Protein 8ZK6 (pdb70)

Foldseek 3Di:
DFAALLNQLVLLCVLQQAQEEEEADDPLCVVSVVNQVPDPRYHYQYFPALCLRLLLQQLLCLQGLEGEYEAEAQVRLVSNLLSQQLQQQLLAEYEYEYRYAAPVQLVVLDQDPNDPRRSHRCPVVVVSVVSAPEEDEADLVCRNVSSLVRSLSCLLRSHYYYYYHHSVNRGHHDDHDPDHRDNPDDAFDPVLLVVLLVLLLVLLQPWPAEEEEEADVCSSNVNLVVVAVLCVLQPHAYEYFLHRPQSYFQVDFNHDAHAAAPLDDPVNCCRAVVTQAYEYEQDDNDCRRHLHPNHRAALCRYWYAHQAWIHHRHDIRGRHGSVSVSVSVSVSSSVRRHDGHDGFDWFDALVLVLVLVLVQDDALEEEEFAPALTSQSCRGRNHHHHYHYHYRPRSRQQLSQVSNQLSNCVSPVQGEYETHHEPVSCVVNVLRVLSCQVVFGQYEYEHAYQAFQQLVLLQDDVPDCVRGDDDDPQQCSQVVSDVDGQEHEEEDGGSVVVSVVSVVCSNRPHHYYYYYHYHNNHHDSSSVSSSVSVNVPPD/DAAALLNLLVLQQVLQFAQEEEFADDPLCVVSVVSQVPDPRYHYFYFPAQCLRLLLQQLLCLQGLAGEYEAEAQVRLVSNLLSQQLQQQLLAEYEYEYRYAAPVQLVVLDQDPNDPRRSHRCPSVVVSVVRAPEEDEADLVCRNVSSLVRSLSCLLRSHYYYYYHGSVNRGHHDDDDPDHRDHPDDAFDVVLLVVLLVLLLVLVVPWPAEEEEEADVCSSNVNLVVVAVLCVLFPAAYAYFLHRPQSYFLVDFNHDAHQAAPLDDPVNCCRAVVTQAYEYEQDDNDCRRHLHVNHRAALCRYWYAHQAWIHHRHDIRGRHGSVSSSVSNSVSSSVPRDDHGFDWFDALVLVLVLVLVQDDAQEEEEFAPALGSVSCSGRNHHHRYHYHYRVRSRQQLSQVSSQNSNCVSPVQGEYETHHEPVSCVVNVLSVLSCQVVQGQYEYEYEYQAFRLLVLLQDDVPDCVRGDDDDPQQCSQVVSDVCRQEAEEEDGTSVVVSVVSVVCSNRNGHYYYYYHYHSNGHHSSSNSSNPCVCVVPD

Structure (mmCIF, N/CA/C/O backbone):
data_8ZK6
#
_entry.id   8ZK6
#
_cell.length_a   138.230
_cell.length_b   170.290
_cell.length_c   115.700
_cell.angle_alpha   90.00
_cell.angle_beta   90.00
_cell.angle_gamma   90.00
#
_symmetry.space_group_name_H-M   'C 2 2 21'
#
loop_
_entity.id
_entity.type
_entity.pdbx_description
1 polymer 'Indolepyruvate decarboxylase'
2 non-polymer 'THIAMINE DIPHOSPHATE'
3 non-polymer 'MAGNESIUM ION'
4 water water
#
loop_
_atom_site.group_PDB
_atom_site.id
_atom_site.type_symbol
_atom_site.label_atom_id
_atom_site.label_alt_id
_atom_site.label_comp_id
_atom_site.label_asym_id
_atom_site.label_entity_id
_atom_site.label_seq_id
_atom_site.pdbx_PDB_ins_code
_atom_site.Cartn_x
_atom_site.Cartn_y
_atom_site.Cartn_z
_atom_site.occupancy
_atom_site.B_iso_or_equiv
_atom_site.auth_seq_id
_atom_site.auth_comp_id
_atom_site.auth_asym_id
_atom_site.auth_atom_id
_atom_site.pdbx_PDB_model_num
ATOM 1 N N . THR A 1 17 ? 0.990 82.296 1.328 1.00 77.03 3 THR A N 1
ATOM 2 C CA . THR A 1 17 ? 0.901 80.861 1.074 1.00 66.23 3 THR A CA 1
ATOM 3 C C . THR A 1 17 ? -0.535 80.324 1.075 1.00 57.43 3 THR A C 1
ATOM 4 O O . THR A 1 17 ? -0.871 79.452 1.881 1.00 56.03 3 THR A O 1
ATOM 8 N N . PRO A 1 18 ? -1.382 80.831 0.178 1.00 52.94 4 PRO A N 1
ATOM 9 C CA . PRO A 1 18 ? -2.741 80.283 0.078 1.00 48.44 4 PRO A CA 1
ATOM 10 C C . PRO A 1 18 ? -2.707 78.822 -0.352 1.00 39.83 4 PRO A C 1
ATOM 11 O O . PRO A 1 18 ? -1.838 78.394 -1.112 1.00 40.00 4 PRO A O 1
ATOM 15 N N . TYR A 1 19 ? -3.662 78.055 0.165 1.00 38.03 5 TYR A N 1
ATOM 16 C CA . TYR A 1 19 ? -3.752 76.633 -0.138 1.00 31.69 5 TYR A CA 1
ATOM 17 C C . TYR A 1 19 ? -3.994 76.423 -1.630 1.00 30.65 5 TYR A C 1
ATOM 18 O O . TYR A 1 19 ? -4.886 77.042 -2.218 1.00 29.14 5 TYR A O 1
ATOM 27 N N . CYS A 1 20 ? -3.211 75.531 -2.241 1.00 28.55 6 CYS A N 1
ATOM 28 C CA . CYS A 1 20 ? -3.229 75.374 -3.691 1.00 28.51 6 CYS A CA 1
ATOM 29 C C . CYS A 1 20 ? -3.131 73.901 -4.053 1.00 24.65 6 CYS A C 1
ATOM 30 O O . CYS A 1 20 ? -2.998 73.031 -3.190 1.00 25.32 6 CYS A O 1
ATOM 33 N N . VAL A 1 21 ? -3.151 73.644 -5.363 1.00 24.94 7 VAL A N 1
ATOM 34 C CA . VAL A 1 21 ? -3.157 72.280 -5.884 1.00 24.21 7 VAL A CA 1
ATOM 35 C C . VAL A 1 21 ? -2.004 71.474 -5.307 1.00 21.89 7 VAL A C 1
ATOM 36 O O . VAL A 1 21 ? -2.169 70.306 -4.938 1.00 22.15 7 VAL A O 1
ATOM 40 N N . ALA A 1 22 ? -0.822 72.086 -5.210 1.00 23.04 8 ALA A N 1
ATOM 41 C CA . ALA A 1 22 ? 0.318 71.408 -4.596 1.00 24.59 8 ALA A CA 1
ATOM 42 C C . ALA A 1 22 ? -0.033 70.898 -3.197 1.00 24.63 8 ALA A C 1
ATOM 43 O O . ALA A 1 22 ? 0.248 69.744 -2.852 1.00 23.75 8 ALA A O 1
ATOM 45 N N . ASP A 1 23 ? -0.693 71.737 -2.396 1.00 24.70 9 ASP A N 1
ATOM 46 C CA . ASP A 1 23 ? -1.063 71.345 -1.034 1.00 26.20 9 ASP A CA 1
ATOM 47 C C . ASP A 1 23 ? -2.129 70.256 -1.022 1.00 25.85 9 ASP A C 1
ATOM 48 O O . ASP A 1 23 ? -2.078 69.340 -0.191 1.00 25.59 9 ASP A O 1
ATOM 53 N N . TYR A 1 24 ? -3.117 70.358 -1.914 1.00 24.90 10 TYR A N 1
ATOM 54 C CA . TYR A 1 24 ? -4.153 69.331 -2.008 1.00 24.48 10 TYR A CA 1
ATOM 55 C C . TYR A 1 24 ? -3.552 67.973 -2.341 1.00 25.17 10 TYR A C 1
ATOM 56 O O . TYR A 1 24 ? -3.932 66.954 -1.746 1.00 25.21 10 TYR A O 1
ATOM 65 N N . LEU A 1 25 ? -2.603 67.937 -3.284 1.00 22.83 11 LEU A N 1
ATOM 66 C CA . LEU A 1 25 ? -1.959 66.675 -3.627 1.00 22.43 11 LEU A CA 1
ATOM 67 C C . LEU A 1 25 ? -1.238 66.091 -2.424 1.00 23.79 11 LEU A C 1
ATOM 68 O O . LEU A 1 25 ? -1.359 64.893 -2.139 1.00 22.59 11 LEU A O 1
ATOM 73 N N . LEU A 1 26 ? -0.518 66.933 -1.675 1.00 24.34 12 LEU A N 1
ATOM 74 C CA . LEU A 1 26 ? 0.197 66.447 -0.498 1.00 25.13 12 LEU A CA 1
ATOM 75 C C . LEU A 1 26 ? -0.765 65.944 0.576 1.00 27.24 12 LEU A C 1
ATOM 76 O O . LEU A 1 26 ? -0.483 64.944 1.252 1.00 26.73 12 LEU A O 1
ATOM 81 N N . ASP A 1 27 ? -1.889 66.636 0.770 1.00 25.74 13 ASP A N 1
ATOM 82 C CA . ASP A 1 27 ? -2.894 66.155 1.712 1.00 27.61 13 ASP A CA 1
ATOM 83 C C . ASP A 1 27 ? -3.426 64.786 1.295 1.00 28.30 13 ASP A C 1
ATOM 84 O O . ASP A 1 27 ? -3.627 63.900 2.138 1.00 27.02 13 ASP A O 1
ATOM 89 N N . ARG A 1 28 ? -3.662 64.591 -0.004 1.00 25.93 14 ARG A N 1
ATOM 90 C CA . ARG A 1 28 ? -4.165 63.304 -0.470 1.00 26.46 14 ARG A CA 1
ATOM 91 C C . ARG A 1 28 ? -3.106 62.217 -0.327 1.00 26.77 14 ARG A C 1
ATOM 92 O O . ARG A 1 28 ? -3.440 61.054 -0.070 1.00 28.58 14 ARG A O 1
ATOM 100 N N . LEU A 1 29 ? -1.832 62.584 -0.479 1.00 26.22 15 LEU A N 1
ATOM 101 C CA . LEU A 1 29 ? -0.735 61.652 -0.230 1.00 27.23 15 LEU A CA 1
ATOM 102 C C . LEU A 1 29 ? -0.777 61.111 1.194 1.00 28.87 15 LEU A C 1
ATOM 103 O O . LEU A 1 29 ? -0.625 59.903 1.412 1.00 27.80 15 LEU A O 1
ATOM 108 N N . THR A 1 30 ? -0.956 61.998 2.186 1.00 28.84 16 THR A N 1
ATOM 109 C CA . THR A 1 30 ? -1.029 61.537 3.571 1.00 29.06 16 THR A CA 1
ATOM 110 C C . THR A 1 30 ? -2.227 60.626 3.789 1.00 30.51 16 THR A C 1
ATOM 111 O O . THR A 1 30 ? -2.120 59.602 4.478 1.00 31.38 16 THR A O 1
ATOM 115 N N . ASP A 1 31 ? -3.375 60.980 3.196 1.00 30.62 17 ASP A N 1
ATOM 116 C CA . ASP A 1 31 ? -4.575 60.159 3.317 1.00 30.10 17 ASP A CA 1
ATOM 117 C C . ASP A 1 31 ? -4.326 58.736 2.852 1.00 28.15 17 ASP A C 1
ATOM 118 O O . ASP A 1 31 ? -4.878 57.789 3.422 1.00 27.88 17 ASP A O 1
ATOM 123 N N . CYS A 1 32 ? -3.475 58.567 1.843 1.00 29.15 18 CYS A N 1
ATOM 124 C CA . CYS A 1 32 ? -3.240 57.269 1.230 1.00 28.29 18 CYS A CA 1
ATOM 125 C C . CYS A 1 32 ? -2.207 56.432 1.976 1.00 29.28 18 CYS A C 1
ATOM 126 O O . CYS A 1 32 ? -2.008 55.267 1.615 1.00 28.79 18 CYS A O 1
ATOM 129 N N . GLY A 1 33 ? -1.554 56.987 3.000 1.00 27.12 19 GLY A N 1
ATOM 130 C CA . GLY A 1 33 ? -0.645 56.233 3.840 1.00 29.09 19 GLY A CA 1
ATOM 131 C C . GLY A 1 33 ? 0.808 56.635 3.728 1.00 30.02 19 GLY A C 1
ATOM 132 O O . GLY A 1 33 ? 1.652 56.053 4.424 1.00 29.12 19 GLY A O 1
ATOM 133 N N . ALA A 1 34 ? 1.125 57.598 2.870 1.00 28.01 20 ALA A N 1
ATOM 134 C CA . ALA A 1 34 ? 2.491 58.057 2.658 1.00 28.27 20 ALA A CA 1
ATOM 135 C C . ALA A 1 34 ? 2.822 59.208 3.596 1.00 28.74 20 ALA A C 1
ATOM 136 O O . ALA A 1 34 ? 2.100 60.211 3.643 1.00 31.73 20 ALA A O 1
ATOM 138 N N . ASP A 1 35 ? 3.904 59.056 4.351 1.00 26.46 21 ASP A N 1
ATOM 139 C CA . ASP A 1 35 ? 4.418 60.134 5.183 1.00 27.96 21 ASP A CA 1
ATOM 140 C C . ASP A 1 35 ? 5.716 60.703 4.644 1.00 26.72 21 ASP A C 1
ATOM 141 O O . ASP A 1 35 ? 6.301 61.589 5.279 1.00 24.81 21 ASP A O 1
ATOM 146 N N . HIS A 1 36 ? 6.176 60.213 3.494 1.00 23.58 22 HIS A N 1
ATOM 147 C CA . HIS A 1 36 ? 7.419 60.655 2.887 1.00 22.33 22 HIS A CA 1
ATOM 148 C C . HIS A 1 36 ? 7.232 60.763 1.384 1.00 22.14 22 HIS A C 1
ATOM 149 O O . HIS A 1 36 ? 6.348 60.133 0.797 1.00 20.91 22 HIS A O 1
ATOM 156 N N . LEU A 1 37 ? 8.076 61.586 0.769 1.00 19.44 23 LEU A N 1
ATOM 157 C CA . LEU A 1 37 ? 8.134 61.735 -0.681 1.00 20.16 23 LEU A CA 1
ATOM 158 C C . LEU A 1 37 ? 9.584 61.540 -1.093 1.00 19.57 23 LEU A C 1
ATOM 159 O O . LEU A 1 37 ? 10.468 62.199 -0.539 1.00 19.86 23 LEU A O 1
ATOM 164 N N . PHE A 1 38 ? 9.843 60.586 -1.994 1.00 19.72 24 PHE A N 1
ATOM 165 C CA . PHE A 1 38 ? 11.187 60.332 -2.503 1.00 19.00 24 PHE A CA 1
ATOM 166 C C . PHE A 1 38 ? 11.387 61.014 -3.858 1.00 19.31 24 PHE A C 1
ATOM 167 O O . PHE A 1 38 ? 10.441 61.175 -4.627 1.00 18.83 24 PHE A O 1
ATOM 175 N N . GLY A 1 39 ? 12.624 61.399 -4.164 1.00 20.25 25 GLY A N 1
ATOM 176 C CA . GLY A 1 39 ? 12.895 61.828 -5.532 1.00 18.49 25 GLY A CA 1
ATOM 177 C C . GLY A 1 39 ? 14.158 62.674 -5.651 1.00 20.73 25 GLY A C 1
ATOM 178 O O . GLY A 1 39 ? 15.033 62.643 -4.785 1.00 19.12 25 GLY A O 1
ATOM 179 N N . VAL A 1 40 ? 14.231 63.396 -6.773 1.00 20.67 26 VAL A N 1
ATOM 180 C CA . VAL A 1 40 ? 15.372 64.238 -7.131 1.00 20.30 26 VAL A CA 1
ATOM 181 C C . VAL A 1 40 ? 14.810 65.569 -7.617 1.00 21.02 26 VAL A C 1
ATOM 182 O O . VAL A 1 40 ? 13.856 65.591 -8.412 1.00 19.86 26 VAL A O 1
ATOM 186 N N . PRO A 1 41 ? 15.339 66.693 -7.151 1.00 21.32 27 PRO A N 1
ATOM 187 C CA . PRO A 1 41 ? 14.782 67.988 -7.550 1.00 23.40 27 PRO A CA 1
ATOM 188 C C . PRO A 1 41 ? 15.150 68.360 -8.980 1.00 22.91 27 PRO A C 1
ATOM 189 O O . PRO A 1 41 ? 16.113 67.861 -9.561 1.00 22.85 27 PRO A O 1
ATOM 193 N N . GLY A 1 42 ? 14.356 69.268 -9.539 1.00 23.75 28 GLY A N 1
ATOM 194 C CA . GLY A 1 42 ? 14.639 69.865 -10.831 1.00 23.99 28 GLY A CA 1
ATOM 195 C C . GLY A 1 42 ? 13.865 71.156 -10.948 1.00 24.91 28 GLY A C 1
ATOM 196 O O . GLY A 1 42 ? 12.862 71.358 -10.262 1.00 23.32 28 GLY A O 1
ATOM 197 N N . ASP A 1 43 ? 14.326 72.033 -11.841 1.00 24.79 29 ASP A N 1
ATOM 198 C CA . ASP A 1 43 ? 13.718 73.360 -11.919 1.00 28.43 29 ASP A CA 1
ATOM 199 C C . ASP A 1 43 ? 12.203 73.297 -12.157 1.00 29.31 29 ASP A C 1
ATOM 200 O O . ASP A 1 43 ? 11.454 74.135 -11.630 1.00 30.92 29 ASP A O 1
ATOM 205 N N . TYR A 1 44 ? 11.720 72.267 -12.852 1.00 24.90 30 TYR A N 1
ATOM 206 C CA . TYR A 1 44 ? 10.293 72.131 -13.102 1.00 25.52 30 TYR A CA 1
ATOM 207 C C . TYR A 1 44 ? 9.483 71.675 -11.888 1.00 25.09 30 TYR A C 1
ATOM 208 O O . TYR A 1 44 ? 8.254 71.765 -11.940 1.00 26.23 30 TYR A O 1
ATOM 217 N N . ASN A 1 45 ? 10.104 71.175 -10.811 1.00 24.60 31 ASN A N 1
ATOM 218 C CA . ASN A 1 45 ? 9.338 70.785 -9.626 1.00 24.92 31 ASN A CA 1
ATOM 219 C C . ASN A 1 45 ? 9.741 71.541 -8.361 1.00 27.40 31 ASN A C 1
ATOM 220 O O . ASN A 1 45 ? 9.299 71.165 -7.268 1.00 25.04 31 ASN A O 1
ATOM 225 N N . LEU A 1 46 ? 10.578 72.579 -8.468 1.00 27.43 32 LEU A N 1
ATOM 226 C CA . LEU A 1 46 ? 11.129 73.204 -7.268 1.00 29.10 32 LEU A CA 1
ATOM 227 C C . LEU A 1 46 ? 10.056 73.894 -6.440 1.00 30.52 32 LEU A C 1
ATOM 228 O O . LEU A 1 46 ? 10.063 73.798 -5.206 1.00 31.78 32 LEU A O 1
ATOM 233 N N . GLN A 1 47 ? 9.150 74.624 -7.090 1.00 31.08 33 GLN A N 1
ATOM 234 C CA . GLN A 1 47 ? 8.137 75.341 -6.330 1.00 33.71 33 GLN A CA 1
ATOM 235 C C . GLN A 1 47 ? 7.204 74.372 -5.625 1.00 30.15 33 GLN A C 1
ATOM 236 O O . GLN A 1 47 ? 6.845 74.591 -4.465 1.00 28.58 33 GLN A O 1
ATOM 242 N N . PHE A 1 48 ? 6.850 73.268 -6.286 1.00 27.63 34 PHE A N 1
ATOM 243 C CA . PHE A 1 48 ? 6.121 72.203 -5.603 1.00 27.10 34 PHE A CA 1
ATOM 244 C C . PHE A 1 48 ? 6.912 71.680 -4.406 1.00 27.03 34 PHE A C 1
ATOM 245 O O . PHE A 1 48 ? 6.343 71.436 -3.336 1.00 25.16 34 PHE A O 1
ATOM 253 N N . LEU A 1 49 ? 8.230 71.516 -4.568 1.00 26.12 35 LEU A N 1
ATOM 254 C CA . LEU A 1 49 ? 9.073 71.032 -3.478 1.00 27.89 35 LEU A CA 1
ATOM 255 C C . LEU A 1 49 ? 9.007 71.944 -2.265 1.00 28.44 35 LEU A C 1
ATOM 256 O O . LEU A 1 49 ? 9.148 71.473 -1.132 1.00 30.17 35 LEU A O 1
ATOM 261 N N . ASP A 1 50 ? 8.842 73.253 -2.482 1.00 29.87 36 ASP A N 1
ATOM 262 C CA . ASP A 1 50 ? 8.657 74.173 -1.364 1.00 31.39 36 ASP A CA 1
ATOM 263 C C . ASP A 1 50 ? 7.436 73.808 -0.531 1.00 32.49 36 ASP A C 1
ATOM 264 O O . ASP A 1 50 ? 7.416 74.045 0.680 1.00 32.06 36 ASP A O 1
ATOM 269 N N . HIS A 1 51 ? 6.383 73.294 -1.165 1.00 31.20 37 HIS A N 1
ATOM 270 C CA . HIS A 1 51 ? 5.215 72.885 -0.394 1.00 30.92 37 HIS A CA 1
ATOM 271 C C . HIS A 1 51 ? 5.464 71.585 0.350 1.00 30.81 37 HIS A C 1
ATOM 272 O O . HIS A 1 51 ? 4.930 71.388 1.446 1.00 31.49 37 HIS A O 1
ATOM 279 N N . VAL A 1 52 ? 6.263 70.692 -0.232 1.00 29.01 38 VAL A N 1
ATOM 280 C CA . VAL A 1 52 ? 6.623 69.460 0.456 1.00 29.18 38 VAL A CA 1
ATOM 281 C C . VAL A 1 52 ? 7.444 69.776 1.698 1.00 30.87 38 VAL A C 1
ATOM 282 O O . VAL A 1 52 ? 7.236 69.192 2.765 1.00 28.18 38 VAL A O 1
ATOM 286 N N . ILE A 1 53 ? 8.399 70.695 1.572 1.00 31.90 39 ILE A N 1
ATOM 287 C CA . ILE A 1 53 ? 9.244 71.054 2.709 1.00 34.09 39 ILE A CA 1
ATOM 288 C C . ILE A 1 53 ? 8.400 71.673 3.814 1.00 35.31 39 ILE A C 1
ATOM 289 O O . ILE A 1 53 ? 8.548 71.341 4.996 1.00 34.86 39 ILE A O 1
ATOM 294 N N . ASP A 1 54 ? 7.511 72.595 3.445 1.00 36.06 40 ASP A N 1
ATOM 295 C CA . ASP A 1 54 ? 6.707 73.298 4.433 1.00 35.04 40 ASP A CA 1
ATOM 296 C C . ASP A 1 54 ? 5.662 72.400 5.077 1.00 36.50 40 ASP A C 1
ATOM 297 O O . ASP A 1 54 ? 5.198 72.704 6.178 1.00 38.44 40 ASP A O 1
ATOM 302 N N . SER A 1 55 ? 5.284 71.311 4.428 1.00 35.14 41 SER A N 1
ATOM 303 C CA . SER A 1 55 ? 4.229 70.456 4.958 1.00 34.47 41 SER A CA 1
ATOM 304 C C . SER A 1 55 ? 4.676 69.822 6.272 1.00 35.29 41 SER A C 1
ATOM 305 O O . SER A 1 55 ? 5.780 69.278 6.345 1.00 36.48 41 SER A O 1
ATOM 308 N N . PRO A 1 56 ? 3.858 69.868 7.329 1.00 38.07 42 PRO A N 1
ATOM 309 C CA . PRO A 1 56 ? 4.198 69.124 8.551 1.00 37.29 42 PRO A CA 1
ATOM 310 C C . PRO A 1 56 ? 3.951 67.632 8.427 1.00 36.46 42 PRO A C 1
ATOM 311 O O . PRO A 1 56 ? 4.381 66.875 9.308 1.00 38.68 42 PRO A O 1
ATOM 315 N N . ASP A 1 57 ? 3.266 67.197 7.369 1.00 36.03 43 ASP A N 1
ATOM 316 C CA . ASP A 1 57 ? 2.802 65.826 7.225 1.00 34.54 43 ASP A CA 1
ATOM 317 C C . ASP A 1 57 ? 3.639 64.982 6.278 1.00 33.58 43 ASP A C 1
ATOM 318 O O . ASP A 1 57 ? 3.586 63.751 6.362 1.00 33.43 43 ASP A O 1
ATOM 323 N N . ILE A 1 58 ? 4.421 65.600 5.399 1.00 32.14 44 ILE A N 1
ATOM 324 C CA . ILE A 1 58 ? 5.182 64.881 4.386 1.00 29.33 44 ILE A CA 1
ATOM 325 C C . ILE A 1 58 ? 6.629 65.305 4.516 1.00 29.02 44 ILE A C 1
ATOM 326 O O . ILE A 1 58 ? 6.935 66.502 4.524 1.00 30.46 44 ILE A O 1
ATOM 331 N N . CYS A 1 59 ? 7.512 64.325 4.591 1.00 26.68 45 CYS A N 1
ATOM 332 C CA . CYS A 1 59 ? 8.935 64.560 4.743 1.00 27.57 45 CYS A CA 1
ATOM 333 C C . CYS A 1 59 ? 9.615 64.274 3.409 1.00 26.04 45 CYS A C 1
ATOM 334 O O . CYS A 1 59 ? 9.519 63.159 2.881 1.00 22.76 45 CYS A O 1
ATOM 337 N N . TRP A 1 60 ? 10.289 65.282 2.866 1.00 23.05 46 TRP A N 1
ATOM 338 C CA . TRP A 1 60 ? 11.042 65.097 1.637 1.00 23.73 46 TRP A CA 1
ATOM 339 C C . TRP A 1 60 ? 12.246 64.201 1.880 1.00 24.48 46 TRP A C 1
ATOM 340 O O . TRP A 1 60 ? 12.968 64.364 2.865 1.00 23.40 46 TRP A O 1
ATOM 351 N N . VAL A 1 61 ? 12.457 63.243 0.992 1.00 21.84 47 VAL A N 1
ATOM 352 C CA . VAL A 1 61 ? 13.634 62.385 1.039 1.00 22.31 47 VAL A CA 1
ATOM 353 C C . VAL A 1 61 ? 14.346 62.528 -0.300 1.00 21.74 47 VAL A C 1
ATOM 354 O O . VAL A 1 61 ? 13.966 61.889 -1.286 1.00 19.70 47 VAL A O 1
ATOM 358 N N . GLY A 1 62 ? 15.378 63.366 -0.346 1.00 22.36 48 GLY A N 1
ATOM 359 C CA . GLY A 1 62 ? 16.166 63.490 -1.567 1.00 22.74 48 GLY A CA 1
ATOM 360 C C . GLY A 1 62 ? 17.008 62.247 -1.794 1.00 20.61 48 GLY A C 1
ATOM 361 O O . GLY A 1 62 ? 17.674 61.754 -0.876 1.00 22.79 48 GLY A O 1
ATOM 362 N N . CYS A 1 63 ? 16.982 61.725 -3.015 1.00 21.40 49 CYS A N 1
ATOM 363 C CA . CYS A 1 63 ? 17.720 60.516 -3.334 1.00 18.54 49 CYS A CA 1
ATOM 364 C C . CYS A 1 63 ? 18.873 60.817 -4.286 1.00 19.76 49 CYS A C 1
ATOM 365 O O . CYS A 1 63 ? 18.907 61.851 -4.963 1.00 18.97 49 CYS A O 1
ATOM 368 N N . ALA A 1 64 ? 19.815 59.881 -4.350 1.00 19.38 50 ALA A N 1
ATOM 369 C CA . ALA A 1 64 ? 21.023 60.098 -5.136 1.00 18.36 50 ALA A CA 1
ATOM 370 C C . ALA A 1 64 ? 20.803 59.946 -6.639 1.00 18.23 50 ALA A C 1
ATOM 371 O O . ALA A 1 64 ? 21.595 60.493 -7.410 1.00 20.87 50 ALA A O 1
ATOM 373 N N . ASN A 1 65 ? 19.795 59.189 -7.082 1.00 19.52 51 ASN A N 1
ATOM 374 C CA . ASN A 1 65 ? 19.301 59.326 -8.451 1.00 18.62 51 ASN A CA 1
ATOM 375 C C . ASN A 1 65 ? 17.860 58.835 -8.506 1.00 17.88 51 ASN A C 1
ATOM 376 O O . ASN A 1 65 ? 17.337 58.257 -7.550 1.00 17.42 51 ASN A O 1
ATOM 381 N N . GLU A 1 66 ? 17.229 59.067 -9.660 1.00 16.26 52 GLU A N 1
ATOM 382 C CA . GLU A 1 66 ? 15.800 58.818 -9.802 1.00 16.54 52 GLU A CA 1
ATOM 383 C C . GLU A 1 66 ? 15.485 57.334 -9.869 1.00 16.58 52 GLU A C 1
ATOM 384 O O . GLU A 1 66 ? 14.430 56.903 -9.392 1.00 16.34 52 GLU A O 1
ATOM 390 N N . LEU A 1 67 ? 16.355 56.535 -10.483 1.00 17.18 53 LEU A N 1
ATOM 391 C CA . LEU A 1 67 ? 16.098 55.104 -10.462 1.00 16.96 53 LEU A CA 1
ATOM 392 C C . LEU A 1 67 ? 16.044 54.604 -9.027 1.00 15.91 53 LEU A C 1
ATOM 393 O O . LEU A 1 67 ? 15.092 53.927 -8.628 1.00 15.76 53 LEU A O 1
ATOM 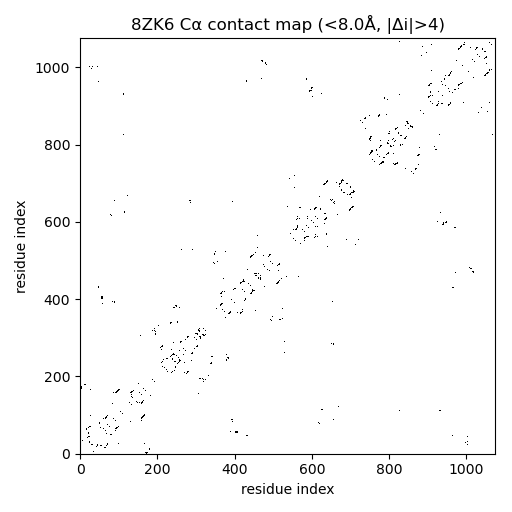398 N N . ASN A 1 68 ? 17.061 54.951 -8.230 1.00 16.36 54 ASN A N 1
ATOM 399 C CA . ASN A 1 68 ? 17.093 54.531 -6.836 1.00 15.92 54 ASN A CA 1
ATOM 400 C C . ASN A 1 68 ? 15.910 55.083 -6.062 1.00 14.78 54 ASN A C 1
ATOM 401 O O . ASN A 1 68 ? 15.402 54.429 -5.144 1.00 16.50 54 ASN A O 1
ATOM 406 N N . ALA A 1 69 ? 15.521 56.324 -6.351 1.00 14.24 55 ALA A N 1
ATOM 407 C CA . ALA A 1 69 ? 14.370 56.895 -5.676 1.00 15.24 55 ALA A CA 1
ATOM 408 C C . ALA A 1 69 ? 13.129 56.051 -5.933 1.00 15.29 55 ALA A C 1
ATOM 409 O O . ALA A 1 69 ? 12.343 55.801 -5.016 1.00 17.72 55 ALA A O 1
ATOM 411 N N . SER A 1 70 ? 12.960 55.567 -7.163 1.00 15.00 56 SER A N 1
ATOM 412 C CA . SER A 1 70 ? 11.769 54.786 -7.481 1.00 16.61 56 SER A CA 1
ATOM 413 C C . SER A 1 70 ? 11.829 53.410 -6.826 1.00 17.26 56 SER A C 1
ATOM 414 O O . SER A 1 70 ? 10.800 52.886 -6.381 1.00 17.52 56 SER A O 1
ATOM 417 N N . TYR A 1 71 ? 13.028 52.818 -6.743 1.00 17.19 57 TYR A N 1
ATOM 418 C CA . TYR A 1 71 ? 13.207 51.595 -5.958 1.00 16.24 57 TYR A CA 1
ATOM 419 C C . TYR A 1 71 ? 12.904 51.840 -4.477 1.00 17.23 57 TYR A C 1
ATOM 420 O O . TYR A 1 71 ? 12.249 51.019 -3.824 1.00 16.41 57 TYR A O 1
ATOM 429 N N . ALA A 1 72 ? 13.392 52.959 -3.928 1.00 17.90 58 ALA A N 1
ATOM 430 C CA . ALA A 1 72 ? 13.150 53.267 -2.522 1.00 18.27 58 ALA A CA 1
ATOM 431 C C . ALA A 1 72 ? 11.661 53.454 -2.244 1.00 18.18 58 ALA A C 1
ATOM 432 O O . ALA A 1 72 ? 11.145 52.942 -1.244 1.00 17.32 58 ALA A O 1
ATOM 434 N N . ALA A 1 73 ? 10.944 54.162 -3.126 1.00 18.38 59 ALA A N 1
ATOM 435 C CA . ALA A 1 73 ? 9.501 54.301 -2.945 1.00 17.60 59 ALA A CA 1
ATOM 436 C C . ALA A 1 73 ? 8.815 52.942 -2.979 1.00 17.26 59 ALA A C 1
ATOM 437 O O . ALA A 1 73 ? 7.893 52.683 -2.203 1.00 16.80 59 ALA A O 1
ATOM 439 N N . ASP A 1 74 ? 9.270 52.053 -3.857 1.00 15.75 60 ASP A N 1
ATOM 440 C CA . ASP A 1 74 ? 8.698 50.712 -3.917 1.00 16.49 60 ASP A CA 1
ATOM 441 C C . ASP A 1 74 ? 8.847 49.992 -2.578 1.00 17.76 60 ASP A C 1
ATOM 442 O O . ASP A 1 74 ? 7.864 49.481 -2.023 1.00 16.80 60 ASP A O 1
ATOM 447 N N . GLY A 1 75 ? 10.066 49.970 -2.027 1.00 17.45 61 GLY A N 1
ATOM 448 C CA . GLY A 1 75 ? 10.270 49.351 -0.723 1.00 16.98 61 GLY A CA 1
ATOM 449 C C . GLY A 1 75 ? 9.449 49.993 0.379 1.00 18.93 61 GLY A C 1
ATOM 450 O O . GLY A 1 75 ? 8.921 49.306 1.258 1.00 17.16 61 GLY A O 1
ATOM 451 N N . TYR A 1 76 ? 9.360 51.325 0.367 1.00 17.62 62 TYR A N 1
ATOM 452 C CA . TYR A 1 76 ? 8.504 52.029 1.318 1.00 18.99 62 TYR A CA 1
ATOM 453 C C . TYR A 1 76 ? 7.052 51.573 1.183 1.00 19.40 62 TYR A C 1
ATOM 454 O O . TYR A 1 76 ? 6.393 51.233 2.180 1.00 17.70 62 TYR A O 1
ATOM 463 N N . ALA A 1 77 ? 6.549 51.511 -0.058 1.00 17.56 63 ALA A N 1
ATOM 464 C CA . ALA A 1 77 ? 5.162 51.096 -0.270 1.00 18.59 63 ALA A CA 1
ATOM 465 C C . ALA A 1 77 ? 4.918 49.668 0.196 1.00 18.03 63 ALA A C 1
ATOM 466 O O . ALA A 1 77 ? 3.811 49.344 0.633 1.00 19.33 63 ALA A O 1
ATOM 468 N N . ARG A 1 78 ? 5.924 48.794 0.107 1.00 19.18 64 ARG A N 1
ATOM 469 C CA . ARG A 1 78 ? 5.767 47.446 0.645 1.00 17.94 64 ARG A CA 1
ATOM 470 C C . ARG A 1 78 ? 5.794 47.417 2.167 1.00 19.64 64 ARG A C 1
ATOM 471 O O . ARG A 1 78 ? 5.512 46.369 2.762 1.00 20.09 64 ARG A O 1
ATOM 479 N N . CYS A 1 79 ? 6.143 48.522 2.810 1.00 18.44 65 CYS A N 1
ATOM 480 C CA . CYS A 1 79 ? 6.047 48.609 4.255 1.00 22.89 65 CYS A CA 1
ATOM 481 C C . CYS A 1 79 ? 4.820 49.379 4.696 1.00 22.56 65 CYS A C 1
ATOM 482 O O . CYS A 1 79 ? 4.204 49.024 5.700 1.00 23.89 65 CYS A O 1
ATOM 485 N N . LYS A 1 80 ? 4.443 50.417 3.953 1.00 23.68 66 LYS A N 1
ATOM 486 C CA . LYS A 1 80 ? 3.363 51.295 4.367 1.00 25.73 66 LYS A CA 1
ATOM 487 C C . LYS A 1 80 ? 2.098 51.167 3.531 1.00 27.16 66 LYS A C 1
ATOM 488 O O . LYS A 1 80 ? 1.084 51.778 3.887 1.00 28.51 66 LYS A O 1
ATOM 494 N N . GLY A 1 81 ? 2.113 50.373 2.461 1.00 25.17 67 GLY A N 1
ATOM 495 C CA . GLY A 1 81 ? 0.943 50.193 1.623 1.00 24.93 67 GLY A CA 1
ATOM 496 C C . GLY A 1 81 ? 0.761 51.233 0.548 1.00 25.11 67 GLY A C 1
ATOM 497 O O . GLY A 1 81 ? -0.191 51.131 -0.232 1.00 24.42 67 GLY A O 1
ATOM 498 N N . PHE A 1 82 ? 1.635 52.232 0.483 1.00 23.74 68 PHE A N 1
ATOM 499 C CA . PHE A 1 82 ? 1.548 53.317 -0.484 1.00 23.63 68 PHE A CA 1
ATOM 500 C C . PHE A 1 82 ? 2.866 54.077 -0.460 1.00 22.44 68 PHE A C 1
ATOM 501 O O . PHE A 1 82 ? 3.566 54.075 0.557 1.00 21.35 68 PHE A O 1
ATOM 509 N N . ALA A 1 83 ? 3.206 54.705 -1.586 1.00 19.19 69 ALA A N 1
ATOM 510 C CA . ALA A 1 83 ? 4.405 55.529 -1.662 1.00 20.22 69 ALA A CA 1
ATOM 511 C C . ALA A 1 83 ? 4.254 56.518 -2.807 1.00 20.03 69 ALA A C 1
ATOM 512 O O . ALA A 1 83 ? 3.411 56.353 -3.690 1.00 17.17 69 ALA A O 1
ATOM 514 N N . ALA A 1 84 ? 5.132 57.523 -2.805 1.00 19.59 70 ALA A N 1
ATOM 515 C CA . ALA A 1 84 ? 5.112 58.589 -3.790 1.00 17.70 70 ALA A CA 1
ATOM 516 C C . ALA A 1 84 ? 6.529 58.937 -4.227 1.00 18.32 70 ALA A C 1
ATOM 517 O O . ALA A 1 84 ? 7.466 58.984 -3.418 1.00 16.09 70 ALA A O 1
ATOM 519 N N . LEU A 1 85 ? 6.662 59.207 -5.509 1.00 17.67 71 LEU A N 1
ATOM 520 C CA . LEU A 1 85 ? 7.925 59.568 -6.134 1.00 17.90 71 LEU A CA 1
ATOM 521 C C . LEU A 1 85 ? 7.749 60.902 -6.844 1.00 16.89 71 LEU A C 1
ATOM 522 O O . LEU A 1 85 ? 6.716 61.134 -7.480 1.00 17.94 71 LEU A O 1
ATOM 527 N N . LEU A 1 86 ? 8.737 61.789 -6.711 1.00 17.42 72 LEU A N 1
ATOM 528 C CA . LEU A 1 86 ? 8.764 63.063 -7.429 1.00 17.92 72 LEU A CA 1
ATOM 529 C C . LEU A 1 86 ? 9.992 63.112 -8.332 1.00 18.34 72 LEU A C 1
ATOM 530 O O . LEU A 1 86 ? 11.116 62.951 -7.851 1.00 17.47 72 LEU A O 1
ATOM 535 N N . THR A 1 87 ? 9.786 63.350 -9.631 1.00 15.98 73 THR A N 1
ATOM 536 C CA . THR A 1 87 ? 10.890 63.519 -10.571 1.00 16.75 73 THR A CA 1
ATOM 537 C C . THR A 1 87 ? 10.676 64.805 -11.358 1.00 18.02 73 THR A C 1
ATOM 538 O O . THR A 1 87 ? 9.613 65.438 -11.284 1.00 16.76 73 THR A O 1
ATOM 542 N N . THR A 1 88 ? 11.695 65.205 -12.113 1.00 18.17 74 THR A N 1
ATOM 543 C CA . THR A 1 88 ? 11.538 66.329 -13.023 1.00 18.26 74 THR A CA 1
ATOM 544 C C . THR A 1 88 ? 11.253 65.821 -14.435 1.00 19.50 74 THR A C 1
ATOM 545 O O . THR A 1 88 ? 11.563 64.677 -14.791 1.00 17.54 74 THR A O 1
ATOM 549 N N . PHE A 1 89 ? 10.589 66.675 -15.209 1.00 20.25 75 PHE A N 1
ATOM 550 C CA . PHE A 1 89 ? 10.165 66.357 -16.567 1.00 18.17 75 PHE A CA 1
ATOM 551 C C . PHE A 1 89 ? 11.311 65.791 -17.400 1.00 18.59 75 PHE A C 1
ATOM 552 O O . PHE A 1 89 ? 12.436 66.315 -17.398 1.00 17.13 75 PHE A O 1
ATOM 560 N N . GLY A 1 90 ? 11.030 64.678 -18.061 1.00 15.51 76 GLY A N 1
ATOM 561 C CA . GLY A 1 90 ? 11.938 64.107 -19.036 1.00 18.54 76 GLY A CA 1
ATOM 562 C C . GLY A 1 90 ? 13.098 63.341 -18.438 1.00 16.57 76 GLY A C 1
ATOM 563 O O . GLY A 1 90 ? 13.053 62.111 -18.332 1.00 16.49 76 GLY A O 1
ATOM 564 N N . VAL A 1 91 ? 14.130 64.062 -18.003 1.00 16.22 77 VAL A N 1
ATOM 565 C CA . VAL A 1 91 ? 15.337 63.397 -17.530 1.00 17.19 77 VAL A CA 1
ATOM 566 C C . VAL A 1 91 ? 15.053 62.646 -16.235 1.00 16.44 77 VAL A C 1
ATOM 567 O O . VAL A 1 91 ? 15.619 61.578 -15.985 1.00 16.86 77 VAL A O 1
ATOM 571 N N . GLY A 1 92 ? 14.197 63.196 -15.385 1.00 17.29 78 GLY A N 1
ATOM 572 C CA . GLY A 1 92 ? 13.894 62.535 -14.127 1.00 16.12 78 GLY A CA 1
ATOM 573 C C . GLY A 1 92 ? 12.952 61.360 -14.298 1.00 16.35 78 GLY A C 1
ATOM 574 O O . GLY A 1 92 ? 13.262 60.242 -13.883 1.00 15.42 78 GLY A O 1
ATOM 575 N N . GLU A 1 93 ? 11.793 61.593 -14.918 1.00 15.81 79 GLU A N 1
ATOM 576 C CA . GLU A 1 93 ? 10.798 60.529 -15.028 1.00 15.80 79 GLU A CA 1
ATOM 577 C C . GLU A 1 93 ? 11.325 59.340 -15.837 1.00 15.97 79 GLU A C 1
ATOM 578 O O . GLU A 1 93 ? 11.028 58.189 -15.513 1.00 16.37 79 GLU A O 1
ATOM 584 N N . LEU A 1 94 ? 12.108 59.591 -16.891 1.00 14.86 80 LEU A N 1
ATOM 585 C CA . LEU A 1 94 ? 12.620 58.471 -17.687 1.00 15.21 80 LEU A CA 1
ATOM 586 C C . LEU A 1 94 ? 13.712 57.695 -16.951 1.00 15.84 80 LEU A C 1
ATOM 587 O O . LEU A 1 94 ? 13.886 56.496 -17.201 1.00 14.81 80 LEU A O 1
ATOM 592 N N . SER A 1 95 ? 14.460 58.347 -16.051 1.00 15.03 81 SER A N 1
ATOM 593 C CA . SER A 1 95 ? 15.402 57.609 -15.218 1.00 15.16 81 SER A CA 1
ATOM 594 C C . SER A 1 95 ? 14.681 56.652 -14.274 1.00 15.63 81 SER A C 1
ATOM 595 O O . SER A 1 95 ? 15.247 55.623 -13.894 1.00 14.27 81 SER A O 1
ATOM 598 N N . ALA A 1 96 ? 13.436 56.958 -13.896 1.00 15.45 82 ALA A N 1
ATOM 599 C CA . ALA A 1 96 ? 12.690 56.149 -12.932 1.00 15.88 82 ALA A CA 1
ATOM 600 C C . ALA A 1 96 ? 11.788 55.102 -13.582 1.00 15.12 82 ALA A C 1
ATOM 601 O O . ALA A 1 96 ? 11.070 54.386 -12.875 1.00 14.20 82 ALA A O 1
ATOM 603 N N . MET A 1 97 ? 11.797 54.990 -14.903 1.00 15.45 83 MET A N 1
ATOM 604 C CA . MET A 1 97 ? 10.794 54.161 -15.558 1.00 16.34 83 MET A CA 1
ATOM 605 C C . MET A 1 97 ? 10.902 52.700 -15.151 1.00 15.26 83 MET A C 1
ATOM 606 O O . MET A 1 97 ? 9.878 52.025 -14.985 1.00 15.20 83 MET A O 1
ATOM 611 N N . ASN A 1 98 ? 12.133 52.182 -15.021 1.00 14.71 84 ASN A N 1
ATOM 612 C CA . ASN A 1 98 ? 12.325 50.786 -14.624 1.00 15.20 84 ASN A CA 1
ATOM 613 C C . ASN A 1 98 ? 11.790 50.516 -13.217 1.00 14.76 84 ASN A C 1
ATOM 614 O O . ASN A 1 98 ? 11.304 49.415 -12.931 1.00 15.77 84 ASN A O 1
ATOM 619 N N . GLY A 1 99 ? 11.904 51.489 -12.313 1.00 14.24 85 GLY A N 1
ATOM 620 C CA . GLY A 1 99 ? 11.290 51.331 -11.003 1.00 15.38 85 GLY A CA 1
ATOM 621 C C . GLY A 1 99 ? 9.775 51.251 -11.087 1.00 14.79 85 GLY A C 1
ATOM 622 O O . GLY A 1 99 ? 9.155 50.329 -10.555 1.00 16.25 85 GLY A O 1
ATOM 623 N N . ILE A 1 100 ? 9.163 52.187 -11.804 1.00 15.57 86 ILE A N 1
ATOM 624 C CA . ILE A 1 100 ? 7.704 52.181 -11.907 1.00 16.69 86 ILE A CA 1
ATOM 625 C C . ILE A 1 100 ? 7.228 50.904 -12.588 1.00 15.97 86 ILE A C 1
ATOM 626 O O . ILE A 1 100 ? 6.213 50.319 -12.195 1.00 15.91 86 ILE A O 1
ATOM 631 N N . ALA A 1 101 ? 7.971 50.441 -13.601 1.00 15.16 87 ALA A N 1
ATOM 632 C CA . ALA A 1 101 ? 7.657 49.182 -14.275 1.00 16.86 87 ALA A CA 1
ATOM 633 C C . ALA A 1 101 ? 7.659 48.000 -13.313 1.00 16.54 87 ALA A C 1
ATOM 634 O O . ALA A 1 101 ? 6.797 47.112 -13.403 1.00 16.32 87 ALA A O 1
ATOM 636 N N . GLY A 1 102 ? 8.661 47.932 -12.436 1.00 14.55 88 GLY A N 1
ATOM 637 C CA . GLY A 1 102 ? 8.702 46.873 -11.442 1.00 14.92 88 GLY A CA 1
ATOM 638 C C . GLY A 1 102 ? 7.608 46.996 -10.404 1.00 16.11 88 GLY A C 1
ATOM 639 O O . GLY A 1 102 ? 7.053 45.990 -9.948 1.00 16.16 88 GLY A O 1
ATOM 640 N N . SER A 1 103 ? 7.262 48.226 -10.029 1.00 16.01 89 SER A N 1
ATOM 641 C CA . SER A 1 103 ? 6.118 48.399 -9.145 1.00 16.67 89 SER A CA 1
ATOM 642 C C . SER A 1 103 ? 4.835 47.928 -9.827 1.00 15.76 89 SER A C 1
ATOM 643 O O . SER A 1 103 ? 3.983 47.305 -9.189 1.00 17.54 89 SER A O 1
ATOM 646 N N . TYR A 1 104 ? 4.679 48.203 -11.130 1.00 17.73 90 TYR A N 1
ATOM 647 C CA . TYR A 1 104 ? 3.498 47.701 -11.833 1.00 16.39 90 TYR A CA 1
ATOM 648 C C . TYR A 1 104 ? 3.504 46.177 -11.896 1.00 16.58 90 TYR A C 1
ATOM 649 O O . TYR A 1 104 ? 2.495 45.527 -11.597 1.00 17.22 90 TYR A O 1
ATOM 658 N N . ALA A 1 105 ? 4.646 45.587 -12.260 1.00 16.98 91 ALA A N 1
ATOM 659 C CA . ALA A 1 105 ? 4.723 44.135 -12.401 1.00 17.29 91 ALA A CA 1
ATOM 660 C C . ALA A 1 105 ? 4.378 43.430 -11.096 1.00 18.42 91 ALA A C 1
ATOM 661 O O . ALA A 1 105 ? 3.729 42.384 -11.105 1.00 16.35 91 ALA A O 1
ATOM 663 N N . GLU A 1 106 ? 4.810 43.977 -9.965 1.00 17.57 92 GLU A N 1
ATOM 664 C CA . GLU A 1 106 ? 4.640 43.298 -8.691 1.00 17.53 92 GLU A CA 1
ATOM 665 C C . GLU A 1 106 ? 3.530 43.915 -7.841 1.00 18.48 92 GLU A C 1
ATOM 666 O O . GLU A 1 106 ? 3.432 43.612 -6.649 1.00 17.31 92 GLU A O 1
ATOM 672 N N . HIS A 1 107 ? 2.696 44.768 -8.437 1.00 18.17 93 HIS A N 1
ATOM 673 C CA . HIS A 1 107 ? 1.505 45.320 -7.797 1.00 19.81 93 HIS A CA 1
ATOM 674 C C . HIS A 1 107 ? 1.869 46.121 -6.547 1.00 19.31 93 HIS A C 1
ATOM 675 O O . HIS A 1 107 ? 1.398 45.850 -5.443 1.00 20.48 93 HIS A O 1
ATOM 682 N N . VAL A 1 108 ? 2.713 47.123 -6.743 1.00 19.58 94 VAL A N 1
ATOM 683 C CA . VAL A 1 108 ? 3.150 48.019 -5.676 1.00 16.46 94 VAL A CA 1
ATOM 684 C C . VAL A 1 108 ? 2.614 49.408 -6.001 1.00 18.28 94 VAL A C 1
ATOM 685 O O . VAL A 1 108 ? 2.933 49.954 -7.071 1.00 17.51 94 VAL A O 1
ATOM 689 N N . PRO A 1 109 ? 1.783 49.998 -5.148 1.00 20.93 95 PRO A N 1
ATOM 690 C CA . PRO A 1 109 ? 1.195 51.306 -5.472 1.00 20.46 95 PRO A CA 1
ATOM 691 C C . PRO A 1 109 ? 2.117 52.472 -5.163 1.00 19.19 95 PRO A C 1
ATOM 692 O O . PRO A 1 109 ? 2.096 53.022 -4.054 1.00 19.47 95 PRO A O 1
ATOM 696 N N . VAL A 1 110 ? 2.958 52.818 -6.139 1.00 21.04 96 VAL A N 1
ATOM 697 C CA . VAL A 1 110 ? 3.830 53.985 -6.083 1.00 16.12 96 VAL A CA 1
ATOM 698 C C . VAL A 1 110 ? 3.244 55.057 -6.989 1.00 18.36 96 VAL A C 1
ATOM 699 O O . VAL A 1 110 ? 2.938 54.791 -8.158 1.00 18.69 96 VAL A O 1
ATOM 703 N N . LEU A 1 111 ? 3.102 56.269 -6.466 1.00 16.84 97 LEU A N 1
ATOM 704 C CA . LEU A 1 111 ? 2.608 57.397 -7.245 1.00 18.68 97 LEU A CA 1
ATOM 705 C C . LEU A 1 111 ? 3.782 58.178 -7.818 1.00 18.04 97 LEU A C 1
ATOM 706 O O . LEU A 1 111 ? 4.607 58.704 -7.064 1.00 16.71 97 LEU A O 1
ATOM 711 N N . HIS A 1 112 ? 3.829 58.288 -9.144 1.00 17.22 98 HIS A N 1
ATOM 712 C CA . HIS A 1 112 ? 4.865 59.052 -9.831 1.00 17.91 98 HIS A CA 1
ATOM 713 C C . HIS A 1 112 ? 4.338 60.454 -10.128 1.00 18.60 98 HIS A C 1
ATOM 714 O O . HIS A 1 112 ? 3.481 60.635 -11.003 1.00 18.53 98 HIS A O 1
ATOM 721 N N . ILE A 1 113 ? 4.863 61.445 -9.413 1.00 17.35 99 ILE A N 1
ATOM 722 C CA . ILE A 1 113 ? 4.573 62.851 -9.675 1.00 18.18 99 ILE A CA 1
ATOM 723 C C . ILE A 1 113 ? 5.706 63.417 -10.521 1.00 18.82 99 ILE A C 1
ATOM 724 O O . ILE A 1 113 ? 6.876 63.346 -10.129 1.00 16.57 99 ILE A O 1
ATOM 729 N N . VAL A 1 114 ? 5.371 64.000 -11.663 1.00 18.85 100 VAL A N 1
ATOM 730 C CA . VAL A 1 114 ? 6.369 64.551 -12.571 1.00 16.72 100 VAL A CA 1
ATOM 731 C C . VAL A 1 114 ? 6.148 66.053 -12.645 1.00 18.84 100 VAL A C 1
ATOM 732 O O . VAL A 1 114 ? 5.131 66.506 -13.178 1.00 17.46 100 VAL A O 1
ATOM 736 N N . GLY A 1 115 ? 7.090 66.826 -12.106 1.00 18.37 101 GLY A N 1
ATOM 737 C CA . GLY A 1 115 ? 7.053 68.270 -12.289 1.00 18.95 101 GLY A CA 1
ATOM 738 C C . GLY A 1 115 ? 7.407 68.628 -13.725 1.00 21.23 101 GLY A C 1
ATOM 739 O O . GLY A 1 115 ? 8.374 68.099 -14.286 1.00 21.67 101 GLY A O 1
ATOM 740 N N . ALA A 1 116 ? 6.619 69.516 -14.330 1.00 21.32 102 ALA A N 1
ATOM 741 C CA . ALA A 1 116 ? 6.662 69.782 -15.760 1.00 21.78 102 ALA A CA 1
ATOM 742 C C . ALA A 1 116 ? 6.687 71.278 -16.030 1.00 23.58 102 ALA A C 1
ATOM 743 O O . ALA A 1 116 ? 6.323 72.079 -15.163 1.00 22.71 102 ALA A O 1
ATOM 745 N N . PRO A 1 117 ? 7.120 71.687 -17.225 1.00 24.14 103 PRO A N 1
ATOM 746 C CA . PRO A 1 117 ? 7.026 73.104 -17.606 1.00 25.34 103 PRO A CA 1
ATOM 747 C C . PRO A 1 117 ? 5.595 73.617 -17.545 1.00 24.63 103 PRO A C 1
ATOM 748 O O . PRO A 1 117 ? 4.633 72.869 -17.734 1.00 23.85 103 PRO A O 1
ATOM 752 N N . GLY A 1 118 ? 5.464 74.923 -17.329 1.00 25.72 104 GLY A N 1
ATOM 753 C CA . GLY A 1 118 ? 4.146 75.514 -17.223 1.00 28.13 104 GLY A CA 1
ATOM 754 C C . GLY A 1 118 ? 3.364 75.360 -18.513 1.00 27.73 104 GLY A C 1
ATOM 755 O O . GLY A 1 118 ? 3.927 75.171 -19.589 1.00 26.93 104 GLY A O 1
ATOM 756 N N . THR A 1 119 ? 2.036 75.414 -18.389 1.00 26.37 105 THR A N 1
ATOM 757 C CA . THR A 1 119 ? 1.180 75.044 -19.514 1.00 28.09 105 THR A CA 1
ATOM 758 C C . THR A 1 119 ? 1.402 75.957 -20.716 1.00 30.37 105 THR A C 1
ATOM 759 O O . THR A 1 119 ? 1.440 75.484 -21.857 1.00 31.35 105 THR A O 1
ATOM 763 N N . ALA A 1 120 ? 1.554 77.265 -20.485 1.00 30.28 106 ALA A N 1
ATOM 764 C CA . ALA A 1 120 ? 1.763 78.182 -21.603 1.00 28.99 106 ALA A CA 1
ATOM 765 C C . ALA A 1 120 ? 3.019 77.816 -22.379 1.00 31.02 106 ALA A C 1
ATOM 766 O O . ALA A 1 120 ? 3.005 77.801 -23.616 1.00 31.34 106 ALA A O 1
ATOM 768 N N . SER A 1 121 ? 4.112 77.508 -21.665 1.00 30.15 107 SER A N 1
ATOM 769 C CA . SER A 1 121 ? 5.342 77.060 -22.316 1.00 29.68 107 SER A CA 1
ATOM 770 C C . SER A 1 121 ? 5.094 75.833 -23.172 1.00 29.83 107 SER A C 1
ATOM 771 O O . SER A 1 121 ? 5.624 75.723 -24.284 1.00 29.33 107 SER A O 1
ATOM 774 N N . GLN A 1 122 ? 4.319 74.882 -22.646 1.00 30.10 108 GLN A N 1
ATOM 775 C CA . GLN A 1 122 ? 4.009 73.675 -23.399 1.00 27.24 108 GLN A CA 1
ATOM 776 C C . GLN A 1 122 ? 3.187 74.002 -24.636 1.00 28.74 108 GLN A C 1
ATOM 777 O O . GLN A 1 122 ? 3.475 73.502 -25.734 1.00 27.78 108 GLN A O 1
ATOM 783 N N . GLN A 1 123 ? 2.173 74.860 -24.481 1.00 30.08 109 GLN A N 1
ATOM 784 C CA . GLN A 1 123 ? 1.302 75.208 -25.599 1.00 31.24 109 GLN A CA 1
ATOM 785 C C . GLN A 1 123 ? 2.066 75.913 -26.709 1.00 28.63 109 GLN A C 1
ATOM 786 O O . GLN A 1 123 ? 1.756 75.722 -27.889 1.00 28.85 109 GLN A O 1
ATOM 792 N N . ARG A 1 124 ? 3.069 76.718 -26.356 1.00 28.86 110 ARG A N 1
ATOM 793 C CA . ARG A 1 124 ? 3.901 77.385 -27.351 1.00 28.86 110 ARG A CA 1
ATOM 794 C C . ARG A 1 124 ? 4.905 76.454 -28.031 1.00 29.67 110 ARG A C 1
ATOM 795 O O . ARG A 1 124 ? 5.564 76.886 -28.984 1.00 28.67 110 ARG A O 1
ATOM 803 N N . GLY A 1 125 ? 5.060 75.219 -27.563 1.00 27.81 111 GLY A N 1
ATOM 804 C CA . GLY A 1 125 ? 6.019 74.305 -28.167 1.00 26.54 111 GLY A CA 1
ATOM 805 C C . GLY A 1 125 ? 7.450 74.796 -28.098 1.00 26.07 111 GLY A C 1
ATOM 806 O O . GLY A 1 125 ? 8.214 74.610 -29.053 1.00 23.53 111 GLY A O 1
ATOM 807 N N . GLU A 1 126 ? 7.841 75.401 -26.978 1.00 27.63 112 GLU A N 1
ATOM 808 C CA . GLU A 1 126 ? 9.173 75.984 -26.885 1.00 27.45 112 GLU A CA 1
ATOM 809 C C . GLU A 1 126 ? 10.235 74.894 -26.870 1.00 26.13 112 GLU A C 1
ATOM 810 O O . GLU A 1 126 ? 9.979 73.759 -26.452 1.00 22.46 112 GLU A O 1
ATOM 816 N N . LEU A 1 127 ? 11.442 75.257 -27.326 1.00 25.49 113 LEU A N 1
ATOM 817 C CA . LEU A 1 127 ? 12.598 74.354 -27.336 1.00 25.73 113 LEU A CA 1
ATOM 818 C C . LEU A 1 127 ? 13.255 74.383 -25.961 1.00 25.17 113 LEU A C 1
ATOM 819 O O . LEU A 1 127 ? 14.329 74.963 -25.751 1.00 24.73 113 LEU A O 1
ATOM 824 N N . LEU A 1 128 ? 12.614 73.690 -25.027 1.00 23.23 114 LEU A N 1
ATOM 825 C CA . LEU A 1 128 ? 12.991 73.705 -23.621 1.00 23.16 114 LEU A CA 1
ATOM 826 C C . LEU A 1 128 ? 13.923 72.542 -23.277 1.00 22.53 114 LEU A C 1
ATOM 827 O O . LEU A 1 128 ? 13.912 71.494 -23.927 1.00 21.44 114 LEU A O 1
ATOM 832 N N . HIS A 1 129 ? 14.738 72.739 -22.238 1.00 22.13 115 HIS A N 1
ATOM 833 C CA . HIS A 1 129 ? 15.558 71.657 -21.712 1.00 21.55 115 HIS A CA 1
ATOM 834 C C . HIS A 1 129 ? 14.681 70.519 -21.198 1.00 21.07 115 HIS A C 1
ATOM 835 O O . HIS A 1 129 ? 13.560 70.735 -20.731 1.00 19.05 115 HIS A O 1
ATOM 842 N N . HIS A 1 130 ? 15.219 69.297 -21.272 1.00 19.29 116 HIS A N 1
ATOM 843 C CA . HIS A 1 130 ? 14.519 68.047 -20.959 1.00 19.91 116 HIS A CA 1
ATOM 844 C C . HIS A 1 130 ? 13.396 67.736 -21.944 1.00 20.07 116 HIS A C 1
ATOM 845 O O . HIS A 1 130 ? 12.449 67.001 -21.609 1.00 16.97 116 HIS A O 1
ATOM 852 N N . THR A 1 131 ? 13.455 68.274 -23.155 1.00 18.74 117 THR A N 1
ATOM 853 C CA . THR A 1 131 ? 12.564 67.818 -24.205 1.00 19.38 117 THR A CA 1
ATOM 854 C C . THR A 1 131 ? 13.393 67.179 -25.302 1.00 18.53 117 THR A C 1
ATOM 855 O O . THR A 1 131 ? 14.622 67.276 -25.321 1.00 20.05 117 THR A O 1
ATOM 859 N N . LEU A 1 132 ? 12.703 66.539 -26.238 1.00 19.51 118 LEU A N 1
ATOM 860 C CA . LEU A 1 132 ? 13.373 65.988 -27.410 1.00 19.60 118 LEU A CA 1
ATOM 861 C C . LEU A 1 132 ? 13.694 67.052 -28.452 1.00 20.69 118 LEU A C 1
ATOM 862 O O . LEU A 1 132 ? 14.210 66.718 -29.530 1.00 19.67 118 LEU A O 1
ATOM 867 N N . GLY A 1 133 ? 13.431 68.324 -28.155 1.00 20.42 119 GLY A N 1
ATOM 868 C CA . GLY A 1 133 ? 13.716 69.389 -29.102 1.00 21.21 119 GLY A CA 1
ATOM 869 C C . GLY A 1 133 ? 12.715 69.512 -30.225 1.00 22.49 119 GLY A C 1
ATOM 870 O O . GLY A 1 133 ? 13.010 70.142 -31.248 1.00 22.55 119 GLY A O 1
ATOM 871 N N . ASP A 1 134 ? 11.525 68.944 -30.054 1.00 22.35 120 ASP A N 1
ATOM 872 C CA . ASP A 1 134 ? 10.484 68.963 -31.073 1.00 22.88 120 ASP A CA 1
ATOM 873 C C . ASP A 1 134 ? 9.257 69.757 -30.641 1.00 23.14 120 ASP A C 1
ATOM 874 O O . ASP A 1 134 ? 8.256 69.775 -31.364 1.00 22.00 120 ASP A O 1
ATOM 879 N N . GLY A 1 135 ? 9.308 70.428 -29.493 1.00 22.24 121 GLY A N 1
ATOM 880 C CA . GLY A 1 135 ? 8.131 71.137 -29.025 1.00 22.46 121 GLY A CA 1
ATOM 881 C C . GLY A 1 135 ? 7.021 70.253 -28.503 1.00 23.12 121 GLY A C 1
ATOM 882 O O . GLY A 1 135 ? 5.909 70.744 -28.288 1.00 23.08 121 GLY A O 1
ATOM 883 N N . GLU A 1 136 ? 7.285 68.967 -28.272 1.00 23.16 122 GLU A N 1
ATOM 884 C CA . GLU A 1 136 ? 6.256 68.018 -27.863 1.00 23.16 122 GLU A CA 1
ATOM 885 C C . GLU A 1 136 ? 6.418 67.733 -26.375 1.00 22.40 122 GLU A C 1
ATOM 886 O O . GLU A 1 136 ? 7.521 67.418 -25.921 1.00 20.38 122 GLU A O 1
ATOM 892 N N . PHE A 1 137 ? 5.325 67.824 -25.614 1.00 21.53 123 PHE A N 1
ATOM 893 C CA . PHE A 1 137 ? 5.418 67.680 -24.163 1.00 20.77 123 PHE A CA 1
ATOM 894 C C . PHE A 1 137 ? 4.631 66.500 -23.607 1.00 23.61 123 PHE A C 1
ATOM 895 O O . PHE A 1 137 ? 4.559 66.344 -22.381 1.00 22.86 123 PHE A O 1
ATOM 903 N N . ARG A 1 138 ? 4.071 65.643 -24.457 1.00 20.19 124 ARG A N 1
ATOM 904 C CA . ARG A 1 138 ? 3.294 64.510 -23.979 1.00 22.93 124 ARG A CA 1
ATOM 905 C C . ARG A 1 138 ? 3.914 63.161 -24.318 1.00 23.81 124 ARG A C 1
ATOM 906 O O . ARG A 1 138 ? 3.304 62.128 -24.010 1.00 23.12 124 ARG A O 1
ATOM 914 N N . HIS A 1 139 ? 5.098 63.137 -24.947 1.00 21.89 125 HIS A N 1
ATOM 915 C CA . HIS A 1 139 ? 5.758 61.872 -25.263 1.00 22.95 125 HIS A CA 1
ATOM 916 C C . HIS A 1 139 ? 5.895 61.001 -24.024 1.00 20.99 125 HIS A C 1
ATOM 917 O O . HIS A 1 139 ? 5.522 59.821 -24.024 1.00 21.34 125 HIS A O 1
ATOM 924 N N . PHE A 1 140 ? 6.457 61.570 -22.957 1.00 20.39 126 PHE A N 1
ATOM 925 C CA . PHE A 1 140 ? 6.844 60.762 -21.810 1.00 19.03 126 PHE A CA 1
ATOM 926 C C . PHE A 1 140 ? 5.633 60.338 -21.008 1.00 20.52 126 PHE A C 1
ATOM 927 O O . PHE A 1 140 ? 5.601 59.219 -20.471 1.00 19.18 126 PHE A O 1
ATOM 935 N N . TYR A 1 141 ? 4.623 61.204 -20.948 1.00 19.68 127 TYR A N 1
ATOM 936 C CA . TYR A 1 141 ? 3.330 60.814 -20.400 1.00 22.71 127 TYR A CA 1
ATOM 937 C C . TYR A 1 141 ? 2.813 59.558 -21.096 1.00 20.81 127 TYR A C 1
ATOM 938 O O . TYR A 1 141 ? 2.396 58.598 -20.441 1.00 19.03 127 TYR A O 1
ATOM 947 N N . HIS A 1 142 ? 2.888 59.529 -22.428 1.00 22.96 128 HIS A N 1
ATOM 948 C CA . HIS A 1 142 ? 2.400 58.370 -23.169 1.00 22.63 128 HIS A CA 1
ATOM 949 C C . HIS A 1 142 ? 3.258 57.141 -22.908 1.00 21.03 128 HIS A C 1
ATOM 950 O O . HIS A 1 142 ? 2.736 56.022 -22.791 1.00 19.11 128 HIS A O 1
ATOM 957 N N . MET A 1 143 ? 4.572 57.324 -22.786 1.00 19.43 129 MET A N 1
ATOM 958 C CA . MET A 1 143 ? 5.430 56.174 -22.530 1.00 19.94 129 MET A CA 1
ATOM 959 C C . MET A 1 143 ? 5.181 55.568 -21.164 1.00 20.53 129 MET A C 1
ATOM 960 O O . MET A 1 143 ? 5.435 54.375 -20.975 1.00 17.92 129 MET A O 1
ATOM 965 N N . SER A 1 144 ? 4.618 56.330 -20.239 1.00 19.06 130 SER A N 1
ATOM 966 C CA . SER A 1 144 ? 4.329 55.766 -18.933 1.00 22.26 130 SER A CA 1
ATOM 967 C C . SER A 1 144 ? 2.995 55.025 -18.886 1.00 21.61 130 SER A C 1
ATOM 968 O O . SER A 1 144 ? 2.731 54.335 -17.893 1.00 21.51 130 SER A O 1
ATOM 971 N N . GLU A 1 145 ? 2.180 55.113 -19.940 1.00 21.96 131 GLU A N 1
ATOM 972 C CA . GLU A 1 145 ? 0.839 54.522 -19.913 1.00 23.58 131 GLU A CA 1
ATOM 973 C C . GLU A 1 145 ? 0.854 53.011 -19.680 1.00 23.70 131 GLU A C 1
ATOM 974 O O . GLU A 1 145 ? 0.026 52.534 -18.884 1.00 23.37 131 GLU A O 1
ATOM 980 N N . PRO A 1 146 ? 1.726 52.213 -20.309 1.00 22.59 132 PRO A N 1
ATOM 981 C CA . PRO A 1 146 ? 1.706 50.766 -20.045 1.00 22.60 132 PRO A CA 1
ATOM 982 C C . PRO A 1 146 ? 2.074 50.370 -18.617 1.00 21.78 132 PRO A C 1
ATOM 983 O O . PRO A 1 146 ? 1.720 49.263 -18.205 1.00 20.65 132 PRO A O 1
ATOM 987 N N . ILE A 1 147 ? 2.750 51.216 -17.841 1.00 19.21 133 ILE A N 1
ATOM 988 C CA . ILE A 1 147 ? 3.247 50.790 -16.533 1.00 19.56 133 ILE A CA 1
ATOM 989 C C . ILE A 1 147 ? 2.495 51.478 -15.390 1.00 19.99 133 ILE A C 1
ATOM 990 O O . ILE A 1 147 ? 2.991 51.529 -14.259 1.00 16.61 133 ILE A O 1
ATOM 995 N N . THR A 1 148 ? 1.296 52.001 -15.660 1.00 18.31 134 THR A N 1
ATOM 996 C CA . THR A 1 148 ? 0.466 52.584 -14.616 1.00 19.66 134 THR A CA 1
ATOM 997 C C . THR A 1 148 ? -0.977 52.140 -14.824 1.00 21.61 134 THR A C 1
ATOM 998 O O . THR A 1 148 ? -1.375 51.756 -15.924 1.00 18.38 134 THR A O 1
ATOM 1002 N N . VAL A 1 149 ? -1.754 52.146 -13.740 1.00 22.29 135 VAL A N 1
ATOM 1003 C CA . VAL A 1 149 ? -3.171 51.827 -13.875 1.00 22.62 135 VAL A CA 1
ATOM 1004 C C . VAL A 1 149 ? -3.992 53.078 -14.120 1.00 23.82 135 VAL A C 1
ATOM 1005 O O . VAL A 1 149 ? -5.142 52.976 -14.563 1.00 24.57 135 VAL A O 1
ATOM 1009 N N . ALA A 1 150 ? -3.460 54.247 -13.787 1.00 21.04 136 ALA A N 1
ATOM 1010 C CA . ALA A 1 150 ? -4.148 55.497 -14.023 1.00 24.51 136 ALA A CA 1
ATOM 1011 C C . ALA A 1 150 ? -3.089 56.568 -14.190 1.00 23.33 136 ALA A C 1
ATOM 1012 O O . ALA A 1 150 ? -2.034 56.521 -13.552 1.00 22.03 136 ALA A O 1
ATOM 1014 N N . GLN A 1 151 ? -3.379 57.529 -15.059 1.00 21.43 137 GLN A N 1
ATOM 1015 C CA . GLN A 1 151 ? -2.536 58.701 -15.166 1.00 20.89 137 GLN A CA 1
ATOM 1016 C C . GLN A 1 151 ? -3.407 59.874 -15.578 1.00 22.74 137 GLN A C 1
ATOM 1017 O O . GLN A 1 151 ? -4.513 59.703 -16.099 1.00 22.45 137 GLN A O 1
ATOM 1023 N N . ALA A 1 152 ? -2.897 61.073 -15.316 1.00 21.66 138 ALA A N 1
ATOM 1024 C CA . ALA A 1 152 ? -3.604 62.301 -15.631 1.00 22.71 138 ALA A CA 1
ATOM 1025 C C . ALA A 1 152 ? -2.575 63.379 -15.920 1.00 22.12 138 ALA A C 1
ATOM 1026 O O . ALA A 1 152 ? -1.488 63.390 -15.331 1.00 19.41 138 ALA A O 1
ATOM 1028 N N . ILE A 1 153 ? -2.931 64.290 -16.818 1.00 21.98 139 ILE A N 1
ATOM 1029 C CA . ILE A 1 153 ? -2.219 65.554 -16.971 1.00 22.89 139 ILE A CA 1
ATOM 1030 C C . ILE A 1 153 ? -3.057 66.596 -16.247 1.00 22.40 139 ILE A C 1
ATOM 1031 O O . ILE A 1 153 ? -4.195 66.873 -16.639 1.00 23.66 139 ILE A O 1
ATOM 1036 N N . LEU A 1 154 ? -2.505 67.153 -15.181 1.00 21.66 140 LEU A N 1
ATOM 1037 C CA . LEU A 1 154 ? -3.261 68.048 -14.321 1.00 22.16 140 LEU A CA 1
ATOM 1038 C C . LEU A 1 154 ? -3.373 69.413 -14.980 1.00 22.49 140 LEU A C 1
ATOM 1039 O O . LEU A 1 154 ? -2.381 69.974 -15.459 1.00 21.04 140 LEU A O 1
ATOM 1044 N N . THR A 1 155 ? -4.588 69.941 -15.009 1.00 21.85 141 THR A N 1
ATOM 1045 C CA . THR A 1 155 ? -4.851 71.282 -15.485 1.00 22.39 141 THR A CA 1
ATOM 1046 C C . THR A 1 155 ? -5.556 72.048 -14.379 1.00 21.97 141 THR A C 1
ATOM 1047 O O . THR A 1 155 ? -6.035 71.473 -13.398 1.00 20.94 141 THR A O 1
ATOM 1051 N N . GLU A 1 156 ? -5.636 73.361 -14.574 1.00 22.90 142 GLU A N 1
ATOM 1052 C CA . GLU A 1 156 ? -6.408 74.210 -13.674 1.00 23.31 142 GLU A CA 1
ATOM 1053 C C . GLU A 1 156 ? -7.867 73.763 -13.575 1.00 24.03 142 GLU A C 1
ATOM 1054 O O . GLU A 1 156 ? -8.502 73.937 -12.527 1.00 19.11 142 GLU A O 1
ATOM 1060 N N . GLN A 1 157 ? -8.406 73.176 -14.650 1.00 22.01 143 GLN A N 1
ATOM 1061 C CA . GLN A 1 157 ? -9.811 72.798 -14.753 1.00 23.31 143 GLN A CA 1
ATOM 1062 C C . GLN A 1 157 ? -10.124 71.382 -14.275 1.00 22.59 143 GLN A C 1
ATOM 1063 O O . GLN A 1 157 ? -11.307 71.066 -14.082 1.00 22.11 143 GLN A O 1
ATOM 1069 N N . ASN A 1 158 ? -9.117 70.528 -14.050 1.00 20.16 144 ASN A N 1
ATOM 1070 C CA . ASN A 1 158 ? -9.369 69.157 -13.628 1.00 22.73 144 ASN A CA 1
ATOM 1071 C C . ASN A 1 158 ? -8.605 68.717 -12.379 1.00 23.82 144 ASN A C 1
ATOM 1072 O O . ASN A 1 158 ? -8.830 67.597 -11.909 1.00 22.31 144 ASN A O 1
ATOM 1077 N N . ALA A 1 159 ? -7.735 69.570 -11.827 1.00 22.63 145 ALA A N 1
ATOM 1078 C CA . ALA A 1 159 ? -6.683 69.147 -10.898 1.00 23.12 145 ALA A CA 1
ATOM 1079 C C . ALA A 1 159 ? -7.187 68.232 -9.785 1.00 22.92 145 ALA A C 1
ATOM 1080 O O . ALA A 1 159 ? -6.759 67.079 -9.665 1.00 23.22 145 ALA A O 1
ATOM 1082 N N . CYS A 1 160 ? -8.089 68.731 -8.946 1.00 23.70 146 CYS A N 1
ATOM 1083 C CA . CYS A 1 160 ? -8.396 67.996 -7.723 1.00 24.87 146 CYS A CA 1
ATOM 1084 C C . CYS A 1 160 ? -9.154 66.709 -8.006 1.00 23.83 146 CYS A C 1
ATOM 1085 O O . CYS A 1 160 ? -8.961 65.719 -7.293 1.00 21.30 146 CYS A O 1
ATOM 1088 N N . TYR A 1 161 ? -10.016 66.681 -9.022 1.00 22.57 147 TYR A N 1
ATOM 1089 C CA . TYR A 1 161 ? -10.692 65.414 -9.249 1.00 24.73 147 TYR A CA 1
ATOM 1090 C C . TYR A 1 161 ? -9.856 64.432 -10.058 1.00 24.45 147 TYR A C 1
ATOM 1091 O O . TYR A 1 161 ? -10.090 63.228 -9.938 1.00 24.97 147 TYR A O 1
ATOM 1100 N N . GLU A 1 162 ? -8.886 64.900 -10.858 1.00 21.99 148 GLU A N 1
ATOM 1101 C CA . GLU A 1 162 ? -7.956 63.967 -11.483 1.00 22.03 148 GLU A CA 1
ATOM 1102 C C . GLU A 1 162 ? -7.000 63.377 -10.453 1.00 22.09 148 GLU A C 1
ATOM 1103 O O . GLU A 1 162 ? -6.606 62.208 -10.561 1.00 22.94 148 GLU A O 1
ATOM 1109 N N . ILE A 1 163 ? -6.580 64.183 -9.477 1.00 19.85 149 ILE A N 1
ATOM 1110 C CA . ILE A 1 163 ? -5.762 63.668 -8.384 1.00 21.61 149 ILE A CA 1
ATOM 1111 C C . ILE A 1 163 ? -6.520 62.585 -7.634 1.00 20.67 149 ILE A C 1
ATOM 1112 O O . ILE A 1 163 ? -6.004 61.488 -7.397 1.00 19.38 149 ILE A O 1
ATOM 1117 N N . ASP A 1 164 ? -7.770 62.868 -7.270 1.00 20.36 150 ASP A N 1
ATOM 1118 C CA . ASP A 1 164 ? -8.529 61.873 -6.527 1.00 21.54 150 ASP A CA 1
ATOM 1119 C C . ASP A 1 164 ? -8.785 60.632 -7.370 1.00 22.06 150 ASP A C 1
ATOM 1120 O O . ASP A 1 164 ? -8.773 59.515 -6.845 1.00 23.07 150 ASP A O 1
ATOM 1125 N N . ARG A 1 165 ? -9.051 60.800 -8.670 1.00 21.54 151 ARG A N 1
ATOM 1126 C CA . ARG A 1 165 ? -9.301 59.626 -9.508 1.00 22.65 151 ARG A CA 1
ATOM 1127 C C . ARG A 1 165 ? -8.074 58.720 -9.585 1.00 21.86 151 ARG A C 1
ATOM 1128 O O . ARG A 1 165 ? -8.190 57.492 -9.468 1.00 22.22 151 ARG A O 1
ATOM 1136 N N . VAL A 1 166 ? -6.889 59.298 -9.785 1.00 19.43 152 VAL A N 1
ATOM 1137 C CA . VAL A 1 166 ? -5.699 58.473 -10.009 1.00 19.98 152 VAL A CA 1
ATOM 1138 C C . VAL A 1 166 ? -5.317 57.724 -8.736 1.00 21.79 152 VAL A C 1
ATOM 1139 O O . VAL A 1 166 ? -5.097 56.505 -8.758 1.00 19.42 152 VAL A O 1
ATOM 1143 N N . LEU A 1 167 ? -5.305 58.432 -7.599 1.00 20.29 153 LEU A N 1
ATOM 1144 C CA . LEU A 1 167 ? -5.020 57.817 -6.306 1.00 20.72 153 LEU A CA 1
ATOM 1145 C C . LEU A 1 167 ? -6.047 56.748 -5.954 1.00 23.78 153 LEU A C 1
ATOM 1146 O O . LEU A 1 167 ? -5.683 55.662 -5.479 1.00 23.14 153 LEU A O 1
ATOM 1151 N N . THR A 1 168 ? -7.337 57.028 -6.191 1.00 22.78 154 THR A N 1
ATOM 1152 C CA . THR A 1 168 ? -8.361 56.024 -5.906 1.00 24.92 154 THR A CA 1
ATOM 1153 C C . THR A 1 168 ? -8.140 54.777 -6.743 1.00 24.41 154 THR A C 1
ATOM 1154 O O . THR A 1 168 ? -8.275 53.650 -6.247 1.00 26.33 154 THR A O 1
ATOM 1158 N N . THR A 1 169 ? -7.821 54.953 -8.025 1.00 23.00 155 THR A N 1
ATOM 1159 C CA . THR A 1 169 ? -7.576 53.792 -8.868 1.00 25.83 155 THR A CA 1
ATOM 1160 C C . THR A 1 169 ? -6.325 53.042 -8.414 1.00 24.20 155 THR A C 1
ATOM 1161 O O . THR A 1 169 ? -6.276 51.806 -8.477 1.00 23.36 155 THR A O 1
ATOM 1165 N N . MET A 1 170 ? -5.327 53.712 -7.918 1.00 22.78 156 MET A N 1
ATOM 1166 C CA . MET A 1 170 ? -4.122 53.072 -7.429 1.00 22.67 156 MET A CA 1
ATOM 1167 C C . MET A 1 170 ? -4.463 52.234 -6.209 1.00 24.33 156 MET A C 1
ATOM 1168 O O . MET A 1 170 ? -3.970 51.172 -6.063 1.00 24.49 156 MET A O 1
ATOM 1173 N N . LEU A 1 171 ? -5.327 52.728 -5.344 1.00 24.97 157 LEU A N 1
ATOM 1174 C CA . LEU A 1 171 ? -5.695 51.980 -4.143 1.00 28.54 157 LEU A CA 1
ATOM 1175 C C . LEU A 1 171 ? -6.500 50.741 -4.489 1.00 29.58 157 LEU A C 1
ATOM 1176 O O . LEU A 1 171 ? -6.348 49.693 -3.851 1.00 30.86 157 LEU A O 1
ATOM 1181 N N . ARG A 1 172 ? -7.372 50.847 -5.484 1.00 27.08 158 ARG A N 1
ATOM 1182 C CA . ARG A 1 172 ? -8.184 49.701 -5.855 1.00 30.33 158 ARG A CA 1
ATOM 1183 C C . ARG A 1 172 ? -7.322 48.618 -6.486 1.00 27.79 158 ARG A C 1
ATOM 1184 O O . ARG A 1 172 ? -7.474 47.433 -6.173 1.00 29.70 158 ARG A O 1
ATOM 1192 N N . GLU A 1 173 ? -6.383 49.006 -7.343 1.00 25.65 159 GLU A N 1
ATOM 1193 C CA . GLU A 1 173 ? -5.576 48.043 -8.079 1.00 25.26 159 GLU A CA 1
ATOM 1194 C C . GLU A 1 173 ? -4.237 47.729 -7.424 1.00 23.87 159 GLU A C 1
ATOM 1195 O O . GLU A 1 173 ? -3.596 46.744 -7.816 1.00 23.29 159 GLU A O 1
ATOM 1201 N N . ARG A 1 174 ? -3.802 48.528 -6.449 1.00 21.91 160 ARG A N 1
ATOM 1202 C CA . ARG A 1 174 ? -2.486 48.367 -5.812 1.00 23.19 160 ARG A CA 1
ATOM 1203 C C . ARG A 1 174 ? -1.372 48.388 -6.849 1.00 21.06 160 ARG A C 1
ATOM 1204 O O . ARG A 1 174 ? -0.535 47.490 -6.907 1.00 21.67 160 ARG A O 1
ATOM 1212 N N . ARG A 1 175 ? -1.358 49.430 -7.665 1.00 19.43 161 ARG A N 1
ATOM 1213 C CA . ARG A 1 175 ? -0.409 49.536 -8.762 1.00 20.76 161 ARG A CA 1
ATOM 1214 C C . ARG A 1 175 ? -0.074 51.005 -8.936 1.00 18.76 161 ARG A C 1
ATOM 1215 O O . ARG A 1 175 ? -0.757 51.873 -8.381 1.00 17.61 161 ARG A O 1
ATOM 1223 N N . PRO A 1 176 ? 0.991 51.320 -9.675 1.00 17.82 162 PRO A N 1
ATOM 1224 C CA . PRO A 1 176 ? 1.412 52.724 -9.828 1.00 17.72 162 PRO A CA 1
ATOM 1225 C C . PRO A 1 176 ? 0.430 53.622 -10.572 1.00 17.59 162 PRO A C 1
ATOM 1226 O O . PRO A 1 176 ? -0.330 53.192 -11.447 1.00 18.48 162 PRO A O 1
ATOM 1230 N N . GLY A 1 177 ? 0.489 54.908 -10.229 1.00 17.98 163 GLY A N 1
ATOM 1231 C CA . GLY A 1 177 ? -0.214 55.931 -10.968 1.00 17.93 163 GLY A CA 1
ATOM 1232 C C . GLY A 1 177 ? 0.760 57.031 -11.348 1.00 18.43 163 GLY A C 1
ATOM 1233 O O . GLY A 1 177 ? 1.882 57.078 -10.854 1.00 16.26 163 GLY A O 1
ATOM 1234 N N . TYR A 1 178 ? 0.301 57.928 -12.222 1.00 18.62 164 TYR A N 1
ATOM 1235 C CA . TYR A 1 178 ? 1.154 58.965 -12.783 1.00 18.41 164 TYR A CA 1
ATOM 1236 C C . TYR A 1 178 ? 0.381 60.268 -12.855 1.00 19.48 164 TYR A C 1
ATOM 1237 O O . TYR A 1 178 ? -0.775 60.287 -13.285 1.00 18.35 164 TYR A O 1
ATOM 1246 N N . LEU A 1 179 ? 1.029 61.359 -12.462 1.00 17.74 165 LEU A N 1
ATOM 1247 C CA . LEU A 1 179 ? 0.433 62.686 -12.539 1.00 18.77 165 LEU A CA 1
ATOM 1248 C C . LEU A 1 179 ? 1.472 63.633 -13.110 1.00 19.44 165 LEU A C 1
ATOM 1249 O O . LEU A 1 179 ? 2.559 63.770 -12.544 1.00 19.31 165 LEU A O 1
ATOM 1254 N N . MET A 1 180 ? 1.160 64.281 -14.227 1.00 19.38 166 MET A N 1
ATOM 1255 C CA . MET A 1 180 ? 2.043 65.334 -14.691 1.00 20.50 166 MET A CA 1
ATOM 1256 C C . MET A 1 180 ? 1.554 66.625 -14.051 1.00 20.89 166 MET A C 1
ATOM 1257 O O . MET A 1 180 ? 0.379 66.978 -14.176 1.00 19.10 166 MET A O 1
ATOM 1262 N N . LEU A 1 181 ? 2.457 67.331 -13.375 1.00 19.29 167 LEU A N 1
ATOM 1263 C CA . LEU A 1 181 ? 2.111 68.554 -12.661 1.00 20.98 167 LEU A CA 1
ATOM 1264 C C . LEU A 1 181 ? 2.848 69.737 -13.274 1.00 21.29 167 LEU A C 1
ATOM 1265 O O . LEU A 1 181 ? 3.975 70.064 -12.856 1.00 18.31 167 LEU A O 1
ATOM 1270 N N . PRO A 1 182 ? 2.233 70.437 -14.233 1.00 22.12 168 PRO A N 1
ATOM 1271 C CA . PRO A 1 182 ? 2.828 71.686 -14.724 1.00 23.36 168 PRO A CA 1
ATOM 1272 C C . PRO A 1 182 ? 2.982 72.675 -13.576 1.00 24.55 168 PRO A C 1
ATOM 1273 O O . PRO A 1 182 ? 2.155 72.728 -12.661 1.00 22.74 168 PRO A O 1
ATOM 1277 N N . ALA A 1 183 ? 4.063 73.453 -13.625 1.00 24.13 169 ALA A N 1
ATOM 1278 C CA . ALA A 1 183 ? 4.428 74.294 -12.487 1.00 26.25 169 ALA A CA 1
ATOM 1279 C C . ALA A 1 183 ? 3.347 75.325 -12.176 1.00 27.16 169 ALA A C 1
ATOM 1280 O O . ALA A 1 183 ? 3.103 75.647 -11.004 1.00 26.81 169 ALA A O 1
ATOM 1282 N N . ASP A 1 184 ? 2.687 75.855 -13.208 1.00 27.45 170 ASP A N 1
ATOM 1283 C CA . ASP A 1 184 ? 1.647 76.851 -12.964 1.00 27.94 170 ASP A CA 1
ATOM 1284 C C . ASP A 1 184 ? 0.401 76.219 -12.341 1.00 26.77 170 ASP A C 1
ATOM 1285 O O . ASP A 1 184 ? -0.237 76.821 -11.465 1.00 27.31 170 ASP A O 1
ATOM 1290 N N . VAL A 1 185 ? 0.043 75.003 -12.769 1.00 25.10 171 VAL A N 1
ATOM 1291 C CA . VAL A 1 185 ? -1.127 74.317 -12.214 1.00 23.21 171 VAL A CA 1
ATOM 1292 C C . VAL A 1 185 ? -0.963 74.084 -10.711 1.00 24.86 171 VAL A C 1
ATOM 1293 O O . VAL A 1 185 ? -1.934 74.158 -9.944 1.00 24.15 171 VAL A O 1
ATOM 1297 N N . ALA A 1 186 ? 0.263 73.777 -10.272 1.00 22.97 172 ALA A N 1
ATOM 1298 C CA . ALA A 1 186 ? 0.527 73.504 -8.861 1.00 23.54 172 ALA A CA 1
ATOM 1299 C C . ALA A 1 186 ? 0.209 74.697 -7.967 1.00 23.80 172 ALA A C 1
ATOM 1300 O O . ALA A 1 186 ? -0.108 74.517 -6.785 1.00 24.69 172 ALA A O 1
ATOM 1302 N N . LYS A 1 187 ? 0.294 75.914 -8.495 1.00 25.06 173 LYS A N 1
ATOM 1303 C CA . LYS A 1 187 ? -0.006 77.101 -7.705 1.00 29.89 173 LYS A CA 1
ATOM 1304 C C . LYS A 1 187 ? -1.457 77.535 -7.786 1.00 28.09 173 LYS A C 1
ATOM 1305 O O . LYS A 1 187 ? -1.826 78.523 -7.139 1.00 26.87 173 LYS A O 1
ATOM 1311 N N . LYS A 1 188 ? -2.283 76.839 -8.560 1.00 26.18 174 LYS A N 1
ATOM 1312 C CA . LYS A 1 188 ? -3.664 77.263 -8.694 1.00 26.86 174 LYS A CA 1
ATOM 1313 C C . LYS A 1 188 ? -4.406 77.028 -7.386 1.00 27.20 174 LYS A C 1
ATOM 1314 O O . LYS A 1 188 ? -4.130 76.073 -6.656 1.00 26.91 174 LYS A O 1
ATOM 1320 N N . ALA A 1 189 ? -5.344 77.925 -7.089 1.00 26.98 175 ALA A N 1
ATOM 1321 C CA . ALA A 1 189 ? -6.040 77.890 -5.805 1.00 29.64 175 ALA A CA 1
ATOM 1322 C C . ALA A 1 189 ? -6.815 76.588 -5.650 1.00 28.27 175 ALA A C 1
ATOM 1323 O O . ALA A 1 189 ? -7.375 76.061 -6.614 1.00 28.49 175 ALA A O 1
ATOM 1325 N N . ALA A 1 190 ? -6.833 76.058 -4.430 1.00 27.62 176 ALA A N 1
ATOM 1326 C CA . ALA A 1 190 ? -7.597 74.856 -4.132 1.00 28.09 176 ALA A CA 1
ATOM 1327 C C . ALA A 1 190 ? -8.183 74.977 -2.730 1.00 29.34 176 ALA A C 1
ATOM 1328 O O . ALA A 1 190 ? -7.955 75.961 -2.017 1.00 30.01 176 ALA A O 1
ATOM 1330 N N . THR A 1 191 ? -8.973 73.979 -2.342 1.00 29.02 177 THR A N 1
ATOM 1331 C CA . THR A 1 191 ? -9.589 73.967 -1.030 1.00 28.96 177 THR A CA 1
ATOM 1332 C C . THR A 1 191 ? -9.231 72.685 -0.288 1.00 28.54 177 THR A C 1
ATOM 1333 O O . THR A 1 191 ? -9.329 71.590 -0.864 1.00 24.00 177 THR A O 1
ATOM 1337 N N . PRO A 1 192 ? -8.814 72.774 0.973 1.00 29.81 178 PRO A N 1
ATOM 1338 C CA . PRO A 1 192 ? -8.544 71.563 1.763 1.00 28.52 178 PRO A CA 1
ATOM 1339 C C . PRO A 1 192 ? -9.801 70.724 1.898 1.00 29.88 178 PRO A C 1
ATOM 1340 O O . PRO A 1 192 ? -10.858 71.240 2.297 1.00 30.41 178 PRO A O 1
ATOM 1344 N N . PRO A 1 193 ? -9.725 69.427 1.611 1.00 28.62 179 PRO A N 1
ATOM 1345 C CA . PRO A 1 193 ? -10.911 68.571 1.759 1.00 28.80 179 PRO A CA 1
ATOM 1346 C C . PRO A 1 193 ? -11.188 68.288 3.227 1.00 32.79 179 PRO A C 1
ATOM 1347 O O . PRO A 1 193 ? -10.264 68.178 4.036 1.00 33.19 179 PRO A O 1
ATOM 1351 N N . VAL A 1 194 ? -12.482 68.192 3.570 1.00 33.00 180 VAL A N 1
ATOM 1352 C CA . VAL A 1 194 ? -12.870 67.870 4.945 1.00 35.07 180 VAL A CA 1
ATOM 1353 C C . VAL A 1 194 ? -12.595 66.408 5.260 1.00 34.90 180 VAL A C 1
ATOM 1354 O O . VAL A 1 194 ? -12.139 66.069 6.359 1.00 32.78 180 VAL A O 1
ATOM 1358 N N . ASN A 1 195 ? -12.889 65.523 4.314 1.00 34.57 181 ASN A N 1
ATOM 1359 C CA . ASN A 1 195 ? -12.825 64.082 4.510 1.00 35.56 181 ASN A CA 1
ATOM 1360 C C . ASN A 1 195 ? -11.596 63.517 3.822 1.00 34.60 181 ASN A C 1
ATOM 1361 O O . ASN A 1 195 ? -11.247 63.938 2.714 1.00 36.04 181 ASN A O 1
ATOM 1366 N N . ALA A 1 196 ? -10.970 62.531 4.456 1.00 34.92 182 ALA A N 1
ATOM 1367 C CA . ALA A 1 196 ? -9.865 61.834 3.817 1.00 34.60 182 ALA A CA 1
ATOM 1368 C C . ALA A 1 196 ? -10.336 61.104 2.563 1.00 37.97 182 ALA A C 1
ATOM 1369 O O . ALA A 1 196 ? -11.514 60.780 2.402 1.00 37.85 182 ALA A O 1
ATOM 1371 N N . LEU A 1 197 ? -9.410 60.902 1.638 1.00 37.24 183 LEU A N 1
ATOM 1372 C CA . LEU A 1 197 ? -9.688 60.044 0.500 1.00 38.14 183 LEU A CA 1
ATOM 1373 C C . LEU A 1 197 ? -9.726 58.602 0.975 1.00 42.75 183 LEU A C 1
ATOM 1374 O O . LEU A 1 197 ? -8.778 58.125 1.606 1.00 43.37 183 LEU A O 1
ATOM 1379 N N . THR A 1 198 ? -10.810 57.901 0.665 1.00 46.16 184 THR A N 1
ATOM 1380 C CA . THR A 1 198 ? -10.969 56.516 1.076 1.00 51.28 184 THR A CA 1
ATOM 1381 C C . THR A 1 198 ? -11.335 55.653 -0.122 1.00 53.42 184 THR A C 1
ATOM 1382 O O . THR A 1 198 ? -12.018 56.098 -1.049 1.00 51.60 184 THR A O 1
ATOM 1386 N N . LEU A 1 199 ? -10.859 54.410 -0.094 1.00 55.16 185 LEU A N 1
ATOM 1387 C CA . LEU A 1 199 ? -11.265 53.407 -1.073 1.00 55.60 185 LEU A CA 1
ATOM 1388 C C . LEU A 1 199 ? -12.443 52.662 -0.464 1.00 58.62 185 LEU A C 1
ATOM 1389 O O . LEU A 1 199 ? -12.263 51.781 0.383 1.00 57.81 185 LEU A O 1
ATOM 1394 N N . ARG A 1 200 ? -13.653 53.019 -0.889 1.00 54.95 186 ARG A N 1
ATOM 1395 C CA . ARG A 1 200 ? -14.834 52.303 -0.434 1.00 56.77 186 ARG A CA 1
ATOM 1396 C C . ARG A 1 200 ? -14.747 50.844 -0.861 1.00 55.60 186 ARG A C 1
ATOM 1397 O O . ARG A 1 200 ? -14.437 50.543 -2.019 1.00 54.58 186 ARG A O 1
ATOM 1399 N N . HIS A 1 201 ? -15.013 49.939 0.078 1.00 56.95 187 HIS A N 1
ATOM 1400 C CA . HIS A 1 201 ? -14.928 48.512 -0.208 1.00 53.28 187 HIS A CA 1
ATOM 1401 C C . HIS A 1 201 ? -15.989 48.126 -1.234 1.00 51.76 187 HIS A C 1
ATOM 1402 O O . HIS A 1 201 ? -17.180 48.389 -1.035 1.00 51.33 187 HIS A O 1
ATOM 1404 N N . ALA A 1 202 ? -15.558 47.522 -2.339 1.00 49.03 188 ALA A N 1
ATOM 1405 C CA . ALA A 1 202 ? -16.511 47.049 -3.327 1.00 46.60 188 ALA A CA 1
ATOM 1406 C C . ALA A 1 202 ? -17.234 45.817 -2.796 1.00 44.84 188 ALA A C 1
ATOM 1407 O O . ALA A 1 202 ? -16.740 45.094 -1.928 1.00 43.60 188 ALA A O 1
ATOM 1409 N N . HIS A 1 203 ? -18.421 45.576 -3.328 1.00 43.78 189 HIS A N 1
ATOM 1410 C CA . HIS A 1 203 ? -19.205 44.424 -2.923 1.00 42.36 189 HIS A CA 1
ATOM 1411 C C . HIS A 1 203 ? -19.709 43.731 -4.170 1.00 38.83 189 HIS A C 1
ATOM 1412 O O . HIS A 1 203 ? -20.246 44.384 -5.070 1.00 39.31 189 HIS A O 1
ATOM 1419 N N . ALA A 1 204 ? -19.524 42.417 -4.229 1.00 36.90 190 ALA A N 1
ATOM 1420 C CA . ALA A 1 204 ? -20.085 41.644 -5.324 1.00 33.86 190 ALA A CA 1
ATOM 1421 C C . ALA A 1 204 ? -21.602 41.644 -5.223 1.00 33.99 190 ALA A C 1
ATOM 1422 O O . ALA A 1 204 ? -22.167 41.740 -4.129 1.00 34.65 190 ALA A O 1
ATOM 1424 N N . ASP A 1 205 ? -22.268 41.558 -6.377 1.00 31.93 191 ASP A N 1
ATOM 1425 C CA . ASP A 1 205 ? -23.685 41.245 -6.350 1.00 33.39 191 ASP A CA 1
ATOM 1426 C C . ASP A 1 205 ? -23.859 39.949 -5.576 1.00 32.42 191 ASP A C 1
ATOM 1427 O O . ASP A 1 205 ? -23.049 39.024 -5.700 1.00 31.65 191 ASP A O 1
ATOM 1432 N N . SER A 1 206 ? -24.872 39.915 -4.714 1.00 31.56 192 SER A N 1
ATOM 1433 C CA . SER A 1 206 ? -25.002 38.792 -3.796 1.00 32.55 192 SER A CA 1
ATOM 1434 C C . SER A 1 206 ? -25.290 37.486 -4.530 1.00 31.27 192 SER A C 1
ATOM 1435 O O . SER A 1 206 ? -24.893 36.410 -4.059 1.00 29.81 192 SER A O 1
ATOM 1438 N N . ALA A 1 207 ? -25.980 37.546 -5.672 1.00 30.27 193 ALA A N 1
ATOM 1439 C CA . ALA A 1 207 ? -26.190 36.324 -6.438 1.00 28.63 193 ALA A CA 1
ATOM 1440 C C . ALA A 1 207 ? -24.887 35.850 -7.062 1.00 27.80 193 ALA A C 1
ATOM 1441 O O . ALA A 1 207 ? -24.628 34.643 -7.128 1.00 27.68 193 ALA A O 1
ATOM 1443 N N . CYS A 1 208 ? -24.057 36.783 -7.533 1.00 28.52 194 CYS A N 1
ATOM 1444 C CA . CYS A 1 208 ? -22.728 36.422 -8.024 1.00 26.80 194 CYS A CA 1
ATOM 1445 C C . CYS A 1 208 ? -21.855 35.812 -6.925 1.00 25.00 194 CYS A C 1
ATOM 1446 O O . CYS A 1 208 ? -21.196 34.790 -7.140 1.00 22.17 194 CYS A O 1
ATOM 1449 N N . LEU A 1 209 ? -21.832 36.413 -5.734 1.00 25.58 195 LEU A N 1
ATOM 1450 C CA . LEU A 1 209 ? -21.060 35.798 -4.657 1.00 25.31 195 LEU A CA 1
ATOM 1451 C C . LEU A 1 209 ? -21.597 34.403 -4.345 1.00 24.93 195 LEU A C 1
ATOM 1452 O O . LEU A 1 209 ? -20.823 33.457 -4.130 1.00 23.15 195 LEU A O 1
ATOM 1457 N N . LYS A 1 210 ? -22.929 34.252 -4.359 1.00 26.24 196 LYS A N 1
ATOM 1458 C CA . LYS A 1 210 ? -23.560 32.969 -4.062 1.00 26.18 196 LYS A CA 1
ATOM 1459 C C . LYS A 1 210 ? -23.112 31.884 -5.040 1.00 25.62 196 LYS A C 1
ATOM 1460 O O . LYS A 1 210 ? -22.846 30.745 -4.634 1.00 26.13 196 LYS A O 1
ATOM 1466 N N . ALA A 1 211 ? -23.025 32.210 -6.336 1.00 24.67 197 ALA A N 1
ATOM 1467 C CA . ALA A 1 211 ? -22.625 31.205 -7.319 1.00 24.89 197 ALA A CA 1
ATOM 1468 C C . ALA A 1 211 ? -21.235 30.658 -7.009 1.00 23.23 197 ALA A C 1
ATOM 1469 O O . ALA A 1 211 ? -21.005 29.444 -7.049 1.00 23.56 197 ALA A O 1
ATOM 1471 N N . PHE A 1 212 ? -20.293 31.546 -6.701 1.00 20.84 198 PHE A N 1
ATOM 1472 C CA . PHE A 1 212 ? -18.946 31.106 -6.340 1.00 23.68 198 PHE A CA 1
ATOM 1473 C C . PHE A 1 212 ? -18.969 30.298 -5.046 1.00 23.04 198 PHE A C 1
ATOM 1474 O O . PHE A 1 212 ? -18.315 29.250 -4.938 1.00 22.41 198 PHE A O 1
ATOM 1482 N N . ARG A 1 213 ? -19.714 30.777 -4.052 1.00 24.50 199 ARG A N 1
ATOM 1483 C CA . ARG A 1 213 ? -19.801 30.064 -2.782 1.00 25.03 199 ARG A CA 1
ATOM 1484 C C . ARG A 1 213 ? -20.314 28.643 -2.972 1.00 25.08 199 ARG A C 1
ATOM 1485 O O . ARG A 1 213 ? -19.774 27.693 -2.390 1.00 27.07 199 ARG A O 1
ATOM 1493 N N . ASP A 1 214 ? -21.371 28.472 -3.772 1.00 26.06 200 ASP A N 1
ATOM 1494 C CA . ASP A 1 214 ? -21.924 27.132 -3.948 1.00 26.49 200 ASP A CA 1
ATOM 1495 C C . ASP A 1 214 ? -20.932 26.210 -4.639 1.00 26.37 200 ASP A C 1
ATOM 1496 O O . ASP A 1 214 ? -20.730 25.069 -4.200 1.00 27.34 200 ASP A O 1
ATOM 1501 N N . ALA A 1 215 ? -20.285 26.692 -5.700 1.00 25.08 201 ALA A N 1
ATOM 1502 C CA . ALA A 1 215 ? -19.328 25.853 -6.414 1.00 26.36 201 ALA A CA 1
ATOM 1503 C C . ALA A 1 215 ? -18.125 25.526 -5.539 1.00 26.15 201 ALA A C 1
ATOM 1504 O O . ALA A 1 215 ? -17.674 24.375 -5.501 1.00 26.32 201 ALA A O 1
ATOM 1506 N N . ALA A 1 216 ? -17.600 26.524 -4.820 1.00 25.36 202 ALA A N 1
ATOM 1507 C CA . ALA A 1 216 ? -16.483 26.264 -3.915 1.00 24.79 202 ALA A CA 1
ATOM 1508 C C . ALA A 1 216 ? -16.885 25.264 -2.840 1.00 26.16 202 ALA A C 1
ATOM 1509 O O . ALA A 1 216 ? -16.120 24.351 -2.514 1.00 24.75 202 ALA A O 1
ATOM 1511 N N . GLU A 1 217 ? -18.092 25.409 -2.293 1.00 25.81 203 GLU A N 1
ATOM 1512 C CA . GLU A 1 217 ? -18.551 24.479 -1.270 1.00 27.48 203 GLU A CA 1
ATOM 1513 C C . GLU A 1 217 ? -18.630 23.056 -1.801 1.00 29.94 203 GLU A C 1
ATOM 1514 O O . GLU A 1 217 ? -18.200 22.106 -1.133 1.00 30.50 203 GLU A O 1
ATOM 1520 N N . ASN A 1 218 ? -19.205 22.886 -2.995 1.00 29.14 204 ASN A N 1
ATOM 1521 C CA . ASN A 1 218 ? -19.342 21.551 -3.558 1.00 30.42 204 ASN A CA 1
ATOM 1522 C C . ASN A 1 218 ? -17.980 20.905 -3.759 1.00 32.70 204 ASN A C 1
ATOM 1523 O O . ASN A 1 218 ? -17.815 19.703 -3.536 1.00 34.62 204 ASN A O 1
ATOM 1528 N N . ARG A 1 219 ? -16.978 21.695 -4.145 1.00 31.40 205 ARG A N 1
ATOM 1529 C CA . ARG A 1 219 ? -15.630 21.158 -4.256 1.00 31.11 205 ARG A CA 1
ATOM 1530 C C . ARG A 1 219 ? -15.056 20.834 -2.881 1.00 29.87 205 ARG A C 1
ATOM 1531 O O . ARG A 1 219 ? -14.559 19.726 -2.647 1.00 31.76 205 ARG A O 1
ATOM 1539 N N . LEU A 1 220 ? -15.160 21.771 -1.938 1.00 29.11 206 LEU A N 1
ATOM 1540 C CA . LEU A 1 220 ? -14.562 21.550 -0.624 1.00 29.28 206 LEU A CA 1
ATOM 1541 C C . LEU A 1 220 ? -15.252 20.432 0.146 1.00 29.28 206 LEU A C 1
ATOM 1542 O O . LEU A 1 220 ? -14.589 19.694 0.889 1.00 29.88 206 LEU A O 1
ATOM 1547 N N . ALA A 1 221 ? -16.565 20.280 -0.020 1.00 29.55 207 ALA A N 1
ATOM 1548 C CA . ALA A 1 221 ? -17.277 19.215 0.684 1.00 30.68 207 ALA A CA 1
ATOM 1549 C C . ALA A 1 221 ? -16.807 17.823 0.278 1.00 31.79 207 ALA A C 1
ATOM 1550 O O . ALA A 1 221 ? -16.995 16.878 1.045 1.00 29.70 207 ALA A O 1
ATOM 1552 N N . MET A 1 222 ? -16.227 17.655 -0.912 1.00 33.94 208 MET A N 1
ATOM 1553 C CA . MET A 1 222 ? -15.744 16.344 -1.333 1.00 34.10 208 MET A CA 1
ATOM 1554 C C . MET A 1 222 ? -14.224 16.219 -1.279 1.00 34.96 208 MET A C 1
ATOM 1555 O O . MET A 1 222 ? -13.687 15.189 -1.693 1.00 37.03 208 MET A O 1
ATOM 1560 N N . SER A 1 223 ? -13.525 17.204 -0.725 1.00 32.71 209 SER A N 1
ATOM 1561 C CA . SER A 1 223 ? -12.068 17.191 -0.684 1.00 33.85 209 SER A CA 1
ATOM 1562 C C . SER A 1 223 ? -11.595 16.428 0.553 1.00 35.77 209 SER A C 1
ATOM 1563 O O . SER A 1 223 ? -11.932 16.791 1.684 1.00 34.55 209 SER A O 1
ATOM 1566 N N . LYS A 1 224 ? -10.792 15.388 0.340 1.00 36.49 210 LYS A N 1
ATOM 1567 C CA . LYS A 1 224 ? -10.222 14.644 1.461 1.00 38.34 210 LYS A CA 1
ATOM 1568 C C . LYS A 1 224 ? -9.171 15.466 2.206 1.00 37.92 210 LYS A C 1
ATOM 1569 O O . LYS A 1 224 ? -9.215 15.578 3.435 1.00 39.29 210 LYS A O 1
ATOM 1575 N N . ARG A 1 225 ? -8.217 16.058 1.487 1.00 36.65 211 ARG A N 1
ATOM 1576 C CA . ARG A 1 225 ? -7.263 16.947 2.136 1.00 37.15 211 ARG A CA 1
ATOM 1577 C C . ARG A 1 225 ? -7.103 18.209 1.304 1.00 35.78 211 ARG A C 1
ATOM 1578 O O . ARG A 1 225 ? -6.879 18.154 0.092 1.00 32.29 211 ARG A O 1
ATOM 1586 N N . THR A 1 226 ? -7.240 19.344 1.973 1.00 34.66 212 THR A N 1
ATOM 1587 C CA . THR A 1 226 ? -7.219 20.650 1.344 1.00 29.70 212 THR A CA 1
ATOM 1588 C C . THR A 1 226 ? -5.991 21.404 1.826 1.00 27.45 212 THR A C 1
ATOM 1589 O O . THR A 1 226 ? -5.658 21.367 3.012 1.00 27.99 212 THR A O 1
ATOM 1593 N N . ALA A 1 227 ? -5.319 22.087 0.908 1.00 27.63 213 ALA A N 1
ATOM 1594 C CA . ALA A 1 227 ? -4.146 22.872 1.244 1.00 27.38 213 ALA A CA 1
ATOM 1595 C C . ALA A 1 227 ? -4.369 24.314 0.822 1.00 27.39 213 ALA A C 1
ATOM 1596 O O . ALA A 1 227 ? -5.192 24.615 -0.049 1.00 24.75 213 ALA A O 1
ATOM 1598 N N . LEU A 1 228 ? -3.617 25.211 1.450 1.00 25.59 214 LEU A N 1
ATOM 1599 C CA . LEU A 1 228 ? -3.747 26.638 1.201 1.00 26.16 214 LEU A CA 1
ATOM 1600 C C . LEU A 1 228 ? -2.417 27.172 0.686 1.00 26.56 214 LEU A C 1
ATOM 1601 O O . LEU A 1 228 ? -1.385 26.998 1.341 1.00 24.71 214 LEU A O 1
ATOM 1606 N N . LEU A 1 229 ? -2.437 27.789 -0.494 1.00 23.35 215 LEU A N 1
ATOM 1607 C CA . LEU A 1 229 ? -1.262 28.424 -1.083 1.00 24.25 215 LEU A CA 1
ATOM 1608 C C . LEU A 1 229 ? -1.574 29.897 -1.297 1.00 23.94 215 LEU A C 1
ATOM 1609 O O . LEU A 1 229 ? -2.372 30.243 -2.175 1.00 23.78 215 LEU A O 1
ATOM 1614 N N . ALA A 1 230 ? -0.940 30.765 -0.517 1.00 22.43 216 ALA A N 1
ATOM 1615 C CA . ALA A 1 230 ? -1.181 32.197 -0.622 1.00 23.41 216 ALA A CA 1
ATOM 1616 C C . ALA A 1 230 ? 0.088 32.888 -1.092 1.00 22.62 216 ALA A C 1
ATOM 1617 O O . ALA A 1 230 ? 1.192 32.459 -0.760 1.00 23.40 216 ALA A O 1
ATOM 1619 N N . ASP A 1 231 ? -0.064 33.960 -1.861 1.00 21.26 217 ASP A N 1
ATOM 1620 C CA . ASP A 1 231 ? 1.106 34.688 -2.340 1.00 19.72 217 ASP A CA 1
ATOM 1621 C C . ASP A 1 231 ? 0.829 36.184 -2.406 1.00 19.55 217 ASP A C 1
ATOM 1622 O O . ASP A 1 231 ? -0.080 36.710 -1.757 1.00 20.16 217 ASP A O 1
ATOM 1627 N N . PHE A 1 232 ? 1.694 36.879 -3.158 1.00 18.88 218 PHE A N 1
ATOM 1628 C CA . PHE A 1 232 ? 1.953 38.297 -2.934 1.00 19.54 218 PHE A CA 1
ATOM 1629 C C . PHE A 1 232 ? 0.727 39.194 -3.034 1.00 20.21 218 PHE A C 1
ATOM 1630 O O . PHE A 1 232 ? 0.702 40.249 -2.393 1.00 20.05 218 PHE A O 1
ATOM 1638 N N . LEU A 1 233 ? -0.278 38.842 -3.836 1.00 20.08 219 LEU A N 1
ATOM 1639 C CA . LEU A 1 233 ? -1.434 39.733 -3.904 1.00 20.28 219 LEU A CA 1
ATOM 1640 C C . LEU A 1 233 ? -2.111 39.864 -2.554 1.00 20.81 219 LEU A C 1
ATOM 1641 O O . LEU A 1 233 ? -2.759 40.882 -2.293 1.00 20.59 219 LEU A O 1
ATOM 1646 N N . VAL A 1 234 ? -1.989 38.840 -1.700 1.00 18.80 220 VAL A N 1
ATOM 1647 C CA . VAL A 1 234 ? -2.465 38.941 -0.324 1.00 20.89 220 VAL A CA 1
ATOM 1648 C C . VAL A 1 234 ? -1.790 40.105 0.388 1.00 22.24 220 VAL A C 1
ATOM 1649 O O . VAL A 1 234 ? -2.448 40.905 1.063 1.00 22.66 220 VAL A O 1
ATOM 1653 N N . LEU A 1 235 ? -0.469 40.235 0.228 1.00 20.38 221 LEU A N 1
ATOM 1654 C CA . LEU A 1 235 ? 0.247 41.325 0.891 1.00 20.17 221 LEU A CA 1
ATOM 1655 C C . LEU A 1 235 ? -0.195 42.685 0.368 1.00 20.67 221 LEU A C 1
ATOM 1656 O O . LEU A 1 235 ? -0.420 43.614 1.150 1.00 19.85 221 LEU A O 1
ATOM 1661 N N . ARG A 1 236 ? -0.322 42.821 -0.957 1.00 20.35 222 ARG A N 1
ATOM 1662 C CA . ARG A 1 236 ? -0.565 44.134 -1.556 1.00 22.38 222 ARG A CA 1
ATOM 1663 C C . ARG A 1 236 ? -1.934 44.692 -1.186 1.00 23.01 222 ARG A C 1
ATOM 1664 O O . ARG A 1 236 ? -2.093 45.911 -1.026 1.00 22.08 222 ARG A O 1
ATOM 1672 N N . HIS A 1 237 ? -2.932 43.825 -1.071 1.00 21.92 223 HIS A N 1
ATOM 1673 C CA . HIS A 1 237 ? -4.296 44.246 -0.793 1.00 24.86 223 HIS A CA 1
ATOM 1674 C C . HIS A 1 237 ? -4.619 44.214 0.692 1.00 25.16 223 HIS A C 1
ATOM 1675 O O . HIS A 1 237 ? -5.793 44.252 1.061 1.00 26.69 223 HIS A O 1
ATOM 1682 N N . GLY A 1 238 ? -3.601 44.151 1.547 1.00 24.85 224 GLY A N 1
ATOM 1683 C CA . GLY A 1 238 ? -3.795 44.307 2.976 1.00 24.33 224 GLY A CA 1
ATOM 1684 C C . GLY A 1 238 ? -4.441 43.134 3.669 1.00 24.65 224 GLY A C 1
ATOM 1685 O O . GLY A 1 238 ? -5.078 43.323 4.708 1.00 26.59 224 GLY A O 1
ATOM 1686 N N . LEU A 1 239 ? -4.277 41.918 3.143 1.00 24.67 225 LEU A N 1
ATOM 1687 C CA . LEU A 1 239 ? -4.994 40.752 3.653 1.00 24.62 225 LEU A CA 1
ATOM 1688 C C . LEU A 1 239 ? -4.091 39.770 4.391 1.00 24.76 225 LEU A C 1
ATOM 1689 O O . LEU A 1 239 ? -4.509 38.638 4.651 1.00 22.76 225 LEU A O 1
ATOM 1694 N N . LYS A 1 240 ? -2.863 40.177 4.733 1.00 25.67 226 LYS A N 1
ATOM 1695 C CA . LYS A 1 240 ? -1.972 39.327 5.520 1.00 27.05 226 LYS A CA 1
ATOM 1696 C C . LYS A 1 240 ? -2.640 38.827 6.805 1.00 28.57 226 LYS A C 1
ATOM 1697 O O . LYS A 1 240 ? -2.636 37.623 7.091 1.00 26.91 226 LYS A O 1
ATOM 1703 N N . HIS A 1 241 ? -3.232 39.732 7.592 1.00 31.28 227 HIS A N 1
ATOM 1704 C CA . HIS A 1 241 ? -3.809 39.309 8.868 1.00 32.49 227 HIS A CA 1
ATOM 1705 C C . HIS A 1 241 ? -4.964 38.330 8.647 1.00 30.06 227 HIS A C 1
ATOM 1706 O O . HIS A 1 241 ? -5.156 37.395 9.433 1.00 27.52 227 HIS A O 1
ATOM 1713 N N . ALA A 1 242 ? -5.738 38.528 7.574 1.00 28.97 228 ALA A N 1
ATOM 1714 C CA . ALA A 1 242 ? -6.821 37.603 7.259 1.00 26.73 228 ALA A CA 1
ATOM 1715 C C . ALA A 1 242 ? -6.297 36.196 6.986 1.00 25.88 228 ALA A C 1
ATOM 1716 O O . ALA A 1 242 ? -6.863 35.209 7.474 1.00 26.57 228 ALA A O 1
ATOM 1718 N N . LEU A 1 243 ? -5.197 36.082 6.234 1.00 24.89 229 LEU A N 1
ATOM 1719 C CA . LEU A 1 243 ? -4.643 34.766 5.918 1.00 24.48 229 LEU A CA 1
ATOM 1720 C C . LEU A 1 243 ? -4.033 34.095 7.144 1.00 25.57 229 LEU A C 1
ATOM 1721 O O . LEU A 1 243 ? -4.101 32.867 7.280 1.00 25.17 229 LEU A O 1
ATOM 1726 N N . GLN A 1 244 ? -3.376 34.869 8.015 1.00 25.62 230 GLN A N 1
ATOM 1727 C CA . GLN A 1 244 ? -2.856 34.296 9.252 1.00 27.55 230 GLN A CA 1
ATOM 1728 C C . GLN A 1 244 ? -3.986 33.820 10.145 1.00 27.01 230 GLN A C 1
ATOM 1729 O O . GLN A 1 244 ? -3.896 32.746 10.748 1.00 27.18 230 GLN A O 1
ATOM 1735 N N . LYS A 1 245 ? -5.045 34.624 10.264 1.00 28.44 231 LYS A N 1
ATOM 1736 C CA . LYS A 1 245 ? -6.185 34.230 11.081 1.00 28.77 231 LYS A CA 1
ATOM 1737 C C . LYS A 1 245 ? -6.892 33.015 10.490 1.00 29.94 231 LYS A C 1
ATOM 1738 O O . LYS A 1 245 ? -7.360 32.139 11.226 1.00 28.77 231 LYS A O 1
ATOM 1744 N N . TRP A 1 246 ? -6.945 32.933 9.161 1.00 27.73 232 TRP A N 1
ATOM 1745 C CA . TRP A 1 246 ? -7.532 31.774 8.494 1.00 26.65 232 TRP A CA 1
ATOM 1746 C C . TRP A 1 246 ? -6.858 30.494 8.963 1.00 27.23 232 TRP A C 1
ATOM 1747 O O . TRP A 1 246 ? -7.515 29.551 9.416 1.00 29.99 232 TRP A O 1
ATOM 1758 N N . VAL A 1 247 ? -5.530 30.462 8.902 1.00 28.38 233 VAL A N 1
ATOM 1759 C CA . VAL A 1 247 ? -4.817 29.236 9.207 1.00 29.16 233 VAL A CA 1
ATOM 1760 C C . VAL A 1 247 ? -4.704 28.999 10.715 1.00 31.67 233 VAL A C 1
ATOM 1761 O O . VAL A 1 247 ? -4.499 27.855 11.148 1.00 30.85 233 VAL A O 1
ATOM 1765 N N . LYS A 1 248 ? -4.862 30.043 11.532 1.00 30.43 234 LYS A N 1
ATOM 1766 C CA . LYS A 1 248 ? -4.953 29.851 12.976 1.00 31.05 234 LYS A CA 1
ATOM 1767 C C . LYS A 1 248 ? -6.306 29.264 13.363 1.00 31.07 234 LYS A C 1
ATOM 1768 O O . LYS A 1 248 ? -6.382 28.308 14.142 1.00 31.49 234 LYS A O 1
ATOM 1774 N N . ASP A 1 249 ? -7.391 29.812 12.807 1.00 31.32 235 ASP A N 1
ATOM 1775 C CA . ASP A 1 249 ? -8.724 29.299 13.121 1.00 31.75 235 ASP A CA 1
ATOM 1776 C C . ASP A 1 249 ? -9.001 27.960 12.453 1.00 30.87 235 ASP A C 1
ATOM 1777 O O . ASP A 1 249 ? -9.782 27.160 12.980 1.00 29.98 235 ASP A O 1
ATOM 1782 N N . VAL A 1 250 ? -8.391 27.700 11.303 1.00 28.30 236 VAL A N 1
ATOM 1783 C CA . VAL A 1 250 ? -8.620 26.461 10.560 1.00 29.89 236 VAL A CA 1
ATOM 1784 C C . VAL A 1 250 ? -7.280 25.803 10.243 1.00 30.39 236 VAL A C 1
ATOM 1785 O O . VAL A 1 250 ? -6.749 25.995 9.139 1.00 29.16 236 VAL A O 1
ATOM 1789 N N . PRO A 1 251 ? -6.700 25.029 11.160 1.00 31.94 237 PRO A N 1
ATOM 1790 C CA . PRO A 1 251 ? -5.404 24.399 10.877 1.00 32.37 237 PRO A CA 1
ATOM 1791 C C . PRO A 1 251 ? -5.478 23.521 9.634 1.00 32.01 237 PRO A C 1
ATOM 1792 O O . PRO A 1 251 ? -6.408 22.730 9.467 1.00 32.96 237 PRO A O 1
ATOM 1796 N N . MET A 1 252 ? -4.489 23.673 8.756 1.00 32.32 238 MET A N 1
ATOM 1797 C CA . MET A 1 252 ? -4.372 22.868 7.544 1.00 31.14 238 MET A CA 1
ATOM 1798 C C . MET A 1 252 ? -3.029 23.185 6.903 1.00 30.92 238 MET A C 1
ATOM 1799 O O . MET A 1 252 ? -2.367 24.165 7.257 1.00 30.27 238 MET A O 1
ATOM 1804 N N . ALA A 1 253 ? -2.630 22.333 5.961 1.00 31.20 239 ALA A N 1
ATOM 1805 C CA . ALA A 1 253 ? -1.394 22.566 5.230 1.00 30.14 239 ALA A CA 1
ATOM 1806 C C . ALA A 1 253 ? -1.464 23.887 4.486 1.00 29.57 239 ALA A C 1
ATOM 1807 O O . ALA A 1 253 ? -2.455 24.185 3.804 1.00 28.28 239 ALA A O 1
ATOM 1809 N N . HIS A 1 254 ? -0.404 24.679 4.617 1.00 27.54 240 HIS A N 1
ATOM 1810 C CA . HIS A 1 254 ? -0.348 25.954 3.926 1.00 28.68 240 HIS A CA 1
ATOM 1811 C C . HIS A 1 254 ? 1.098 26.286 3.579 1.00 28.67 240 HIS A C 1
ATOM 1812 O O . HIS A 1 254 ? 2.045 25.772 4.182 1.00 29.21 240 HIS A O 1
ATOM 1819 N N . ALA A 1 255 ? 1.245 27.158 2.586 1.00 25.81 241 ALA A N 1
ATOM 1820 C CA . ALA A 1 255 ? 2.543 27.596 2.101 1.00 25.52 241 ALA A CA 1
ATOM 1821 C C . ALA A 1 255 ? 2.353 28.916 1.377 1.00 22.96 241 ALA A C 1
ATOM 1822 O O . ALA A 1 255 ? 1.230 29.342 1.108 1.00 24.64 241 ALA A O 1
ATOM 1824 N N . THR A 1 256 ? 3.466 29.565 1.073 1.00 22.74 242 THR A N 1
ATOM 1825 C CA . THR A 1 256 ? 3.501 30.604 0.054 1.00 20.71 242 THR A CA 1
ATOM 1826 C C . THR A 1 256 ? 4.519 30.204 -1.004 1.00 22.30 242 THR A C 1
ATOM 1827 O O . THR A 1 256 ? 5.172 29.162 -0.903 1.00 21.94 242 THR A O 1
ATOM 1831 N N . MET A 1 257 ? 4.644 31.047 -2.025 1.00 22.43 243 MET A N 1
ATOM 1832 C CA . MET A 1 257 ? 5.745 30.987 -2.973 1.00 19.64 243 MET A CA 1
ATOM 1833 C C . MET A 1 257 ? 6.745 32.083 -2.602 1.00 21.59 243 MET A C 1
ATOM 1834 O O . MET A 1 257 ? 6.558 32.800 -1.617 1.00 20.65 243 MET A O 1
ATOM 1839 N N . LEU A 1 258 ? 7.818 32.216 -3.392 1.00 21.80 244 LEU A N 1
ATOM 1840 C CA . LEU A 1 258 ? 8.879 33.156 -3.034 1.00 22.52 244 LEU A CA 1
ATOM 1841 C C . LEU A 1 258 ? 8.344 34.570 -2.843 1.00 22.11 244 LEU A C 1
ATOM 1842 O O . LEU A 1 258 ? 8.741 35.258 -1.893 1.00 20.94 244 LEU A O 1
ATOM 1847 N N . MET A 1 259 ? 7.449 35.024 -3.736 1.00 20.99 245 MET A N 1
ATOM 1848 C CA . MET A 1 259 ? 7.013 36.424 -3.726 1.00 20.49 245 MET A CA 1
ATOM 1849 C C . MET A 1 259 ? 6.233 36.771 -2.470 1.00 21.81 245 MET A C 1
ATOM 1850 O O . MET A 1 259 ? 6.271 37.919 -2.008 1.00 21.40 245 MET A O 1
ATOM 1855 N N . GLY A 1 260 ? 5.440 35.833 -1.968 1.00 20.61 246 GLY A N 1
ATOM 1856 C CA . GLY A 1 260 ? 4.573 36.081 -0.837 1.00 21.99 246 GLY A CA 1
ATOM 1857 C C . GLY A 1 260 ? 5.163 35.690 0.493 1.00 21.81 246 GLY A C 1
ATOM 1858 O O . GLY A 1 260 ? 4.469 35.770 1.514 1.00 22.66 246 GLY A O 1
ATOM 1859 N N . LYS A 1 261 ? 6.420 35.267 0.517 1.00 22.07 247 LYS A N 1
ATOM 1860 C CA . LYS A 1 261 ? 7.070 34.926 1.767 1.00 21.85 247 LYS A CA 1
ATOM 1861 C C . LYS A 1 261 ? 6.902 36.066 2.762 1.00 21.94 247 LYS A C 1
ATOM 1862 O O . LYS A 1 261 ? 7.017 37.243 2.407 1.00 20.64 247 LYS A O 1
ATOM 1868 N N . GLY A 1 262 ? 6.590 35.708 4.010 1.00 22.55 248 GLY A N 1
ATOM 1869 C CA . GLY A 1 262 ? 6.243 36.667 5.036 1.00 23.13 248 GLY A CA 1
ATOM 1870 C C . GLY A 1 262 ? 4.761 36.754 5.353 1.00 24.82 248 GLY A C 1
ATOM 1871 O O . GLY A 1 262 ? 4.403 37.298 6.405 1.00 22.77 248 GLY A O 1
ATOM 1872 N N . ILE A 1 263 ? 3.891 36.196 4.508 1.00 22.25 249 ILE A N 1
ATOM 1873 C CA . ILE A 1 263 ? 2.471 36.146 4.854 1.00 23.35 249 ILE A CA 1
ATOM 1874 C C . ILE A 1 263 ? 2.266 35.346 6.137 1.00 25.74 249 ILE A C 1
ATOM 1875 O O . ILE A 1 263 ? 1.494 35.746 7.022 1.00 24.75 249 ILE A O 1
ATOM 1880 N N . PHE A 1 264 ? 2.971 34.227 6.275 1.00 22.90 250 PHE A N 1
ATOM 1881 C CA . PHE A 1 264 ? 2.762 33.311 7.387 1.00 25.68 250 PHE A CA 1
ATOM 1882 C C . PHE A 1 264 ? 3.952 33.288 8.329 1.00 25.86 250 PHE A C 1
ATOM 1883 O O . PHE A 1 264 ? 5.104 33.447 7.914 1.00 25.17 250 PHE A O 1
ATOM 1891 N N . ASP A 1 265 ? 3.652 33.045 9.605 1.00 27.56 251 ASP A N 1
ATOM 1892 C CA . ASP A 1 265 ? 4.660 32.609 10.558 1.00 28.51 251 ASP A CA 1
ATOM 1893 C C . ASP A 1 265 ? 5.031 31.185 10.174 1.00 30.21 251 ASP A C 1
ATOM 1894 O O . ASP A 1 265 ? 4.207 30.272 10.286 1.00 29.43 251 ASP A O 1
ATOM 1899 N N . GLU A 1 266 ? 6.269 30.982 9.740 1.00 28.88 252 GLU A N 1
ATOM 1900 C CA . GLU A 1 266 ? 6.647 29.698 9.163 1.00 29.84 252 GLU A CA 1
ATOM 1901 C C . GLU A 1 266 ? 7.054 28.654 10.201 1.00 34.68 252 GLU A C 1
ATOM 1902 O O . GLU A 1 266 ? 7.472 27.558 9.816 1.00 36.39 252 GLU A O 1
ATOM 1908 N N . ARG A 1 267 ? 6.941 28.959 11.497 1.00 36.13 253 ARG A N 1
ATOM 1909 C CA . ARG A 1 267 ? 7.070 27.950 12.546 1.00 37.46 253 ARG A CA 1
ATOM 1910 C C . ARG A 1 267 ? 5.736 27.307 12.916 1.00 38.38 253 ARG A C 1
ATOM 1911 O O . ARG A 1 267 ? 5.727 26.250 13.555 1.00 38.14 253 ARG A O 1
ATOM 1919 N N . HIS A 1 268 ? 4.621 27.909 12.509 1.00 37.61 254 HIS A N 1
ATOM 1920 C CA . HIS A 1 268 ? 3.288 27.483 12.922 1.00 40.65 254 HIS A CA 1
ATOM 1921 C C . HIS A 1 268 ? 2.943 26.112 12.327 1.00 39.65 254 HIS A C 1
ATOM 1922 O O . HIS A 1 268 ? 3.458 25.718 11.276 1.00 39.11 254 HIS A O 1
ATOM 1929 N N . VAL A 1 269 ? 2.066 25.375 13.019 1.00 40.88 255 VAL A N 1
ATOM 1930 C CA . VAL A 1 269 ? 1.683 24.044 12.554 1.00 38.88 255 VAL A CA 1
ATOM 1931 C C . VAL A 1 269 ? 1.045 24.144 11.176 1.00 35.78 255 VAL A C 1
ATOM 1932 O O . VAL A 1 269 ? 0.282 25.076 10.886 1.00 33.43 255 VAL A O 1
ATOM 1936 N N . GLY A 1 270 ? 1.358 23.170 10.317 1.00 34.54 256 GLY A N 1
ATOM 1937 C CA . GLY A 1 270 ? 0.859 23.131 8.962 1.00 34.73 256 GLY A CA 1
ATOM 1938 C C . GLY A 1 270 ? 1.748 23.769 7.916 1.00 33.29 256 GLY A C 1
ATOM 1939 O O . GLY A 1 270 ? 1.448 23.656 6.716 1.00 30.18 256 GLY A O 1
ATOM 1940 N N . PHE A 1 271 ? 2.811 24.460 8.315 1.00 32.46 257 PHE A N 1
ATOM 1941 C CA . PHE A 1 271 ? 3.743 25.037 7.358 1.00 30.70 257 PHE A CA 1
ATOM 1942 C C . PHE A 1 271 ? 4.975 24.153 7.261 1.00 31.09 257 PHE A C 1
ATOM 1943 O O . PHE A 1 271 ? 5.578 23.806 8.283 1.00 34.36 257 PHE A O 1
ATOM 1951 N N . TYR A 1 272 ? 5.339 23.786 6.032 1.00 30.28 258 TYR A N 1
ATOM 1952 C CA . TYR A 1 272 ? 6.433 22.859 5.785 1.00 32.98 258 TYR A CA 1
ATOM 1953 C C . TYR A 1 272 ? 7.578 23.448 4.967 1.00 31.88 258 TYR A C 1
ATOM 1954 O O . TYR A 1 272 ? 8.592 22.769 4.781 1.00 31.73 258 TYR A O 1
ATOM 1963 N N . GLY A 1 273 ? 7.457 24.683 4.491 1.00 30.24 259 GLY A N 1
ATOM 1964 C CA . GLY A 1 273 ? 8.466 25.294 3.643 1.00 29.70 259 GLY A CA 1
ATOM 1965 C C . GLY A 1 273 ? 7.844 26.052 2.484 1.00 28.36 259 GLY A C 1
ATOM 1966 O O . GLY A 1 273 ? 6.638 25.932 2.232 1.00 26.78 259 GLY A O 1
ATOM 1967 N N . THR A 1 274 ? 8.651 26.833 1.767 1.00 26.85 260 THR A N 1
ATOM 1968 C CA . THR A 1 274 ? 8.142 27.622 0.656 1.00 26.42 260 THR A CA 1
ATOM 1969 C C . THR A 1 274 ? 7.979 26.746 -0.582 1.00 25.69 260 THR A C 1
ATOM 1970 O O . THR A 1 274 ? 8.830 25.906 -0.881 1.00 26.18 260 THR A O 1
ATOM 1974 N N . TYR A 1 275 ? 6.849 26.912 -1.270 1.00 25.27 261 TYR A N 1
ATOM 1975 C CA . TYR A 1 275 ? 6.560 26.148 -2.481 1.00 25.85 261 TYR A CA 1
ATOM 1976 C C . TYR A 1 275 ? 7.247 26.781 -3.686 1.00 26.22 261 TYR A C 1
ATOM 1977 O O . TYR A 1 275 ? 7.123 27.990 -3.919 1.00 25.88 261 TYR A O 1
ATOM 1986 N N . SER A 1 276 ? 8.001 25.979 -4.430 1.00 26.87 262 SER A N 1
ATOM 1987 C CA . SER A 1 276 ? 8.639 26.446 -5.661 1.00 27.65 262 SER A CA 1
ATOM 1988 C C . SER A 1 276 ? 8.628 25.357 -6.730 1.00 28.16 262 SER A C 1
ATOM 1989 O O . SER A 1 276 ? 9.650 25.059 -7.349 1.00 28.90 262 SER A O 1
ATOM 1992 N N . GLY A 1 277 ? 7.476 24.724 -6.938 1.00 27.69 263 GLY A N 1
ATOM 1993 C CA . GLY A 1 277 ? 7.376 23.735 -8.001 1.00 27.03 263 GLY A CA 1
ATOM 1994 C C . GLY A 1 277 ? 8.212 22.507 -7.701 1.00 29.52 263 GLY A C 1
ATOM 1995 O O . GLY A 1 277 ? 8.308 22.053 -6.550 1.00 29.36 263 GLY A O 1
ATOM 1996 N N . SER A 1 278 ? 8.854 21.967 -8.748 1.00 29.70 264 SER A N 1
ATOM 1997 C CA . SER A 1 278 ? 9.627 20.736 -8.581 1.00 31.58 264 SER A CA 1
ATOM 1998 C C . SER A 1 278 ? 10.837 20.920 -7.677 1.00 31.51 264 SER A C 1
ATOM 1999 O O . SER A 1 278 ? 11.396 19.925 -7.196 1.00 30.83 264 SER A O 1
ATOM 2002 N N . ALA A 1 279 ? 11.247 22.158 -7.425 1.00 30.47 265 ALA A N 1
ATOM 2003 C CA . ALA A 1 279 ? 12.373 22.418 -6.542 1.00 31.70 265 ALA A CA 1
ATOM 2004 C C . ALA A 1 279 ? 11.984 22.434 -5.071 1.00 33.71 265 ALA A C 1
ATOM 2005 O O . ALA A 1 279 ? 12.872 22.531 -4.211 1.00 36.23 265 ALA A O 1
ATOM 2007 N N . SER A 1 280 ? 10.691 22.327 -4.763 1.00 31.62 266 SER A N 1
ATOM 2008 C CA . SER A 1 280 ? 10.240 22.343 -3.380 1.00 31.36 266 SER A CA 1
ATOM 2009 C C . SER A 1 280 ? 10.829 21.155 -2.627 1.00 32.93 266 SER A C 1
ATOM 2010 O O . SER A 1 280 ? 11.104 20.102 -3.207 1.00 31.01 266 SER A O 1
ATOM 2013 N N . ALA A 1 281 ? 11.017 21.332 -1.321 1.00 33.05 267 ALA A N 1
ATOM 2014 C CA . ALA A 1 281 ? 11.258 20.198 -0.438 1.00 32.96 267 ALA A CA 1
ATOM 2015 C C . ALA A 1 281 ? 10.128 19.176 -0.549 1.00 32.75 267 ALA A C 1
ATOM 2016 O O . ALA A 1 281 ? 8.971 19.519 -0.808 1.00 32.78 267 ALA A O 1
ATOM 2018 N N . GLY A 1 282 ? 10.480 17.901 -0.355 1.00 33.17 268 GLY A N 1
ATOM 2019 C CA . GLY A 1 282 ? 9.517 16.826 -0.543 1.00 32.94 268 GLY A CA 1
ATOM 2020 C C . GLY A 1 282 ? 8.295 16.938 0.349 1.00 32.96 268 GLY A C 1
ATOM 2021 O O . GLY A 1 282 ? 7.188 16.568 -0.058 1.00 34.02 268 GLY A O 1
ATOM 2022 N N . ALA A 1 283 ? 8.475 17.429 1.577 1.00 34.33 269 ALA A N 1
ATOM 2023 C CA . ALA A 1 283 ? 7.334 17.626 2.465 1.00 33.41 269 ALA A CA 1
ATOM 2024 C C . ALA A 1 283 ? 6.387 18.682 1.916 1.00 32.82 269 ALA A C 1
ATOM 2025 O O . ALA A 1 283 ? 5.165 18.573 2.071 1.00 32.83 269 ALA A O 1
ATOM 2027 N N . VAL A 1 284 ? 6.935 19.716 1.279 1.00 33.40 270 VAL A N 1
ATOM 2028 C CA . VAL A 1 284 ? 6.094 20.753 0.691 1.00 32.32 270 VAL A CA 1
ATOM 2029 C C . VAL A 1 284 ? 5.363 20.215 -0.527 1.00 30.63 270 VAL A C 1
ATOM 2030 O O . VAL A 1 284 ? 4.161 20.442 -0.696 1.00 30.34 270 VAL A O 1
ATOM 2034 N N . LYS A 1 285 ? 6.076 19.492 -1.395 1.00 31.93 271 LYS A N 1
ATOM 2035 C CA . LYS A 1 285 ? 5.427 18.920 -2.569 1.00 32.40 271 LYS A CA 1
ATOM 2036 C C . LYS A 1 285 ? 4.251 18.044 -2.160 1.00 32.72 271 LYS A C 1
ATOM 2037 O O . LYS A 1 285 ? 3.167 18.134 -2.747 1.00 30.55 271 LYS A O 1
ATOM 2043 N N . GLU A 1 286 ? 4.442 17.203 -1.142 1.00 33.37 272 GLU A N 1
ATOM 2044 C CA . GLU A 1 286 ? 3.360 16.346 -0.687 1.00 34.36 272 GLU A CA 1
ATOM 2045 C C . GLU A 1 286 ? 2.240 17.167 -0.057 1.00 34.46 272 GLU A C 1
ATOM 2046 O O . GLU A 1 286 ? 1.057 16.911 -0.311 1.00 31.63 272 GLU A O 1
ATOM 2052 N N . ALA A 1 287 ? 2.591 18.177 0.746 1.00 32.47 273 ALA A N 1
ATOM 2053 C CA . ALA A 1 287 ? 1.561 18.946 1.435 1.00 34.17 273 ALA A CA 1
ATOM 2054 C C . ALA A 1 287 ? 0.719 19.746 0.452 1.00 33.38 273 ALA A C 1
ATOM 2055 O O . ALA A 1 287 ? -0.505 19.833 0.606 1.00 35.71 273 ALA A O 1
ATOM 2057 N N . ILE A 1 288 ? 1.344 20.300 -0.587 1.00 29.65 274 ILE A N 1
ATOM 2058 C CA . ILE A 1 288 ? 0.628 21.156 -1.523 1.00 30.11 274 ILE A CA 1
ATOM 2059 C C . ILE A 1 288 ? 0.195 20.355 -2.746 1.00 30.11 274 ILE A C 1
ATOM 2060 O O . ILE A 1 288 ? -1.002 20.208 -3.009 1.00 28.51 274 ILE A O 1
ATOM 2065 N N . GLU A 1 289 ? 1.155 19.822 -3.500 1.00 30.73 275 GLU A N 1
ATOM 2066 C CA . GLU A 1 289 ? 0.796 19.110 -4.722 1.00 29.15 275 GLU A CA 1
ATOM 2067 C C . GLU A 1 289 ? 0.040 17.815 -4.433 1.00 30.04 275 GLU A C 1
ATOM 2068 O O . GLU A 1 289 ? -0.720 17.351 -5.291 1.00 28.60 275 GLU A O 1
ATOM 2074 N N . GLY A 1 290 ? 0.216 17.229 -3.244 1.00 30.30 276 GLY A N 1
ATOM 2075 C CA . GLY A 1 290 ? -0.470 15.995 -2.885 1.00 30.01 276 GLY A CA 1
ATOM 2076 C C . GLY A 1 290 ? -1.896 16.169 -2.406 1.00 31.36 276 GLY A C 1
ATOM 2077 O O . GLY A 1 290 ? -2.638 15.184 -2.318 1.00 31.87 276 GLY A O 1
ATOM 2078 N N . ALA A 1 291 ? -2.302 17.396 -2.098 1.00 31.48 277 ALA A N 1
ATOM 2079 C CA . ALA A 1 291 ? -3.675 17.648 -1.692 1.00 31.78 277 ALA A CA 1
ATOM 2080 C C . ALA A 1 291 ? -4.625 17.501 -2.879 1.00 31.51 277 ALA A C 1
ATOM 2081 O O . ALA A 1 291 ? -4.273 17.774 -4.032 1.00 29.38 277 ALA A O 1
ATOM 2083 N N . ASP A 1 292 ? -5.845 17.052 -2.597 1.00 30.84 278 ASP A N 1
ATOM 2084 C CA . ASP A 1 292 ? -6.783 16.956 -3.706 1.00 30.84 278 ASP A CA 1
ATOM 2085 C C . ASP A 1 292 ? -7.449 18.289 -4.022 1.00 30.00 278 ASP A C 1
ATOM 2086 O O . ASP A 1 292 ? -8.014 18.437 -5.110 1.00 30.39 278 ASP A O 1
ATOM 2091 N N . THR A 1 293 ? -7.339 19.280 -3.137 1.00 29.00 279 THR A N 1
ATOM 2092 C CA . THR A 1 293 ? -7.780 20.637 -3.433 1.00 27.57 279 THR A CA 1
ATOM 2093 C C . THR A 1 293 ? -6.786 21.626 -2.856 1.00 26.27 279 THR A C 1
ATOM 2094 O O . THR A 1 293 ? -6.432 21.539 -1.677 1.00 26.13 279 THR A O 1
ATOM 2098 N N . VAL A 1 294 ? -6.346 22.565 -3.685 1.00 26.27 280 VAL A N 1
ATOM 2099 C CA . VAL A 1 294 ? -5.390 23.587 -3.290 1.00 24.43 280 VAL A CA 1
ATOM 2100 C C . VAL A 1 294 ? -6.058 24.926 -3.540 1.00 24.68 280 VAL A C 1
ATOM 2101 O O . VAL A 1 294 ? -6.435 25.231 -4.679 1.00 23.00 280 VAL A O 1
ATOM 2105 N N . LEU A 1 295 ? -6.244 25.700 -2.471 1.00 22.27 281 LEU A N 1
ATOM 2106 C CA . LEU A 1 295 ? -6.786 27.050 -2.558 1.00 21.47 281 LEU A CA 1
ATOM 2107 C C . LEU A 1 295 ? -5.627 27.981 -2.879 1.00 24.22 281 LEU A C 1
ATOM 2108 O O . LEU A 1 295 ? -4.706 28.132 -2.069 1.00 24.37 281 LEU A O 1
ATOM 2113 N N . CYS A 1 296 ? -5.640 28.563 -4.079 1.00 22.99 282 CYS A N 1
ATOM 2114 C CA . CYS A 1 296 ? -4.574 29.437 -4.552 1.00 22.49 282 CYS A CA 1
ATOM 2115 C C . CYS A 1 296 ? -5.040 30.883 -4.402 1.00 22.00 282 CYS A C 1
ATOM 2116 O O . CYS A 1 296 ? -5.904 31.341 -5.152 1.00 20.60 282 CYS A O 1
ATOM 2119 N N . ILE A 1 297 ? -4.480 31.596 -3.426 1.00 22.07 283 ILE A N 1
ATOM 2120 C CA . ILE A 1 297 ? -4.960 32.919 -3.038 1.00 21.55 283 ILE A CA 1
ATOM 2121 C C . ILE A 1 297 ? -3.927 33.945 -3.482 1.00 20.64 283 ILE A C 1
ATOM 2122 O O . ILE A 1 297 ? -2.804 33.964 -2.964 1.00 21.36 283 ILE A O 1
ATOM 2127 N N . GLY A 1 298 ? -4.307 34.814 -4.415 1.00 21.19 284 GLY A N 1
ATOM 2128 C CA . GLY A 1 298 ? -3.420 35.891 -4.841 1.00 20.90 284 GLY A CA 1
ATOM 2129 C C . GLY A 1 298 ? -2.114 35.417 -5.443 1.00 21.47 284 GLY A C 1
ATOM 2130 O O . GLY A 1 298 ? -1.065 36.042 -5.238 1.00 19.97 284 GLY A O 1
ATOM 2131 N N . THR A 1 299 ? -2.170 34.362 -6.243 1.00 22.85 285 THR A N 1
ATOM 2132 C CA . THR A 1 299 ? -0.999 33.648 -6.724 1.00 23.12 285 THR A CA 1
ATOM 2133 C C . THR A 1 299 ? -0.735 34.001 -8.184 1.00 25.32 285 THR A C 1
ATOM 2134 O O . THR A 1 299 ? -1.664 34.292 -8.948 1.00 22.08 285 THR A O 1
ATOM 2138 N N . ARG A 1 300 ? 0.552 34.052 -8.539 1.00 22.18 286 ARG A N 1
ATOM 2139 C CA . ARG A 1 300 ? 0.989 34.217 -9.923 1.00 23.09 286 ARG A CA 1
ATOM 2140 C C . ARG A 1 300 ? 2.119 33.223 -10.131 1.00 23.32 286 ARG A C 1
ATOM 2141 O O . ARG A 1 300 ? 3.194 33.356 -9.531 1.00 19.81 286 ARG A O 1
ATOM 2149 N N . PHE A 1 301 ? 1.865 32.204 -10.947 1.00 21.98 287 PHE A N 1
ATOM 2150 C CA . PHE A 1 301 ? 2.809 31.105 -11.099 1.00 22.82 287 PHE A CA 1
ATOM 2151 C C . PHE A 1 301 ? 3.843 31.509 -12.150 1.00 23.44 287 PHE A C 1
ATOM 2152 O O . PHE A 1 301 ? 3.799 31.091 -13.310 1.00 21.60 287 PHE A O 1
ATOM 2160 N N . THR A 1 302 ? 4.801 32.335 -11.722 1.00 21.96 288 THR A N 1
ATOM 2161 C CA . THR A 1 302 ? 5.825 32.802 -12.646 1.00 22.20 288 THR A CA 1
ATOM 2162 C C . THR A 1 302 ? 6.905 31.738 -12.808 1.00 23.85 288 THR A C 1
ATOM 2163 O O . THR A 1 302 ? 6.974 30.758 -12.051 1.00 20.32 288 THR A O 1
ATOM 2167 N N . ASP A 1 303 ? 7.780 31.955 -13.801 1.00 22.74 289 ASP A N 1
ATOM 2168 C CA . ASP A 1 303 ? 8.806 30.957 -14.091 1.00 23.30 289 ASP A CA 1
ATOM 2169 C C . ASP A 1 303 ? 9.729 30.773 -12.900 1.00 24.39 289 ASP A C 1
ATOM 2170 O O . ASP A 1 303 ? 10.008 29.643 -12.488 1.00 26.20 289 ASP A O 1
ATOM 2175 N N . THR A 1 304 ? 10.158 31.877 -12.298 1.00 23.06 290 THR A N 1
ATOM 2176 C CA . THR A 1 304 ? 11.020 31.802 -11.128 1.00 27.61 290 THR A CA 1
ATOM 2177 C C . THR A 1 304 ? 10.309 31.135 -9.954 1.00 27.13 290 THR A C 1
ATOM 2178 O O . THR A 1 304 ? 10.912 30.346 -9.219 1.00 31.13 290 THR A O 1
ATOM 2182 N N . LEU A 1 305 ? 9.019 31.418 -9.782 1.00 25.10 291 LEU A N 1
ATOM 2183 C CA . LEU A 1 305 ? 8.287 30.907 -8.627 1.00 25.89 291 LEU A CA 1
ATOM 2184 C C . LEU A 1 305 ? 7.971 29.422 -8.737 1.00 25.59 291 LEU A C 1
ATOM 2185 O O . LEU A 1 305 ? 7.628 28.803 -7.724 1.00 25.46 291 LEU A O 1
ATOM 2190 N N . THR A 1 306 ? 8.083 28.829 -9.927 1.00 25.46 292 THR A N 1
ATOM 2191 C CA . THR A 1 306 ? 7.696 27.437 -10.130 1.00 25.17 292 THR A CA 1
ATOM 2192 C C . THR A 1 306 ? 8.849 26.591 -10.674 1.00 28.21 292 THR A C 1
ATOM 2193 O O . THR A 1 306 ? 8.621 25.499 -11.207 1.00 26.97 292 THR A O 1
ATOM 2197 N N . ALA A 1 307 ? 10.084 27.067 -10.537 1.00 28.26 293 ALA A N 1
ATOM 2198 C CA . ALA A 1 307 ? 11.260 26.376 -11.070 1.00 32.13 293 ALA A CA 1
ATOM 2199 C C . ALA A 1 307 ? 11.049 26.012 -12.538 1.00 30.61 293 ALA A C 1
ATOM 2200 O O . ALA A 1 307 ? 11.134 24.849 -12.936 1.00 31.97 293 ALA A O 1
ATOM 2202 N N . GLY A 1 308 ? 10.732 27.021 -13.343 1.00 30.22 294 GLY A N 1
ATOM 2203 C CA . GLY A 1 308 ? 10.485 26.794 -14.757 1.00 29.00 294 GLY A CA 1
ATOM 2204 C C . GLY A 1 308 ? 9.182 26.098 -15.088 1.00 27.96 294 GLY A C 1
ATOM 2205 O O . GLY A 1 308 ? 9.167 25.207 -15.943 1.00 27.46 294 GLY A O 1
ATOM 2206 N N . PHE A 1 309 ? 8.088 26.471 -14.414 1.00 28.01 295 PHE A N 1
ATOM 2207 C CA . PHE A 1 309 ? 6.753 25.930 -14.691 1.00 27.33 295 PHE A CA 1
ATOM 2208 C C . PHE A 1 309 ? 6.705 24.414 -14.505 1.00 28.30 295 PHE A C 1
ATOM 2209 O O . PHE A 1 309 ? 6.046 23.699 -15.262 1.00 27.41 295 PHE A O 1
ATOM 2217 N N . THR A 1 310 ? 7.409 23.910 -13.490 1.00 28.47 296 THR A N 1
ATOM 2218 C CA . THR A 1 310 ? 7.357 22.491 -13.162 1.00 28.26 296 THR A CA 1
ATOM 2219 C C . THR A 1 310 ? 6.448 22.213 -11.973 1.00 28.56 296 THR A C 1
ATOM 2220 O O . THR A 1 310 ? 6.523 21.130 -11.385 1.00 29.21 296 THR A O 1
ATOM 2224 N N . HIS A 1 311 ? 5.607 23.176 -11.607 1.00 27.67 297 HIS A N 1
ATOM 2225 C CA . HIS A 1 311 ? 4.555 22.935 -10.629 1.00 28.25 297 HIS A CA 1
ATOM 2226 C C . HIS A 1 311 ? 3.526 21.962 -11.185 1.00 28.14 297 HIS A C 1
ATOM 2227 O O . HIS A 1 311 ? 3.247 21.938 -12.387 1.00 28.80 297 HIS A O 1
ATOM 2234 N N . GLN A 1 312 ? 2.984 21.129 -10.305 1.00 30.06 298 GLN A N 1
ATOM 2235 C CA . GLN A 1 312 ? 2.002 20.113 -10.676 1.00 30.51 298 GLN A CA 1
ATOM 2236 C C . GLN A 1 312 ? 0.698 20.438 -9.950 1.00 30.77 298 GLN A C 1
ATOM 2237 O O . GLN A 1 312 ? 0.426 19.918 -8.863 1.00 31.09 298 GLN A O 1
ATOM 2243 N N . LEU A 1 313 ? -0.110 21.297 -10.571 1.00 29.60 299 LEU A N 1
ATOM 2244 C CA . LEU A 1 313 ? -1.398 21.728 -10.037 1.00 29.06 299 LEU A CA 1
ATOM 2245 C C . LEU A 1 313 ? -2.357 21.851 -11.206 1.00 31.03 299 LEU A C 1
ATOM 2246 O O . LEU A 1 313 ? -2.119 22.646 -12.117 1.00 33.29 299 LEU A O 1
ATOM 2251 N N . THR A 1 314 ? -3.425 21.068 -11.188 1.00 30.55 300 THR A N 1
ATOM 2252 C CA . THR A 1 314 ? -4.367 21.038 -12.292 1.00 29.92 300 THR A CA 1
ATOM 2253 C C . THR A 1 314 ? -5.550 21.943 -12.001 1.00 31.31 300 THR A C 1
ATOM 2254 O O . THR A 1 314 ? -5.760 22.361 -10.858 1.00 29.42 300 THR A O 1
ATOM 2258 N N . PRO A 1 315 ? -6.325 22.310 -13.030 1.00 32.33 301 PRO A N 1
ATOM 2259 C CA . PRO A 1 315 ? -7.507 23.147 -12.772 1.00 30.24 301 PRO A CA 1
ATOM 2260 C C . PRO A 1 315 ? -8.530 22.511 -11.847 1.00 29.83 301 PRO A C 1
ATOM 2261 O O . PRO A 1 315 ? -9.031 23.187 -10.935 1.00 30.10 301 PRO A O 1
ATOM 2265 N N . SER A 1 316 ? -8.838 21.222 -12.022 1.00 28.40 302 SER A N 1
ATOM 2266 C CA . SER A 1 316 ? -9.864 20.615 -11.178 1.00 31.06 302 SER A CA 1
ATOM 2267 C C . SER A 1 316 ? -9.376 20.428 -9.751 1.00 31.95 302 SER A C 1
ATOM 2268 O O . SER A 1 316 ? -10.200 20.310 -8.834 1.00 31.97 302 SER A O 1
ATOM 2271 N N . GLN A 1 317 ? -8.058 20.404 -9.554 1.00 30.71 303 GLN A N 1
ATOM 2272 C CA . GLN A 1 317 ? -7.438 20.347 -8.240 1.00 28.95 303 GLN A CA 1
ATOM 2273 C C . GLN A 1 317 ? -7.463 21.689 -7.512 1.00 28.52 303 GLN A C 1
ATOM 2274 O O . GLN A 1 317 ? -7.198 21.720 -6.310 1.00 27.94 303 GLN A O 1
ATOM 2280 N N . THR A 1 318 ? -7.776 22.797 -8.184 1.00 26.25 304 THR A N 1
ATOM 2281 C CA . THR A 1 318 ? -7.535 24.106 -7.598 1.00 25.74 304 THR A CA 1
ATOM 2282 C C . THR A 1 318 ? -8.794 24.968 -7.539 1.00 25.30 304 THR A C 1
ATOM 2283 O O . THR A 1 318 ? -9.758 24.786 -8.292 1.00 25.04 304 THR A O 1
ATOM 2287 N N . ILE A 1 319 ? -8.753 25.897 -6.590 1.00 22.90 305 ILE A N 1
ATOM 2288 C CA . ILE A 1 319 ? -9.616 27.069 -6.515 1.00 22.62 305 ILE A CA 1
ATOM 2289 C C . ILE A 1 319 ? -8.681 28.268 -6.423 1.00 22.18 305 ILE A C 1
ATOM 2290 O O . ILE A 1 319 ? -7.726 28.243 -5.637 1.00 22.37 305 ILE A O 1
ATOM 2295 N N . GLU A 1 320 ? -8.901 29.295 -7.245 1.00 22.17 306 GLU A N 1
ATOM 2296 C CA . GLU A 1 320 ? -8.011 30.449 -7.165 1.00 22.83 306 GLU A CA 1
ATOM 2297 C C . GLU A 1 320 ? -8.814 31.730 -7.004 1.00 22.40 306 GLU A C 1
ATOM 2298 O O . GLU A 1 320 ? -9.968 31.822 -7.433 1.00 22.04 306 GLU A O 1
ATOM 2304 N N . VAL A 1 321 ? -8.177 32.687 -6.364 1.00 20.38 307 VAL A N 1
ATOM 2305 C CA . VAL A 1 321 ? -8.762 33.949 -6.037 1.00 19.94 307 VAL A CA 1
ATOM 2306 C C . VAL A 1 321 ? -7.869 35.101 -6.505 1.00 22.87 307 VAL A C 1
ATOM 2307 O O . VAL A 1 321 ? -6.773 35.226 -6.065 1.00 22.02 307 VAL A O 1
ATOM 2311 N N . GLN A 1 322 ? -8.359 35.893 -7.445 1.00 22.98 308 GLN A N 1
ATOM 2312 C CA . GLN A 1 322 ? -7.633 37.039 -7.939 1.00 22.53 308 GLN A CA 1
ATOM 2313 C C . GLN A 1 322 ? -8.351 38.287 -7.451 1.00 21.93 308 GLN A C 1
ATOM 2314 O O . GLN A 1 322 ? -9.422 38.196 -6.843 1.00 21.93 308 GLN A O 1
ATOM 2320 N N . PRO A 1 323 ? -7.766 39.474 -7.640 1.00 22.94 309 PRO A N 1
ATOM 2321 C CA . PRO A 1 323 ? -8.382 40.682 -7.061 1.00 24.11 309 PRO A CA 1
ATOM 2322 C C . PRO A 1 323 ? -9.850 40.913 -7.416 1.00 22.91 309 PRO A C 1
ATOM 2323 O O . PRO A 1 323 ? -10.599 41.419 -6.576 1.00 23.42 309 PRO A O 1
ATOM 2327 N N . HIS A 1 324 ? -10.297 40.544 -8.611 1.00 24.28 310 HIS A N 1
ATOM 2328 C CA . HIS A 1 324 ? -11.667 40.827 -9.007 1.00 22.83 310 HIS A CA 1
ATOM 2329 C C . HIS A 1 324 ? -12.423 39.593 -9.467 1.00 22.82 310 HIS A C 1
ATOM 2330 O O . HIS A 1 324 ? -13.572 39.721 -9.912 1.00 22.58 310 HIS A O 1
ATOM 2337 N N . ALA A 1 325 ? -11.814 38.415 -9.412 1.00 20.41 311 ALA A N 1
ATOM 2338 C CA . ALA A 1 325 ? -12.490 37.241 -9.940 1.00 22.41 311 ALA A CA 1
ATOM 2339 C C . ALA A 1 325 ? -11.904 36.004 -9.290 1.00 21.14 311 ALA A C 1
ATOM 2340 O O . ALA A 1 325 ? -10.736 35.988 -8.899 1.00 20.79 311 ALA A O 1
ATOM 2342 N N . SER A 1 326 ? -12.724 34.960 -9.192 1.00 21.25 312 SER A N 1
ATOM 2343 C CA . SER A 1 326 ? -12.277 33.707 -8.615 1.00 21.45 312 SER A CA 1
ATOM 2344 C C . SER A 1 326 ? -12.711 32.567 -9.523 1.00 21.08 312 SER A C 1
ATOM 2345 O O . SER A 1 326 ? -13.642 32.700 -10.323 1.00 22.32 312 SER A O 1
ATOM 2348 N N . ARG A 1 327 ? -12.036 31.432 -9.369 1.00 20.49 313 ARG A N 1
ATOM 2349 C CA . ARG A 1 327 ? -12.224 30.276 -10.229 1.00 23.38 313 ARG A CA 1
ATOM 2350 C C . ARG A 1 327 ? -12.371 29.022 -9.380 1.00 23.78 313 ARG A C 1
ATOM 2351 O O . ARG A 1 327 ? -11.611 28.824 -8.426 1.00 21.94 313 ARG A O 1
ATOM 2359 N N . VAL A 1 328 ? -13.336 28.171 -9.735 1.00 22.35 314 VAL A N 1
ATOM 2360 C CA . VAL A 1 328 ? -13.465 26.839 -9.146 1.00 24.58 314 VAL A CA 1
ATOM 2361 C C . VAL A 1 328 ? -13.368 25.844 -10.296 1.00 25.25 314 VAL A C 1
ATOM 2362 O O . VAL A 1 328 ? -14.272 25.770 -11.137 1.00 23.94 314 VAL A O 1
ATOM 2366 N N . GLY A 1 329 ? -12.280 25.083 -10.341 1.00 26.00 315 GLY A N 1
ATOM 2367 C CA . GLY A 1 329 ? -12.091 24.152 -11.441 1.00 27.00 315 GLY A CA 1
ATOM 2368 C C . GLY A 1 329 ? -11.944 24.911 -12.748 1.00 27.86 315 GLY A C 1
ATOM 2369 O O . GLY A 1 329 ? -11.040 25.738 -12.916 1.00 28.21 315 GLY A O 1
ATOM 2370 N N . ASP A 1 330 ? -12.840 24.649 -13.692 1.00 28.17 316 ASP A N 1
ATOM 2371 C CA . ASP A 1 330 ? -12.789 25.307 -14.990 1.00 29.32 316 ASP A CA 1
ATOM 2372 C C . ASP A 1 330 ? -13.654 26.563 -15.069 1.00 27.07 316 ASP A C 1
ATOM 2373 O O . ASP A 1 330 ? -13.632 27.243 -16.099 1.00 25.02 316 ASP A O 1
ATOM 2378 N N . VAL A 1 331 ? -14.411 26.901 -14.027 1.00 25.25 317 VAL A N 1
ATOM 2379 C CA . VAL A 1 331 ? -15.416 27.957 -14.109 1.00 23.68 317 VAL A CA 1
ATOM 2380 C C . VAL A 1 331 ? -14.899 29.192 -13.376 1.00 23.93 317 VAL A C 1
ATOM 2381 O O . VAL A 1 331 ? -14.464 29.102 -12.221 1.00 22.42 317 VAL A O 1
ATOM 2385 N N . TRP A 1 332 ? -14.958 30.341 -14.050 1.00 20.74 318 TRP A N 1
ATOM 2386 C CA . TRP A 1 332 ? -14.572 31.631 -13.496 1.00 21.35 318 TRP A CA 1
ATOM 2387 C C . TRP A 1 332 ? -15.797 32.407 -13.032 1.00 23.38 318 TRP A C 1
ATOM 2388 O O . TRP A 1 332 ? -16.843 32.387 -13.689 1.00 22.38 318 TRP A O 1
ATOM 2399 N N . PHE A 1 333 ? -15.656 33.095 -11.897 1.00 23.44 319 PHE A N 1
ATOM 2400 C CA . PHE A 1 333 ? -16.704 33.931 -11.306 1.00 23.16 319 PHE A CA 1
ATOM 2401 C C . PHE A 1 333 ? -16.142 35.344 -11.199 1.00 22.62 319 PHE A C 1
ATOM 2402 O O . PHE A 1 333 ? -15.338 35.631 -10.306 1.00 22.15 319 PHE A O 1
ATOM 2410 N N . THR A 1 334 ? -16.573 36.234 -12.087 1.00 22.56 320 THR A N 1
ATOM 2411 C CA . THR A 1 334 ? -15.955 37.546 -12.203 1.00 22.05 320 THR A CA 1
ATOM 2412 C C . THR A 1 334 ? -16.803 38.627 -11.541 1.00 22.90 320 THR A C 1
ATOM 2413 O O . THR A 1 334 ? -18.019 38.488 -11.373 1.00 23.60 320 THR A O 1
ATOM 2417 N N . GLY A 1 335 ? -16.140 39.718 -11.167 1.00 23.01 321 GLY A N 1
ATOM 2418 C CA . GLY A 1 335 ? -16.794 40.729 -10.347 1.00 22.54 321 GLY A CA 1
ATOM 2419 C C . GLY A 1 335 ? -16.943 40.320 -8.897 1.00 25.24 321 GLY A C 1
ATOM 2420 O O . GLY A 1 335 ? -17.940 40.664 -8.255 1.00 25.51 321 GLY A O 1
ATOM 2421 N N . ILE A 1 336 ? -15.983 39.574 -8.364 1.00 22.80 322 ILE A N 1
ATOM 2422 C CA . ILE A 1 336 ? -15.965 39.216 -6.953 1.00 23.45 322 ILE A CA 1
ATOM 2423 C C . ILE A 1 336 ? -14.691 39.765 -6.324 1.00 24.19 322 ILE A C 1
ATOM 2424 O O . ILE A 1 336 ? -13.589 39.346 -6.698 1.00 23.35 322 ILE A O 1
ATOM 2429 N N . PRO A 1 337 ? -14.790 40.701 -5.376 1.00 24.35 323 PRO A N 1
ATOM 2430 C CA . PRO A 1 337 ? -13.592 41.184 -4.678 1.00 24.19 323 PRO A CA 1
ATOM 2431 C C . PRO A 1 337 ? -12.870 40.067 -3.944 1.00 24.23 323 PRO A C 1
ATOM 2432 O O . PRO A 1 337 ? 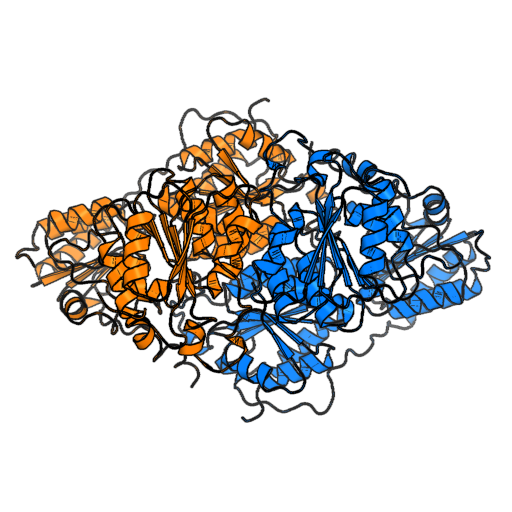-13.488 39.255 -3.257 1.00 23.79 323 PRO A O 1
ATOM 2436 N N . MET A 1 338 ? -11.537 40.091 -4.033 1.00 22.21 324 MET A N 1
ATOM 2437 C CA . MET A 1 338 ? -10.708 39.086 -3.378 1.00 22.39 324 MET A CA 1
ATOM 2438 C C . MET A 1 338 ? -11.013 38.966 -1.887 1.00 21.78 324 MET A C 1
ATOM 2439 O O . MET A 1 338 ? -11.007 37.862 -1.330 1.00 19.67 324 MET A O 1
ATOM 2444 N N . LEU A 1 339 ? -11.313 40.087 -1.231 1.00 25.43 325 LEU A N 1
ATOM 2445 C CA . LEU A 1 339 ? -11.655 40.042 0.189 1.00 25.16 325 LEU A CA 1
ATOM 2446 C C . LEU A 1 339 ? -12.866 39.150 0.443 1.00 23.53 325 LEU A C 1
ATOM 2447 O O . LEU A 1 339 ? -12.833 38.283 1.326 1.00 24.81 325 LEU A O 1
ATOM 2452 N N . GLN A 1 340 ? -13.956 39.362 -0.304 1.00 23.45 326 GLN A N 1
ATOM 2453 C CA . GLN A 1 340 ? -15.155 38.553 -0.081 1.00 25.16 326 GLN A CA 1
ATOM 2454 C C . GLN A 1 340 ? -14.946 37.113 -0.519 1.00 23.08 326 GLN A C 1
ATOM 2455 O O . GLN A 1 340 ? -15.503 36.193 0.086 1.00 23.87 326 GLN A O 1
ATOM 2461 N N . ALA A 1 341 ? -14.180 36.890 -1.589 1.00 23.70 327 ALA A N 1
ATOM 2462 C CA . ALA A 1 341 ? -13.847 35.515 -1.946 1.00 21.52 327 ALA A CA 1
ATOM 2463 C C . ALA A 1 341 ? -13.134 34.817 -0.795 1.00 22.12 327 ALA A C 1
ATOM 2464 O O . ALA A 1 341 ? -13.423 33.653 -0.496 1.00 21.24 327 ALA A O 1
ATOM 2466 N N . ILE A 1 342 ? -12.187 35.509 -0.150 1.00 23.17 328 ILE A N 1
ATOM 2467 C CA . ILE A 1 342 ? -11.463 34.937 0.988 1.00 22.71 328 ILE A CA 1
ATOM 2468 C C . ILE A 1 342 ? -12.402 34.689 2.172 1.00 24.29 328 ILE A C 1
ATOM 2469 O O . ILE A 1 342 ? -12.344 33.636 2.823 1.00 21.07 328 ILE A O 1
ATOM 2474 N N . GLU A 1 343 ? -13.256 35.665 2.494 1.00 24.44 329 GLU A N 1
ATOM 2475 C CA . GLU A 1 343 ? -14.200 35.475 3.594 1.00 23.67 329 GLU A CA 1
ATOM 2476 C C . GLU A 1 343 ? -15.056 34.239 3.362 1.00 24.68 329 GLU A C 1
ATOM 2477 O O . GLU A 1 343 ? -15.301 33.460 4.290 1.00 24.48 329 GLU A O 1
ATOM 2483 N N . THR A 1 344 ? -15.535 34.060 2.130 1.00 23.18 330 THR A N 1
ATOM 2484 C CA . THR A 1 344 ? -16.327 32.886 1.779 1.00 22.16 330 THR A CA 1
ATOM 2485 C C . THR A 1 344 ? -15.548 31.595 2.016 1.00 23.08 330 THR A C 1
ATOM 2486 O O . THR A 1 344 ? -16.076 30.633 2.585 1.00 24.35 330 THR A O 1
ATOM 2490 N N . LEU A 1 345 ? -14.303 31.537 1.531 1.00 23.48 331 LEU A N 1
ATOM 2491 C CA . LEU A 1 345 ? -13.516 30.315 1.663 1.00 23.74 331 LEU A CA 1
ATOM 2492 C C . LEU A 1 345 ? -13.128 30.042 3.111 1.00 22.91 331 LEU A C 1
ATOM 2493 O O . LEU A 1 345 ? -13.030 28.877 3.509 1.00 22.18 331 LEU A O 1
ATOM 2498 N N . VAL A 1 346 ? -12.908 31.087 3.914 1.00 23.69 332 VAL A N 1
ATOM 2499 C CA . VAL A 1 346 ? -12.625 30.872 5.336 1.00 25.72 332 VAL A CA 1
ATOM 2500 C C . VAL A 1 346 ? -13.801 30.168 5.995 1.00 26.14 332 VAL A C 1
ATOM 2501 O O . VAL A 1 346 ? -13.634 29.184 6.728 1.00 26.11 332 VAL A O 1
ATOM 2505 N N . GLU A 1 347 ? -15.016 30.644 5.714 1.00 28.20 333 GLU A N 1
ATOM 2506 C CA . GLU A 1 347 ? -16.209 30.006 6.267 1.00 30.51 333 GLU A CA 1
ATOM 2507 C C . GLU A 1 347 ? -16.315 28.547 5.834 1.00 28.13 333 GLU A C 1
ATOM 2508 O O . GLU A 1 347 ? -16.503 27.650 6.667 1.00 27.11 333 GLU A O 1
ATOM 2514 N N . LEU A 1 348 ? -16.166 28.289 4.532 1.00 23.82 334 LEU A N 1
ATOM 2515 C CA . LEU A 1 348 ? -16.291 26.924 4.028 1.00 24.97 334 LEU A CA 1
ATOM 2516 C C . LEU A 1 348 ? -15.196 26.018 4.587 1.00 24.95 334 LEU A C 1
ATOM 2517 O O . LEU A 1 348 ? -15.421 24.823 4.804 1.00 24.79 334 LEU A O 1
ATOM 2522 N N . CYS A 1 349 ? -13.980 26.545 4.754 1.00 23.58 335 CYS A N 1
ATOM 2523 C CA . CYS A 1 349 ? -12.921 25.732 5.338 1.00 24.66 335 CYS A CA 1
ATOM 2524 C C . CYS A 1 349 ? -13.231 25.394 6.790 1.00 26.04 335 CYS A C 1
ATOM 2525 O O . CYS A 1 349 ? -13.024 24.253 7.228 1.00 25.03 335 CYS A O 1
ATOM 2528 N N . LYS A 1 350 ? -13.759 26.366 7.545 1.00 24.93 336 LYS A N 1
ATOM 2529 C CA . LYS A 1 350 ? -14.145 26.096 8.929 1.00 27.65 336 LYS A CA 1
ATOM 2530 C C . LYS A 1 350 ? -15.184 24.983 8.996 1.00 26.66 336 LYS A C 1
ATOM 2531 O O . LYS A 1 350 ? -15.213 24.212 9.966 1.00 26.98 336 LYS A O 1
ATOM 2537 N N . GLN A 1 351 ? -15.972 24.816 7.929 1.00 26.11 337 GLN A N 1
ATOM 2538 C CA . GLN A 1 351 ? -16.984 23.768 7.903 1.00 26.95 337 GLN A CA 1
ATOM 2539 C C . GLN A 1 351 ? -16.454 22.408 7.482 1.00 27.53 337 GLN A C 1
ATOM 2540 O O . GLN A 1 351 ? -16.812 21.392 8.091 1.00 26.54 337 GLN A O 1
ATOM 2546 N N . HIS A 1 352 ? -15.544 22.362 6.512 1.00 27.28 338 HIS A N 1
ATOM 2547 C CA . HIS A 1 352 ? -15.212 21.089 5.898 1.00 29.06 338 HIS A CA 1
ATOM 2548 C C . HIS A 1 352 ? -13.785 20.646 6.154 1.00 31.05 338 HIS A C 1
ATOM 2549 O O . HIS A 1 352 ? -13.497 19.454 6.003 1.00 32.35 338 HIS A O 1
ATOM 2556 N N . VAL A 1 353 ? -12.907 21.553 6.570 1.00 29.06 339 VAL A N 1
ATOM 2557 C CA . VAL A 1 353 ? -11.483 21.259 6.747 1.00 30.79 339 VAL A CA 1
ATOM 2558 C C . VAL A 1 353 ? -11.252 21.011 8.235 1.00 31.93 339 VAL A C 1
ATOM 2559 O O . VAL A 1 353 ? -11.019 21.935 9.016 1.00 31.72 339 VAL A O 1
ATOM 2563 N N . HIS A 1 354 ? -11.443 19.777 8.659 1.00 30.88 340 HIS A N 1
ATOM 2564 C CA . HIS A 1 354 ? -11.231 19.418 10.055 1.00 34.44 340 HIS A CA 1
ATOM 2565 C C . HIS A 1 354 ? -9.949 18.581 10.083 1.00 36.40 340 HIS A C 1
ATOM 2566 O O . HIS A 1 354 ? -9.999 17.350 10.087 1.00 36.85 340 HIS A O 1
ATOM 2573 N N . ASP A 1 355 ? -8.799 19.251 10.166 1.00 36.88 341 ASP A N 1
ATOM 2574 C CA . ASP A 1 355 ? -7.523 18.550 10.209 1.00 37.66 341 ASP A CA 1
ATOM 2575 C C . ASP A 1 355 ? -6.696 18.968 11.408 1.00 40.66 341 ASP A C 1
ATOM 2576 O O . ASP A 1 355 ? -6.919 20.010 12.033 1.00 40.06 341 ASP A O 1
ATOM 2581 N N . THR A 1 356 ? -5.661 18.165 11.628 1.00 40.15 342 THR A N 1
ATOM 2582 C CA . THR A 1 356 ? -4.570 18.478 12.544 1.00 45.97 342 THR A CA 1
ATOM 2583 C C . THR A 1 356 ? -3.345 18.138 11.714 1.00 46.32 342 THR A C 1
ATOM 2584 O O . THR A 1 356 ? -3.011 16.952 11.537 1.00 47.98 342 THR A O 1
ATOM 2588 N N . PRO A 1 357 ? -2.659 19.145 11.189 1.00 45.69 343 PRO A N 1
ATOM 2589 C CA . PRO A 1 357 ? -1.547 18.885 10.274 1.00 47.66 343 PRO A CA 1
ATOM 2590 C C . PRO A 1 357 ? -0.425 18.131 10.965 1.00 48.44 343 PRO A C 1
ATOM 2591 O O . PRO A 1 357 ? 0.039 18.514 12.044 1.00 46.97 343 PRO A O 1
ATOM 2595 N N . VAL A 1 358 ? -0.015 17.033 10.339 1.00 50.09 344 VAL A N 1
ATOM 2596 C CA . VAL A 1 358 ? 1.118 16.261 10.851 1.00 55.58 344 VAL A CA 1
ATOM 2597 C C . VAL A 1 358 ? 2.336 17.170 10.908 1.00 53.08 344 VAL A C 1
ATOM 2598 O O . VAL A 1 358 ? 2.683 17.803 9.893 1.00 50.89 344 VAL A O 1
ATOM 2602 N N . PRO A 1 359 ? 3.009 17.299 12.058 1.00 55.03 345 PRO A N 1
ATOM 2603 C CA . PRO A 1 359 ? 4.084 18.283 12.170 1.00 55.08 345 PRO A CA 1
ATOM 2604 C C . PRO A 1 359 ? 5.415 17.755 11.655 1.00 53.36 345 PRO A C 1
ATOM 2605 O O . PRO A 1 359 ? 6.113 18.531 11.008 1.00 52.11 345 PRO A O 1
ATOM 2609 N N . PRO A 1 370 ? 27.929 24.964 12.867 1.00 83.29 356 PRO A N 1
ATOM 2610 C CA . PRO A 1 370 ? 28.973 25.910 12.459 1.00 83.41 356 PRO A CA 1
ATOM 2611 C C . PRO A 1 370 ? 30.316 25.264 12.097 1.00 84.98 356 PRO A C 1
ATOM 2612 O O . PRO A 1 370 ? 30.990 24.634 12.916 1.00 84.93 356 PRO A O 1
ATOM 2616 N N . ASP A 1 371 ? 30.671 25.444 10.826 1.00 83.52 357 ASP A N 1
ATOM 2617 C CA . ASP A 1 371 ? 31.814 24.836 10.150 1.00 78.45 357 ASP A CA 1
ATOM 2618 C C . ASP A 1 371 ? 33.047 25.710 10.297 1.00 70.07 357 ASP A C 1
ATOM 2619 O O . ASP A 1 371 ? 33.259 26.333 11.342 1.00 68.27 357 ASP A O 1
ATOM 2624 N N . GLY A 1 372 ? 33.942 25.613 9.316 1.00 64.28 358 GLY A N 1
ATOM 2625 C CA . GLY A 1 372 ? 34.989 26.565 9.068 1.00 51.64 358 GLY A CA 1
ATOM 2626 C C . GLY A 1 372 ? 34.612 27.457 7.862 1.00 47.89 358 GLY A C 1
ATOM 2627 O O . GLY A 1 372 ? 33.905 28.456 8.033 1.00 46.09 358 GLY A O 1
ATOM 2628 N N . SER A 1 373 ? 35.098 27.097 6.686 1.00 44.60 359 SER A N 1
ATOM 2629 C CA . SER A 1 373 ? 35.005 27.978 5.519 1.00 43.33 359 SER A CA 1
ATOM 2630 C C . SER A 1 373 ? 33.562 28.234 5.073 1.00 42.41 359 SER A C 1
ATOM 2631 O O . SER A 1 373 ? 32.702 27.348 5.131 1.00 41.92 359 SER A O 1
ATOM 2634 N N . LEU A 1 374 ? 33.300 29.465 4.619 1.00 38.63 360 LEU A N 1
ATOM 2635 C CA . LEU A 1 374 ? 31.941 29.867 4.270 1.00 37.88 360 LEU A CA 1
ATOM 2636 C C . LEU A 1 374 ? 31.486 29.206 2.977 1.00 38.66 360 LEU A C 1
ATOM 2637 O O . LEU A 1 374 ? 32.158 29.293 1.943 1.00 39.14 360 LEU A O 1
ATOM 2642 N N . THR A 1 375 ? 30.327 28.563 3.035 1.00 35.78 361 THR A N 1
ATOM 2643 C CA . THR A 1 375 ? 29.643 28.026 1.874 1.00 37.72 361 THR A CA 1
ATOM 2644 C C . THR A 1 375 ? 28.250 28.626 1.819 1.00 37.54 361 THR A C 1
ATOM 2645 O O . THR A 1 375 ? 27.780 29.247 2.774 1.00 35.11 361 THR A O 1
ATOM 2649 N N . GLN A 1 376 ? 27.575 28.404 0.693 1.00 41.20 362 GLN A N 1
ATOM 2650 C CA . GLN A 1 376 ? 26.168 28.768 0.609 1.00 41.26 362 GLN A CA 1
ATOM 2651 C C . GLN A 1 376 ? 25.367 28.121 1.731 1.00 38.23 362 GLN A C 1
ATOM 2652 O O . GLN A 1 376 ? 24.558 28.775 2.400 1.00 35.22 362 GLN A O 1
ATOM 2658 N N . ASP A 1 377 ? 25.599 26.834 1.966 1.00 36.81 363 ASP A N 1
ATOM 2659 C CA . ASP A 1 377 ? 24.813 26.117 2.961 1.00 37.31 363 ASP A CA 1
ATOM 2660 C C . ASP A 1 377 ? 25.010 26.702 4.356 1.00 35.44 363 ASP A C 1
ATOM 2661 O O . ASP A 1 377 ? 24.036 27.040 5.040 1.00 35.77 363 ASP A O 1
ATOM 2666 N N . ASN A 1 378 ? 26.261 26.838 4.802 1.00 34.90 364 ASN A N 1
ATOM 2667 C CA . ASN A 1 378 ? 26.441 27.313 6.172 1.00 35.36 364 ASN A CA 1
ATOM 2668 C C . ASN A 1 378 ? 26.192 28.811 6.299 1.00 32.85 364 ASN A C 1
ATOM 2669 O O . ASN A 1 378 ? 25.965 29.287 7.414 1.00 30.60 364 ASN A O 1
ATOM 2674 N N . PHE A 1 379 ? 26.189 29.560 5.187 1.00 32.71 365 PHE A N 1
ATOM 2675 C CA . PHE A 1 379 ? 25.784 30.960 5.271 1.00 31.33 365 PHE A CA 1
ATOM 2676 C C . PHE A 1 379 ? 24.317 31.085 5.665 1.00 30.18 365 PHE A C 1
ATOM 2677 O O . PHE A 1 379 ? 23.975 31.815 6.604 1.00 29.21 365 PHE A O 1
ATOM 2685 N N . TRP A 1 380 ? 23.428 30.392 4.944 1.00 28.77 366 TRP A N 1
ATOM 2686 C CA . TRP A 1 380 ? 22.004 30.496 5.250 1.00 30.01 366 TRP A CA 1
ATOM 2687 C C . TRP A 1 380 ? 21.669 29.887 6.600 1.00 30.04 366 TRP A C 1
ATOM 2688 O O . TRP A 1 380 ? 20.787 30.396 7.300 1.00 29.02 366 TRP A O 1
ATOM 2699 N N . LYS A 1 381 ? 22.372 28.822 6.992 1.00 30.58 367 LYS A N 1
ATOM 2700 C CA . LYS A 1 381 ? 22.170 28.263 8.322 1.00 32.83 367 LYS A CA 1
ATOM 2701 C C . LYS A 1 381 ? 22.564 29.270 9.391 1.00 31.64 367 LYS A C 1
ATOM 2702 O O . LYS A 1 381 ? 21.904 29.370 10.430 1.00 32.25 367 LYS A O 1
ATOM 2708 N N . THR A 1 382 ? 23.640 30.024 9.157 1.00 29.47 368 THR A N 1
ATOM 2709 C CA . THR A 1 382 ? 24.034 31.043 10.124 1.00 32.78 368 THR A CA 1
ATOM 2710 C C . THR A 1 382 ? 22.988 32.143 10.202 1.00 30.10 368 THR A C 1
ATOM 2711 O O . THR A 1 382 ? 22.609 32.571 11.298 1.00 31.15 368 THR A O 1
ATOM 2715 N N . LEU A 1 383 ? 22.485 32.591 9.051 1.00 27.63 369 LEU A N 1
ATOM 2716 C CA . LEU A 1 383 ? 21.488 33.655 9.050 1.00 27.69 369 LEU A CA 1
ATOM 2717 C C . LEU A 1 383 ? 20.165 33.180 9.654 1.00 28.85 369 LEU A C 1
ATOM 2718 O O . LEU A 1 383 ? 19.479 33.942 10.345 1.00 28.10 369 LEU A O 1
ATOM 2723 N N . GLN A 1 384 ? 19.804 31.917 9.423 1.00 26.97 370 GLN A N 1
ATOM 2724 C CA . GLN A 1 384 ? 18.582 31.372 10.004 1.00 27.45 370 GLN A CA 1
ATOM 2725 C C . GLN A 1 384 ? 18.548 31.554 11.520 1.00 29.07 370 GLN A C 1
ATOM 2726 O O . GLN A 1 384 ? 17.506 31.902 12.087 1.00 28.70 370 GLN A O 1
ATOM 2732 N N . THR A 1 385 ? 19.675 31.315 12.198 1.00 27.93 371 THR A N 1
ATOM 2733 C CA . THR A 1 385 ? 19.680 31.455 13.654 1.00 30.90 371 THR A CA 1
ATOM 2734 C C . THR A 1 385 ? 19.614 32.909 14.113 1.00 30.65 371 THR A C 1
ATOM 2735 O O . THR A 1 385 ? 19.244 33.162 15.265 1.00 31.01 371 THR A O 1
ATOM 2739 N N . PHE A 1 386 ? 19.915 33.861 13.228 1.00 30.20 372 PHE A N 1
ATOM 2740 C CA . PHE A 1 386 ? 20.057 35.283 13.533 1.00 29.87 372 PHE A CA 1
ATOM 2741 C C . PHE A 1 386 ? 18.752 36.068 13.382 1.00 29.11 372 PHE A C 1
ATOM 2742 O O . PHE A 1 386 ? 18.505 37.011 14.146 1.00 28.20 372 PHE A O 1
ATOM 2750 N N . ILE A 1 387 ? 17.925 35.728 12.389 1.00 26.23 373 ILE A N 1
ATOM 2751 C CA . ILE A 1 387 ? 16.710 36.516 12.147 1.00 27.19 373 ILE A CA 1
ATOM 2752 C C . ILE A 1 387 ? 15.755 36.409 13.336 1.00 26.48 373 ILE A C 1
ATOM 2753 O O . ILE A 1 387 ? 15.803 35.463 14.137 1.00 26.88 373 ILE A O 1
ATOM 2758 N N . ARG A 1 388 ? 14.914 37.427 13.475 1.00 26.28 374 ARG A N 1
ATOM 2759 C CA . ARG A 1 388 ? 14.053 37.585 14.637 1.00 26.26 374 ARG A CA 1
ATOM 2760 C C . ARG A 1 388 ? 12.734 38.198 14.196 1.00 26.68 374 ARG A C 1
ATOM 2761 O O . ARG A 1 388 ? 12.660 38.829 13.137 1.00 25.83 374 ARG A O 1
ATOM 2769 N N . PRO A 1 389 ? 11.685 38.061 15.006 1.00 28.63 375 PRO A N 1
ATOM 2770 C CA . PRO A 1 389 ? 10.449 38.799 14.742 1.00 27.71 375 PRO A CA 1
ATOM 2771 C C . PRO A 1 389 ? 10.728 40.297 14.656 1.00 27.98 375 PRO A C 1
ATOM 2772 O O . PRO A 1 389 ? 11.613 40.829 15.330 1.00 26.92 375 PRO A O 1
ATOM 2776 N N . GLY A 1 390 ? 9.984 40.974 13.778 1.00 27.07 376 GLY A N 1
ATOM 2777 C CA . GLY A 1 390 ? 10.201 42.380 13.512 1.00 25.59 376 GLY A CA 1
ATOM 2778 C C . GLY A 1 390 ? 11.169 42.672 12.381 1.00 24.55 376 GLY A C 1
ATOM 2779 O O . GLY A 1 390 ? 11.241 43.822 11.930 1.00 24.08 376 GLY A O 1
ATOM 2780 N N . ASP A 1 391 ? 11.920 41.678 11.913 1.00 23.71 377 ASP A N 1
ATOM 2781 C CA . ASP A 1 391 ? 12.910 41.911 10.871 1.00 23.70 377 ASP A CA 1
ATOM 2782 C C . ASP A 1 391 ? 12.238 42.315 9.563 1.00 23.08 377 ASP A C 1
ATOM 2783 O O . ASP A 1 391 ? 11.170 41.804 9.213 1.00 21.23 377 ASP A O 1
ATOM 2788 N N . ILE A 1 392 ? 12.882 43.227 8.839 1.00 21.65 378 ILE A N 1
ATOM 2789 C CA . ILE A 1 392 ? 12.608 43.470 7.426 1.00 21.45 378 ILE A CA 1
ATOM 2790 C C . ILE A 1 392 ? 13.774 42.890 6.639 1.00 21.03 378 ILE A C 1
ATOM 2791 O O . ILE A 1 392 ? 14.919 43.347 6.781 1.00 23.11 378 ILE A O 1
ATOM 2796 N N . ILE A 1 393 ? 13.492 41.892 5.809 1.00 21.47 379 ILE A N 1
ATOM 2797 C CA . ILE A 1 393 ? 14.528 41.153 5.097 1.00 20.74 379 ILE A CA 1
ATOM 2798 C C . ILE A 1 393 ? 14.329 41.378 3.609 1.00 21.21 379 ILE A C 1
ATOM 2799 O O . ILE A 1 393 ? 13.271 41.041 3.066 1.00 20.37 379 ILE A O 1
ATOM 2804 N N . LEU A 1 394 ? 15.349 41.940 2.947 1.00 19.48 380 LEU A N 1
ATOM 2805 C CA . LEU A 1 394 ? 15.306 42.171 1.508 1.00 18.97 380 LEU A CA 1
ATOM 2806 C C . LEU A 1 394 ? 16.409 41.373 0.835 1.00 19.90 380 LEU A C 1
ATOM 2807 O O . LEU A 1 394 ? 17.555 41.357 1.308 1.00 21.09 380 LEU A O 1
ATOM 2812 N N . ALA A 1 395 ? 16.070 40.730 -0.279 1.00 16.99 381 ALA A N 1
ATOM 2813 C CA . ALA A 1 395 ? 17.025 39.915 -1.018 1.00 21.94 381 ALA A CA 1
ATOM 2814 C C . ALA A 1 395 ? 16.921 40.218 -2.504 1.00 21.67 381 ALA A C 1
ATOM 2815 O O . ALA A 1 395 ? 15.815 40.366 -3.037 1.00 19.39 381 ALA A O 1
ATOM 2817 N N . ASP A 1 396 ? 18.073 40.322 -3.165 1.00 22.46 382 ASP A N 1
ATOM 2818 C CA . ASP A 1 396 ? 18.105 40.597 -4.595 1.00 21.84 382 ASP A CA 1
ATOM 2819 C C . ASP A 1 396 ? 18.154 39.304 -5.407 1.00 24.17 382 ASP A C 1
ATOM 2820 O O . ASP A 1 396 ? 18.324 38.205 -4.872 1.00 25.42 382 ASP A O 1
ATOM 2825 N N . GLN A 1 397 ? 17.966 39.451 -6.720 1.00 21.29 383 GLN A N 1
ATOM 2826 C CA . GLN A 1 397 ? 18.049 38.325 -7.638 1.00 24.38 383 GLN A CA 1
ATOM 2827 C C . GLN A 1 397 ? 19.502 37.887 -7.775 1.00 25.60 383 GLN A C 1
ATOM 2828 O O . GLN A 1 397 ? 20.418 38.696 -7.648 1.00 25.65 383 GLN A O 1
ATOM 2834 N N . GLY A 1 398 ? 19.695 36.597 -8.031 1.00 29.66 384 GLY A N 1
ATOM 2835 C CA . GLY A 1 398 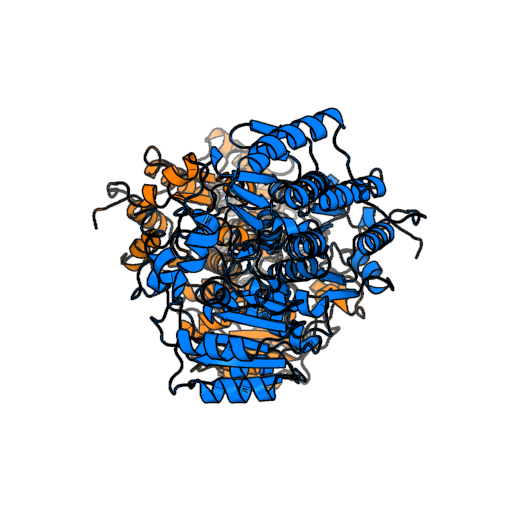? 20.963 35.908 -7.896 1.00 35.11 384 GLY A CA 1
ATOM 2836 C C . GLY A 1 398 ? 20.892 34.863 -6.797 1.00 41.24 384 GLY A C 1
ATOM 2837 O O . GLY A 1 398 ? 19.817 34.431 -6.376 1.00 42.52 384 GLY A O 1
ATOM 2838 N N . THR A 1 399 ? 22.071 34.462 -6.312 1.00 44.86 385 THR A N 1
ATOM 2839 C CA . THR A 1 399 ? 22.220 33.524 -5.176 1.00 47.91 385 THR A CA 1
ATOM 2840 C C . THR A 1 399 ? 21.733 34.111 -3.804 1.00 43.88 385 THR A C 1
ATOM 2841 O O . THR A 1 399 ? 21.990 33.481 -2.767 1.00 45.55 385 THR A O 1
ATOM 2845 N N . SER A 1 400 ? 21.199 35.331 -3.752 1.00 40.98 386 SER A N 1
ATOM 2846 C CA . SER A 1 400 ? 20.604 35.886 -2.539 1.00 37.50 386 SER A CA 1
ATOM 2847 C C . SER A 1 400 ? 19.151 35.449 -2.339 1.00 39.14 386 SER A C 1
ATOM 2848 O O . SER A 1 400 ? 18.825 34.786 -1.353 1.00 36.65 386 SER A O 1
ATOM 2851 N N . ALA A 1 401 ? 18.265 35.823 -3.269 1.00 47.56 387 ALA A N 1
ATOM 2852 C CA . ALA A 1 401 ? 16.843 35.525 -3.105 1.00 40.22 387 ALA A CA 1
ATOM 2853 C C . ALA A 1 401 ? 16.602 34.022 -3.071 1.00 52.85 387 ALA A C 1
ATOM 2854 O O . ALA A 1 401 ? 15.785 33.530 -2.282 1.00 43.17 387 ALA A O 1
ATOM 2856 N N . PHE A 1 402 ? 17.305 33.277 -3.923 1.00 60.69 388 PHE A N 1
ATOM 2857 C CA . PHE A 1 402 ? 17.117 31.838 -3.996 1.00 59.41 388 PHE A CA 1
ATOM 2858 C C . PHE A 1 402 ? 17.816 31.086 -2.878 1.00 51.30 388 PHE A C 1
ATOM 2859 O O . PHE A 1 402 ? 17.580 29.884 -2.723 1.00 65.84 388 PHE A O 1
ATOM 2867 N N . GLY A 1 403 ? 18.671 31.748 -2.114 1.00 41.77 389 GLY A N 1
ATOM 2868 C CA . GLY A 1 403 ? 19.077 31.179 -0.853 1.00 37.08 389 GLY A CA 1
ATOM 2869 C C . GLY A 1 403 ? 18.090 31.572 0.228 1.00 33.59 389 GLY A C 1
ATOM 2870 O O . GLY A 1 403 ? 17.673 30.741 1.038 1.00 31.15 389 GLY A O 1
ATOM 2871 N N . ALA A 1 404 ? 17.669 32.840 0.218 1.00 33.47 390 ALA A N 1
ATOM 2872 C CA . ALA A 1 404 ? 16.760 33.341 1.243 1.00 30.60 390 ALA A CA 1
ATOM 2873 C C . ALA A 1 404 ? 15.417 32.622 1.235 1.00 30.59 390 ALA A C 1
ATOM 2874 O O . ALA A 1 404 ? 14.735 32.586 2.271 1.00 26.67 390 ALA A O 1
ATOM 2876 N N . ILE A 1 405 ? 15.045 32.011 0.105 1.00 32.02 391 ILE A N 1
ATOM 2877 C CA . ILE A 1 405 ? 13.780 31.286 0.010 1.00 29.45 391 ILE A CA 1
ATOM 2878 C C . ILE A 1 405 ? 13.689 30.183 1.054 1.00 28.54 391 ILE A C 1
ATOM 2879 O O . ILE A 1 405 ? 12.587 29.800 1.468 1.00 25.09 391 ILE A O 1
ATOM 2884 N N . ASP A 1 406 ? 14.829 29.631 1.475 1.00 26.83 392 ASP A N 1
ATOM 2885 C CA . ASP A 1 406 ? 14.848 28.548 2.444 1.00 28.38 392 ASP A CA 1
ATOM 2886 C C . ASP A 1 406 ? 14.880 29.040 3.885 1.00 28.89 392 ASP A C 1
ATOM 2887 O O . ASP A 1 406 ? 14.966 28.214 4.798 1.00 28.28 392 ASP A O 1
ATOM 2892 N N . LEU A 1 407 ? 14.893 30.350 4.113 1.00 26.86 393 LEU A N 1
ATOM 2893 C CA . LEU A 1 407 ? 14.811 30.856 5.474 1.00 26.81 393 LEU A CA 1
ATOM 2894 C C . LEU A 1 407 ? 13.436 30.552 6.050 1.00 26.97 393 LEU A C 1
ATOM 2895 O O . LEU A 1 407 ? 12.413 30.760 5.391 1.00 24.99 393 LEU A O 1
ATOM 2900 N N . ARG A 1 408 ? 13.416 30.075 7.295 1.00 26.32 394 ARG A N 1
ATOM 2901 C CA . ARG A 1 408 ? 12.174 29.794 8.012 1.00 26.98 394 ARG A CA 1
ATOM 2902 C C . ARG A 1 408 ? 11.828 31.022 8.841 1.00 27.79 394 ARG A C 1
ATOM 2903 O O . ARG A 1 408 ? 12.410 31.255 9.906 1.00 25.34 394 ARG A O 1
ATOM 2911 N N . LEU A 1 409 ? 10.868 31.794 8.363 1.00 25.75 395 LEU A N 1
ATOM 2912 C CA . LEU A 1 409 ? 10.643 33.136 8.894 1.00 27.20 395 LEU A CA 1
ATOM 2913 C C . LEU A 1 409 ? 9.827 33.082 10.180 1.00 30.14 395 LEU A C 1
ATOM 2914 O O . LEU A 1 409 ? 8.744 32.483 10.196 1.00 29.61 395 LEU A O 1
ATOM 2919 N N . PRO A 1 410 ? 10.261 33.780 11.243 1.00 28.57 396 PRO A N 1
ATOM 2920 C CA . PRO A 1 410 ? 9.438 33.884 12.454 1.00 30.82 396 PRO A CA 1
ATOM 2921 C C . PRO A 1 410 ? 8.239 34.779 12.208 1.00 31.21 396 PRO A C 1
ATOM 2922 O O . PRO A 1 410 ? 7.995 35.206 11.075 1.00 28.61 396 PRO A O 1
ATOM 2926 N N . ALA A 1 411 ? 7.486 35.067 13.261 1.00 30.60 397 ALA A N 1
ATOM 2927 C CA . ALA A 1 411 ? 6.340 35.950 13.135 1.00 32.44 397 ALA A CA 1
ATOM 2928 C C . ALA A 1 411 ? 6.784 37.382 12.840 1.00 31.83 397 ALA A C 1
ATOM 2929 O O . ALA A 1 411 ? 7.872 37.812 13.235 1.00 30.04 397 ALA A O 1
ATOM 2931 N N . ASP A 1 412 ? 5.907 38.125 12.152 1.00 31.79 398 ASP A N 1
ATOM 2932 C CA . ASP A 1 412 ? 6.052 39.567 11.923 1.00 30.02 398 ASP A CA 1
ATOM 2933 C C . ASP A 1 412 ? 7.360 39.912 11.215 1.00 28.57 398 ASP A C 1
ATOM 2934 O O . ASP A 1 412 ? 8.128 40.768 11.657 1.00 28.83 398 ASP A O 1
ATOM 2939 N N . VAL A 1 413 ? 7.613 39.246 10.094 1.00 27.26 399 VAL A N 1
ATOM 2940 C CA . VAL A 1 413 ? 8.764 39.545 9.247 1.00 26.03 399 VAL A CA 1
ATOM 2941 C C . VAL A 1 413 ? 8.233 40.104 7.938 1.00 23.23 399 VAL A C 1
ATOM 2942 O O . VAL A 1 413 ? 7.234 39.605 7.404 1.00 23.27 399 VAL A O 1
ATOM 2946 N N . ASN A 1 414 ? 8.831 41.190 7.472 1.00 22.80 400 ASN A N 1
ATOM 2947 C CA . ASN A 1 414 ? 8.531 41.718 6.151 1.00 22.17 400 ASN A CA 1
ATOM 2948 C C . ASN A 1 414 ? 9.653 41.244 5.232 1.00 20.23 400 ASN A C 1
ATOM 2949 O O . ASN A 1 414 ? 10.813 41.658 5.383 1.00 20.88 400 ASN A O 1
ATOM 2954 N N . PHE A 1 415 ? 9.309 40.347 4.309 1.00 20.61 401 PHE A N 1
ATOM 2955 C CA . PHE A 1 415 ? 10.266 39.691 3.424 1.00 20.69 401 PHE A CA 1
ATOM 2956 C C . PHE A 1 415 ? 10.076 40.268 2.027 1.00 19.42 401 PHE A C 1
ATOM 2957 O O . PHE A 1 415 ? 9.069 39.999 1.363 1.00 19.13 401 PHE A O 1
ATOM 2965 N N . ILE A 1 416 ? 11.053 41.040 1.573 1.00 19.51 402 ILE A N 1
ATOM 2966 C CA . ILE A 1 416 ? 10.911 41.812 0.349 1.00 19.54 402 ILE A CA 1
ATOM 2967 C C . ILE A 1 416 ? 11.834 41.224 -0.705 1.00 18.49 402 ILE A C 1
ATOM 2968 O O . ILE A 1 416 ? 13.063 41.314 -0.596 1.00 17.87 402 ILE A O 1
ATOM 2973 N N . VAL A 1 417 ? 11.230 40.644 -1.738 1.00 16.96 403 VAL A N 1
ATOM 2974 C CA . VAL A 1 417 ? 11.935 40.081 -2.883 1.00 18.21 403 VAL A CA 1
ATOM 2975 C C . VAL A 1 417 ? 11.154 40.440 -4.139 1.00 18.61 403 VAL A C 1
ATOM 2976 O O . VAL A 1 417 ? 9.930 40.611 -4.102 1.00 15.48 403 VAL A O 1
ATOM 2980 N N . GLN A 1 418 ? 11.866 40.564 -5.261 1.00 19.11 404 GLN A N 1
ATOM 2981 C CA . GLN A 1 418 ? 11.287 41.051 -6.515 1.00 18.94 404 GLN A CA 1
ATOM 2982 C C . GLN A 1 418 ? 11.577 40.054 -7.632 1.00 19.56 404 GLN A C 1
ATOM 2983 O O . GLN A 1 418 ? 12.328 40.352 -8.567 1.00 19.64 404 GLN A O 1
ATOM 2989 N N . PRO A 1 419 ? 10.988 38.854 -7.566 1.00 20.19 405 PRO A N 1
ATOM 2990 C CA . PRO A 1 419 ? 11.357 37.792 -8.518 1.00 21.55 405 PRO A CA 1
ATOM 2991 C C . PRO A 1 419 ? 10.645 37.842 -9.866 1.00 21.33 405 PRO A C 1
ATOM 2992 O O . PRO A 1 419 ? 11.150 37.234 -10.823 1.00 19.61 405 PRO A O 1
ATOM 2996 N N . LEU A 1 420 ? 9.502 38.527 -9.982 1.00 18.19 406 LEU A N 1
ATOM 2997 C CA . LEU A 1 420 ? 8.835 38.632 -11.280 1.00 18.38 406 LEU A CA 1
ATOM 2998 C C . LEU A 1 420 ? 9.483 39.701 -12.154 1.00 17.90 406 LEU A C 1
ATOM 2999 O O . LEU A 1 420 ? 9.879 39.426 -13.292 1.00 19.27 406 LEU A O 1
ATOM 3004 N N . TRP A 1 421 ? 9.603 40.929 -11.652 1.00 18.08 407 TRP A N 1
ATOM 3005 C CA . TRP A 1 421 ? 10.326 41.940 -12.411 1.00 17.10 407 TRP A CA 1
ATOM 3006 C C . TRP A 1 421 ? 11.811 41.596 -12.496 1.00 17.78 407 TRP A C 1
ATOM 3007 O O . TRP A 1 421 ? 12.379 41.502 -13.597 1.00 16.55 407 TRP A O 1
ATOM 3018 N N . GLY A 1 422 ? 12.443 41.360 -11.349 1.00 18.13 408 GLY A N 1
ATOM 3019 C CA . GLY A 1 422 ? 13.780 40.799 -11.330 1.00 18.49 408 GLY A CA 1
ATOM 3020 C C . GLY A 1 422 ? 14.913 41.750 -11.662 1.00 17.66 408 GLY A C 1
ATOM 3021 O O . GLY A 1 422 ? 15.856 41.361 -12.363 1.00 15.69 408 GLY A O 1
ATOM 3022 N N . SER A 1 423 ? 14.854 42.988 -11.178 1.00 16.70 409 SER A N 1
ATOM 3023 C CA . SER A 1 423 ? 15.859 44.001 -11.501 1.00 18.90 409 SER A CA 1
ATOM 3024 C C . SER A 1 423 ? 16.927 44.011 -10.401 1.00 17.16 409 SER A C 1
ATOM 3025 O O . SER A 1 423 ? 16.636 44.375 -9.257 1.00 17.27 409 SER A O 1
ATOM 3028 N N . ILE A 1 424 ? 18.153 43.578 -10.728 1.00 16.69 410 ILE A N 1
ATOM 3029 C CA . ILE A 1 424 ? 19.215 43.608 -9.725 1.00 17.41 410 ILE A CA 1
ATOM 3030 C C . ILE A 1 424 ? 19.604 45.059 -9.453 1.00 17.84 410 ILE A C 1
ATOM 3031 O O . ILE A 1 424 ? 19.542 45.931 -10.338 1.00 16.19 410 ILE A O 1
ATOM 3036 N N . GLY A 1 425 ? 19.995 45.326 -8.207 1.00 17.67 411 GLY A N 1
ATOM 3037 C CA . GLY A 1 425 ? 20.144 46.675 -7.700 1.00 18.12 411 GLY A CA 1
ATOM 3038 C C . GLY A 1 425 ? 18.919 47.183 -6.957 1.00 17.33 411 GLY A C 1
ATOM 3039 O O . GLY A 1 425 ? 19.042 48.063 -6.087 1.00 17.63 411 GLY A O 1
ATOM 3040 N N . TYR A 1 426 ? 17.741 46.632 -7.269 1.00 17.24 412 TYR A N 1
ATOM 3041 C CA . TYR A 1 426 ? 16.518 47.022 -6.575 1.00 16.55 412 TYR A CA 1
ATOM 3042 C C . TYR A 1 426 ? 16.696 46.943 -5.054 1.00 17.59 412 TYR A C 1
ATOM 3043 O O . TYR A 1 426 ? 16.272 47.839 -4.313 1.00 18.60 412 TYR A O 1
ATOM 3052 N N . THR A 1 427 ? 17.341 45.886 -4.576 1.00 16.82 413 THR A N 1
ATOM 3053 C CA . THR A 1 427 ? 17.302 45.569 -3.150 1.00 17.75 413 THR A CA 1
ATOM 3054 C C . THR A 1 427 ? 17.995 46.620 -2.289 1.00 15.25 413 THR A C 1
ATOM 3055 O O . THR A 1 427 ? 17.438 47.056 -1.277 1.00 17.94 413 THR A O 1
ATOM 3059 N N . LEU A 1 428 ? 19.208 47.043 -2.656 1.00 16.28 414 LEU A N 1
ATOM 3060 C CA . LEU A 1 428 ? 19.895 48.030 -1.816 1.00 18.33 414 LEU A CA 1
ATOM 3061 C C . LEU A 1 428 ? 19.094 49.326 -1.730 1.00 18.65 414 LEU A C 1
ATOM 3062 O O . LEU A 1 428 ? 19.026 49.957 -0.668 1.00 18.25 414 LEU A O 1
ATOM 3067 N N . ALA A 1 429 ? 18.511 49.762 -2.851 1.00 16.72 415 ALA A N 1
ATOM 3068 C CA . ALA A 1 429 ? 17.749 51.009 -2.840 1.00 18.63 415 ALA A CA 1
ATOM 3069 C C . ALA A 1 429 ? 16.389 50.834 -2.167 1.00 18.48 415 ALA A C 1
ATOM 3070 O O . ALA A 1 429 ? 15.924 51.730 -1.449 1.00 16.96 415 ALA A O 1
ATOM 3072 N N . ALA A 1 430 ? 15.744 49.686 -2.382 1.00 17.03 416 ALA A N 1
ATOM 3073 C CA . ALA A 1 430 ? 14.492 49.408 -1.679 1.00 18.32 416 ALA A CA 1
ATOM 3074 C C . ALA A 1 430 ? 14.706 49.392 -0.171 1.00 18.79 416 ALA A C 1
ATOM 3075 O O . ALA A 1 430 ? 13.830 49.810 0.599 1.00 17.18 416 ALA A O 1
ATOM 3077 N N . ALA A 1 431 ? 15.862 48.895 0.268 1.00 17.85 417 ALA A N 1
ATOM 3078 C CA . ALA A 1 431 ? 16.161 48.864 1.694 1.00 18.76 417 ALA A CA 1
ATOM 3079 C C . ALA A 1 431 ? 16.198 50.269 2.279 1.00 18.93 417 ALA A C 1
ATOM 3080 O O . ALA A 1 431 ? 15.758 50.493 3.413 1.00 19.81 417 ALA A O 1
ATOM 3082 N N . PHE A 1 432 ? 16.724 51.229 1.519 1.00 18.17 418 PHE A N 1
ATOM 3083 C CA . PHE A 1 432 ? 16.733 52.606 1.992 1.00 18.58 418 PHE A CA 1
ATOM 3084 C C . PHE A 1 432 ? 15.311 53.124 2.149 1.00 19.69 418 PHE A C 1
ATOM 3085 O O . PHE A 1 432 ? 15.011 53.865 3.095 1.00 19.86 418 PHE A O 1
ATOM 3093 N N . GLY A 1 433 ? 14.426 52.762 1.215 1.00 17.60 419 GLY A N 1
ATOM 3094 C CA . GLY A 1 433 ? 13.021 53.101 1.373 1.00 20.44 419 GLY A CA 1
ATOM 3095 C C . GLY A 1 433 ? 12.362 52.385 2.538 1.00 19.39 419 GLY A C 1
ATOM 3096 O O . GLY A 1 433 ? 11.562 52.975 3.268 1.00 21.31 419 GLY A O 1
ATOM 3097 N N . ALA A 1 434 ? 12.678 51.101 2.723 1.00 20.13 420 ALA A N 1
ATOM 3098 C CA . ALA A 1 434 ? 12.053 50.336 3.794 1.00 20.69 420 ALA A CA 1
ATOM 3099 C C . ALA A 1 434 ? 12.468 50.862 5.165 1.00 22.09 420 ALA A C 1
ATOM 3100 O O . ALA A 1 434 ? 11.629 50.986 6.064 1.00 22.45 420 ALA A O 1
ATOM 3102 N N . GLN A 1 435 ? 13.756 51.190 5.339 1.00 19.33 421 GLN A N 1
ATOM 3103 C CA . GLN A 1 435 ? 14.210 51.760 6.602 1.00 22.74 421 GLN A CA 1
ATOM 3104 C C . GLN A 1 435 ? 13.571 53.121 6.860 1.00 23.40 421 GLN A C 1
ATOM 3105 O O . GLN A 1 435 ? 13.202 53.433 8.000 1.00 21.91 421 GLN A O 1
ATOM 3111 N N . THR A 1 436 ? 13.412 53.939 5.814 1.00 21.38 422 THR A N 1
ATOM 3112 C CA . THR A 1 436 ? 12.719 55.215 5.990 1.00 23.46 422 THR A CA 1
ATOM 3113 C C . THR A 1 436 ? 11.311 55.005 6.534 1.00 23.35 422 THR A C 1
ATOM 3114 O O . THR A 1 436 ? 10.886 55.701 7.465 1.00 24.79 422 THR A O 1
ATOM 3118 N N . ALA A 1 437 ? 10.584 54.029 5.982 1.00 21.45 423 ALA A N 1
ATOM 3119 C CA . ALA A 1 437 ? 9.236 53.739 6.458 1.00 23.63 423 ALA A CA 1
ATOM 3120 C C . ALA A 1 437 ? 9.237 53.271 7.910 1.00 24.33 423 ALA A C 1
ATOM 3121 O O . ALA A 1 437 ? 8.347 53.642 8.684 1.00 24.16 423 ALA A O 1
ATOM 3123 N N . CYS A 1 438 ? 10.205 52.441 8.292 1.00 23.40 424 CYS A N 1
ATOM 3124 C CA . CYS A 1 438 ? 10.215 51.784 9.605 1.00 25.87 424 CYS A CA 1
ATOM 3125 C C . CYS A 1 438 ? 11.561 52.003 10.285 1.00 25.22 424 CYS A C 1
ATOM 3126 O O . CYS A 1 438 ? 12.387 51.082 10.378 1.00 24.64 424 CYS A O 1
ATOM 3129 N N . PRO A 1 439 ? 11.811 53.219 10.784 1.00 25.06 425 PRO A N 1
ATOM 3130 C CA . PRO A 1 439 ? 13.101 53.500 11.443 1.00 26.50 425 PRO A CA 1
ATOM 3131 C C . PRO A 1 439 ? 13.396 52.603 12.631 1.00 28.59 425 PRO A C 1
ATOM 3132 O O . PRO A 1 439 ? 14.574 52.403 12.960 1.00 27.76 425 PRO A O 1
ATOM 3136 N N . ASN A 1 440 ? 12.373 52.078 13.309 1.00 29.91 426 ASN A N 1
ATOM 3137 C CA . ASN A 1 440 ? 12.606 51.287 14.513 1.00 30.04 426 ASN A CA 1
ATOM 3138 C C . ASN A 1 440 ? 12.681 49.789 14.251 1.00 30.10 426 ASN A C 1
ATOM 3139 O O . ASN A 1 440 ? 12.858 49.023 15.204 1.00 32.58 426 ASN A O 1
ATOM 3144 N N . ARG A 1 441 ? 12.569 49.348 13.003 1.00 29.20 427 ARG A N 1
ATOM 3145 C CA . ARG A 1 441 ? 12.681 47.933 12.679 1.00 28.62 427 ARG A CA 1
ATOM 3146 C C . ARG A 1 441 ? 14.066 47.619 12.126 1.00 27.13 427 ARG A C 1
ATOM 3147 O O . ARG A 1 441 ? 14.716 48.464 11.502 1.00 26.54 427 ARG A O 1
ATOM 3155 N N . ARG A 1 442 ? 14.525 46.399 12.394 1.00 26.37 428 ARG A N 1
ATOM 3156 C CA . ARG A 1 442 ? 15.835 45.956 11.926 1.00 26.40 428 ARG A CA 1
ATOM 3157 C C . ARG A 1 442 ? 15.740 45.554 10.459 1.00 23.39 428 ARG A C 1
ATOM 3158 O O . ARG A 1 442 ? 14.914 44.712 10.092 1.00 23.39 428 ARG A O 1
ATOM 3166 N N . VAL A 1 443 ? 16.590 46.148 9.624 1.00 24.32 429 VAL A N 1
ATOM 3167 C CA . VAL A 1 443 ? 16.596 45.914 8.180 1.00 20.67 429 VAL A CA 1
ATOM 3168 C C . VAL A 1 443 ? 17.835 45.103 7.824 1.00 21.87 429 VAL A C 1
ATOM 3169 O O . VAL A 1 443 ? 18.971 45.524 8.100 1.00 24.28 429 VAL A O 1
ATOM 3173 N N . ILE A 1 444 ? 17.617 43.935 7.228 1.00 20.47 430 ILE A N 1
ATOM 3174 C CA . ILE A 1 444 ? 18.690 43.074 6.753 1.00 20.55 430 ILE A CA 1
ATOM 3175 C C . ILE A 1 444 ? 18.656 43.067 5.228 1.00 21.41 430 ILE A C 1
ATOM 3176 O O . ILE A 1 444 ? 17.638 42.706 4.623 1.00 20.99 430 ILE A O 1
ATOM 3181 N N . VAL A 1 445 ? 19.780 43.429 4.609 1.00 21.62 431 VAL A N 1
ATOM 3182 C CA . VAL A 1 445 ? 19.892 43.542 3.155 1.00 22.06 431 VAL A CA 1
ATOM 3183 C C . VAL A 1 445 ? 20.800 42.426 2.660 1.00 21.35 431 VAL A C 1
ATOM 3184 O O . VAL A 1 445 ? 21.988 42.376 3.017 1.00 21.73 431 VAL A O 1
ATOM 3188 N N . LEU A 1 446 ? 20.251 41.543 1.835 1.00 19.46 432 LEU A N 1
ATOM 3189 C CA . LEU A 1 446 ? 21.005 40.465 1.197 1.00 22.83 432 LEU A CA 1
ATOM 3190 C C . LEU A 1 446 ? 21.195 40.814 -0.277 1.00 20.73 432 LEU A C 1
ATOM 3191 O O . LEU A 1 446 ? 20.268 40.675 -1.079 1.00 20.34 432 LEU A O 1
ATOM 3196 N N . THR A 1 447 ? 22.394 41.266 -0.640 1.00 21.74 433 THR A N 1
ATOM 3197 C CA . THR A 1 447 ? 22.662 41.628 -2.023 1.00 20.58 433 THR A CA 1
ATOM 3198 C C . THR A 1 447 ? 23.958 40.997 -2.501 1.00 23.97 433 THR A C 1
ATOM 3199 O O . THR A 1 447 ? 24.930 40.882 -1.739 1.00 22.09 433 THR A O 1
ATOM 3203 N N . GLY A 1 448 ? 23.956 40.572 -3.769 1.00 23.49 434 GLY A N 1
ATOM 3204 C CA . GLY A 1 448 ? 25.184 40.158 -4.411 1.00 22.34 434 GLY A CA 1
ATOM 3205 C C . GLY A 1 448 ? 26.099 41.336 -4.668 1.00 23.17 434 GLY A C 1
ATOM 3206 O O . GLY A 1 448 ? 25.685 42.498 -4.638 1.00 21.66 434 GLY A O 1
ATOM 3207 N N . ASP A 1 449 ? 27.379 41.031 -4.920 1.00 23.23 435 ASP A N 1
ATOM 3208 C CA . ASP A 1 449 ? 28.308 42.103 -5.257 1.00 23.49 435 ASP A CA 1
ATOM 3209 C C . ASP A 1 449 ? 27.924 42.755 -6.580 1.00 22.96 435 ASP A C 1
ATOM 3210 O O . ASP A 1 449 ? 28.031 43.979 -6.730 1.00 22.12 435 ASP A O 1
ATOM 3215 N N . GLY A 1 450 ? 27.466 41.962 -7.550 1.00 22.65 436 GLY A N 1
ATOM 3216 C CA . GLY A 1 450 ? 27.033 42.550 -8.809 1.00 22.12 436 GLY A CA 1
ATOM 3217 C C . GLY A 1 450 ? 25.833 43.465 -8.639 1.00 21.21 436 GLY A C 1
ATOM 3218 O O . GLY A 1 450 ? 25.842 44.605 -9.104 1.00 18.49 436 GLY A O 1
ATOM 3219 N N . ALA A 1 451 ? 24.807 42.992 -7.919 1.00 20.07 437 ALA A N 1
ATOM 3220 C CA . ALA A 1 451 ? 23.577 43.766 -7.748 1.00 20.50 437 ALA A CA 1
ATOM 3221 C C . ALA A 1 451 ? 23.837 45.110 -7.077 1.00 19.88 437 ALA A C 1
ATOM 3222 O O . ALA A 1 451 ? 23.321 46.145 -7.517 1.00 17.41 437 ALA A O 1
ATOM 3224 N N . ALA A 1 452 ? 24.624 45.111 -5.997 1.00 18.37 438 ALA A N 1
ATOM 3225 C CA . ALA A 1 452 ? 24.880 46.340 -5.248 1.00 18.96 438 ALA A CA 1
ATOM 3226 C C . ALA A 1 452 ? 25.572 47.414 -6.081 1.00 18.57 438 ALA A C 1
ATOM 3227 O O . ALA A 1 452 ? 25.390 48.605 -5.801 1.00 19.62 438 ALA A O 1
ATOM 3229 N N . GLN A 1 453 ? 26.297 47.036 -7.137 1.00 18.53 439 GLN A N 1
ATOM 3230 C CA . GLN A 1 453 ? 26.979 48.044 -7.954 1.00 20.03 439 GLN A CA 1
ATOM 3231 C C . GLN A 1 453 ? 26.009 48.962 -8.680 1.00 19.25 439 GLN A C 1
ATOM 3232 O O . GLN A 1 453 ? 26.329 50.139 -8.899 1.00 18.93 439 GLN A O 1
ATOM 3238 N N . LEU A 1 454 ? 24.826 48.452 -9.060 1.00 16.58 440 LEU A N 1
ATOM 3239 C CA . LEU A 1 454 ? 23.920 49.227 -9.904 1.00 19.00 440 LEU A CA 1
ATOM 3240 C C . LEU A 1 454 ? 23.280 50.389 -9.163 1.00 17.84 440 LEU A C 1
ATOM 3241 O O . LEU A 1 454 ? 22.834 51.345 -9.806 1.00 16.67 440 LEU A O 1
ATOM 3246 N N . THR A 1 455 ? 23.216 50.323 -7.829 1.00 18.29 441 THR A N 1
ATOM 3247 C CA . THR A 1 455 ? 22.512 51.317 -7.027 1.00 16.70 441 THR A CA 1
ATOM 3248 C C . THR A 1 455 ? 23.334 51.762 -5.814 1.00 18.10 441 THR A C 1
ATOM 3249 O O . THR A 1 455 ? 22.766 52.251 -4.831 1.00 17.86 441 THR A O 1
ATOM 3253 N N . ILE A 1 456 ? 24.663 51.633 -5.883 1.00 19.40 442 ILE A N 1
ATOM 3254 C CA . ILE A 1 456 ? 25.520 51.817 -4.715 1.00 17.99 442 ILE A CA 1
ATOM 3255 C C . ILE A 1 456 ? 25.373 53.207 -4.111 1.00 19.02 442 ILE A C 1
ATOM 3256 O O . ILE A 1 456 ? 25.505 53.372 -2.896 1.00 20.12 442 ILE A O 1
ATOM 3261 N N . GLN A 1 457 ? 25.085 54.228 -4.925 1.00 19.58 443 GLN A N 1
ATOM 3262 C CA . GLN A 1 457 ? 25.096 55.584 -4.384 1.00 18.24 443 GLN A CA 1
ATOM 3263 C C . GLN A 1 457 ? 24.011 55.806 -3.334 1.00 20.05 443 GLN A C 1
ATOM 3264 O O . GLN A 1 457 ? 24.126 56.749 -2.538 1.00 18.99 443 GLN A O 1
ATOM 3270 N N . GLU A 1 458 ? 22.987 54.947 -3.278 1.00 18.08 444 GLU A N 1
ATOM 3271 C CA . GLU A 1 458 ? 21.984 55.103 -2.228 1.00 18.73 444 GLU A CA 1
ATOM 3272 C C . GLU A 1 458 ? 22.472 54.657 -0.861 1.00 20.42 444 GLU A C 1
ATOM 3273 O O . GLU A 1 458 ? 21.809 54.967 0.139 1.00 19.85 444 GLU A O 1
ATOM 3279 N N . LEU A 1 459 ? 23.592 53.928 -0.782 1.00 20.60 445 LEU A N 1
ATOM 3280 C CA . LEU A 1 459 ? 24.232 53.731 0.517 1.00 21.19 445 LEU A CA 1
ATOM 3281 C C . LEU A 1 459 ? 24.581 55.074 1.142 1.00 21.88 445 LEU A C 1
ATOM 3282 O O . LEU A 1 459 ? 24.490 55.247 2.367 1.00 21.07 445 LEU A O 1
ATOM 3287 N N . GLY A 1 460 ? 24.963 56.042 0.305 1.00 21.81 446 GLY A N 1
ATOM 3288 C CA . GLY A 1 460 ? 25.247 57.375 0.795 1.00 21.40 446 GLY A CA 1
ATOM 3289 C C . GLY A 1 460 ? 24.035 58.048 1.409 1.00 21.89 446 GLY A C 1
ATOM 3290 O O . GLY A 1 460 ? 24.158 58.796 2.379 1.00 20.40 446 GLY A O 1
ATOM 3291 N N . SER A 1 461 ? 22.851 57.816 0.833 1.00 19.44 447 SER A N 1
ATOM 3292 C CA . SER A 1 461 ? 21.623 58.335 1.429 1.00 22.08 447 SER A CA 1
ATOM 3293 C C . SER A 1 461 ? 21.346 57.681 2.775 1.00 19.90 447 SER A C 1
ATOM 3294 O O . SER A 1 461 ? 20.917 58.355 3.719 1.00 19.97 447 SER A O 1
ATOM 3297 N N . MET A 1 462 ? 21.578 56.366 2.879 1.00 20.36 448 MET A N 1
ATOM 3298 C CA . MET A 1 462 ? 21.422 55.694 4.163 1.00 21.39 448 MET A CA 1
ATOM 3299 C C . MET A 1 462 ? 22.302 56.339 5.222 1.00 22.77 448 MET A C 1
ATOM 3300 O O . MET A 1 462 ? 21.841 56.641 6.332 1.00 23.43 448 MET A O 1
ATOM 3305 N N . LEU A 1 463 ? 23.571 56.588 4.878 1.00 20.94 449 LEU A N 1
ATOM 3306 C CA . LEU A 1 463 ? 24.506 57.164 5.836 1.00 22.30 449 LEU A CA 1
ATOM 3307 C C . LEU A 1 463 ? 24.141 58.604 6.161 1.00 22.97 449 LEU A C 1
ATOM 3308 O O . LEU A 1 463 ? 24.212 59.015 7.325 1.00 21.69 449 LEU A O 1
ATOM 3313 N N . ARG A 1 464 ? 23.771 59.392 5.144 1.00 22.66 450 ARG A N 1
ATOM 3314 C CA . ARG A 1 464 ? 23.322 60.761 5.397 1.00 25.14 450 ARG A CA 1
ATOM 3315 C C . ARG A 1 464 ? 22.189 60.797 6.421 1.00 25.58 450 ARG A C 1
ATOM 3316 O O . ARG A 1 464 ? 22.208 61.606 7.363 1.00 24.49 450 ARG A O 1
ATOM 3324 N N . ASP A 1 465 ? 21.213 59.904 6.279 1.00 25.20 451 ASP A N 1
ATOM 3325 C CA . ASP A 1 465 ? 20.050 59.892 7.151 1.00 24.18 451 ASP A CA 1
ATOM 3326 C C . ASP A 1 465 ? 20.266 59.083 8.427 1.00 26.58 451 ASP A C 1
ATOM 3327 O O . ASP A 1 465 ? 19.332 58.941 9.219 1.00 25.25 451 ASP A O 1
ATOM 3332 N N . LYS A 1 466 ? 21.486 58.579 8.651 1.00 25.75 452 LYS A N 1
ATOM 3333 C CA . LYS A 1 466 ? 21.881 57.900 9.887 1.00 28.33 452 LYS A CA 1
ATOM 3334 C C . LYS A 1 466 ? 21.045 56.651 10.148 1.00 28.06 452 LYS A C 1
ATOM 3335 O O . LYS A 1 466 ? 20.689 56.345 11.295 1.00 26.26 452 LYS A O 1
ATOM 3341 N N . GLN A 1 467 ? 20.751 55.917 9.077 1.00 23.93 453 GLN A N 1
ATOM 3342 C CA . GLN A 1 467 ? 20.094 54.625 9.175 1.00 23.65 453 GLN A CA 1
ATOM 3343 C C . GLN A 1 467 ? 21.091 53.542 9.566 1.00 24.71 453 GLN A C 1
ATOM 3344 O O . GLN A 1 467 ? 22.300 53.658 9.352 1.00 23.42 453 GLN A O 1
ATOM 3350 N N . HIS A 1 468 ? 20.559 52.455 10.114 1.00 22.77 454 HIS A N 1
ATOM 3351 C CA . HIS A 1 468 ? 21.390 51.381 10.650 1.00 24.50 454 HIS A CA 1
ATOM 3352 C C . HIS A 1 468 ? 20.987 50.012 10.106 1.00 24.71 454 HIS A C 1
ATOM 3353 O O . HIS A 1 468 ? 20.793 49.069 10.874 1.00 25.08 454 HIS A O 1
ATOM 3360 N N . PRO A 1 469 ? 20.894 49.849 8.778 1.00 24.35 455 PRO A N 1
ATOM 3361 C CA . PRO A 1 469 ? 20.632 48.514 8.230 1.00 23.85 455 PRO A CA 1
ATOM 3362 C C . PRO A 1 469 ? 21.837 47.615 8.454 1.00 23.21 455 PRO A C 1
ATOM 3363 O O . PRO A 1 469 ? 22.922 48.062 8.839 1.00 24.39 455 PRO A O 1
ATOM 3367 N N . ILE A 1 470 ? 21.611 46.318 8.270 1.00 22.67 456 ILE A N 1
ATOM 3368 C CA . ILE A 1 470 ? 22.670 45.314 8.228 1.00 24.29 456 ILE A CA 1
ATOM 3369 C C . ILE A 1 470 ? 22.787 44.859 6.774 1.00 23.17 456 ILE A C 1
ATOM 3370 O O . ILE A 1 470 ? 21.937 44.114 6.271 1.00 23.34 456 ILE A O 1
ATOM 3375 N N . ILE A 1 471 ? 23.832 45.310 6.088 1.00 22.49 457 ILE A N 1
ATOM 3376 C CA . ILE A 1 471 ? 24.028 45.031 4.670 1.00 21.21 457 ILE A CA 1
ATOM 3377 C C . ILE A 1 471 ? 25.032 43.901 4.535 1.00 21.42 457 ILE A C 1
ATOM 3378 O O . ILE A 1 471 ? 26.199 44.053 4.917 1.00 24.04 457 ILE A O 1
ATOM 3383 N N . LEU A 1 472 ? 24.578 42.771 3.996 1.00 18.78 458 LEU A N 1
ATOM 3384 C CA . LEU A 1 472 ? 25.439 41.631 3.700 1.00 21.71 458 LEU A CA 1
ATOM 3385 C C . LEU A 1 472 ? 25.671 41.587 2.196 1.00 21.86 458 LEU A C 1
ATOM 3386 O O . LEU A 1 472 ? 24.766 41.244 1.437 1.00 20.14 458 LEU A O 1
ATOM 3391 N N . VAL A 1 473 ? 26.882 41.921 1.766 1.00 20.95 459 VAL A N 1
ATOM 3392 C CA . VAL A 1 473 ? 27.232 41.845 0.355 1.00 22.09 459 VAL A CA 1
ATOM 3393 C C . VAL A 1 473 ? 27.812 40.456 0.145 1.00 22.92 459 VAL A C 1
ATOM 3394 O O . VAL A 1 473 ? 28.855 40.121 0.712 1.00 24.05 459 VAL A O 1
ATOM 3398 N N . LEU A 1 474 ? 27.099 39.622 -0.607 1.00 21.47 460 LEU A N 1
ATOM 3399 C CA . LEU A 1 474 ? 27.555 38.266 -0.886 1.00 24.51 460 LEU A CA 1
ATOM 3400 C C . LEU A 1 474 ? 28.547 38.348 -2.035 1.00 25.86 460 LEU A C 1
ATOM 3401 O O . LEU A 1 474 ? 28.160 38.418 -3.203 1.00 25.99 460 LEU A O 1
ATOM 3406 N N . ASN A 1 475 ? 29.832 38.340 -1.698 1.00 27.51 461 ASN A N 1
ATOM 3407 C CA . ASN A 1 475 ? 30.908 38.595 -2.651 1.00 29.01 461 ASN A CA 1
ATOM 3408 C C . ASN A 1 475 ? 31.529 37.278 -3.094 1.00 31.17 461 ASN A C 1
ATOM 3409 O O . ASN A 1 475 ? 32.352 36.692 -2.389 1.00 31.44 461 ASN A O 1
ATOM 3414 N N . ASN A 1 476 ? 31.150 36.830 -4.280 1.00 32.05 462 ASN A N 1
ATOM 3415 C CA . ASN A 1 476 ? 31.843 35.741 -4.947 1.00 36.93 462 ASN A CA 1
ATOM 3416 C C . ASN A 1 476 ? 32.512 36.192 -6.247 1.00 40.84 462 ASN A C 1
ATOM 3417 O O . ASN A 1 476 ? 32.778 35.369 -7.129 1.00 43.72 462 ASN A O 1
ATOM 3422 N N . GLU A 1 477 ? 32.752 37.506 -6.379 1.00 40.16 463 GLU A N 1
ATOM 3423 C CA . GLU A 1 477 ? 33.673 38.079 -7.365 1.00 43.26 463 GLU A CA 1
ATOM 3424 C C . GLU A 1 477 ? 33.165 37.916 -8.800 1.00 45.29 463 GLU A C 1
ATOM 3425 O O . GLU A 1 477 ? 33.900 37.493 -9.692 1.00 49.03 463 GLU A O 1
ATOM 3431 N N . GLY A 1 478 ? 31.909 38.265 -9.020 1.00 42.28 464 GLY A N 1
ATOM 3432 C CA . GLY A 1 478 ? 31.348 38.256 -10.357 1.00 46.98 464 GLY A CA 1
ATOM 3433 C C . GLY A 1 478 ? 29.869 37.923 -10.336 1.00 44.30 464 GLY A C 1
ATOM 3434 O O . GLY A 1 478 ? 29.232 37.925 -9.287 1.00 39.47 464 GLY A O 1
ATOM 3435 N N . TYR A 1 479 ? 29.339 37.676 -11.545 1.00 48.46 465 TYR A N 1
ATOM 3436 C CA . TYR A 1 479 ? 27.927 37.345 -11.790 1.00 48.90 465 TYR A CA 1
ATOM 3437 C C . TYR A 1 479 ? 27.716 35.826 -11.744 1.00 57.65 465 TYR A C 1
ATOM 3438 O O . TYR A 1 479 ? 27.695 35.142 -12.767 1.00 64.68 465 TYR A O 1
ATOM 3447 N N . THR A 1 480 ? 27.563 35.280 -10.534 1.00 54.45 466 THR A N 1
ATOM 3448 C CA . THR A 1 480 ? 27.474 33.822 -10.389 1.00 60.57 466 THR A CA 1
ATOM 3449 C C . THR A 1 480 ? 26.177 33.234 -10.939 1.00 69.45 466 THR A C 1
ATOM 3450 O O . THR A 1 480 ? 26.196 32.154 -11.545 1.00 73.18 466 THR A O 1
ATOM 3454 N N . VAL A 1 481 ? 25.039 33.900 -10.717 1.00 77.53 467 VAL A N 1
ATOM 3455 C CA . VAL A 1 481 ? 23.755 33.337 -11.142 1.00 75.89 467 VAL A CA 1
ATOM 3456 C C . VAL A 1 481 ? 23.791 33.049 -12.635 1.00 82.02 467 VAL A C 1
ATOM 3457 O O . VAL A 1 481 ? 23.408 31.967 -13.098 1.00 84.04 467 VAL A O 1
ATOM 3461 N N . GLU A 1 482 ? 24.267 33.979 -13.463 1.00 78.91 468 GLU A N 1
ATOM 3462 C CA . GLU A 1 482 ? 24.343 33.696 -14.912 1.00 76.61 468 GLU A CA 1
ATOM 3463 C C . GLU A 1 482 ? 25.534 32.814 -15.170 1.00 80.42 468 GLU A C 1
ATOM 3464 O O . GLU A 1 482 ? 25.595 32.162 -16.158 1.00 82.17 468 GLU A O 1
ATOM 3470 N N . ARG A 1 483 ? 26.560 32.910 -14.356 1.00 79.83 469 ARG A N 1
ATOM 3471 C CA . ARG A 1 483 ? 27.631 31.939 -14.542 1.00 82.04 469 ARG A CA 1
ATOM 3472 C C . ARG A 1 483 ? 27.053 30.533 -14.577 1.00 85.87 469 ARG A C 1
ATOM 3473 O O . ARG A 1 483 ? 27.397 29.724 -15.448 1.00 87.62 469 ARG A O 1
ATOM 3481 N N . ALA A 1 484 ? 26.146 30.237 -13.643 1.00 85.08 470 ALA A N 1
ATOM 3482 C CA . ALA A 1 484 ? 25.508 28.926 -13.600 1.00 88.19 470 ALA A CA 1
ATOM 3483 C C . ALA A 1 484 ? 24.707 28.639 -14.869 1.00 91.77 470 ALA A C 1
ATOM 3484 O O . ALA A 1 484 ? 24.803 27.546 -15.439 1.00 92.62 470 ALA A O 1
ATOM 3486 N N . ILE A 1 485 ? 23.909 29.607 -15.333 1.00 91.36 471 ILE A N 1
ATOM 3487 C CA . ILE A 1 485 ? 23.027 29.346 -16.472 1.00 92.28 471 ILE A CA 1
ATOM 3488 C C . ILE A 1 485 ? 23.814 29.314 -17.788 1.00 91.05 471 ILE A C 1
ATOM 3489 O O . ILE A 1 485 ? 23.645 28.388 -18.593 1.00 90.39 471 ILE A O 1
ATOM 3494 N N . HIS A 1 486 ? 24.690 30.297 -18.034 1.00 88.02 472 HIS A N 1
ATOM 3495 C CA . HIS A 1 486 ? 25.411 30.277 -19.306 1.00 85.84 472 HIS A CA 1
ATOM 3496 C C . HIS A 1 486 ? 26.731 31.034 -19.253 1.00 84.17 472 HIS A C 1
ATOM 3497 O O . HIS A 1 486 ? 26.791 32.171 -18.773 1.00 80.25 472 HIS A O 1
ATOM 3504 N N . GLY A 1 487 ? 27.767 30.404 -19.819 1.00 84.55 473 GLY A N 1
ATOM 3505 C CA . GLY A 1 487 ? 29.082 30.980 -19.974 1.00 83.62 473 GLY A CA 1
ATOM 3506 C C . GLY A 1 487 ? 29.755 31.269 -18.648 1.00 87.89 473 GLY A C 1
ATOM 3507 O O . GLY A 1 487 ? 30.063 32.422 -18.330 1.00 84.12 473 GLY A O 1
ATOM 3508 N N . PRO A 1 488 ? 30.010 30.224 -17.850 1.00 94.56 474 PRO A N 1
ATOM 3509 C CA . PRO A 1 488 ? 30.635 30.455 -16.534 1.00 95.66 474 PRO A CA 1
ATOM 3510 C C . PRO A 1 488 ? 32.046 31.012 -16.625 1.00 87.52 474 PRO A C 1
ATOM 3511 O O . PRO A 1 488 ? 32.471 31.755 -15.732 1.00 83.54 474 PRO A O 1
ATOM 3515 N N . GLU A 1 489 ? 32.781 30.680 -17.684 1.00 88.40 475 GLU A N 1
ATOM 3516 C CA . GLU A 1 489 ? 34.132 31.178 -17.899 1.00 88.90 475 GLU A CA 1
ATOM 3517 C C . GLU A 1 489 ? 34.167 32.420 -18.783 1.00 91.47 475 GLU A C 1
ATOM 3518 O O . GLU A 1 489 ? 35.259 32.901 -19.109 1.00 83.82 475 GLU A O 1
ATOM 3524 N N . GLN A 1 490 ? 33.008 32.940 -19.186 1.00 89.64 476 GLN A N 1
ATOM 3525 C CA . GLN A 1 490 ? 32.958 34.084 -20.086 1.00 76.52 476 GLN A CA 1
ATOM 3526 C C . GLN A 1 490 ? 33.187 35.388 -19.333 1.00 70.41 476 GLN A C 1
ATOM 3527 O O . GLN A 1 490 ? 32.712 35.573 -18.208 1.00 68.32 476 GLN A O 1
ATOM 3533 N N . ARG A 1 491 ? 33.935 36.293 -19.969 1.00 67.60 477 ARG A N 1
ATOM 3534 C CA . ARG A 1 491 ? 34.342 37.530 -19.317 1.00 65.32 477 ARG A CA 1
ATOM 3535 C C . ARG A 1 491 ? 33.170 38.458 -19.013 1.00 63.28 477 ARG A C 1
ATOM 3536 O O . ARG A 1 491 ? 33.261 39.258 -18.071 1.00 62.05 477 ARG A O 1
ATOM 3544 N N . TYR A 1 492 ? 32.046 38.322 -19.725 1.00 59.94 478 TYR A N 1
ATOM 3545 C CA . TYR A 1 492 ? 30.911 39.200 -19.457 1.00 57.67 478 TYR A CA 1
ATOM 3546 C C . TYR A 1 492 ? 30.269 38.943 -18.102 1.00 58.30 478 TYR A C 1
ATOM 3547 O O . TYR A 1 492 ? 29.519 39.796 -17.618 1.00 53.85 478 TYR A O 1
ATOM 3556 N N . ASN A 1 493 ? 30.554 37.809 -17.473 1.00 61.29 479 ASN A N 1
ATOM 3557 C CA . ASN A 1 493 ? 30.087 37.554 -16.119 1.00 60.74 479 ASN A CA 1
ATOM 3558 C C . ASN A 1 493 ? 31.056 38.072 -15.061 1.00 61.13 479 ASN A C 1
ATOM 3559 O O . ASN A 1 493 ? 30.758 37.970 -13.866 1.00 58.16 479 ASN A O 1
ATOM 3564 N N . ASP A 1 494 ? 32.193 38.638 -15.467 1.00 61.11 480 ASP A N 1
ATOM 3565 C CA . ASP A 1 494 ? 33.077 39.320 -14.532 1.00 58.21 480 ASP A CA 1
ATOM 3566 C C . ASP A 1 494 ? 32.616 40.759 -14.316 1.00 54.71 480 ASP A C 1
ATOM 3567 O O . ASP A 1 494 ? 31.918 41.351 -15.145 1.00 63.16 480 ASP A O 1
ATOM 3572 N N . ILE A 1 495 ? 33.029 41.325 -13.184 1.00 46.85 481 ILE A N 1
ATOM 3573 C CA . ILE A 1 495 ? 32.727 42.705 -12.831 1.00 41.80 481 ILE A CA 1
ATOM 3574 C C . ILE A 1 495 ? 34.005 43.375 -12.346 1.00 37.21 481 ILE A C 1
ATOM 3575 O O . ILE A 1 495 ? 35.010 42.724 -12.073 1.00 35.66 481 ILE A O 1
ATOM 3580 N N . ALA A 1 496 ? 33.950 44.699 -12.242 1.00 33.04 482 ALA A N 1
ATOM 3581 C CA . ALA A 1 496 ? 34.946 45.419 -11.464 1.00 27.51 482 ALA A CA 1
ATOM 3582 C C . ALA A 1 496 ? 34.895 44.953 -10.013 1.00 29.10 482 ALA A C 1
ATOM 3583 O O . ALA A 1 496 ? 33.813 44.779 -9.436 1.00 26.61 482 ALA A O 1
ATOM 3585 N N . LEU A 1 497 ? 36.070 44.742 -9.424 1.00 25.67 483 LEU A N 1
ATOM 3586 C CA . LEU A 1 497 ? 36.184 44.268 -8.043 1.00 28.00 483 LEU A CA 1
ATOM 3587 C C . LEU A 1 497 ? 36.357 45.463 -7.107 1.00 25.31 483 LEU A C 1
ATOM 3588 O O . LEU A 1 497 ? 37.373 46.169 -7.159 1.00 24.78 483 LEU A O 1
ATOM 3593 N N . TRP A 1 498 ? 35.366 45.679 -6.252 1.00 22.27 484 TRP A N 1
ATOM 3594 C CA . TRP A 1 498 ? 35.288 46.825 -5.361 1.00 22.82 484 TRP A CA 1
ATOM 3595 C C . TRP A 1 498 ? 35.850 46.510 -3.976 1.00 25.13 484 TRP A C 1
ATOM 3596 O O . TRP A 1 498 ? 35.950 45.354 -3.561 1.00 24.59 484 TRP A O 1
ATOM 3607 N N . ASN A 1 499 ? 36.193 47.576 -3.251 1.00 24.21 485 ASN A N 1
ATOM 3608 C CA . ASN A 1 499 ? 36.676 47.480 -1.879 1.00 26.45 485 ASN A CA 1
ATOM 3609 C C . ASN A 1 499 ? 35.500 47.777 -0.950 1.00 25.23 485 ASN A C 1
ATOM 3610 O O . ASN A 1 499 ? 35.370 48.862 -0.397 1.00 23.92 485 ASN A O 1
ATOM 3615 N N . TRP A 1 500 ? 34.632 46.774 -0.782 1.00 23.30 486 TRP A N 1
ATOM 3616 C CA . TRP A 1 500 ? 33.338 47.002 -0.151 1.00 23.83 486 TRP A CA 1
ATOM 3617 C C . TRP A 1 500 ? 33.475 47.655 1.219 1.00 23.46 486 TRP A C 1
ATOM 3618 O O . TRP A 1 500 ? 32.758 48.614 1.526 1.00 23.62 486 TRP A O 1
ATOM 3629 N N . THR A 1 501 ? 34.433 47.204 2.036 1.00 25.99 487 THR A N 1
ATOM 3630 C CA . THR A 1 501 ? 34.515 47.737 3.394 1.00 26.39 487 THR A CA 1
ATOM 3631 C C . THR A 1 501 ? 34.996 49.182 3.435 1.00 27.58 487 THR A C 1
ATOM 3632 O O . THR A 1 501 ? 35.058 49.757 4.525 1.00 27.28 487 THR A O 1
ATOM 3636 N N . GLN A 1 502 ? 35.390 49.766 2.299 1.00 25.21 488 GLN A N 1
ATOM 3637 C CA . GLN A 1 502 ? 35.774 51.170 2.252 1.00 27.15 488 GLN A CA 1
ATOM 3638 C C . GLN A 1 502 ? 34.699 52.077 1.669 1.00 26.37 488 GLN A C 1
ATOM 3639 O O . GLN A 1 502 ? 34.864 53.298 1.684 1.00 25.62 488 GLN A O 1
ATOM 3645 N N . ILE A 1 503 ? 33.599 51.523 1.177 1.00 25.24 489 ILE A N 1
ATOM 3646 C CA . ILE A 1 503 ? 32.583 52.338 0.526 1.00 24.69 489 ILE A CA 1
ATOM 3647 C C . ILE A 1 503 ? 31.909 53.294 1.510 1.00 25.03 489 ILE A C 1
ATOM 3648 O O . ILE A 1 503 ? 31.762 54.476 1.174 1.00 26.87 489 ILE A O 1
ATOM 3653 N N . PRO A 1 504 ? 31.501 52.877 2.720 1.00 26.24 490 PRO A N 1
ATOM 3654 C CA . PRO A 1 504 ? 30.879 53.863 3.628 1.00 26.46 490 PRO A CA 1
ATOM 3655 C C . PRO A 1 504 ? 31.742 55.091 3.886 1.00 27.25 490 PRO A C 1
ATOM 3656 O O . PRO A 1 504 ? 31.222 56.218 3.905 1.00 27.14 490 PRO A O 1
ATOM 3660 N N . GLN A 1 505 ? 33.054 54.911 4.034 1.00 25.52 491 GLN A N 1
ATOM 3661 C CA . GLN A 1 505 ? 33.988 56.015 4.229 1.00 28.47 491 GLN A CA 1
ATOM 3662 C C . GLN A 1 505 ? 34.264 56.811 2.956 1.00 27.39 491 GLN A C 1
ATOM 3663 O O . GLN A 1 505 ? 34.821 57.911 3.043 1.00 24.82 491 GLN A O 1
ATOM 3669 N N . ALA A 1 506 ? 33.890 56.304 1.784 1.00 24.99 492 ALA A N 1
ATOM 3670 C CA . ALA A 1 506 ? 33.959 57.137 0.589 1.00 25.03 492 ALA A CA 1
ATOM 3671 C C . ALA A 1 506 ? 32.695 57.959 0.390 1.00 25.19 492 ALA A C 1
ATOM 3672 O O . ALA A 1 506 ? 32.766 59.095 -0.092 1.00 22.61 492 ALA A O 1
ATOM 3674 N N . LEU A 1 507 ? 31.535 57.404 0.751 1.00 26.40 493 LEU A N 1
ATOM 3675 C CA . LEU A 1 507 ? 30.250 58.058 0.530 1.00 24.97 493 LEU A CA 1
ATOM 3676 C C . LEU A 1 507 ? 29.780 58.850 1.732 1.00 25.51 493 LEU A C 1
ATOM 3677 O O . LEU A 1 507 ? 28.597 59.215 1.802 1.00 27.22 493 LEU A O 1
ATOM 3682 N N . SER A 1 508 ? 30.680 59.140 2.667 1.00 26.02 494 SER A N 1
ATOM 3683 C CA . SER A 1 508 ? 30.324 59.927 3.836 1.00 27.81 494 SER A CA 1
ATOM 3684 C C . SER A 1 508 ? 31.577 60.552 4.419 1.00 28.64 494 SER A C 1
ATOM 3685 O O . SER A 1 508 ? 32.637 59.922 4.444 1.00 27.76 494 SER A O 1
ATOM 3688 N N . LEU A 1 509 ? 31.425 61.770 4.941 1.00 29.78 495 LEU A N 1
ATOM 3689 C CA . LEU A 1 509 ? 32.523 62.413 5.641 1.00 31.54 495 LEU A CA 1
ATOM 3690 C C . LEU A 1 509 ? 32.692 61.886 7.061 1.00 32.57 495 LEU A C 1
ATOM 3691 O O . LEU A 1 509 ? 33.779 62.014 7.629 1.00 35.63 495 LEU A O 1
ATOM 3696 N N . ASP A 1 510 ? 31.647 61.302 7.646 1.00 32.93 496 ASP A N 1
ATOM 3697 C CA . ASP A 1 510 ? 31.700 60.791 9.016 1.00 33.66 496 ASP A CA 1
ATOM 3698 C C . ASP A 1 510 ? 30.702 59.654 9.164 1.00 33.39 496 ASP A C 1
ATOM 3699 O O . ASP A 1 510 ? 29.670 59.794 9.826 1.00 35.08 496 ASP A O 1
ATOM 3704 N N . PRO A 1 511 ? 30.983 58.500 8.557 1.00 34.92 497 PRO A N 1
ATOM 3705 C CA . PRO A 1 511 ? 29.990 57.414 8.531 1.00 32.51 497 PRO A CA 1
ATOM 3706 C C . PRO A 1 511 ? 29.698 56.869 9.921 1.00 33.15 497 PRO A C 1
ATOM 3707 O O . PRO A 1 511 ? 30.613 56.591 10.699 1.00 30.84 497 PRO A O 1
ATOM 3711 N N . GLN A 1 512 ? 28.412 56.708 10.233 1.00 32.43 498 GLN A N 1
ATOM 3712 C CA . GLN A 1 512 ? 28.017 56.025 11.472 1.00 35.52 498 GLN A CA 1
ATOM 3713 C C . GLN A 1 512 ? 27.887 54.548 11.081 1.00 34.05 498 GLN A C 1
ATOM 3714 O O . GLN A 1 512 ? 26.796 54.001 10.876 1.00 32.81 498 GLN A O 1
ATOM 3720 N N . ALA A 1 513 ? 29.050 53.972 10.757 1.00 32.77 499 ALA A N 1
ATOM 3721 C CA . ALA A 1 513 ? 29.117 52.641 10.168 1.00 31.57 499 ALA A CA 1
ATOM 3722 C C . ALA A 1 513 ? 30.274 51.832 10.735 1.00 32.31 499 ALA A C 1
ATOM 3723 O O . ALA A 1 513 ? 31.263 52.382 11.225 1.00 30.06 499 ALA A O 1
ATOM 3725 N N . GLN A 1 514 ? 30.105 50.513 10.723 1.00 31.17 500 GLN A N 1
ATOM 3726 C CA . GLN A 1 514 ? 31.188 49.567 10.948 1.00 30.64 500 GLN A CA 1
ATOM 3727 C C . GLN A 1 514 ? 31.169 48.509 9.851 1.00 30.41 500 GLN A C 1
ATOM 3728 O O . GLN A 1 514 ? 30.097 48.028 9.474 1.00 30.55 500 GLN A O 1
ATOM 3734 N N . CYS A 1 515 ? 32.333 48.186 9.298 1.00 30.87 501 CYS A N 1
ATOM 3735 C CA . CYS A 1 515 ? 32.432 47.217 8.218 1.00 30.10 501 CYS A CA 1
ATOM 3736 C C . CYS A 1 515 ? 33.320 46.044 8.618 1.00 29.83 501 CYS A C 1
ATOM 3737 O O . CYS A 1 515 ? 34.315 46.214 9.320 1.00 32.98 501 CYS A O 1
ATOM 3740 N N . TRP A 1 516 ? 32.957 44.851 8.141 1.00 29.82 502 TRP A N 1
ATOM 3741 C CA . TRP A 1 516 ? 33.740 43.637 8.340 1.00 27.99 502 TRP A CA 1
ATOM 3742 C C . TRP A 1 516 ? 33.807 42.848 7.043 1.00 28.92 502 TRP A C 1
ATOM 3743 O O . TRP A 1 516 ? 32.878 42.872 6.223 1.00 26.67 502 TRP A O 1
ATOM 3754 N N . ARG A 1 517 ? 34.902 42.117 6.885 1.00 26.78 503 ARG A N 1
ATOM 3755 C CA . ARG A 1 517 ? 35.045 41.103 5.852 1.00 29.40 503 ARG A CA 1
ATOM 3756 C C . ARG A 1 517 ? 35.163 39.749 6.535 1.00 29.59 503 ARG A C 1
ATOM 3757 O O . ARG A 1 517 ? 36.029 39.564 7.392 1.00 30.94 503 ARG A O 1
ATOM 3765 N N . VAL A 1 518 ? 34.296 38.810 6.171 1.00 27.17 504 VAL A N 1
ATOM 3766 C CA . VAL A 1 518 ? 34.271 37.494 6.796 1.00 30.11 504 VAL A CA 1
ATOM 3767 C C . VAL A 1 518 ? 34.409 36.429 5.719 1.00 31.29 504 VAL A C 1
ATOM 3768 O O . VAL A 1 518 ? 33.875 36.570 4.610 1.00 28.52 504 VAL A O 1
ATOM 3772 N N . SER A 1 519 ? 35.152 35.371 6.052 1.00 30.92 505 SER A N 1
ATOM 3773 C CA . SER A 1 519 ? 35.318 34.209 5.191 1.00 32.54 505 SER A CA 1
ATOM 3774 C C . SER A 1 519 ? 34.991 32.897 5.890 1.00 33.07 505 SER A C 1
ATOM 3775 O O . SER A 1 519 ? 35.030 31.846 5.242 1.00 34.71 505 SER A O 1
ATOM 3778 N N . GLU A 1 520 ? 34.697 32.919 7.184 1.00 35.02 506 GLU A N 1
ATOM 3779 C CA . GLU A 1 520 ? 34.445 31.717 7.963 1.00 38.07 506 GLU A CA 1
ATOM 3780 C C . GLU A 1 520 ? 33.061 31.814 8.593 1.00 34.61 506 GLU A C 1
ATOM 3781 O O . GLU A 1 520 ? 32.610 32.898 8.964 1.00 34.37 506 GLU A O 1
ATOM 3787 N N . ALA A 1 521 ? 32.390 30.668 8.729 1.00 37.10 507 ALA A N 1
ATOM 3788 C CA . ALA A 1 521 ? 31.052 30.665 9.320 1.00 36.69 507 ALA A CA 1
ATOM 3789 C C . ALA A 1 521 ? 31.046 31.262 10.725 1.00 36.90 507 ALA A C 1
ATOM 3790 O O . ALA A 1 521 ? 30.123 32.006 11.087 1.00 33.41 507 ALA A O 1
ATOM 3792 N N . GLU A 1 522 ? 32.060 30.942 11.538 1.00 37.33 508 GLU A N 1
ATOM 3793 C CA . GLU A 1 522 ? 32.087 31.416 12.922 1.00 36.19 508 GLU A CA 1
ATOM 3794 C C . GLU A 1 522 ? 32.315 32.919 12.988 1.00 35.87 508 GLU A C 1
ATOM 3795 O O . GLU A 1 522 ? 31.802 33.591 13.889 1.00 35.20 508 GLU A O 1
ATOM 3801 N N . GLN A 1 523 ? 33.143 33.453 12.086 1.00 36.76 509 GLN A N 1
ATOM 3802 C CA . GLN A 1 523 ? 33.314 34.899 12.027 1.00 36.01 509 GLN A CA 1
ATOM 3803 C C . GLN A 1 523 ? 31.993 35.580 11.722 1.00 34.72 509 GLN A C 1
ATOM 3804 O O . GLN A 1 523 ? 31.637 36.577 12.362 1.00 35.57 509 GLN A O 1
ATOM 3810 N N . LEU A 1 524 ? 31.245 35.042 10.755 1.00 33.33 510 LEU A N 1
ATOM 3811 C CA . LEU A 1 524 ? 29.949 35.610 10.416 1.00 32.37 510 LEU A CA 1
ATOM 3812 C C . LEU A 1 524 ? 29.017 35.543 11.613 1.00 30.97 510 LEU A C 1
ATOM 3813 O O . LEU A 1 524 ? 28.369 36.534 11.962 1.00 30.46 510 LEU A O 1
ATOM 3818 N N . ALA A 1 525 ? 28.983 34.394 12.293 1.00 32.72 511 ALA A N 1
ATOM 3819 C CA . ALA A 1 525 ? 28.154 34.281 13.488 1.00 33.16 511 ALA A CA 1
ATOM 3820 C C . ALA A 1 525 ? 28.543 35.330 14.522 1.00 34.41 511 ALA A C 1
ATOM 3821 O O . ALA A 1 525 ? 27.675 35.997 15.102 1.00 34.29 511 ALA A O 1
ATOM 3823 N N . ASP A 1 526 ? 29.848 35.517 14.738 1.00 37.04 512 ASP A N 1
ATOM 3824 C CA . ASP A 1 526 ? 30.304 36.484 15.732 1.00 38.16 512 ASP A CA 1
ATOM 3825 C C . ASP A 1 526 ? 29.918 37.903 15.340 1.00 34.14 512 ASP A C 1
ATOM 3826 O O . ASP A 1 526 ? 29.408 38.663 16.168 1.00 36.54 512 ASP A O 1
ATOM 3831 N N . VAL A 1 527 ? 30.144 38.275 14.075 1.00 33.28 513 VAL A N 1
ATOM 3832 C CA . VAL A 1 527 ? 29.784 39.618 13.618 1.00 32.78 513 VAL A CA 1
ATOM 3833 C C . VAL A 1 527 ? 28.286 39.850 13.768 1.00 30.11 513 VAL A C 1
ATOM 3834 O O . VAL A 1 527 ? 27.850 40.891 14.280 1.00 31.58 513 VAL A O 1
ATOM 3838 N N . LEU A 1 528 ? 27.474 38.873 13.354 1.00 28.74 514 LEU A N 1
ATOM 3839 C CA . LEU A 1 528 ? 26.024 39.053 13.420 1.00 30.45 514 LEU A CA 1
ATOM 3840 C C . LEU A 1 528 ? 25.562 39.280 14.854 1.00 32.67 514 LEU A C 1
ATOM 3841 O O . LEU A 1 528 ? 24.716 40.145 15.114 1.00 32.11 514 LEU A O 1
ATOM 3846 N N . GLU A 1 529 ? 26.126 38.525 15.798 1.00 34.22 515 GLU A N 1
ATOM 3847 C CA . GLU A 1 529 ? 25.849 38.747 17.214 1.00 33.38 515 GLU A CA 1
ATOM 3848 C C . GLU A 1 529 ? 26.191 40.172 17.641 1.00 32.68 515 GLU A C 1
ATOM 3849 O O . GLU A 1 529 ? 25.432 40.797 18.389 1.00 33.70 515 GLU A O 1
ATOM 3855 N N . LYS A 1 530 ? 27.326 40.706 17.176 1.00 34.38 516 LYS A N 1
ATOM 3856 C CA . LYS A 1 530 ? 27.724 42.062 17.556 1.00 34.70 516 LYS A CA 1
ATOM 3857 C C . LYS A 1 530 ? 26.735 43.112 17.062 1.00 33.23 516 LYS A C 1
ATOM 3858 O O . LYS A 1 530 ? 26.484 44.105 17.750 1.00 33.04 516 LYS A O 1
ATOM 3864 N N . VAL A 1 531 ? 26.208 42.947 15.847 1.00 31.67 517 VAL A N 1
ATOM 3865 C CA . VAL A 1 531 ? 25.383 43.986 15.235 1.00 30.08 517 VAL A CA 1
ATOM 3866 C C . VAL A 1 531 ? 23.895 43.741 15.455 1.00 29.39 517 VAL A C 1
ATOM 3867 O O . VAL A 1 531 ? 23.064 44.391 14.815 1.00 30.32 517 VAL A O 1
ATOM 3871 N N . ALA A 1 532 ? 23.545 42.827 16.367 1.00 30.58 518 ALA A N 1
ATOM 3872 C CA . ALA A 1 532 ? 22.158 42.412 16.559 1.00 29.70 518 ALA A CA 1
ATOM 3873 C C . ALA A 1 532 ? 21.231 43.587 16.839 1.00 30.22 518 ALA A C 1
ATOM 3874 O O . ALA A 1 532 ? 20.081 43.592 16.385 1.00 27.74 518 ALA A O 1
ATOM 3876 N N . HIS A 1 533 ? 21.694 44.586 17.587 1.00 31.45 519 HIS A N 1
ATOM 3877 C CA . HIS A 1 533 ? 20.834 45.713 17.934 1.00 30.01 519 HIS A CA 1
ATOM 3878 C C . HIS A 1 533 ? 21.077 46.933 17.063 1.00 29.75 519 HIS A C 1
ATOM 3879 O O . HIS A 1 533 ? 20.530 48.004 17.347 1.00 29.56 519 HIS A O 1
ATOM 3886 N N . HIS A 1 534 ? 21.843 46.769 15.989 1.00 29.41 520 HIS A N 1
ATOM 3887 C CA . HIS A 1 534 ? 21.959 47.717 14.877 1.00 28.65 520 HIS A CA 1
ATOM 3888 C C . HIS A 1 534 ? 22.097 49.163 15.353 1.00 29.76 520 HIS A C 1
ATOM 3889 O O . HIS A 1 534 ? 21.336 50.053 14.981 1.00 28.19 520 HIS A O 1
ATOM 3896 N N . GLU A 1 535 ? 23.121 49.390 16.176 1.00 31.20 521 GLU A N 1
ATOM 3897 C CA . GLU A 1 535 ? 23.394 50.724 16.692 1.00 33.04 521 GLU A CA 1
ATOM 3898 C C . GLU A 1 535 ? 24.075 51.609 15.664 1.00 33.14 521 GLU A C 1
ATOM 3899 O O . GLU A 1 535 ? 24.084 52.835 15.818 1.00 31.96 521 GLU A O 1
ATOM 3905 N N . ARG A 1 536 ? 24.621 51.003 14.616 1.00 32.40 522 ARG A N 1
ATOM 3906 C CA . ARG A 1 536 ? 25.283 51.680 13.520 1.00 31.52 522 ARG A CA 1
ATOM 3907 C C . ARG A 1 536 ? 24.875 50.971 12.237 1.00 28.49 522 ARG A C 1
ATOM 3908 O O . ARG A 1 536 ? 24.344 49.857 12.267 1.00 26.55 522 ARG A O 1
ATOM 3916 N N . LEU A 1 537 ? 25.091 51.626 11.104 1.00 27.75 523 LEU A N 1
ATOM 3917 C CA . LEU A 1 537 ? 25.024 50.886 9.852 1.00 26.32 523 LEU A CA 1
ATOM 3918 C C . LEU A 1 537 ? 26.122 49.837 9.882 1.00 26.09 523 LEU A C 1
ATOM 3919 O O . LEU A 1 537 ? 27.222 50.094 10.370 1.00 28.03 523 LEU A O 1
ATOM 3924 N N . SER A 1 538 ? 25.819 48.626 9.445 1.00 25.39 524 SER A N 1
ATOM 3925 C CA . SER A 1 538 ? 26.866 47.624 9.368 1.00 26.63 524 SER A CA 1
ATOM 3926 C C . SER A 1 538 ? 26.914 47.087 7.947 1.00 26.08 524 SER A C 1
ATOM 3927 O O . SER A 1 538 ? 25.873 46.805 7.335 1.00 25.97 524 SER A O 1
ATOM 3930 N N . LEU A 1 539 ? 28.128 46.964 7.418 1.00 25.05 525 LEU A N 1
ATOM 3931 C CA . LEU A 1 539 ? 28.334 46.384 6.101 1.00 24.94 525 LEU A CA 1
ATOM 3932 C C . LEU A 1 539 ? 29.269 45.197 6.262 1.00 25.69 525 LEU A C 1
ATOM 3933 O O . LEU A 1 539 ? 30.404 45.351 6.720 1.00 27.60 525 LEU A O 1
ATOM 3938 N N . ILE A 1 540 ? 28.776 44.013 5.919 1.00 24.50 526 ILE A N 1
ATOM 3939 C CA . ILE A 1 540 ? 29.519 42.770 6.066 1.00 23.94 526 ILE A CA 1
ATOM 3940 C C . ILE A 1 540 ? 29.795 42.215 4.678 1.00 23.95 526 ILE A C 1
ATOM 3941 O O . ILE A 1 540 ? 28.887 41.689 4.023 1.00 21.11 526 ILE A O 1
ATOM 3946 N N . GLU A 1 541 ? 31.057 42.254 4.262 1.00 23.98 527 GLU A N 1
ATOM 3947 C CA . GLU A 1 541 ? 31.456 41.652 3.000 1.00 24.15 527 GLU A CA 1
ATOM 3948 C C . GLU A 1 541 ? 31.640 40.160 3.240 1.00 26.17 527 GLU A C 1
ATOM 3949 O O . GLU A 1 541 ? 32.575 39.743 3.931 1.00 25.99 527 GLU A O 1
ATOM 3955 N N . VAL A 1 542 ? 30.732 39.360 2.695 1.00 23.44 528 VAL A N 1
ATOM 3956 C CA . VAL A 1 542 ? 30.700 37.923 2.929 1.00 26.50 528 VAL A CA 1
ATOM 3957 C C . VAL A 1 542 ? 31.397 37.246 1.755 1.00 27.32 528 VAL A C 1
ATOM 3958 O O . VAL A 1 542 ? 30.918 37.303 0.617 1.00 26.55 528 VAL A O 1
ATOM 3962 N N . MET A 1 543 ? 32.534 36.605 2.023 1.00 29.21 529 MET A N 1
ATOM 3963 C CA . MET A 1 543 ? 33.328 35.978 0.973 1.00 31.62 529 MET A CA 1
ATOM 3964 C C . MET A 1 543 ? 32.842 34.548 0.756 1.00 34.96 529 MET A C 1
ATOM 3965 O O . MET A 1 543 ? 32.950 33.705 1.658 1.00 34.16 529 MET A O 1
ATOM 3970 N N . LEU A 1 544 ? 32.320 34.278 -0.439 1.00 35.89 530 LEU A N 1
ATOM 3971 C CA . LEU A 1 544 ? 31.722 33.012 -0.836 1.00 38.49 530 LEU A CA 1
ATOM 3972 C C . LEU A 1 544 ? 32.407 32.463 -2.084 1.00 40.96 530 LEU A C 1
ATOM 3973 O O . LEU A 1 544 ? 33.015 33.221 -2.849 1.00 40.24 530 LEU A O 1
ATOM 3978 N N . PRO A 1 545 ? 32.343 31.146 -2.312 1.00 44.27 531 PRO A N 1
ATOM 3979 C CA . PRO A 1 545 ? 33.006 30.563 -3.489 1.00 45.96 531 PRO A CA 1
ATOM 3980 C C . PRO A 1 545 ? 32.367 31.022 -4.795 1.00 52.00 531 PRO A C 1
ATOM 3981 O O . PRO A 1 545 ? 31.163 31.286 -4.867 1.00 51.39 531 PRO A O 1
ATOM 3985 N N . LYS A 1 546 ? 33.198 31.095 -5.844 1.00 53.81 532 LYS A N 1
ATOM 3986 C CA . LYS A 1 546 ? 32.754 31.664 -7.118 1.00 54.86 532 LYS A CA 1
ATOM 3987 C C . LYS A 1 546 ? 31.648 30.840 -7.768 1.00 57.87 532 LYS A C 1
ATOM 3988 O O . LYS A 1 546 ? 30.692 31.399 -8.319 1.00 57.35 532 LYS A O 1
ATOM 3994 N N . ALA A 1 547 ? 31.768 29.515 -7.747 1.00 60.38 533 ALA A N 1
ATOM 3995 C CA . ALA A 1 547 ? 30.814 28.650 -8.427 1.00 63.03 533 ALA A CA 1
ATOM 3996 C C . ALA A 1 547 ? 29.765 28.070 -7.486 1.00 66.25 533 ALA A C 1
ATOM 3997 O O . ALA A 1 547 ? 29.127 27.068 -7.826 1.00 69.69 533 ALA A O 1
ATOM 3999 N N . ASP A 1 548 ? 29.575 28.663 -6.311 1.00 66.41 534 ASP A N 1
ATOM 4000 C CA . ASP A 1 548 ? 28.664 28.102 -5.322 1.00 69.04 534 ASP A CA 1
ATOM 4001 C C . ASP A 1 548 ? 27.267 28.684 -5.516 1.00 76.86 534 ASP A C 1
ATOM 4002 O O . ASP A 1 548 ? 27.086 29.909 -5.491 1.00 75.97 534 ASP A O 1
ATOM 4007 N N . ILE A 1 549 ? 26.284 27.800 -5.685 1.00 75.53 535 ILE A N 1
ATOM 4008 C CA . ILE A 1 549 ? 24.896 28.172 -5.963 1.00 78.10 535 ILE A CA 1
ATOM 4009 C C . ILE A 1 549 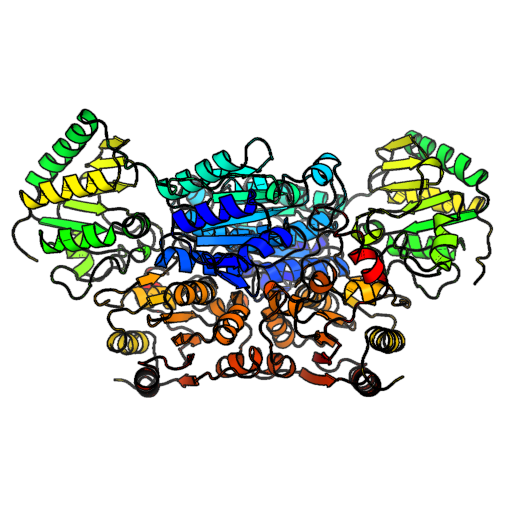? 23.994 27.486 -4.940 1.00 81.32 535 ILE A C 1
ATOM 4010 O O . ILE A 1 549 ? 24.295 26.364 -4.502 1.00 77.98 535 ILE A O 1
ATOM 4015 N N . PRO A 1 550 ? 22.909 28.130 -4.507 1.00 82.65 536 PRO A N 1
ATOM 4016 C CA . PRO A 1 550 ? 22.017 27.518 -3.499 1.00 77.69 536 PRO A CA 1
ATOM 4017 C C . PRO A 1 550 ? 21.243 26.353 -4.091 1.00 81.53 536 PRO A C 1
ATOM 4018 O O . PRO A 1 550 ? 21.211 26.184 -5.320 1.00 83.59 536 PRO A O 1
ATOM 4022 N N . PRO A 1 551 ? 20.612 25.523 -3.247 1.00 81.12 537 PRO A N 1
ATOM 4023 C CA . PRO A 1 551 ? 19.851 24.374 -3.777 1.00 82.94 537 PRO A CA 1
ATOM 4024 C C . PRO A 1 551 ? 18.809 24.726 -4.831 1.00 84.45 537 PRO A C 1
ATOM 4025 O O . PRO A 1 551 ? 18.798 24.126 -5.915 1.00 85.69 537 PRO A O 1
ATOM 4029 N N . LEU A 1 552 ? 17.934 25.694 -4.541 1.00 83.09 538 LEU A N 1
ATOM 4030 C CA . LEU A 1 552 ? 16.825 25.987 -5.445 1.00 88.08 538 LEU A CA 1
ATOM 4031 C C . LEU A 1 552 ? 17.316 26.475 -6.802 1.00 87.87 538 LEU A C 1
ATOM 4032 O O . LEU A 1 552 ? 16.729 26.131 -7.835 1.00 86.41 538 LEU A O 1
ATOM 4037 N N . LEU A 1 553 ? 18.403 27.254 -6.827 1.00 87.25 539 LEU A N 1
ATOM 4038 C CA . LEU A 1 553 ? 18.928 27.729 -8.104 1.00 90.65 539 LEU A CA 1
ATOM 4039 C C . LEU A 1 553 ? 19.328 26.566 -9.002 1.00 93.14 539 LEU A C 1
ATOM 4040 O O . LEU A 1 553 ? 19.045 26.585 -10.204 1.00 94.86 539 LEU A O 1
ATOM 4045 N N . GLY A 1 554 ? 19.923 25.516 -8.425 1.00 91.29 540 GLY A N 1
ATOM 4046 C CA . GLY A 1 554 ? 20.298 24.356 -9.223 1.00 91.46 540 GLY A CA 1
ATOM 4047 C C . GLY A 1 554 ? 19.142 23.796 -10.028 1.00 94.50 540 GLY A C 1
ATOM 4048 O O . GLY A 1 554 ? 19.328 23.312 -11.148 1.00 95.51 540 GLY A O 1
ATOM 4049 N N . ALA A 1 555 ? 17.932 23.841 -9.466 1.00 93.60 541 ALA A N 1
ATOM 4050 C CA . ALA A 1 555 ? 16.756 23.443 -10.227 1.00 91.28 541 ALA A CA 1
ATOM 4051 C C . ALA A 1 555 ? 16.346 24.518 -11.227 1.00 92.58 541 ALA A C 1
ATOM 4052 O O . ALA A 1 555 ? 15.841 24.187 -12.303 1.00 90.07 541 ALA A O 1
ATOM 4054 N N . ILE A 1 556 ? 16.517 25.801 -10.882 1.00 93.65 542 ILE A N 1
ATOM 4055 C CA . ILE A 1 556 ? 16.156 26.892 -11.793 1.00 96.65 542 ILE A CA 1
ATOM 4056 C C . ILE A 1 556 ? 17.215 27.141 -12.884 1.00 100.31 542 ILE A C 1
ATOM 4057 O O . ILE A 1 556 ? 16.889 27.759 -13.907 1.00 100.53 542 ILE A O 1
ATOM 4062 N N . THR A 1 557 ? 18.469 26.695 -12.709 1.00 99.85 543 THR A N 1
ATOM 4063 C CA . THR A 1 557 ? 19.484 26.897 -13.746 1.00 100.45 543 THR A CA 1
ATOM 4064 C C . THR A 1 557 ? 19.407 25.883 -14.885 1.00 104.00 543 THR A C 1
ATOM 4065 O O . THR A 1 557 ? 20.095 26.069 -15.896 1.00 105.86 543 THR A O 1
ATOM 4069 N N . LYS A 1 558 ? 18.730 24.778 -14.685 1.00 103.03 544 LYS A N 1
ATOM 4070 C CA . LYS A 1 558 ? 18.681 23.774 -15.718 1.00 103.14 544 LYS A CA 1
ATOM 4071 C C . LYS A 1 558 ? 17.488 23.960 -16.613 1.00 107.38 544 LYS A C 1
ATOM 4072 O O . LYS A 1 558 ? 17.540 23.607 -17.803 1.00 105.53 544 LYS A O 1
ATOM 4078 N N . ALA A 1 559 ? 16.434 24.540 -16.038 1.00 107.14 545 ALA A N 1
ATOM 4079 C CA . ALA A 1 559 ? 15.209 24.790 -16.778 1.00 106.30 545 ALA A CA 1
ATOM 4080 C C . ALA A 1 559 ? 15.049 26.290 -17.042 1.00 107.91 545 ALA A C 1
ATOM 4081 O O . ALA A 1 559 ? 13.959 26.805 -16.840 1.00 99.95 545 ALA A O 1
ATOM 4083 N N . LEU A 1 560 ? 16.163 26.946 -17.448 1.00 116.04 546 LEU A N 1
ATOM 4084 C CA . LEU A 1 560 ? 16.298 28.400 -17.820 1.00 113.32 546 LEU A CA 1
ATOM 4085 C C . LEU A 1 560 ? 17.053 28.425 -19.157 1.00 116.43 546 LEU A C 1
ATOM 4086 O O . LEU A 1 560 ? 16.656 29.098 -20.113 1.00 116.45 546 LEU A O 1
ATOM 4091 N N . GLU A 1 561 ? 18.129 27.612 -19.238 1.00 118.40 547 GLU A N 1
ATOM 4092 C CA . GLU A 1 561 ? 18.840 27.335 -20.512 1.00 119.61 547 GLU A CA 1
ATOM 4093 C C . GLU A 1 561 ? 18.185 26.108 -21.277 1.00 118.28 547 GLU A C 1
ATOM 4094 O O . GLU A 1 561 ? 18.746 25.540 -22.201 1.00 116.67 547 GLU A O 1
ATOM 4100 N N . ALA A 1 562 ? 17.024 25.695 -20.775 1.00 116.69 548 ALA A N 1
ATOM 4101 C CA . ALA A 1 562 ? 16.066 24.762 -21.332 1.00 117.22 548 ALA A CA 1
ATOM 4102 C C . ALA A 1 562 ? 15.080 25.567 -22.226 1.00 118.84 548 ALA A C 1
ATOM 4103 O O . ALA A 1 562 ? 14.240 24.983 -22.888 1.00 118.26 548 ALA A O 1
ATOM 4105 N N . ARG A 1 563 ? 15.263 26.885 -22.271 1.00 119.07 549 ARG A N 1
ATOM 4106 C CA . ARG A 1 563 ? 14.397 27.764 -23.054 1.00 109.32 549 ARG A CA 1
ATOM 4107 C C . ARG A 1 563 ? 14.922 28.160 -24.442 1.00 104.47 549 ARG A C 1
ATOM 4108 O O . ARG A 1 563 ? 14.751 27.423 -25.413 1.00 99.31 549 ARG A O 1
ATOM 4116 N N . ASN A 1 564 ? 15.560 29.326 -24.523 1.00 105.01 550 ASN A N 1
ATOM 4117 C CA . ASN A 1 564 ? 16.056 29.858 -25.785 1.00 99.50 550 ASN A CA 1
ATOM 4118 C C . ASN A 1 564 ? 17.379 29.283 -26.341 1.00 100.70 550 ASN A C 1
ATOM 4119 O O . ASN A 1 564 ? 18.202 30.041 -26.863 1.00 93.60 550 ASN A O 1
ATOM 4124 N N . SER A 1 565 ? 17.582 27.970 -26.211 1.00 104.86 551 SER A N 1
ATOM 4125 C CA . SER A 1 565 ? 18.758 27.321 -26.748 1.00 105.35 551 SER A CA 1
ATOM 4126 C C . SER A 1 565 ? 18.346 25.973 -27.377 1.00 101.09 551 SER A C 1
ATOM 4127 O O . SER A 1 565 ? 18.761 25.634 -28.487 1.00 103.64 551 SER A O 1
ATOM 4130 N N . THR B 1 17 ? 29.980 26.860 -34.746 1.00 64.97 3 THR B N 1
ATOM 4131 C CA . THR B 1 17 ? 29.483 28.232 -34.717 1.00 58.28 3 THR B CA 1
ATOM 4132 C C . THR B 1 17 ? 29.135 28.742 -36.117 1.00 50.76 3 THR B C 1
ATOM 4133 O O . THR B 1 17 ? 29.738 29.703 -36.598 1.00 48.93 3 THR B O 1
ATOM 4137 N N . PRO B 1 18 ? 28.153 28.114 -36.765 1.00 47.56 4 PRO B N 1
ATOM 4138 C CA . PRO B 1 18 ? 27.749 28.577 -38.098 1.00 43.67 4 PRO B CA 1
ATOM 4139 C C . PRO B 1 18 ? 27.230 30.008 -38.055 1.00 37.10 4 PRO B C 1
ATOM 4140 O O . PRO B 1 18 ? 26.634 30.454 -37.072 1.00 36.83 4 PRO B O 1
ATOM 4144 N N . TYR B 1 19 ? 27.482 30.728 -39.141 1.00 32.82 5 TYR B N 1
ATOM 4145 C CA . TYR B 1 19 ? 27.104 32.129 -39.228 1.00 29.72 5 TYR B CA 1
ATOM 4146 C C . TYR B 1 19 ? 25.596 32.287 -39.089 1.00 26.95 5 TYR B C 1
ATOM 4147 O O . TYR B 1 19 ? 24.821 31.564 -39.722 1.00 27.60 5 TYR B O 1
ATOM 4156 N N . CYS B 1 20 ? 25.180 33.225 -38.241 1.00 25.21 6 CYS B N 1
ATOM 4157 C CA . CYS B 1 20 ? 23.775 33.377 -37.899 1.00 23.98 6 CYS B CA 1
ATOM 4158 C C . CYS B 1 20 ? 23.444 34.862 -37.778 1.00 22.66 6 CYS B C 1
ATOM 4159 O O . CYS B 1 20 ? 24.306 35.728 -37.977 1.00 22.73 6 CYS B O 1
ATOM 4162 N N . VAL B 1 21 ? 22.171 35.143 -37.445 1.00 20.65 7 VAL B N 1
ATOM 4163 C CA . VAL B 1 21 ? 21.672 36.517 -37.347 1.00 20.13 7 VAL B CA 1
ATOM 4164 C C . VAL B 1 21 ? 22.513 37.344 -36.382 1.00 19.79 7 VAL B C 1
ATOM 4165 O O . VAL B 1 21 ? 22.807 38.520 -36.642 1.00 17.55 7 VAL B O 1
ATOM 4169 N N . ALA B 1 22 ? 22.892 36.762 -35.241 1.00 18.90 8 ALA B N 1
ATOM 4170 C CA . ALA B 1 22 ? 23.747 37.491 -34.312 1.00 20.20 8 ALA B CA 1
ATOM 4171 C C . ALA B 1 22 ? 25.003 38.002 -35.015 1.00 21.31 8 ALA B C 1
ATOM 4172 O O . ALA B 1 22 ? 25.400 39.157 -34.831 1.00 19.54 8 ALA B O 1
ATOM 4174 N N . ASP B 1 23 ? 25.632 37.158 -35.836 1.00 23.67 9 ASP B N 1
ATOM 4175 C CA . ASP B 1 23 ? 26.842 37.571 -36.543 1.00 23.98 9 ASP B CA 1
ATOM 4176 C C . ASP B 1 23 ? 26.547 38.643 -37.588 1.00 22.58 9 ASP B C 1
ATOM 4177 O O . ASP B 1 23 ? 27.332 39.585 -37.752 1.00 21.51 9 ASP B O 1
ATOM 4182 N N . TYR B 1 24 ? 25.430 38.511 -38.316 1.00 21.38 10 TYR B N 1
ATOM 4183 C CA . TYR B 1 24 ? 25.057 39.522 -39.301 1.00 21.70 10 TYR B CA 1
ATOM 4184 C C . TYR B 1 24 ? 24.867 40.887 -38.655 1.00 21.30 10 TYR B C 1
ATOM 4185 O O . TYR B 1 24 ? 25.332 41.908 -39.185 1.00 20.35 10 TYR B O 1
ATOM 4194 N N . LEU B 1 25 ? 24.192 40.924 -37.504 1.00 20.78 11 LEU B N 1
ATOM 4195 C CA . LEU B 1 25 ? 24.007 42.185 -36.791 1.00 20.84 11 LEU B CA 1
ATOM 4196 C C . LEU B 1 25 ? 25.351 42.794 -36.403 1.00 21.10 11 LEU B C 1
ATOM 4197 O O . LEU B 1 25 ? 25.561 44.005 -36.538 1.00 20.82 11 LEU B O 1
ATOM 4202 N N . LEU B 1 26 ? 26.274 41.966 -35.920 1.00 19.73 12 LEU B N 1
ATOM 4203 C CA . LEU B 1 26 ? 27.581 42.482 -35.519 1.00 22.15 12 LEU B CA 1
ATOM 4204 C C . LEU B 1 26 ? 28.373 42.993 -36.718 1.00 23.95 12 LEU B C 1
ATOM 4205 O O . LEU B 1 26 ? 29.029 44.036 -36.632 1.00 22.89 12 LEU B O 1
ATOM 4210 N N . ASP B 1 27 ? 28.306 42.279 -37.848 1.00 23.78 13 ASP B N 1
ATOM 4211 C CA . ASP B 1 27 ? 28.957 42.743 -39.067 1.00 24.65 13 ASP B CA 1
ATOM 4212 C C . ASP B 1 27 ? 28.425 44.107 -39.490 1.00 23.69 13 ASP B C 1
ATOM 4213 O O . ASP B 1 27 ? 29.201 45.007 -39.825 1.00 23.24 13 ASP B O 1
ATOM 4218 N N . ARG B 1 28 ? 27.104 44.293 -39.443 1.00 22.16 14 ARG B N 1
ATOM 4219 C CA . ARG B 1 28 ? 26.511 45.557 -39.873 1.00 21.89 14 ARG B CA 1
ATOM 4220 C C . ARG B 1 28 ? 26.792 46.693 -38.895 1.00 23.78 14 ARG B C 1
ATOM 4221 O O . ARG B 1 28 ? 26.916 47.850 -39.311 1.00 23.55 14 ARG B O 1
ATOM 4229 N N . LEU B 1 29 ? 26.839 46.387 -37.596 1.00 21.82 15 LEU B N 1
ATOM 4230 C CA . LEU B 1 29 ? 27.187 47.379 -36.580 1.00 24.35 15 LEU B CA 1
ATOM 4231 C C . LEU B 1 29 ? 28.577 47.958 -36.809 1.00 24.92 15 LEU B C 1
ATOM 4232 O O . LEU B 1 29 ? 28.766 49.182 -36.800 1.00 22.95 15 LEU B O 1
ATOM 4237 N N . THR B 1 30 ? 29.571 47.086 -36.993 1.00 25.28 16 THR B N 1
ATOM 4238 C CA . THR B 1 30 ? 30.922 47.556 -37.279 1.00 26.88 16 THR B CA 1
ATOM 4239 C C . THR B 1 30 ? 30.984 48.326 -38.595 1.00 26.77 16 THR B C 1
ATOM 4240 O O . THR B 1 30 ? 31.765 49.276 -38.708 1.00 28.58 16 THR B O 1
ATOM 4244 N N . ASP B 1 31 ? 30.178 47.941 -39.599 1.00 27.10 17 ASP B N 1
ATOM 4245 C CA . ASP B 1 31 ? 30.109 48.731 -40.832 1.00 26.89 17 ASP B CA 1
ATOM 4246 C C . ASP B 1 31 ? 29.753 50.188 -40.543 1.00 26.52 17 ASP B C 1
ATOM 4247 O O . ASP B 1 31 ? 30.232 51.097 -41.236 1.00 24.95 17 ASP B O 1
ATOM 4252 N N . CYS B 1 32 ? 28.926 50.432 -39.522 1.00 22.97 18 CYS B N 1
ATOM 4253 C CA . CYS B 1 32 ? 28.456 51.777 -39.215 1.00 21.97 18 CYS B CA 1
ATOM 4254 C C . CYS B 1 32 ? 29.444 52.577 -38.374 1.00 22.65 18 CYS B C 1
ATOM 4255 O O . CYS B 1 32 ? 29.217 53.771 -38.152 1.00 24.40 18 CYS B O 1
ATOM 4258 N N . GLY B 1 33 ? 30.532 51.963 -37.920 1.00 23.18 19 GLY B N 1
ATOM 4259 C CA . GLY B 1 33 ? 31.588 52.666 -37.216 1.00 25.44 19 GLY B CA 1
ATOM 4260 C C . GLY B 1 33 ? 31.764 52.293 -35.756 1.00 25.28 19 GLY B C 1
ATOM 4261 O O . GLY B 1 33 ? 32.682 52.810 -35.113 1.00 25.20 19 GLY B O 1
ATOM 4262 N N . ALA B 1 34 ? 30.941 51.406 -35.217 1.00 23.94 20 ALA B N 1
ATOM 4263 C CA . ALA B 1 34 ? 31.049 51.002 -33.822 1.00 22.39 20 ALA B CA 1
ATOM 4264 C C . ALA B 1 34 ? 32.014 49.826 -33.718 1.00 25.97 20 ALA B C 1
ATOM 4265 O O . ALA B 1 34 ? 31.788 48.782 -34.335 1.00 27.62 20 ALA B O 1
ATOM 4267 N N . ASP B 1 35 ? 33.068 49.985 -32.913 1.00 22.30 21 ASP B N 1
ATOM 4268 C CA . ASP B 1 35 ? 34.020 48.919 -32.642 1.00 23.43 21 ASP B CA 1
ATOM 4269 C C . ASP B 1 35 ? 33.867 48.360 -31.239 1.00 23.83 21 ASP B C 1
ATOM 4270 O O . ASP B 1 35 ? 34.634 47.470 -30.846 1.00 23.11 21 ASP B O 1
ATOM 4275 N N . HIS B 1 36 ? 32.885 48.852 -30.486 1.00 22.97 22 HIS B N 1
ATOM 4276 C CA . HIS B 1 36 ? 32.619 48.423 -29.125 1.00 21.74 22 HIS B CA 1
ATOM 4277 C C . HIS B 1 36 ? 31.118 48.315 -28.926 1.00 20.97 22 HIS B C 1
ATOM 4278 O O . HIS B 1 36 ? 30.333 49.007 -29.583 1.00 18.04 22 HIS B O 1
ATOM 4285 N N . LEU B 1 37 ? 30.728 47.458 -27.986 1.00 21.63 23 LEU B N 1
ATOM 4286 C CA . LEU B 1 37 ? 29.337 47.319 -27.573 1.00 20.36 23 LEU B CA 1
ATOM 4287 C C . LEU B 1 37 ? 29.286 47.446 -26.059 1.00 19.72 23 LEU B C 1
ATOM 4288 O O . LEU B 1 37 ? 29.895 46.643 -25.344 1.00 20.21 23 LEU B O 1
ATOM 4293 N N . PHE B 1 38 ? 28.534 48.426 -25.576 1.00 17.47 24 PHE B N 1
ATOM 4294 C CA . PHE B 1 38 ? 28.327 48.652 -24.161 1.00 18.11 24 PHE B CA 1
ATOM 4295 C C . PHE B 1 38 ? 27.042 47.972 -23.712 1.00 18.48 24 PHE B C 1
ATOM 4296 O O . PHE B 1 38 ? 26.100 47.816 -24.495 1.00 19.33 24 PHE B O 1
ATOM 4304 N N . GLY B 1 39 ? 27.008 47.565 -22.449 1.00 19.04 25 GLY B N 1
ATOM 4305 C CA . GLY B 1 39 ? 25.745 47.138 -21.872 1.00 17.36 25 GLY B CA 1
ATOM 4306 C C . GLY B 1 39 ? 25.954 46.274 -20.636 1.00 18.87 25 GLY B C 1
ATOM 4307 O O . GLY B 1 39 ? 27.008 46.306 -20.007 1.00 16.97 25 GLY B O 1
ATOM 4308 N N . VAL B 1 40 ? 24.901 45.541 -20.285 1.00 17.97 26 VAL B N 1
ATOM 4309 C CA . VAL B 1 40 ? 24.899 44.708 -19.081 1.00 19.33 26 VAL B CA 1
ATOM 4310 C C . VAL B 1 40 ? 24.270 43.377 -19.469 1.00 19.14 26 VAL B C 1
ATOM 4311 O O . VAL B 1 40 ? 23.206 43.354 -20.108 1.00 16.51 26 VAL B O 1
ATOM 4315 N N . PRO B 1 41 ? 24.876 42.254 -19.110 1.00 21.59 27 PRO B N 1
ATOM 4316 C CA . PRO B 1 41 ? 24.327 40.965 -19.522 1.00 23.25 27 PRO B CA 1
ATOM 4317 C C . PRO B 1 41 ? 23.053 40.630 -18.765 1.00 22.40 27 PRO B C 1
ATOM 4318 O O . PRO B 1 41 ? 22.755 41.185 -17.707 1.00 19.86 27 PRO B O 1
ATOM 4322 N N . GLY B 1 42 ? 22.303 39.708 -19.353 1.00 22.89 28 GLY B N 1
ATOM 4323 C CA . GLY B 1 42 ? 21.119 39.116 -18.760 1.00 23.54 28 GLY B CA 1
ATOM 4324 C C . GLY B 1 42 ? 20.859 37.832 -19.509 1.00 25.80 28 GLY B C 1
ATOM 4325 O O . GLY B 1 42 ? 21.365 37.632 -20.619 1.00 23.45 28 GLY B O 1
ATOM 4326 N N . ASP B 1 43 ? 20.086 36.945 -18.886 1.00 25.35 29 ASP B N 1
ATOM 4327 C CA . ASP B 1 43 ? 19.889 35.621 -19.473 1.00 28.36 29 ASP B CA 1
ATOM 4328 C C . ASP B 1 43 ? 19.284 35.693 -20.883 1.00 26.11 29 ASP B C 1
ATOM 4329 O O . ASP B 1 43 ? 19.618 34.865 -21.744 1.00 25.36 29 ASP B O 1
ATOM 4334 N N . TYR B 1 44 ? 18.481 36.718 -21.173 1.00 23.56 30 TYR B N 1
ATOM 4335 C CA . TYR B 1 44 ? 17.881 36.815 -22.498 1.00 22.74 30 TYR B CA 1
ATOM 4336 C C . TYR B 1 44 ? 18.862 37.249 -23.579 1.00 23.51 30 TYR B C 1
ATOM 4337 O O . TYR B 1 44 ? 18.527 37.117 -24.761 1.00 22.28 30 TYR B O 1
ATOM 4346 N N . ASN B 1 45 ? 20.040 37.778 -23.224 1.00 22.19 31 ASN B N 1
ATOM 4347 C CA . ASN B 1 45 ? 21.014 38.197 -24.228 1.00 22.72 31 ASN B CA 1
ATOM 4348 C C . ASN B 1 45 ? 22.347 37.455 -24.146 1.00 25.73 31 ASN B C 1
ATOM 4349 O O . ASN B 1 45 ? 23.277 37.822 -24.873 1.00 25.65 31 ASN B O 1
ATOM 4354 N N . LEU B 1 46 ? 22.464 36.421 -23.304 1.00 25.58 32 LEU B N 1
ATOM 4355 C CA . LEU B 1 46 ? 23.766 35.800 -23.062 1.00 28.02 32 LEU B CA 1
ATOM 4356 C C . LEU B 1 46 ? 24.297 35.111 -24.307 1.00 30.90 32 LEU B C 1
ATOM 4357 O O . LEU B 1 46 ? 25.494 35.191 -24.613 1.00 30.09 32 LEU B O 1
ATOM 4362 N N . GLN B 1 47 ? 23.432 34.388 -25.012 1.00 30.43 33 GLN B N 1
ATOM 4363 C CA . GLN B 1 47 ? 23.882 33.684 -26.202 1.00 30.93 33 GLN B CA 1
ATOM 4364 C C . GLN B 1 47 ? 24.314 34.665 -27.284 1.00 29.80 33 GLN B C 1
ATOM 4365 O O . GLN B 1 47 ? 25.300 34.420 -27.980 1.00 28.62 33 GLN B O 1
ATOM 4371 N N . PHE B 1 48 ? 23.589 35.782 -27.447 1.00 25.07 34 PHE B N 1
ATOM 4372 C CA . PHE B 1 48 ? 24.079 36.831 -28.335 1.00 24.11 34 PHE B CA 1
ATOM 4373 C C . PHE B 1 48 ? 25.430 37.354 -27.868 1.00 25.56 34 PHE B C 1
ATOM 4374 O O . PHE B 1 48 ? 26.326 37.611 -28.685 1.00 23.50 34 PHE B O 1
ATOM 4382 N N . LEU B 1 49 ? 25.593 37.518 -26.550 1.00 24.44 35 LEU B N 1
ATOM 4383 C CA . LEU B 1 49 ? 26.850 38.020 -26.009 1.00 27.80 35 LEU B CA 1
ATOM 4384 C C . LEU B 1 49 ? 28.027 37.126 -26.368 1.00 28.33 35 LEU B C 1
ATOM 4385 O O . LEU B 1 49 ? 29.137 37.626 -26.575 1.00 29.38 35 LEU B O 1
ATOM 4390 N N . ASP B 1 50 ? 27.820 35.808 -26.435 1.00 28.59 36 ASP B N 1
ATOM 4391 C CA . ASP B 1 50 ? 28.912 34.933 -26.848 1.00 31.66 36 ASP B CA 1
ATOM 4392 C C . ASP B 1 50 ? 29.420 35.301 -28.235 1.00 32.27 36 ASP B C 1
ATOM 4393 O O . ASP B 1 50 ? 30.624 35.189 -28.516 1.00 32.19 36 ASP B O 1
ATOM 4398 N N . HIS B 1 51 ? 28.528 35.759 -29.111 1.00 28.50 37 HIS B N 1
ATOM 4399 C CA . HIS B 1 51 ? 28.984 36.160 -30.431 1.00 28.41 37 HIS B CA 1
ATOM 4400 C C . HIS B 1 51 ? 29.750 37.468 -30.360 1.00 29.66 37 HIS B C 1
ATOM 4401 O O . HIS B 1 51 ? 30.704 37.662 -31.120 1.00 30.71 37 HIS B O 1
ATOM 4408 N N . VAL B 1 52 ? 29.368 38.364 -29.444 1.00 26.62 38 VAL B N 1
ATOM 4409 C CA . VAL B 1 52 ? 30.124 39.594 -29.264 1.00 26.46 38 VAL B CA 1
ATOM 4410 C C . VAL B 1 52 ? 31.523 39.274 -28.756 1.00 29.46 38 VAL B C 1
ATOM 4411 O O . VAL B 1 52 ? 32.521 39.799 -29.265 1.00 27.92 38 VAL B O 1
ATOM 4415 N N . ILE B 1 53 ? 31.619 38.385 -27.759 1.00 29.44 39 ILE B N 1
ATOM 4416 C CA . ILE B 1 53 ? 32.928 38.036 -27.206 1.00 31.71 39 ILE B CA 1
ATOM 4417 C C . ILE B 1 53 ? 33.804 37.386 -28.273 1.00 33.12 39 ILE B C 1
ATOM 4418 O O . ILE B 1 53 ? 34.949 37.797 -28.492 1.00 34.12 39 ILE B O 1
ATOM 4423 N N . ASP B 1 54 ? 33.263 36.400 -28.992 1.00 31.95 40 ASP B N 1
ATOM 4424 C CA . ASP B 1 54 ? 34.091 35.659 -29.934 1.00 35.15 40 ASP B CA 1
ATOM 4425 C C . ASP B 1 54 ? 34.494 36.491 -31.139 1.00 34.13 40 ASP B C 1
ATOM 4426 O O . ASP B 1 54 ? 35.468 36.145 -31.811 1.00 34.46 40 ASP B O 1
ATOM 4431 N N . SER B 1 55 ? 33.753 37.541 -31.449 1.00 33.62 41 SER B N 1
ATOM 4432 C CA . SER B 1 55 ? 34.049 38.329 -32.639 1.00 35.03 41 SER B CA 1
ATOM 4433 C C . SER B 1 55 ? 35.377 39.066 -32.489 1.00 34.43 41 SER B C 1
ATOM 4434 O O . SER B 1 55 ? 35.617 39.698 -31.455 1.00 32.06 41 SER B O 1
ATOM 4437 N N . PRO B 1 56 ? 36.260 39.015 -33.492 1.00 36.38 42 PRO B N 1
ATOM 4438 C CA . PRO B 1 56 ? 37.466 39.852 -33.457 1.00 34.16 42 PRO B CA 1
ATOM 4439 C C . PRO B 1 56 ? 37.193 41.316 -33.770 1.00 33.57 42 PRO B C 1
ATOM 4440 O O . PRO B 1 56 ? 38.078 42.155 -33.557 1.00 33.77 42 PRO B O 1
ATOM 4444 N N . ASP B 1 57 ? 36.005 41.652 -34.266 1.00 32.70 43 ASP B N 1
ATOM 4445 C CA . ASP B 1 57 ? 35.730 42.990 -34.768 1.00 30.97 43 ASP B CA 1
ATOM 4446 C C . ASP B 1 57 ? 35.003 43.881 -33.771 1.00 30.83 43 ASP B C 1
ATOM 4447 O O . ASP B 1 57 ? 34.911 45.091 -34.001 1.00 27.78 43 ASP B O 1
ATOM 4452 N N . ILE B 1 58 ? 34.424 43.319 -32.717 1.00 29.18 44 ILE B N 1
ATOM 4453 C CA . ILE B 1 58 ? 33.643 44.095 -31.767 1.00 26.01 44 ILE B CA 1
ATOM 4454 C C . ILE B 1 58 ? 34.093 43.727 -30.360 1.00 26.39 44 ILE B C 1
ATOM 4455 O O . ILE B 1 58 ? 34.313 42.549 -30.056 1.00 27.98 44 ILE B O 1
ATOM 4460 N N . CYS B 1 59 ? 34.285 44.737 -29.517 1.00 25.62 45 CYS B N 1
ATOM 4461 C CA . CYS B 1 59 ? 34.745 44.535 -28.151 1.00 26.09 45 CYS B CA 1
ATOM 4462 C C . CYS B 1 59 ? 33.599 44.797 -27.177 1.00 22.85 45 CYS B C 1
ATOM 4463 O O . CYS B 1 59 ? 33.030 45.895 -27.164 1.00 22.42 45 CYS B O 1
ATOM 4466 N N . TRP B 1 60 ? 33.274 43.791 -26.368 1.00 25.03 46 TRP B N 1
ATOM 4467 C CA . TRP B 1 60 ? 32.288 43.945 -25.298 1.00 24.08 46 TRP B CA 1
ATOM 4468 C C . TRP B 1 60 ? 32.818 44.822 -24.166 1.00 24.45 46 TRP B C 1
ATOM 4469 O O . TRP B 1 60 ? 33.917 44.595 -23.643 1.00 24.01 46 TRP B O 1
ATOM 4480 N N . VAL B 1 61 ? 32.006 45.779 -23.732 1.00 20.02 47 VAL B N 1
ATOM 4481 C CA . VAL B 1 61 ? 32.352 46.653 -22.612 1.00 21.62 47 VAL B CA 1
ATOM 4482 C C . VAL B 1 61 ? 31.249 46.524 -21.568 1.00 20.28 47 VAL B C 1
ATOM 4483 O O . VAL B 1 61 ? 30.186 47.144 -21.692 1.00 19.22 47 VAL B O 1
ATOM 4487 N N . GLY B 1 62 ? 31.482 45.705 -20.545 1.00 19.21 48 GLY B N 1
ATOM 4488 C CA . GLY B 1 62 ? 30.506 45.578 -19.474 1.00 21.44 48 GLY B CA 1
ATOM 4489 C C . GLY B 1 62 ? 30.489 46.832 -18.628 1.00 20.28 48 GLY B C 1
ATOM 4490 O O . GLY B 1 62 ? 31.545 47.353 -18.250 1.00 20.30 48 GLY B O 1
ATOM 4491 N N . CYS B 1 63 ? 29.293 47.341 -18.351 1.00 16.80 49 CYS B N 1
ATOM 4492 C CA . CYS B 1 63 ? 29.117 48.556 -17.576 1.00 17.01 49 CYS B CA 1
ATOM 4493 C C . CYS B 1 63 ? 28.472 48.227 -16.235 1.00 18.16 49 CYS B C 1
ATOM 4494 O O . CYS B 1 63 ? 27.919 47.141 -16.031 1.00 16.70 49 CYS B O 1
ATOM 4497 N N . ALA B 1 64 ? 28.576 49.180 -15.308 1.00 19.05 50 ALA B N 1
ATOM 4498 C CA . ALA B 1 64 ? 28.112 48.951 -13.940 1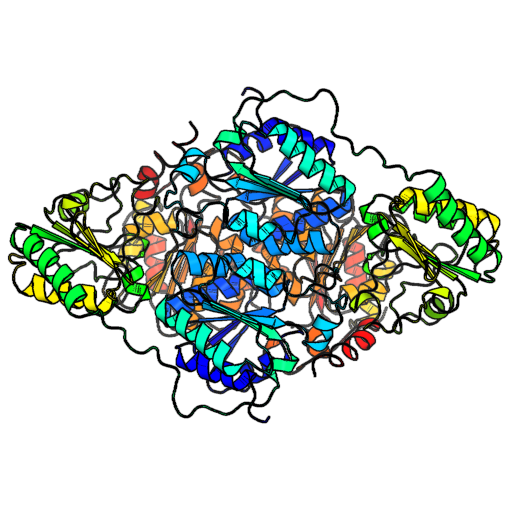.00 18.87 50 ALA B CA 1
ATOM 4499 C C . ALA B 1 64 ? 26.590 49.025 -13.790 1.00 18.91 50 ALA B C 1
ATOM 4500 O O . ALA B 1 64 ? 26.051 48.443 -12.843 1.00 21.33 50 ALA B O 1
ATOM 4502 N N . ASN B 1 65 ? 25.887 49.762 -14.647 1.00 16.48 51 ASN B N 1
ATOM 4503 C CA . ASN B 1 65 ? 24.436 49.605 -14.784 1.00 16.19 51 ASN B CA 1
ATOM 4504 C C . ASN B 1 65 ? 24.037 50.091 -16.173 1.00 16.27 51 ASN B C 1
ATOM 4505 O O . ASN B 1 65 ? 24.860 50.622 -16.915 1.00 15.92 51 ASN B O 1
ATOM 4510 N N . GLU B 1 66 ? 22.761 49.881 -16.530 1.00 15.28 52 GLU B N 1
ATOM 4511 C CA . GLU B 1 66 ? 22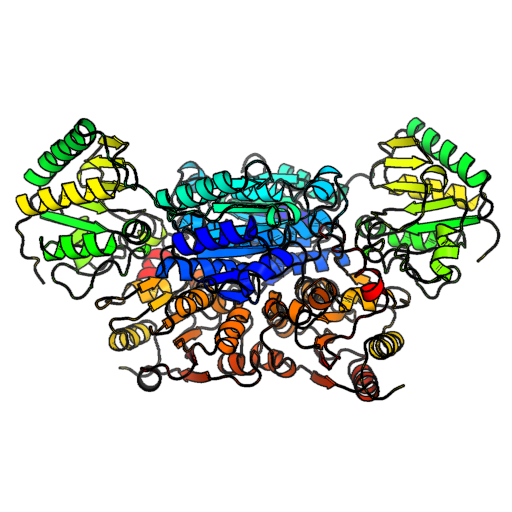.336 50.139 -17.905 1.00 15.90 52 GLU B CA 1
ATOM 4512 C C . GLU B 1 66 ? 22.206 51.621 -18.217 1.00 16.22 52 GLU B C 1
ATOM 4513 O O . GLU B 1 66 ? 22.415 52.017 -19.368 1.00 16.59 52 GLU B O 1
ATOM 4519 N N . LEU B 1 67 ? 21.790 52.448 -17.252 1.00 15.59 53 LEU B N 1
ATOM 4520 C CA . LEU B 1 67 ? 21.740 53.884 -17.525 1.00 15.80 53 LEU B CA 1
ATOM 4521 C C . LEU B 1 67 ? 23.117 54.399 -17.909 1.00 16.35 53 LEU B C 1
ATOM 4522 O O . LEU B 1 67 ? 23.281 55.090 -18.922 1.00 16.71 53 LEU B O 1
ATOM 4527 N N . ASN B 1 68 ? 24.121 54.057 -17.102 1.00 17.16 54 ASN B N 1
ATOM 4528 C CA . ASN B 1 68 ? 25.486 54.464 -17.392 1.00 18.15 54 ASN B CA 1
ATOM 4529 C C . ASN B 1 68 ? 25.935 53.938 -18.744 1.00 16.74 54 ASN B C 1
ATOM 4530 O O . ASN B 1 68 ? 26.615 54.644 -19.495 1.00 17.38 54 ASN B O 1
ATOM 4535 N N . ALA B 1 69 ? 25.575 52.691 -19.065 1.00 16.80 55 ALA B N 1
ATOM 4536 C CA . ALA B 1 69 ? 25.963 52.116 -20.349 1.00 17.11 55 ALA B CA 1
ATOM 4537 C C . ALA B 1 69 ? 25.404 52.934 -21.500 1.00 17.48 55 ALA B C 1
ATOM 4538 O O . ALA B 1 69 ? 26.089 53.155 -22.507 1.00 16.71 55 ALA B O 1
ATOM 4540 N N . SER B 1 70 ? 24.154 53.395 -21.371 1.00 17.85 56 SER B N 1
ATOM 4541 C CA . SER B 1 70 ? 23.557 54.195 -22.432 1.00 16.17 56 SER B CA 1
ATOM 4542 C C . SER B 1 70 ? 24.207 55.574 -22.518 1.00 16.56 56 SER B C 1
ATOM 4543 O O . SER B 1 70 ? 24.397 56.105 -23.618 1.00 17.66 56 SER B O 1
ATOM 4546 N N . TYR B 1 71 ? 24.587 56.154 -21.375 1.00 17.17 57 TYR B N 1
ATOM 4547 C CA . TYR B 1 71 ? 25.376 57.383 -21.394 1.00 17.34 57 TYR B CA 1
ATOM 4548 C C . TYR B 1 71 ? 26.740 57.150 -22.052 1.00 16.60 57 TYR B C 1
ATOM 4549 O O . TYR B 1 71 ? 27.216 57.983 -22.841 1.00 15.64 57 TYR B O 1
ATOM 4558 N N . ALA B 1 72 ? 27.392 56.030 -21.709 1.00 16.42 58 ALA B N 1
ATOM 4559 C CA . ALA B 1 72 ? 28.716 55.713 -22.253 1.00 17.35 58 ALA B CA 1
ATOM 4560 C C . ALA B 1 72 ? 28.662 55.524 -23.759 1.00 17.28 58 ALA B C 1
ATOM 4561 O O . ALA B 1 72 ? 29.535 56.017 -24.488 1.00 16.84 58 ALA B O 1
ATOM 4563 N N . ALA B 1 73 ? 27.639 54.816 -24.248 1.00 16.48 59 ALA B N 1
ATOM 4564 C CA . ALA B 1 73 ? 27.502 54.645 -25.689 1.00 18.10 59 ALA B CA 1
ATOM 4565 C C . ALA B 1 73 ? 27.328 55.991 -26.374 1.00 16.31 59 ALA B C 1
ATOM 4566 O O . ALA B 1 73 ? 27.874 56.232 -27.456 1.00 18.62 59 ALA B O 1
ATOM 4568 N N . ASP B 1 74 ? 26.579 56.885 -25.744 1.00 17.70 60 ASP B N 1
ATOM 4569 C CA . ASP B 1 74 ? 26.367 58.219 -26.283 1.00 17.13 60 ASP B CA 1
ATOM 4570 C C . ASP B 1 74 ? 27.685 58.974 -26.435 1.00 17.52 60 ASP B C 1
ATOM 4571 O O . ASP B 1 74 ? 27.981 59.523 -27.506 1.00 16.68 60 ASP B O 1
ATOM 4576 N N . GLY B 1 75 ? 28.482 59.036 -25.362 1.00 17.34 61 GLY B N 1
ATOM 4577 C CA . GLY B 1 75 ? 29.796 59.656 -25.473 1.00 18.32 61 GLY B CA 1
ATOM 4578 C C . GLY B 1 75 ? 30.659 58.981 -26.525 1.00 18.74 61 GLY B C 1
ATOM 4579 O O . GLY B 1 75 ? 31.314 59.648 -27.331 1.00 17.95 61 GLY B O 1
ATOM 4580 N N . TYR B 1 76 ? 30.627 57.649 -26.570 1.00 16.44 62 TYR B N 1
ATOM 4581 C CA . TYR B 1 76 ? 31.361 56.932 -27.607 1.00 17.98 62 TYR B CA 1
ATOM 4582 C C . TYR B 1 76 ? 30.946 57.409 -29.000 1.00 19.12 62 TYR B C 1
ATOM 4583 O O . TYR B 1 76 ? 31.796 57.777 -29.819 1.00 20.73 62 TYR B O 1
ATOM 4592 N N . ALA B 1 77 ? 29.635 57.475 -29.255 1.00 17.48 63 ALA B N 1
ATOM 4593 C CA . ALA B 1 77 ? 29.136 57.882 -30.570 1.00 18.77 63 ALA B CA 1
ATOM 4594 C C . ALA B 1 77 ? 29.523 59.311 -30.903 1.00 20.12 63 ALA B C 1
ATOM 4595 O O . ALA B 1 77 ? 29.736 59.643 -32.079 1.00 19.18 63 ALA B O 1
ATOM 4597 N N . ARG B 1 78 ? 29.640 60.170 -29.889 1.00 17.12 64 ARG B N 1
ATOM 4598 C CA . ARG B 1 78 ? 30.122 61.519 -30.156 1.00 19.64 64 ARG B CA 1
ATOM 4599 C C . ARG B 1 78 ? 31.607 61.549 -30.510 1.00 20.63 64 ARG B C 1
ATOM 4600 O O . ARG B 1 78 ? 32.108 62.594 -30.951 1.00 19.90 64 ARG B O 1
ATOM 4608 N N . CYS B 1 79 ? 32.314 60.433 -30.344 1.00 18.83 65 CYS B N 1
ATOM 4609 C CA . CYS B 1 79 ? 33.707 60.320 -30.756 1.00 20.96 65 CYS B CA 1
ATOM 4610 C C . CYS B 1 79 ? 33.880 59.522 -32.038 1.00 22.16 65 CYS B C 1
ATOM 4611 O O . CYS B 1 79 ? 34.751 59.852 -32.847 1.00 24.10 65 CYS B O 1
ATOM 4614 N N . LYS B 1 80 ? 33.073 58.476 -32.245 1.00 20.64 66 LYS B N 1
ATOM 4615 C CA . LYS B 1 80 ? 33.245 57.583 -33.382 1.00 21.57 66 LYS B CA 1
ATOM 4616 C C . LYS B 1 80 ? 32.151 57.708 -34.432 1.00 23.44 66 LYS B C 1
ATOM 4617 O O . LYS B 1 80 ? 32.267 57.099 -35.502 1.00 24.43 66 LYS B O 1
ATOM 4623 N N . GLY B 1 81 ? 31.119 58.499 -34.173 1.00 21.36 67 GLY B N 1
ATOM 4624 C CA . GLY B 1 81 ? 30.024 58.668 -35.097 1.00 23.49 67 GLY B CA 1
ATOM 4625 C C . GLY B 1 81 ? 28.931 57.628 -34.998 1.00 22.56 67 GLY B C 1
ATOM 4626 O O . GLY B 1 81 ? 27.926 57.754 -35.701 1.00 24.39 67 GLY B O 1
ATOM 4627 N N . PHE B 1 82 ? 29.082 56.612 -34.147 1.00 20.81 68 PHE B N 1
ATOM 4628 C CA . PHE B 1 82 ? 28.081 55.555 -34.016 1.00 21.04 68 PHE B CA 1
ATOM 4629 C C . PHE B 1 82 ? 28.403 54.752 -32.765 1.00 17.98 68 PHE B C 1
ATOM 4630 O O . PHE B 1 82 ? 29.568 54.653 -32.385 1.00 20.40 68 PHE B O 1
ATOM 4638 N N . ALA B 1 83 ? 27.380 54.144 -32.157 1.00 18.39 69 ALA B N 1
ATOM 4639 C CA . ALA B 1 83 ? 27.593 53.332 -30.963 1.00 17.57 69 ALA B CA 1
ATOM 4640 C C . ALA B 1 83 ? 26.455 52.333 -30.795 1.00 19.11 69 ALA B C 1
ATOM 4641 O O . ALA B 1 83 ? 25.405 52.430 -31.434 1.00 18.58 69 ALA B O 1
ATOM 4643 N N . ALA B 1 84 ? 26.674 51.372 -29.905 1.00 15.36 70 ALA B N 1
ATOM 4644 C CA . ALA B 1 84 ? 25.676 50.349 -29.674 1.00 17.81 70 ALA B CA 1
ATOM 4645 C C . ALA B 1 84 ? 25.611 50.008 -28.195 1.00 18.42 70 ALA B C 1
ATOM 4646 O O . ALA B 1 84 ? 26.641 49.947 -27.505 1.00 17.67 70 ALA B O 1
ATOM 4648 N N . LEU B 1 85 ? 24.390 49.779 -27.733 1.00 17.08 71 LEU B N 1
ATOM 4649 C CA . LEU B 1 85 ? 24.075 49.422 -26.364 1.00 16.23 71 LEU B CA 1
ATOM 4650 C C . LEU B 1 85 ? 23.330 48.092 -26.375 1.00 17.50 71 LEU B C 1
ATOM 4651 O O . LEU B 1 85 ? 22.427 47.897 -27.184 1.00 16.61 71 LEU B O 1
ATOM 4656 N N . LEU B 1 86 ? 23.694 47.177 -25.475 1.00 18.29 72 LEU B N 1
ATOM 4657 C CA . LEU B 1 86 ? 22.969 45.921 -25.308 1.00 17.71 72 LEU B CA 1
ATOM 4658 C C . LEU B 1 86 ? 22.410 45.828 -23.892 1.00 17.28 72 LEU B C 1
ATOM 4659 O O . LEU B 1 86 ? 23.152 45.947 -22.911 1.00 17.44 72 LEU B O 1
ATOM 4664 N N . THR B 1 87 ? 21.107 45.615 -23.783 1.00 15.81 73 THR B N 1
ATOM 4665 C CA . THR B 1 87 ? 20.462 45.415 -22.495 1.00 15.89 73 THR B CA 1
ATOM 4666 C C . THR B 1 87 ? 19.636 44.145 -22.569 1.00 16.91 73 THR B C 1
ATOM 4667 O O . THR B 1 87 ? 19.462 43.558 -23.640 1.00 16.87 73 THR B O 1
ATOM 4671 N N . THR B 1 88 ? 19.128 43.716 -21.416 1.00 16.13 74 THR B N 1
ATOM 4672 C CA . THR B 1 88 ? 18.195 42.602 -21.374 1.00 15.89 74 THR B CA 1
ATOM 4673 C C . THR B 1 88 ? 16.758 43.118 -21.309 1.00 17.28 74 THR B C 1
ATOM 4674 O O . THR B 1 88 ? 16.490 44.237 -20.849 1.00 17.34 74 THR B O 1
ATOM 4678 N N . PHE B 1 89 ? 15.836 42.274 -21.785 1.00 17.58 75 PHE B N 1
ATOM 4679 C CA . PHE B 1 89 ? 14.406 42.586 -21.862 1.00 17.34 75 PHE B CA 1
ATOM 4680 C C . PHE B 1 89 ? 13.878 43.174 -20.555 1.00 15.07 75 PHE B C 1
ATOM 4681 O O . PHE B 1 89 ? 14.151 42.657 -19.474 1.00 15.20 75 PHE B O 1
ATOM 4689 N N . GLY B 1 90 ? 13.155 44.285 -20.664 1.00 16.66 76 GLY B N 1
ATOM 4690 C CA . GLY B 1 90 ? 12.438 44.866 -19.536 1.00 15.12 76 GLY B CA 1
ATOM 4691 C C . GLY B 1 90 ? 13.306 45.630 -18.551 1.00 14.60 76 GLY B C 1
ATOM 4692 O O . GLY B 1 90 ? 13.418 46.856 -18.639 1.00 15.54 76 GLY B O 1
ATOM 4693 N N . VAL B 1 91 ? 13.977 44.912 -17.641 1.00 15.03 77 VAL B N 1
ATOM 4694 C CA . VAL B 1 91 ? 14.733 45.581 -16.583 1.00 15.97 77 VAL B CA 1
ATOM 4695 C C . VAL B 1 91 ? 15.929 46.326 -17.162 1.00 16.60 77 VAL B C 1
ATOM 4696 O O . VAL B 1 91 ? 16.259 47.435 -16.719 1.00 15.53 77 VAL B O 1
ATOM 4700 N N . GLY B 1 92 ? 16.574 45.749 -18.178 1.00 15.77 78 GLY B N 1
ATOM 4701 C CA . GLY B 1 92 ? 17.746 46.365 -18.772 1.00 15.87 78 GLY B CA 1
ATOM 4702 C C . GLY B 1 92 ? 17.372 47.544 -19.645 1.00 14.37 78 GLY B C 1
ATOM 4703 O O . GLY B 1 92 ? 17.853 48.667 -19.423 1.00 14.30 78 GLY B O 1
ATOM 4704 N N . GLU B 1 93 ? 16.482 47.294 -20.619 1.00 14.69 79 GLU B N 1
ATOM 4705 C CA . GLU B 1 93 ? 16.117 48.317 -21.597 1.00 13.91 79 GLU B CA 1
ATOM 4706 C C . GLU B 1 93 ? 15.423 49.502 -20.943 1.00 15.60 79 GLU B C 1
ATOM 4707 O O . GLU B 1 93 ? 15.643 50.653 -21.342 1.00 15.91 79 GLU B O 1
ATOM 4713 N N . LEU B 1 94 ? 14.584 49.254 -19.928 1.00 16.17 80 LEU B N 1
ATOM 4714 C CA . LEU B 1 94 ? 13.920 50.383 -19.289 1.00 14.37 80 LEU B CA 1
ATOM 4715 C C . LEU B 1 94 ? 14.881 51.161 -18.413 1.00 15.25 80 LEU B C 1
ATOM 4716 O O . LEU B 1 94 ? 14.703 52.369 -18.219 1.00 14.87 80 LEU B O 1
ATOM 4721 N N . SER B 1 95 ? 15.906 50.497 -17.872 1.00 15.28 81 SER B N 1
ATOM 4722 C CA . SER B 1 95 ? 16.911 51.241 -17.119 1.00 15.11 81 SER B CA 1
ATOM 4723 C C . SER B 1 95 ? 17.667 52.224 -18.012 1.00 15.57 81 SER B C 1
ATOM 4724 O O . SER B 1 95 ? 18.164 53.246 -17.526 1.00 14.36 81 SER B O 1
ATOM 4727 N N . ALA B 1 96 ? 17.755 51.942 -19.314 1.00 15.95 82 ALA B N 1
ATOM 4728 C CA . ALA B 1 96 ? 18.522 52.756 -20.254 1.00 15.48 82 ALA B CA 1
ATOM 4729 C C . ALA B 1 96 ? 17.686 53.805 -20.981 1.00 15.05 82 ALA B C 1
ATOM 4730 O O . ALA B 1 96 ? 18.235 54.580 -21.770 1.00 14.77 82 ALA B O 1
ATOM 4732 N N . MET B 1 97 ? 16.390 53.886 -20.696 1.00 16.42 83 MET B N 1
ATOM 4733 C CA . MET B 1 97 ? 15.495 54.702 -21.506 1.00 16.70 83 MET B CA 1
ATOM 4734 C C . MET B 1 97 ? 15.889 56.173 -21.485 1.00 17.66 83 MET B C 1
ATOM 4735 O O . MET B 1 97 ? 15.821 56.850 -22.516 1.00 17.80 83 MET B O 1
ATOM 4740 N N . ASN B 1 98 ? 16.299 56.693 -20.324 1.00 14.78 84 ASN B N 1
ATOM 4741 C CA . ASN B 1 98 ? 16.732 58.091 -20.268 1.00 16.13 84 ASN B CA 1
ATOM 4742 C C . ASN B 1 98 ? 17.978 58.332 -21.116 1.00 15.07 84 ASN B C 1
ATOM 4743 O O . ASN B 1 98 ? 18.154 59.423 -21.671 1.00 15.65 84 ASN B O 1
ATOM 4748 N N . GLY B 1 99 ? 18.872 57.349 -21.203 1.00 15.10 85 GLY B N 1
ATOM 4749 C CA . GLY B 1 99 ? 20.023 57.509 -22.080 1.00 15.81 85 GLY B CA 1
ATOM 4750 C C . GLY B 1 99 ? 19.626 57.634 -23.540 1.00 16.95 85 GLY B C 1
ATOM 4751 O O . GLY B 1 99 ? 20.047 58.560 -24.238 1.00 17.11 85 GLY B O 1
ATOM 4752 N N . ILE B 1 100 ? 18.789 56.712 -24.013 1.00 17.21 86 ILE B N 1
ATOM 4753 C CA . ILE B 1 100 ? 18.388 56.718 -25.413 1.00 15.70 86 ILE B CA 1
ATOM 4754 C C . ILE B 1 100 ? 17.608 57.981 -25.734 1.00 16.85 86 ILE B C 1
ATOM 4755 O O . ILE B 1 100 ? 17.796 58.589 -26.793 1.00 16.22 86 ILE B O 1
ATOM 4760 N N . ALA B 1 101 ? 16.736 58.412 -24.813 1.00 16.66 87 ALA B N 1
ATOM 4761 C CA . ALA B 1 101 ? 15.999 59.652 -25.016 1.00 16.71 87 ALA B CA 1
ATOM 4762 C C . ALA B 1 101 ? 16.941 60.831 -25.188 1.00 17.51 87 ALA B C 1
ATOM 4763 O O . ALA B 1 101 ? 16.738 61.670 -26.071 1.00 15.79 87 ALA B O 1
ATOM 4765 N N . GLY B 1 102 ? 17.985 60.917 -24.359 1.00 17.44 88 GLY B N 1
ATOM 4766 C CA . GLY B 1 102 ? 18.933 62.005 -24.529 1.00 16.80 88 GLY B CA 1
ATOM 4767 C C . GLY B 1 102 ? 19.692 61.922 -25.838 1.00 16.82 88 GLY B C 1
ATOM 4768 O O . GLY B 1 102 ? 20.060 62.952 -26.420 1.00 17.64 88 GLY B O 1
ATOM 4769 N N . SER B 1 103 ? 19.971 60.707 -26.303 1.00 16.60 89 SER B N 1
ATOM 4770 C CA . SER B 1 103 ? 20.595 60.555 -27.609 1.00 17.54 89 SER B CA 1
ATOM 4771 C C . SER B 1 103 ? 19.658 61.024 -28.707 1.00 17.72 89 SER B C 1
ATOM 4772 O O . SER B 1 103 ? 20.089 61.683 -29.661 1.00 17.18 89 SER B O 1
ATOM 4775 N N . TYR B 1 104 ? 18.364 60.715 -28.577 1.00 17.89 90 TYR B N 1
ATOM 4776 C CA . TYR B 1 104 ? 17.392 61.197 -29.552 1.00 17.03 90 TYR B CA 1
ATOM 4777 C C . TYR B 1 104 ? 17.304 62.722 -29.524 1.00 17.47 90 TYR B C 1
ATOM 4778 O O . TYR B 1 104 ? 17.356 63.378 -30.569 1.00 17.19 90 TYR B O 1
ATOM 4787 N N . ALA B 1 105 ? 17.233 63.304 -28.327 1.00 18.40 91 ALA B N 1
ATOM 4788 C CA . ALA B 1 105 ? 17.118 64.756 -28.203 1.00 18.55 91 ALA B CA 1
ATOM 4789 C C . ALA B 1 105 ? 18.296 65.474 -28.855 1.00 17.88 91 ALA B C 1
ATOM 4790 O O . ALA B 1 105 ? 18.128 66.530 -29.481 1.00 20.71 91 ALA B O 1
ATOM 4792 N N . GLU B 1 106 ? 19.497 64.930 -28.709 1.00 18.34 92 GLU B N 1
ATOM 4793 C CA . GLU B 1 106 ? 20.705 65.595 -29.172 1.00 19.40 92 GLU B CA 1
ATOM 4794 C C . GLU B 1 106 ? 21.293 64.949 -30.419 1.00 17.96 92 GLU B C 1
ATOM 4795 O O . GLU B 1 106 ? 22.453 65.212 -30.755 1.00 18.43 92 GLU B O 1
ATOM 4801 N N . HIS B 1 107 ? 20.532 64.086 -31.089 1.00 17.17 93 HIS B N 1
ATOM 4802 C CA . HIS B 1 107 ? 20.897 63.536 -32.393 1.00 18.56 93 HIS B CA 1
ATOM 4803 C C . HIS B 1 107 ? 22.216 62.754 -32.328 1.00 19.23 93 HIS B C 1
ATOM 4804 O O . HIS B 1 107 ? 23.162 63.001 -33.085 1.00 17.84 93 HIS B O 1
ATOM 4811 N N . VAL B 1 108 ? 22.241 61.768 -31.443 1.00 18.85 94 VAL B N 1
ATOM 4812 C CA . VAL B 1 108 ? 23.383 60.880 -31.259 1.00 16.29 94 VAL B CA 1
ATOM 4813 C C . VAL B 1 108 ? 22.964 59.487 -31.716 1.00 17.25 94 VAL B C 1
ATOM 4814 O O . VAL B 1 108 ? 22.034 58.904 -31.138 1.00 16.47 94 VAL B O 1
ATOM 4818 N N . PRO B 1 109 ? 23.618 58.914 -32.720 1.00 16.27 95 PRO B N 1
ATOM 4819 C CA . PRO B 1 109 ? 23.179 57.616 -33.246 1.00 18.44 95 PRO B CA 1
ATOM 4820 C C . PRO B 1 109 ? 23.651 56.445 -32.396 1.00 18.30 95 PRO B C 1
ATOM 4821 O O . PRO B 1 109 ? 24.728 55.884 -32.632 1.00 18.73 95 PRO B O 1
ATOM 4825 N N . VAL B 1 110 ? 22.856 56.089 -31.387 1.00 17.91 96 VAL B N 1
ATOM 4826 C CA . VAL B 1 110 ? 23.095 54.929 -30.536 1.00 17.75 96 VAL B CA 1
ATOM 4827 C C . VAL B 1 110 ? 22.097 53.836 -30.894 1.00 17.17 96 VAL B C 1
ATOM 4828 O O . VAL B 1 110 ? 20.885 54.079 -30.943 1.00 18.78 96 VAL B O 1
ATOM 4832 N N . LEU B 1 111 ? 22.596 52.631 -31.134 1.00 17.57 97 LEU B N 1
ATOM 4833 C CA . LEU B 1 111 ? 21.732 51.493 -31.420 1.00 17.64 97 LEU B CA 1
ATOM 4834 C C . LEU B 1 111 ? 21.473 50.738 -30.127 1.00 17.41 97 LEU B C 1
ATOM 4835 O O . LEU B 1 111 ? 22.421 50.288 -29.470 1.00 17.45 97 LEU B O 1
ATOM 4840 N N . HIS B 1 112 ? 20.199 50.621 -29.750 1.00 16.12 98 HIS B N 1
ATOM 4841 C CA . HIS B 1 112 ? 19.788 49.873 -28.567 1.00 15.18 98 HIS B CA 1
ATOM 4842 C C . HIS B 1 112 ? 19.381 48.478 -29.025 1.00 16.70 98 HIS B C 1
ATOM 4843 O O . HIS B 1 112 ? 18.351 48.318 -29.686 1.00 16.94 98 HIS B O 1
ATOM 4850 N N . ILE B 1 113 ? 20.200 47.474 -28.698 1.00 14.95 99 ILE B N 1
ATOM 4851 C CA . ILE B 1 113 ? 19.861 46.070 -28.911 1.00 16.33 99 ILE B CA 1
ATOM 4852 C C . ILE B 1 113 ? 19.287 45.505 -27.613 1.00 16.10 99 ILE B C 1
ATOM 4853 O O . ILE B 1 113 ? 19.890 45.650 -26.544 1.00 16.26 99 ILE B O 1
ATOM 4858 N N . VAL B 1 114 ? 18.106 44.902 -27.693 1.00 16.02 100 VAL B N 1
ATOM 4859 C CA . VAL B 1 114 ? 17.428 44.343 -26.520 1.00 14.53 100 VAL B CA 1
ATOM 4860 C C . VAL B 1 114 ? 17.295 42.843 -26.730 1.00 14.79 100 VAL B C 1
ATOM 4861 O O . VAL B 1 114 ? 16.530 42.403 -27.593 1.00 17.01 100 VAL B O 1
ATOM 4865 N N . GLY B 1 115 ? 18.042 42.060 -25.957 1.00 15.71 101 GLY B N 1
ATOM 4866 C CA . GLY B 1 115 ? 17.878 40.614 -25.998 1.00 17.34 101 GLY B CA 1
ATOM 4867 C C . GLY B 1 115 ? 16.597 40.213 -25.287 1.00 17.92 101 GLY B C 1
ATOM 4868 O O . GLY B 1 115 ? 16.331 40.665 -24.166 1.00 15.76 101 GLY B O 1
ATOM 4869 N N . ALA B 1 116 ? 15.814 39.339 -25.916 1.00 17.03 102 ALA B N 1
ATOM 4870 C CA . ALA B 1 116 ? 14.458 39.057 -25.477 1.00 17.86 102 ALA B CA 1
ATOM 4871 C C . ALA B 1 116 ? 14.209 37.562 -25.371 1.00 19.51 102 ALA B C 1
ATOM 4872 O O . ALA B 1 116 ? 14.963 36.755 -25.928 1.00 18.00 102 ALA B O 1
ATOM 4874 N N . PRO B 1 117 ? 13.172 37.159 -24.623 1.00 20.48 103 PRO B N 1
ATOM 4875 C CA . PRO B 1 117 ? 12.772 35.746 -24.605 1.00 22.69 103 PRO B CA 1
ATOM 4876 C C . PRO B 1 117 ? 12.464 35.254 -26.007 1.00 19.72 103 PRO B C 1
ATOM 4877 O O . PRO B 1 117 ? 12.050 36.026 -26.875 1.00 18.73 103 PRO B O 1
ATOM 4881 N N . GLY B 1 118 ? 12.615 33.947 -26.196 1.00 21.93 104 GLY B N 1
ATOM 4882 C CA . GLY B 1 118 ? 12.392 33.369 -27.505 1.00 23.14 104 GLY B CA 1
ATOM 4883 C C . GLY B 1 118 ? 10.951 33.516 -27.950 1.00 24.92 104 GLY B C 1
ATOM 4884 O O . GLY B 1 118 ? 10.024 33.593 -27.133 1.00 24.13 104 GLY B O 1
ATOM 4885 N N . THR B 1 119 ? 10.772 33.519 -29.275 1.00 25.17 105 THR B N 1
ATOM 4886 C CA . THR B 1 119 ? 9.483 33.874 -29.856 1.00 26.14 105 THR B CA 1
ATOM 4887 C C . THR B 1 119 ? 8.396 32.927 -29.381 1.00 28.25 105 THR B C 1
ATOM 4888 O O . THR B 1 119 ? 7.288 33.365 -29.068 1.00 29.66 105 THR B O 1
ATOM 4892 N N . ALA B 1 120 ? 8.704 31.635 -29.277 1.00 29.72 106 ALA B N 1
ATOM 4893 C CA . ALA B 1 120 ? 7.710 30.673 -28.808 1.00 31.28 106 ALA B CA 1
ATOM 4894 C C . ALA B 1 120 ? 7.211 31.032 -27.412 1.00 29.82 106 ALA B C 1
ATOM 4895 O O . ALA B 1 120 ? 6.002 31.008 -27.143 1.00 31.08 106 ALA B O 1
ATOM 4897 N N . SER B 1 121 ? 8.132 31.374 -26.513 1.00 29.47 107 SER B N 1
ATOM 4898 C CA . SER B 1 121 ? 7.752 31.813 -25.172 1.00 30.17 107 SER B CA 1
ATOM 4899 C C . SER B 1 121 ? 6.834 33.023 -25.228 1.00 27.57 107 SER B C 1
ATOM 4900 O O . SER B 1 121 ? 5.852 33.113 -24.472 1.00 26.13 107 SER B O 1
ATOM 4903 N N . GLN B 1 122 ? 7.151 33.976 -26.105 1.00 26.37 108 GLN B N 1
ATOM 4904 C CA . GLN B 1 122 ? 6.328 35.170 -26.233 1.00 26.16 108 GLN B CA 1
ATOM 4905 C C . GLN B 1 122 ? 4.931 34.826 -26.733 1.00 26.61 108 GLN B C 1
ATOM 4906 O O . GLN B 1 122 ? 3.936 35.309 -26.181 1.00 26.11 108 GLN B O 1
ATOM 4912 N N . GLN B 1 123 ? 4.832 33.971 -27.765 1.00 28.07 109 GLN B N 1
ATOM 4913 C CA . GLN B 1 123 ? 3.516 33.635 -28.320 1.00 30.09 109 GLN B CA 1
ATOM 4914 C C . GLN B 1 123 ? 2.639 32.903 -27.311 1.00 27.76 109 GLN B C 1
ATOM 4915 O O . GLN B 1 123 ? 1.415 33.072 -27.326 1.00 28.69 109 GLN B O 1
ATOM 4921 N N . ARG B 1 124 ? 3.234 32.082 -26.442 1.00 25.99 110 ARG B N 1
ATOM 4922 C CA . ARG B 1 124 ? 2.480 31.397 -25.396 1.00 27.36 110 ARG B CA 1
ATOM 4923 C C . ARG B 1 124 ? 2.073 32.316 -24.247 1.00 27.30 110 ARG B C 1
ATOM 4924 O O . ARG B 1 124 ? 1.349 31.865 -23.352 1.00 27.21 110 ARG B O 1
ATOM 4932 N N . GLY B 1 125 ? 2.545 33.559 -24.228 1.00 24.78 111 GLY B N 1
ATOM 4933 C CA . GLY B 1 125 ? 2.183 34.486 -23.169 1.00 24.05 111 GLY B CA 1
ATOM 4934 C C . GLY B 1 125 ? 2.620 34.038 -21.794 1.00 25.24 111 GLY B C 1
ATOM 4935 O O . GLY B 1 125 ? 1.864 34.194 -20.827 1.00 24.31 111 GLY B O 1
ATOM 4936 N N . GLU B 1 126 ? 3.825 33.481 -21.682 1.00 23.00 112 GLU B N 1
ATOM 4937 C CA . GLU B 1 126 ? 4.278 32.933 -20.410 1.00 24.99 112 GLU B CA 1
ATOM 4938 C C . GLU B 1 126 ? 4.531 34.036 -19.384 1.00 22.51 112 GLU B C 1
ATOM 4939 O O . GLU B 1 126 ? 4.847 35.176 -19.730 1.00 20.11 112 GLU B O 1
ATOM 4945 N N . LEU B 1 127 ? 4.397 33.674 -18.101 1.00 21.10 113 LEU B N 1
ATOM 4946 C CA . LEU B 1 127 ? 4.654 34.584 -16.981 1.00 21.72 113 LEU B CA 1
ATOM 4947 C C . LEU B 1 127 ? 6.144 34.553 -16.643 1.00 20.68 113 LEU B C 1
ATOM 4948 O O . LEU B 1 127 ? 6.583 33.976 -15.645 1.00 20.67 113 LEU B O 1
ATOM 4953 N N . LEU B 1 128 ? 6.925 35.230 -17.474 1.00 18.68 114 LEU B N 1
ATOM 4954 C CA . LEU B 1 128 ? 8.377 35.203 -17.395 1.00 20.96 114 LEU B CA 1
ATOM 4955 C C . LEU B 1 128 ? 8.929 36.357 -16.554 1.00 19.32 114 LEU B C 1
ATOM 4956 O O . LEU B 1 128 ? 8.322 37.427 -16.452 1.00 19.00 114 LEU B O 1
ATOM 4961 N N . HIS B 1 129 ? 10.112 36.142 -15.977 1.00 19.48 115 HIS B N 1
ATOM 4962 C CA . HIS B 1 129 ? 10.807 37.236 -15.305 1.00 19.11 115 HIS B CA 1
ATOM 4963 C C . HIS B 1 129 ? 11.088 38.363 -16.300 1.00 19.20 115 HIS B C 1
ATOM 4964 O O . HIS B 1 129 ? 11.231 38.136 -17.507 1.00 17.77 115 HIS B O 1
ATOM 4971 N N . HIS B 1 130 ? 11.143 39.589 -15.780 1.00 18.37 116 HIS B N 1
ATOM 4972 C CA . HIS B 1 130 ? 11.258 40.820 -16.554 1.00 17.50 116 HIS B CA 1
ATOM 4973 C C . HIS B 1 130 ? 10.014 41.101 -17.412 1.00 18.82 116 HIS B C 1
ATOM 4974 O O . HIS B 1 130 ? 10.106 41.785 -18.433 1.00 15.53 116 HIS B O 1
ATOM 4981 N N . THR B 1 131 ? 8.841 40.588 -17.049 1.00 18.95 117 THR B N 1
ATOM 4982 C CA . THR B 1 131 ? 7.606 41.037 -17.678 1.00 18.73 117 THR B CA 1
ATOM 4983 C C . THR B 1 131 ? 6.713 41.691 -16.638 1.00 19.38 117 THR B C 1
ATOM 4984 O O . THR B 1 131 ? 6.999 41.674 -15.437 1.00 17.30 117 THR B O 1
ATOM 4988 N N . LEU B 1 132 ? 5.621 42.301 -17.112 1.00 19.49 118 LEU B N 1
ATOM 4989 C CA . LEU B 1 132 ? 4.638 42.834 -16.182 1.00 19.69 118 LEU B CA 1
ATOM 4990 C C . LEU B 1 132 ? 3.734 41.746 -15.625 1.00 21.19 118 LEU B C 1
ATOM 4991 O O . LEU B 1 132 ? 2.807 42.050 -14.861 1.00 19.23 118 LEU B O 1
ATOM 4996 N N . GLY B 1 133 ? 3.984 40.489 -15.978 1.00 21.49 119 GLY B N 1
ATOM 4997 C CA . GLY B 1 133 ? 3.166 39.409 -15.470 1.00 22.21 119 GLY B CA 1
ATOM 4998 C C . GLY B 1 133 ? 1.820 39.287 -16.143 1.00 23.47 119 GLY B C 1
ATOM 4999 O O . GLY B 1 133 ? 0.898 38.701 -15.564 1.00 22.88 119 GLY B O 1
ATOM 5000 N N . ASP B 1 134 ? 1.674 39.844 -17.341 1.00 23.90 120 ASP B N 1
ATOM 5001 C CA . ASP B 1 134 ? 0.418 39.810 -18.076 1.00 24.33 120 ASP B CA 1
ATOM 5002 C C . ASP B 1 134 ? 0.519 39.013 -19.375 1.00 26.46 120 ASP B C 1
ATOM 5003 O O . ASP B 1 134 ? -0.451 38.975 -20.144 1.00 28.01 120 ASP B O 1
ATOM 5008 N N . GLY B 1 135 ? 1.655 38.368 -19.634 1.00 22.37 121 GLY B N 1
ATOM 5009 C CA . GLY B 1 135 ? 1.873 37.655 -20.886 1.00 22.81 121 GLY B CA 1
ATOM 5010 C C . GLY B 1 135 ? 2.144 38.516 -22.103 1.00 24.14 121 GLY B C 1
ATOM 5011 O O . GLY B 1 135 ? 2.088 38.006 -23.229 1.00 22.65 121 GLY B O 1
ATOM 5012 N N . GLU B 1 136 ? 2.431 39.805 -21.931 1.00 22.38 122 GLU B N 1
ATOM 5013 C CA . GLU B 1 136 ? 2.591 40.722 -23.053 1.00 23.05 122 GLU B CA 1
ATOM 5014 C C . GLU B 1 136 ? 4.067 41.053 -23.234 1.00 22.80 122 GLU B C 1
ATOM 5015 O O . GLU B 1 136 ? 4.759 41.343 -22.257 1.00 22.43 122 GLU B O 1
ATOM 5021 N N . PHE B 1 137 ? 4.560 40.991 -24.473 1.00 21.26 123 PHE B N 1
ATOM 5022 C CA . PHE B 1 137 ? 5.992 41.160 -24.717 1.00 22.45 123 PHE B CA 1
ATOM 5023 C C . PHE B 1 137 ? 6.341 42.359 -25.600 1.00 21.81 123 PHE B C 1
ATOM 5024 O O . PHE B 1 137 ? 7.521 42.547 -25.932 1.00 21.44 123 PHE B O 1
ATOM 5032 N N . ARG B 1 138 ? 5.374 43.220 -25.935 1.00 22.06 124 ARG B N 1
ATOM 5033 C CA . ARG B 1 138 ? 5.637 44.363 -26.804 1.00 23.52 124 ARG B CA 1
ATOM 5034 C C . ARG B 1 138 ? 5.479 45.716 -26.123 1.00 22.89 124 ARG B C 1
ATOM 5035 O O . ARG B 1 138 ? 5.654 46.746 -26.793 1.00 22.11 124 ARG B O 1
ATOM 5043 N N . HIS B 1 139 ? 5.146 45.747 -24.826 1.00 20.88 125 HIS B N 1
ATOM 5044 C CA . HIS B 1 139 ? 4.977 47.014 -24.119 1.00 20.34 125 HIS B CA 1
ATOM 5045 C C . HIS B 1 139 ? 6.219 47.884 -24.277 1.00 19.78 125 HIS B C 1
ATOM 5046 O O . HIS B 1 139 ? 6.139 49.068 -24.627 1.00 20.98 125 HIS B O 1
ATOM 5053 N N . PHE B 1 140 ? 7.382 47.313 -23.987 1.00 19.09 126 PHE B N 1
ATOM 5054 C CA . PHE B 1 140 ? 8.598 48.113 -23.904 1.00 18.21 126 PHE B CA 1
ATOM 5055 C C . PHE B 1 140 ? 9.098 48.505 -25.283 1.00 18.74 126 PHE B C 1
ATOM 5056 O O . PHE B 1 140 ? 9.707 49.570 -25.445 1.00 17.01 126 PHE B O 1
ATOM 5064 N N . TYR B 1 141 ? 8.870 47.652 -26.274 1.00 19.10 127 TYR B N 1
ATOM 5065 C CA . TYR B 1 141 ? 9.107 48.047 -27.659 1.00 20.00 127 TYR B CA 1
ATOM 5066 C C . TYR B 1 141 ? 8.294 49.291 -28.023 1.00 20.50 127 TYR B C 1
ATOM 5067 O O . TYR B 1 141 ? 8.828 50.252 -28.592 1.00 19.76 127 TYR B O 1
ATOM 5076 N N . HIS B 1 142 ? 7.007 49.314 -27.663 1.00 20.62 128 HIS B N 1
ATOM 5077 C CA . HIS B 1 142 ? 6.189 50.473 -28.005 1.00 21.73 128 HIS B CA 1
ATOM 5078 C C . HIS B 1 142 ? 6.630 51.708 -27.233 1.00 19.75 128 HIS B C 1
ATOM 5079 O O . HIS B 1 142 ? 6.671 52.805 -27.802 1.00 16.20 128 HIS B O 1
ATOM 5086 N N . MET B 1 143 ? 6.989 51.557 -25.950 1.00 18.00 129 MET B N 1
ATOM 5087 C CA . MET B 1 143 ? 7.442 52.731 -25.206 1.00 18.70 129 MET B CA 1
ATOM 5088 C C . MET B 1 143 ? 8.744 53.302 -25.740 1.00 19.38 129 MET B C 1
ATOM 5089 O O . MET B 1 143 ? 9.030 54.479 -25.501 1.00 17.21 129 MET B O 1
ATOM 5094 N N . SER B 1 144 ? 9.525 52.524 -26.483 1.00 18.29 130 SER B N 1
ATOM 5095 C CA . SER B 1 144 ? 10.725 53.089 -27.076 1.00 20.09 130 SER B CA 1
ATOM 5096 C C . SER B 1 144 ? 10.460 53.830 -28.383 1.00 20.92 130 SER B C 1
ATOM 5097 O O . SER B 1 144 ? 11.376 54.485 -28.895 1.00 21.93 130 SER B O 1
ATOM 5100 N N . GLU B 1 145 ? 9.247 53.738 -28.932 1.00 20.14 131 GLU B N 1
ATOM 5101 C CA . GLU B 1 145 ? 8.976 54.324 -30.244 1.00 21.59 131 GLU B CA 1
ATOM 5102 C C . GLU B 1 145 ? 9.192 55.837 -30.282 1.00 21.36 131 GLU B C 1
ATOM 5103 O O . GLU B 1 145 ? 9.780 56.319 -31.263 1.00 20.20 131 GLU B O 1
ATOM 5109 N N . PRO B 1 146 ? 8.765 56.632 -29.294 1.00 21.84 132 PRO B N 1
ATOM 5110 C CA . PRO B 1 146 ? 8.990 58.083 -29.382 1.00 21.90 132 PRO B CA 1
ATOM 5111 C C . PRO B 1 146 ? 10.448 58.511 -29.347 1.00 20.71 132 PRO B C 1
ATOM 5112 O O . PRO B 1 146 ? 10.727 59.665 -29.696 1.00 20.13 132 PRO B O 1
ATOM 5116 N N . ILE B 1 147 ? 11.378 57.672 -28.887 1.00 18.96 133 ILE B N 1
ATOM 5117 C CA . ILE B 1 147 ? 12.752 58.122 -28.675 1.00 19.08 133 ILE B CA 1
ATOM 5118 C C . ILE B 1 147 ? 13.725 57.444 -29.638 1.00 19.64 133 ILE B C 1
ATOM 5119 O O . ILE B 1 147 ? 14.941 57.418 -29.388 1.00 18.91 133 ILE B O 1
ATOM 5124 N N . THR B 1 148 ? 13.213 56.907 -30.749 1.00 18.12 134 THR B N 1
ATOM 5125 C CA . THR B 1 148 ? 14.052 56.331 -31.794 1.00 18.20 134 THR B CA 1
ATOM 5126 C C . THR B 1 148 ? 13.508 56.759 -33.152 1.00 20.22 134 THR B C 1
ATOM 5127 O O . THR B 1 148 ? 12.333 57.107 -33.278 1.00 16.25 134 THR B O 1
ATOM 5131 N N . VAL B 1 149 ? 14.380 56.785 -34.165 1.00 17.63 135 VAL B N 1
ATOM 5132 C CA . VAL B 1 149 ? 13.912 57.105 -35.511 1.00 18.77 135 VAL B CA 1
ATOM 5133 C C . VAL B 1 149 ? 13.471 55.856 -36.249 1.00 18.80 135 VAL B C 1
ATOM 5134 O O . VAL B 1 149 ? 12.757 55.954 -37.255 1.00 19.94 135 VAL B O 1
ATOM 5138 N N . ALA B 1 150 ? 13.899 54.690 -35.800 1.00 19.13 136 ALA B N 1
ATOM 5139 C CA . ALA B 1 150 ? 13.528 53.439 -36.433 1.00 19.66 136 ALA B CA 1
ATOM 5140 C C . ALA B 1 150 ? 13.603 52.359 -35.374 1.00 19.17 136 ALA B C 1
ATOM 5141 O O . ALA B 1 150 ? 14.468 52.397 -34.498 1.00 17.83 136 ALA B O 1
ATOM 5143 N N . GLN B 1 151 ? 12.705 51.390 -35.467 1.00 18.93 137 GLN B N 1
ATOM 5144 C CA . GLN B 1 151 ? 12.796 50.237 -34.588 1.00 20.56 137 GLN B CA 1
ATOM 5145 C C . GLN B 1 151 ? 12.242 49.035 -35.328 1.00 21.40 137 GLN B C 1
ATOM 5146 O O . GLN B 1 151 ? 11.509 49.170 -36.310 1.00 22.05 137 GLN B O 1
ATOM 5152 N N . ALA B 1 152 ? 12.601 47.851 -34.847 1.00 20.37 138 ALA B N 1
ATOM 5153 C CA . ALA B 1 152 ? 12.086 46.624 -35.432 1.00 21.43 138 ALA B CA 1
ATOM 5154 C C . ALA B 1 152 ? 12.024 45.548 -34.357 1.00 21.21 138 ALA B C 1
ATOM 5155 O O . ALA B 1 152 ? 12.844 45.521 -33.440 1.00 19.05 138 ALA B O 1
ATOM 5157 N N . ILE B 1 153 ? 11.067 44.642 -34.493 1.00 21.79 139 ILE B N 1
ATOM 5158 C CA . ILE B 1 153 ? 11.115 43.369 -33.788 1.00 22.06 139 ILE B CA 1
ATOM 5159 C C . ILE B 1 153 ? 11.622 42.340 -34.786 1.00 22.56 139 ILE B C 1
ATOM 5160 O O . ILE B 1 153 ? 10.962 42.073 -35.796 1.00 22.70 139 ILE B O 1
ATOM 5165 N N . LEU B 1 154 ? 12.789 41.774 -34.509 1.00 17.56 140 LEU B N 1
ATOM 5166 C CA . LEU B 1 154 ? 13.442 40.883 -35.452 1.00 21.43 140 LEU B CA 1
ATOM 5167 C C . LEU B 1 154 ? 12.770 39.524 -35.402 1.00 21.08 140 LEU B C 1
ATOM 5168 O O . LEU B 1 154 ? 12.514 38.992 -34.320 1.00 18.89 140 LEU B O 1
ATOM 5173 N N . THR B 1 155 ? 12.462 38.974 -36.571 1.00 19.49 141 THR B N 1
ATOM 5174 C CA . THR B 1 155 ? 11.928 37.628 -36.685 1.00 20.99 141 THR B CA 1
ATOM 5175 C C . THR B 1 155 ? 12.814 36.819 -37.618 1.00 21.07 141 THR B C 1
ATOM 5176 O O . THR B 1 155 ? 13.640 37.365 -38.346 1.00 19.93 141 THR B O 1
ATOM 5180 N N . GLU B 1 156 ? 12.599 35.505 -37.626 1.00 22.38 142 GLU B N 1
ATOM 5181 C CA . GLU B 1 156 ? 13.288 34.649 -38.589 1.00 22.69 142 GLU B CA 1
ATOM 5182 C C . GLU B 1 156 ? 13.017 35.088 -40.025 1.00 22.75 142 GLU B C 1
ATOM 5183 O O . GLU B 1 156 ? 13.868 34.909 -40.906 1.00 22.00 142 GLU B O 1
ATOM 5189 N N . GLN B 1 157 ? 11.854 35.680 -40.280 1.00 22.18 143 GLN B N 1
ATOM 5190 C CA . GLN B 1 157 ? 11.465 36.042 -41.634 1.00 22.91 143 GLN B CA 1
ATOM 5191 C C . GLN B 1 157 ? 11.871 37.448 -42.050 1.00 22.17 143 GLN B C 1
ATOM 5192 O O . GLN B 1 157 ? 11.787 37.758 -43.243 1.00 23.07 143 GLN B O 1
ATOM 5198 N N . ASN B 1 158 ? 12.312 38.309 -41.129 1.00 21.33 144 ASN B N 1
ATOM 5199 C CA . ASN B 1 158 ? 12.647 39.666 -41.531 1.00 21.74 144 ASN B CA 1
ATOM 5200 C C . ASN B 1 158 ? 14.038 40.123 -41.120 1.00 20.23 144 ASN B C 1
ATOM 5201 O O . ASN B 1 158 ? 14.434 41.234 -41.490 1.00 19.44 144 ASN B O 1
ATOM 5206 N N . ALA B 1 159 ? 14.782 39.291 -40.386 1.00 20.10 145 ALA B N 1
ATOM 5207 C CA . ALA B 1 159 ? 15.929 39.731 -39.590 1.00 21.44 145 ALA B CA 1
ATOM 5208 C C . ALA B 1 159 ? 16.880 40.648 -40.357 1.00 21.23 145 ALA B C 1
ATOM 5209 O O . ALA B 1 159 ? 17.125 41.789 -39.948 1.00 20.98 145 ALA B O 1
ATOM 5211 N N . CYS B 1 160 ? 17.451 40.157 -41.461 1.00 20.31 146 CYS B N 1
ATOM 5212 C CA . CYS B 1 160 ? 18.587 40.863 -42.051 1.00 23.09 146 CYS B CA 1
ATOM 5213 C C . CYS B 1 160 ? 18.175 42.169 -42.709 1.00 22.48 146 CYS B C 1
ATOM 5214 O O . CYS B 1 160 ? 18.923 43.152 -42.651 1.00 20.79 146 CYS B O 1
ATOM 5217 N N . TYR B 1 161 ? 16.999 42.221 -43.335 1.00 21.89 147 TYR B N 1
ATOM 5218 C CA . TYR B 1 161 ? 16.641 43.509 -43.913 1.00 24.00 147 TYR B CA 1
ATOM 5219 C C . TYR B 1 161 ? 16.065 44.475 -42.898 1.00 22.59 147 TYR B C 1
ATOM 5220 O O . TYR B 1 161 ? 16.139 45.686 -43.128 1.00 21.50 147 TYR B O 1
ATOM 5229 N N . GLU B 1 162 ? 15.524 43.989 -41.776 1.00 22.42 148 GLU B N 1
ATOM 5230 C CA . GLU B 1 162 ? 15.126 44.922 -40.727 1.00 20.04 148 GLU B CA 1
ATOM 5231 C C . GLU B 1 162 ? 16.347 45.521 -40.037 1.00 21.89 148 GLU B C 1
ATOM 5232 O O . GLU B 1 162 ? 16.357 46.712 -39.690 1.00 20.55 148 GLU B O 1
ATOM 5238 N N . ILE B 1 163 ? 17.388 44.714 -39.834 1.00 19.62 149 ILE B N 1
ATOM 5239 C CA . ILE B 1 163 ? 18.635 45.249 -39.294 1.00 19.97 149 ILE B CA 1
ATOM 5240 C C . ILE B 1 163 ? 19.158 46.349 -40.204 1.00 21.12 149 ILE B C 1
ATOM 5241 O O . ILE B 1 163 ? 19.488 47.453 -39.753 1.00 17.88 149 ILE B O 1
ATOM 5246 N N . ASP B 1 164 ? 19.187 46.079 -41.509 1.00 18.71 150 ASP B N 1
ATOM 5247 C CA . ASP B 1 164 ? 19.729 47.054 -42.438 1.00 21.64 150 ASP B CA 1
ATOM 5248 C C . ASP B 1 164 ? 18.868 48.309 -42.490 1.00 22.12 150 ASP B C 1
ATOM 5249 O O . ASP B 1 164 ? 19.401 49.420 -42.600 1.00 20.26 150 ASP B O 1
ATOM 5254 N N . ARG B 1 165 ? 17.539 48.156 -42.434 1.00 20.23 151 ARG B N 1
ATOM 5255 C CA . ARG B 1 165 ? 16.664 49.324 -42.481 1.00 20.76 151 ARG B CA 1
ATOM 5256 C C . ARG B 1 165 ? 16.900 50.228 -41.284 1.00 20.31 151 ARG B C 1
ATOM 5257 O O . ARG B 1 165 ? 17.055 51.448 -41.428 1.00 18.53 151 ARG B O 1
ATOM 5265 N N . VAL B 1 166 ? 16.957 49.641 -40.090 1.00 19.76 152 VAL B N 1
ATOM 5266 C CA . VAL B 1 166 ? 17.056 50.457 -38.891 1.00 19.63 152 VAL B CA 1
ATOM 5267 C C . VAL B 1 166 ? 18.416 51.135 -38.834 1.00 18.25 152 VAL B C 1
ATOM 5268 O O . VAL B 1 166 ? 18.516 52.331 -38.550 1.00 19.91 152 VAL B O 1
ATOM 5272 N N . LEU B 1 167 ? 19.486 50.388 -39.120 1.00 17.01 153 LEU B N 1
ATOM 5273 C CA . LEU B 1 167 ? 20.810 51.003 -39.155 1.00 20.65 153 LEU B CA 1
ATOM 5274 C C . LEU B 1 167 ? 20.895 52.086 -40.227 1.00 20.81 153 LEU B C 1
ATOM 5275 O O . LEU B 1 167 ? 21.513 53.139 -40.014 1.00 21.43 153 LEU B O 1
ATOM 5280 N N . THR B 1 168 ? 20.296 51.842 -41.392 1.00 20.84 154 THR B N 1
ATOM 5281 C CA . THR B 1 168 ? 20.321 52.848 -42.449 1.00 22.19 154 THR B CA 1
ATOM 5282 C C . THR B 1 168 ? 19.629 54.132 -42.011 1.00 22.47 154 THR B C 1
ATOM 5283 O O . THR B 1 168 ? 20.164 55.230 -42.217 1.00 22.82 154 THR B O 1
ATOM 5287 N N . THR B 1 169 ? 18.456 54.017 -41.373 1.00 20.64 155 THR B N 1
ATOM 5288 C CA . THR B 1 169 ? 17.752 55.210 -40.914 1.00 21.55 155 THR B CA 1
ATOM 5289 C C . THR B 1 169 ? 18.547 55.927 -39.834 1.00 20.85 155 THR B C 1
ATOM 5290 O O . THR B 1 169 ? 18.543 57.160 -39.771 1.00 21.47 155 THR B O 1
ATOM 5294 N N . MET B 1 170 ? 19.201 55.157 -38.958 1.00 18.74 156 MET B N 1
ATOM 5295 C CA . MET B 1 170 ? 20.109 55.710 -37.955 1.00 21.96 156 MET B CA 1
ATOM 5296 C C . MET B 1 170 ? 21.204 56.543 -38.608 1.00 23.43 156 MET B C 1
ATOM 5297 O O . MET B 1 170 ? 21.530 57.642 -38.136 1.00 22.53 156 MET B O 1
ATOM 5302 N N . LEU B 1 171 ? 21.792 56.025 -39.692 1.00 21.95 157 LEU B N 1
ATOM 5303 C CA . LEU B 1 171 ? 22.860 56.742 -40.385 1.00 23.63 157 LEU B CA 1
ATOM 5304 C C . LEU B 1 171 ? 22.335 58.006 -41.054 1.00 24.77 157 LEU B C 1
ATOM 5305 O O . LEU B 1 171 ? 23.032 59.024 -41.098 1.00 27.15 157 LEU B O 1
ATOM 5310 N N . ARG B 1 172 ? 21.120 57.948 -41.604 1.00 23.69 158 ARG B N 1
ATOM 5311 C CA . ARG B 1 172 ? 20.541 59.100 -42.291 1.00 25.90 158 ARG B CA 1
ATOM 5312 C C . ARG B 1 172 ? 20.147 60.199 -41.315 1.00 24.98 158 ARG B C 1
ATOM 5313 O O . ARG B 1 172 ? 20.429 61.381 -41.555 1.00 23.29 158 ARG B O 1
ATOM 5321 N N . GLU B 1 173 ? 19.523 59.826 -40.196 1.00 22.52 159 GLU B N 1
ATOM 5322 C CA . GLU B 1 173 ? 18.999 60.800 -39.246 1.00 25.30 159 GLU B CA 1
ATOM 5323 C C . GLU B 1 173 ? 19.961 61.117 -38.122 1.00 23.88 159 GLU B C 1
ATOM 5324 O O . GLU B 1 173 ? 19.728 62.096 -37.393 1.00 22.79 159 GLU B O 1
ATOM 5330 N N . ARG B 1 174 ? 21.011 60.309 -37.952 1.00 19.69 160 ARG B N 1
ATOM 5331 C CA . ARG B 1 174 ? 21.940 60.468 -36.844 1.00 19.94 160 ARG B CA 1
ATOM 5332 C C . ARG B 1 174 ? 21.194 60.472 -35.500 1.00 21.06 160 ARG B C 1
ATOM 5333 O O . ARG B 1 174 ? 21.333 61.376 -34.671 1.00 18.03 160 ARG B O 1
ATOM 5341 N N . ARG B 1 175 ? 20.402 59.428 -35.285 1.00 18.87 161 ARG B N 1
ATOM 5342 C CA . ARG B 1 175 ? 19.560 59.324 -34.099 1.00 18.96 161 ARG B CA 1
ATOM 5343 C C . ARG B 1 175 ? 19.475 57.855 -33.715 1.00 18.28 161 ARG B C 1
ATOM 5344 O O . ARG B 1 175 ? 19.850 56.975 -34.501 1.00 16.69 161 ARG B O 1
ATOM 5352 N N . PRO B 1 176 ? 19.008 57.564 -32.499 1.00 16.36 162 PRO B N 1
ATOM 5353 C CA . PRO B 1 176 ? 18.965 56.171 -32.028 1.00 17.55 162 PRO B CA 1
ATOM 5354 C C . PRO B 1 176 ? 18.010 55.275 -32.794 1.00 18.01 162 PRO B C 1
ATOM 5355 O O . PRO B 1 176 ? 16.974 55.705 -33.308 1.00 17.45 162 PRO B O 1
ATOM 5359 N N . GLY B 1 177 ? 18.354 53.982 -32.793 1.00 17.93 163 GLY B N 1
ATOM 5360 C CA . GLY B 1 177 ? 17.468 52.947 -33.272 1.00 17.87 163 GLY B CA 1
ATOM 5361 C C . GLY B 1 177 ? 17.317 51.870 -32.209 1.00 16.54 163 GLY B C 1
ATOM 5362 O O . GLY B 1 177 ? 18.029 51.859 -31.201 1.00 15.87 163 GLY B O 1
ATOM 5363 N N . TYR B 1 178 ? 16.362 50.971 -32.437 1.00 16.02 164 TYR B N 1
ATOM 5364 C CA . TYR B 1 178 ? 16.030 49.951 -31.446 1.00 17.32 164 TYR B CA 1
ATOM 5365 C C . TYR B 1 178 ? 15.801 48.631 -32.167 1.00 16.40 164 TYR B C 1
ATOM 5366 O O . TYR B 1 178 ? 15.116 48.599 -33.185 1.00 15.82 164 TYR B O 1
ATOM 5375 N N . LEU B 1 179 ? 16.339 47.538 -31.621 1.00 16.13 165 LEU B N 1
ATOM 5376 C CA . LEU B 1 179 ? 16.107 46.213 -32.190 1.00 16.38 165 LEU B CA 1
ATOM 5377 C C . LEU B 1 179 ? 15.783 45.241 -31.071 1.00 17.16 165 LEU B C 1
ATOM 5378 O O . LEU B 1 179 ? 16.607 45.039 -30.177 1.00 15.03 165 LEU B O 1
ATOM 5383 N N . MET B 1 180 ? 14.621 44.603 -31.134 1.00 16.99 166 MET B N 1
ATOM 5384 C CA . MET B 1 180 ? 14.348 43.527 -30.194 1.00 16.26 166 MET B CA 1
ATOM 5385 C C . MET B 1 180 ? 14.870 42.271 -30.869 1.00 17.74 166 MET B C 1
ATOM 5386 O O . MET B 1 180 ? 14.519 41.992 -32.021 1.00 17.39 166 MET B O 1
ATOM 5391 N N . LEU B 1 181 ? 15.746 41.552 -30.175 1.00 17.41 167 LEU B N 1
ATOM 5392 C CA . LEU B 1 181 ? 16.386 40.352 -30.697 1.00 18.54 167 LEU B CA 1
ATOM 5393 C C . LEU B 1 181 ? 15.975 39.187 -29.811 1.00 17.07 167 LEU B C 1
ATOM 5394 O O . LEU B 1 181 ? 16.647 38.891 -28.816 1.00 16.30 167 LEU B O 1
ATOM 5399 N N . PRO B 1 182 ? 14.890 38.488 -30.141 1.00 19.57 168 PRO B N 1
ATOM 5400 C CA . PRO B 1 182 ? 14.552 37.268 -29.401 1.00 19.60 168 PRO B CA 1
ATOM 5401 C C . PRO B 1 182 ? 15.693 36.268 -29.485 1.00 19.91 168 PRO B C 1
ATOM 5402 O O . PRO B 1 182 ? 16.385 36.169 -30.501 1.00 18.91 168 PRO B O 1
ATOM 5406 N N . ALA B 1 183 ? 15.884 35.521 -28.397 1.00 20.29 169 ALA B N 1
ATOM 5407 C CA . ALA B 1 183 ? 17.064 34.669 -28.288 1.00 20.23 169 ALA B CA 1
ATOM 5408 C C . ALA B 1 183 ? 17.116 33.633 -29.403 1.00 24.22 169 ALA B C 1
ATOM 5409 O O . ALA B 1 183 ? 18.201 33.307 -29.901 1.00 24.94 169 ALA B O 1
ATOM 5411 N N . ASP B 1 184 ? 15.957 33.103 -29.820 1.00 23.18 170 ASP B N 1
ATOM 5412 C CA . ASP B 1 184 ? 15.966 32.096 -30.880 1.00 23.96 170 ASP B CA 1
ATOM 5413 C C . ASP B 1 184 ? 16.273 32.713 -32.245 1.00 23.38 170 ASP B C 1
ATOM 5414 O O . ASP B 1 184 ? 16.976 32.107 -33.058 1.00 24.48 170 ASP B O 1
ATOM 5419 N N . VAL B 1 185 ? 15.757 33.910 -32.513 1.00 21.39 171 VAL B N 1
ATOM 5420 C CA . VAL B 1 185 ? 16.020 34.570 -33.787 1.00 22.18 171 VAL B CA 1
ATOM 5421 C C . VAL B 1 185 ? 17.517 34.785 -33.973 1.00 22.16 171 VAL B C 1
ATOM 5422 O O . VAL B 1 185 ? 18.045 34.659 -35.084 1.00 19.38 171 VAL B O 1
ATOM 5426 N N . ALA B 1 186 ? 18.224 35.109 -32.885 1.00 19.16 172 ALA B N 1
ATOM 5427 C CA . ALA B 1 186 ? 19.659 35.372 -32.971 1.00 22.08 172 ALA B CA 1
ATOM 5428 C C . ALA B 1 186 ? 20.430 34.171 -33.496 1.00 21.82 172 ALA B C 1
ATOM 5429 O O . ALA B 1 186 ? 21.488 34.336 -34.117 1.00 22.14 172 ALA B O 1
ATOM 5431 N N . LYS B 1 187 ? 19.923 32.967 -33.272 1.00 22.03 173 LYS B N 1
ATOM 5432 C CA . LYS B 1 187 ? 20.611 31.764 -33.715 1.00 23.01 173 LYS B CA 1
ATOM 5433 C C . LYS B 1 187 ? 20.218 31.306 -35.111 1.00 23.80 173 LYS B C 1
ATOM 5434 O O . LYS B 1 187 ? 20.771 30.309 -35.582 1.00 24.70 173 LYS B O 1
ATOM 5440 N N . LYS B 1 188 ? 19.284 31.982 -35.778 1.00 22.21 174 LYS B N 1
ATOM 5441 C CA . LYS B 1 188 ? 18.863 31.539 -37.106 1.00 23.41 174 LYS B CA 1
ATOM 5442 C C . LYS B 1 188 ? 19.962 31.782 -38.141 1.00 23.57 174 LYS B C 1
ATOM 5443 O O . LYS B 1 188 ? 20.751 32.724 -38.039 1.00 21.93 174 LYS B O 1
ATOM 5449 N N . ALA B 1 189 ? 20.006 30.907 -39.144 1.00 23.76 175 ALA B N 1
ATOM 5450 C CA . ALA B 1 189 ? 21.055 30.954 -40.152 1.00 24.35 175 ALA B CA 1
ATOM 5451 C C . ALA B 1 189 ? 21.041 32.274 -40.910 1.00 24.21 175 ALA B C 1
ATOM 5452 O O . ALA B 1 189 ? 19.981 32.854 -41.166 1.00 24.16 175 ALA B O 1
ATOM 5454 N N . ALA B 1 190 ? 22.235 32.759 -41.255 1.00 24.79 176 ALA B N 1
ATOM 5455 C CA . ALA B 1 190 ? 22.372 33.946 -42.086 1.00 24.55 176 ALA B CA 1
ATOM 5456 C C . ALA B 1 190 ? 23.589 33.779 -42.992 1.00 26.16 176 ALA B C 1
ATOM 5457 O O . ALA B 1 190 ? 24.357 32.819 -42.871 1.00 26.29 176 ALA B O 1
ATOM 5459 N N . THR B 1 191 ? 23.773 34.741 -43.895 1.00 24.88 177 THR B N 1
ATOM 5460 C CA . THR B 1 191 ? 24.886 34.738 -44.838 1.00 25.74 177 THR B CA 1
ATOM 5461 C C . THR B 1 191 ? 25.690 36.023 -44.711 1.00 25.06 177 THR B C 1
ATOM 5462 O O . THR B 1 191 ? 25.106 37.116 -44.668 1.00 22.12 177 THR B O 1
ATOM 5466 N N . PRO B 1 192 ? 27.015 35.937 -44.640 1.00 27.08 178 PRO B N 1
ATOM 5467 C CA . PRO B 1 192 ? 27.846 37.150 -44.635 1.00 28.29 178 PRO B CA 1
ATOM 5468 C C . PRO B 1 192 ? 27.650 37.939 -45.915 1.00 27.50 178 PRO B C 1
ATOM 5469 O O . PRO B 1 192 ? 27.679 37.366 -47.011 1.00 27.84 178 PRO B O 1
ATOM 5473 N N . PRO B 1 193 ? 27.413 39.242 -45.820 1.00 29.82 179 PRO B N 1
ATOM 5474 C CA . PRO B 1 193 ? 27.293 40.062 -47.029 1.00 31.14 179 PRO B CA 1
ATOM 5475 C C . PRO B 1 193 ? 28.651 40.378 -47.643 1.00 31.84 179 PRO B C 1
ATOM 5476 O O . PRO B 1 193 ? 29.659 40.516 -46.948 1.00 32.70 179 PRO B O 1
ATOM 5480 N N . VAL B 1 194 ? 28.667 40.480 -48.975 1.00 33.27 180 VAL B N 1
ATOM 5481 C CA . VAL B 1 194 ? 29.894 40.857 -49.681 1.00 37.22 180 VAL B CA 1
ATOM 5482 C C . VAL B 1 194 ? 30.215 42.329 -49.449 1.00 35.13 180 VAL B C 1
ATOM 5483 O O . VAL B 1 194 ? 31.386 42.710 -49.327 1.00 31.93 180 VAL B O 1
ATOM 5487 N N . ASN B 1 195 ? 29.187 43.178 -49.438 1.00 32.26 181 ASN B N 1
ATOM 5488 C CA . ASN B 1 195 ? 29.341 44.621 -49.324 1.00 33.49 181 ASN B CA 1
ATOM 5489 C C . ASN B 1 195 ? 28.987 45.094 -47.922 1.00 31.15 181 ASN B C 1
ATOM 5490 O O . ASN B 1 195 ? 28.023 44.619 -47.316 1.00 31.48 181 ASN B O 1
ATOM 5495 N N . ALA B 1 196 ? 29.763 46.048 -47.420 1.00 30.26 182 ALA B N 1
ATOM 5496 C CA . ALA B 1 196 ? 29.414 46.718 -46.180 1.00 28.81 182 ALA B CA 1
ATOM 5497 C C . ALA B 1 196 ? 28.131 47.529 -46.349 1.00 29.23 182 ALA B C 1
ATOM 5498 O O . ALA B 1 196 ? 27.784 47.970 -47.448 1.00 25.97 182 ALA B O 1
ATOM 5500 N N . LEU B 1 197 ? 27.433 47.735 -45.239 1.00 25.75 183 LEU B N 1
ATOM 5501 C CA . LEU B 1 197 ? 26.285 48.631 -45.230 1.00 26.57 183 LEU B CA 1
ATOM 5502 C C . LEU B 1 197 ? 26.750 50.067 -45.418 1.00 28.19 183 LEU B C 1
ATOM 5503 O O . LEU B 1 197 ? 27.650 50.531 -44.710 1.00 28.55 183 LEU B O 1
ATOM 5508 N N . THR B 1 198 ? 26.183 50.746 -46.419 1.00 29.76 184 THR B N 1
ATOM 5509 C CA . THR B 1 198 ? 26.447 52.152 -46.687 1.00 32.61 184 THR B CA 1
ATOM 5510 C C . THR B 1 198 ? 25.128 52.883 -46.902 1.00 34.03 184 THR B C 1
ATOM 5511 O O . THR B 1 198 ? 24.157 52.310 -47.395 1.00 34.20 184 THR B O 1
ATOM 5515 N N . LEU B 1 199 ? 25.106 54.153 -46.520 1.00 34.49 185 LEU B N 1
ATOM 5516 C CA . LEU B 1 199 ? 23.995 55.045 -46.832 1.00 39.01 185 LEU B CA 1
ATOM 5517 C C . LEU B 1 199 ? 24.342 55.785 -48.118 1.00 41.96 185 LEU B C 1
ATOM 5518 O O . LEU B 1 199 ? 25.281 56.587 -48.143 1.00 41.68 185 LEU B O 1
ATOM 5523 N N . ARG B 1 200 ? 23.630 55.475 -49.198 1.00 44.57 186 ARG B N 1
ATOM 5524 C CA . ARG B 1 200 ? 23.846 56.197 -50.445 1.00 52.35 186 ARG B CA 1
ATOM 5525 C C . ARG B 1 200 ? 23.659 57.693 -50.217 1.00 54.07 186 ARG B C 1
ATOM 5526 O O . ARG B 1 200 ? 22.713 58.121 -49.546 1.00 46.66 186 ARG B O 1
ATOM 5528 N N . HIS B 1 201 ? 24.599 58.481 -50.738 1.00 55.19 187 HIS B N 1
ATOM 5529 C CA . HIS B 1 201 ? 24.573 59.930 -50.570 1.00 54.61 187 HIS B CA 1
ATOM 5530 C C . HIS B 1 201 ? 23.357 60.519 -51.281 1.00 50.07 187 HIS B C 1
ATOM 5531 O O . HIS B 1 201 ? 23.186 60.332 -52.490 1.00 50.83 187 HIS B O 1
ATOM 5533 N N . ALA B 1 202 ? 22.508 61.222 -50.537 1.00 47.04 188 ALA B N 1
ATOM 5534 C CA . ALA B 1 202 ? 21.347 61.862 -51.138 1.00 45.18 188 ALA B CA 1
ATOM 5535 C C . ALA B 1 202 ? 21.744 63.116 -51.914 1.00 43.39 188 ALA B C 1
ATOM 5536 O O . ALA B 1 202 ? 22.763 63.758 -51.636 1.00 41.64 188 ALA B O 1
ATOM 5538 N N . HIS B 1 203 ? 20.918 63.456 -52.899 1.00 41.70 189 HIS B N 1
ATOM 5539 C CA . HIS B 1 203 ? 21.086 64.645 -53.725 1.00 40.28 189 HIS B CA 1
ATOM 5540 C C . HIS B 1 203 ? 19.727 65.299 -53.914 1.00 36.40 189 HIS B C 1
ATOM 5541 O O . HIS B 1 203 ? 18.741 64.609 -54.188 1.00 34.60 189 HIS B O 1
ATOM 5548 N N . ALA B 1 204 ? 19.665 66.615 -53.756 1.00 35.22 190 ALA B N 1
ATOM 5549 C CA . ALA B 1 204 ? 18.431 67.323 -54.058 1.00 31.95 190 ALA B CA 1
ATOM 5550 C C . ALA B 1 204 ? 18.127 67.270 -55.553 1.00 31.17 190 ALA B C 1
ATOM 5551 O O . ALA B 1 204 ? 19.026 67.190 -56.393 1.00 32.21 190 ALA B O 1
ATOM 5553 N N . ASP B 1 205 ? 16.835 67.299 -55.873 1.00 31.07 191 ASP B N 1
ATOM 5554 C CA . ASP B 1 205 ? 16.401 67.588 -57.228 1.00 31.10 191 ASP B CA 1
ATOM 5555 C C . ASP B 1 205 ? 17.044 68.891 -57.692 1.00 32.42 191 ASP B C 1
ATOM 5556 O O . ASP B 1 205 ? 17.150 69.851 -56.922 1.00 30.44 191 ASP B O 1
ATOM 5561 N N . SER B 1 206 ? 17.520 68.909 -58.942 1.00 32.35 192 SER B N 1
ATOM 5562 C CA . SER B 1 206 ? 18.339 70.035 -59.392 1.00 32.02 192 SER B CA 1
ATOM 5563 C C . SER B 1 206 ? 17.551 71.343 -59.448 1.00 31.34 192 SER B C 1
ATOM 5564 O O . SER B 1 206 ? 18.136 72.418 -59.253 1.00 28.40 192 SER B O 1
ATOM 5567 N N . ALA B 1 207 ? 16.239 71.279 -59.714 1.00 30.47 193 ALA B N 1
ATOM 5568 C CA . ALA B 1 207 ? 15.417 72.488 -59.685 1.00 28.57 193 ALA B CA 1
ATOM 5569 C C . ALA B 1 207 ? 15.243 72.998 -58.259 1.00 27.62 193 ALA B C 1
ATOM 5570 O O . ALA B 1 207 ? 15.280 74.211 -58.016 1.00 25.89 193 ALA B O 1
ATOM 5572 N N . CYS B 1 208 ? 15.059 72.083 -57.306 1.00 28.63 194 CYS B N 1
ATOM 5573 C CA . CYS B 1 208 ? 15.058 72.449 -55.892 1.00 29.48 194 CYS B CA 1
ATOM 5574 C C . CYS B 1 208 ? 16.384 73.057 -55.474 1.00 27.80 194 CYS B C 1
ATOM 5575 O O . CYS B 1 208 ? 16.422 74.065 -54.757 1.00 26.69 194 CYS B O 1
ATOM 5578 N N . LEU B 1 209 ? 17.488 72.442 -55.897 1.00 26.85 195 LEU B N 1
ATOM 5579 C CA . LEU B 1 209 ? 18.799 72.986 -55.576 1.00 27.95 195 LEU B CA 1
ATOM 5580 C C . LEU B 1 209 ? 18.960 74.401 -56.118 1.00 25.27 195 LEU B C 1
ATOM 5581 O O . LEU B 1 209 ? 19.437 75.294 -55.405 1.00 24.31 195 LEU B O 1
ATOM 5586 N N . LYS B 1 210 ? 18.542 74.631 -57.365 1.00 25.95 196 LYS B N 1
ATOM 5587 C CA . LYS B 1 210 ? 18.674 75.953 -57.966 1.00 24.19 196 LYS B CA 1
ATOM 5588 C C . LYS B 1 210 ? 17.852 76.988 -57.207 1.00 23.68 196 LYS B C 1
ATOM 5589 O O . LYS B 1 210 ? 18.324 78.100 -56.954 1.00 22.26 196 LYS B O 1
ATOM 5595 N N . ALA B 1 211 ? 16.621 76.637 -56.820 1.00 23.73 197 ALA B N 1
ATOM 5596 C CA . ALA B 1 211 ? 15.771 77.595 -56.120 1.00 23.75 197 ALA B CA 1
ATOM 5597 C C . ALA B 1 211 ? 16.437 78.081 -54.835 1.00 23.48 197 ALA B C 1
ATOM 5598 O O . ALA B 1 211 ? 16.477 79.289 -54.559 1.00 23.04 197 ALA B O 1
ATOM 5600 N N . PHE B 1 212 ? 16.983 77.155 -54.045 1.00 21.26 198 PHE B N 1
ATOM 5601 C CA . PHE B 1 212 ? 17.695 77.545 -52.830 1.00 22.75 198 PHE B CA 1
ATOM 5602 C C . PHE B 1 212 ? 18.965 78.317 -53.161 1.00 23.33 198 PHE B C 1
ATOM 5603 O O . PHE B 1 212 ? 19.251 79.355 -52.551 1.00 22.09 198 PHE B O 1
ATOM 5611 N N . ARG B 1 213 ? 19.744 77.814 -54.122 1.00 24.13 199 ARG B N 1
ATOM 5612 C CA . ARG B 1 213 ? 20.981 78.488 -54.502 1.00 23.91 199 ARG B CA 1
ATOM 5613 C C . ARG B 1 213 ? 20.707 79.916 -54.948 1.00 24.19 199 ARG B C 1
ATOM 5614 O O . ARG B 1 213 ? 21.422 80.847 -54.558 1.00 24.88 199 ARG B O 1
ATOM 5622 N N . ASP B 1 214 ? 19.679 80.110 -55.782 1.00 24.65 200 ASP B N 1
ATOM 5623 C CA . ASP B 1 214 ? 19.386 81.459 -56.248 1.00 23.92 200 ASP B CA 1
ATOM 5624 C C . ASP B 1 214 ? 18.979 82.374 -55.097 1.00 24.48 200 ASP B C 1
ATOM 5625 O O . ASP B 1 214 ? 19.423 83.526 -55.030 1.00 26.80 200 ASP B O 1
ATOM 5630 N N . ALA B 1 215 ? 18.118 81.897 -54.197 1.00 23.99 201 ALA B N 1
ATOM 5631 C CA . ALA B 1 215 ? 17.663 82.757 -53.105 1.00 25.66 201 ALA B CA 1
ATOM 5632 C C . ALA B 1 215 ? 18.799 83.089 -52.154 1.00 24.84 201 ALA B C 1
ATOM 5633 O O . ALA B 1 215 ? 18.917 84.231 -51.694 1.00 24.03 201 ALA B O 1
ATOM 5635 N N . ALA B 1 216 ? 19.621 82.096 -51.812 1.00 23.20 202 ALA B N 1
ATOM 5636 C CA . ALA B 1 216 ? 20.775 82.387 -50.972 1.00 24.38 202 ALA B CA 1
ATOM 5637 C C . ALA B 1 216 ? 21.724 83.354 -51.675 1.00 24.81 202 ALA B C 1
ATOM 5638 O O . ALA B 1 216 ? 22.190 84.330 -51.070 1.00 23.62 202 ALA B O 1
ATOM 5640 N N . GLU B 1 217 ? 21.977 83.137 -52.971 1.00 25.74 203 GLU B N 1
ATOM 5641 C CA . GLU B 1 217 ? 22.931 83.991 -53.666 1.00 25.09 203 GLU B CA 1
ATOM 5642 C C . GLU B 1 217 ? 22.462 85.434 -53.674 1.00 25.94 203 GLU B C 1
ATOM 5643 O O . GLU B 1 217 ? 23.241 86.348 -53.379 1.00 26.32 203 GLU B O 1
ATOM 5649 N N . ASN B 1 218 ? 21.188 85.657 -54.021 1.00 26.23 204 ASN B N 1
ATOM 5650 C CA . ASN B 1 218 ? 20.667 87.015 -54.098 1.00 26.36 204 ASN B CA 1
ATOM 5651 C C . ASN B 1 218 ? 20.674 87.677 -52.734 1.00 26.89 204 ASN B C 1
ATOM 5652 O O . ASN B 1 218 ? 20.864 88.894 -52.634 1.00 27.95 204 ASN B O 1
ATOM 5657 N N . ARG B 1 219 ? 20.451 86.896 -51.678 1.00 25.84 205 ARG B N 1
ATOM 5658 C CA . ARG B 1 219 ? 20.507 87.448 -50.332 1.00 26.94 205 ARG B CA 1
ATOM 5659 C C . ARG B 1 219 ? 21.935 87.808 -49.950 1.00 28.03 205 ARG B C 1
ATOM 5660 O O . ARG B 1 219 ? 22.196 88.914 -49.458 1.00 28.70 205 ARG B O 1
ATOM 5668 N N . LEU B 1 220 ? 22.876 86.879 -50.170 1.00 26.75 206 LEU B N 1
ATOM 5669 C CA . LEU B 1 220 ? 24.266 87.130 -49.801 1.00 27.92 206 LEU B CA 1
ATOM 5670 C C . LEU B 1 220 ? 24.882 88.233 -50.643 1.00 30.25 206 LEU B C 1
ATOM 5671 O O . LEU B 1 220 ? 25.750 88.961 -50.157 1.00 31.40 206 LEU B O 1
ATOM 5676 N N . ALA B 1 221 ? 24.452 88.370 -51.902 1.00 30.39 207 ALA B N 1
ATOM 5677 C CA . ALA B 1 221 ? 25.002 89.411 -52.762 1.00 31.66 207 ALA B CA 1
ATOM 5678 C C . ALA B 1 221 ? 24.750 90.810 -52.221 1.00 29.63 207 ALA B C 1
ATOM 5679 O O . ALA B 1 221 ? 25.473 91.738 -52.597 1.00 33.70 207 ALA B O 1
ATOM 5681 N N . MET B 1 222 ? 23.749 91.000 -51.361 1.00 30.35 208 MET B N 1
ATOM 5682 C CA . MET B 1 222 ? 23.494 92.326 -50.813 1.00 32.86 208 MET B CA 1
ATOM 5683 C C . MET B 1 222 ? 24.028 92.487 -49.394 1.00 30.99 208 MET B C 1
ATOM 5684 O O . MET B 1 222 ? 23.735 93.494 -48.746 1.00 34.14 208 MET B O 1
ATOM 5689 N N . SER B 1 223 ? 24.832 91.545 -48.913 1.00 31.81 209 SER B N 1
ATOM 5690 C CA . SER B 1 223 ? 25.352 91.598 -47.549 1.00 32.85 209 SER B CA 1
ATOM 5691 C C . SER B 1 223 ? 26.600 92.473 -47.475 1.00 33.44 209 SER B C 1
ATOM 5692 O O . SER B 1 223 ? 27.540 92.289 -48.253 1.00 34.33 209 SER B O 1
ATOM 5695 N N . LYS B 1 224 ? 26.585 93.471 -46.589 1.00 34.12 210 LYS B N 1
ATOM 5696 C CA . LYS B 1 224 ? 27.818 94.201 -46.299 1.00 35.58 210 LYS B CA 1
ATOM 5697 C C . LYS B 1 224 ? 28.772 93.334 -45.481 1.00 34.94 210 LYS B C 1
ATOM 5698 O O . LYS B 1 224 ? 29.967 93.237 -45.788 1.00 35.53 210 LYS B O 1
ATOM 5704 N N . ARG B 1 225 ? 28.261 92.719 -44.415 1.00 32.63 211 ARG B N 1
ATOM 5705 C CA . ARG B 1 225 ? 29.028 91.790 -43.595 1.00 31.98 211 ARG B CA 1
ATOM 5706 C C . ARG B 1 225 ? 28.168 90.582 -43.251 1.00 30.47 211 ARG B C 1
ATOM 5707 O O . ARG B 1 225 ? 27.029 90.732 -42.804 1.00 30.14 211 ARG B O 1
ATOM 5715 N N . THR B 1 226 ? 28.721 89.392 -43.460 1.00 29.48 212 THR B N 1
ATOM 5716 C CA . THR B 1 226 ? 28.052 88.132 -43.183 1.00 28.95 212 THR B CA 1
ATOM 5717 C C . THR B 1 226 ? 28.788 87.410 -42.067 1.00 28.26 212 THR B C 1
ATOM 5718 O O . THR B 1 226 ? 30.016 87.480 -41.982 1.00 29.38 212 THR B O 1
ATOM 5722 N N . ALA B 1 227 ? 28.033 86.768 -41.176 1.00 27.56 213 ALA B N 1
ATOM 5723 C CA . ALA B 1 227 ? 28.617 85.994 -40.094 1.00 26.25 213 ALA B CA 1
ATOM 5724 C C . ALA B 1 227 ? 28.119 84.556 -40.150 1.00 25.54 213 ALA B C 1
ATOM 5725 O O . ALA B 1 227 ? 27.040 84.259 -40.671 1.00 24.15 213 ALA B O 1
ATOM 5727 N N . LEU B 1 228 ? 28.902 83.660 -39.566 1.00 26.93 214 LEU B N 1
ATOM 5728 C CA . LEU B 1 228 ? 28.611 82.233 -39.606 1.00 25.37 214 LEU B CA 1
ATOM 5729 C C . LEU B 1 228 ? 28.388 81.729 -38.190 1.00 25.41 214 LEU B C 1
ATOM 5730 O O . LEU B 1 228 ? 29.269 81.853 -37.340 1.00 25.48 214 LEU B O 1
ATOM 5735 N N . LEU B 1 229 ? 27.212 81.163 -37.938 1.00 24.40 215 LEU B N 1
ATOM 5736 C CA . LEU B 1 229 ? 26.877 80.561 -36.653 1.00 23.06 215 LEU B CA 1
ATOM 5737 C C . LEU B 1 229 ? 26.561 79.090 -36.903 1.00 24.80 215 LEU B C 1
ATOM 5738 O O . LEU B 1 229 ? 25.564 78.774 -37.562 1.00 21.57 215 LEU B O 1
ATOM 5743 N N . ALA B 1 230 ? 27.425 78.194 -36.414 1.00 21.03 216 ALA B N 1
ATOM 5744 C CA . ALA B 1 230 ? 27.261 76.762 -36.613 1.00 20.54 216 ALA B CA 1
ATOM 5745 C C . ALA B 1 230 ? 27.112 76.061 -35.267 1.00 24.01 216 ALA B C 1
ATOM 5746 O O . ALA B 1 230 ? 27.681 76.496 -34.261 1.00 19.06 216 ALA B O 1
ATOM 5748 N N . ASP B 1 231 ? 26.350 74.973 -35.247 1.00 22.18 217 ASP B N 1
ATOM 5749 C CA . ASP B 1 231 ? 26.145 74.232 -34.004 1.00 20.79 217 ASP B CA 1
ATOM 5750 C C . ASP B 1 231 ? 26.054 72.738 -34.273 1.00 19.92 217 ASP B C 1
ATOM 5751 O O . ASP B 1 231 ? 26.490 72.242 -35.316 1.00 18.21 217 ASP B O 1
ATOM 5756 N N . PHE B 1 232 ? 25.526 72.027 -33.266 1.00 19.85 218 PHE B N 1
ATOM 5757 C CA . PHE B 1 232 ? 25.783 70.601 -33.061 1.00 20.09 218 PHE B CA 1
ATOM 5758 C C . PHE B 1 232 ? 25.384 69.703 -34.229 1.00 20.79 218 PHE B C 1
ATOM 5759 O O . PHE B 1 232 ? 25.954 68.615 -34.381 1.00 20.42 218 PHE B O 1
ATOM 5767 N N . LEU B 1 233 ? 24.378 70.075 -35.021 1.00 19.68 219 LEU B N 1
ATOM 5768 C CA . LEU B 1 233 ? 24.035 69.197 -36.133 1.00 20.41 219 LEU B CA 1
ATOM 5769 C C . LEU B 1 233 ? 25.207 69.070 -37.112 1.00 21.20 219 LEU B C 1
ATOM 5770 O O . LEU B 1 233 ? 25.393 68.014 -37.726 1.00 21.75 219 LEU B O 1
ATOM 5775 N N . VAL B 1 234 ? 26.047 70.108 -37.216 1.00 20.19 220 VAL B N 1
ATOM 5776 C CA . VAL B 1 234 ? 27.287 70.003 -37.986 1.00 20.87 220 VAL B CA 1
ATOM 5777 C C . VAL B 1 234 ? 28.144 68.858 -37.458 1.00 22.09 220 VAL B C 1
ATOM 5778 O O . VAL B 1 234 ? 28.744 68.095 -38.228 1.00 21.16 220 VAL B O 1
ATOM 5782 N N . LEU B 1 235 ? 28.238 68.736 -36.135 1.00 20.52 221 LEU B N 1
ATOM 5783 C CA . LEU B 1 235 ? 29.034 67.664 -35.550 1.00 22.57 221 LEU B CA 1
ATOM 5784 C C . LEU B 1 235 ? 28.438 66.302 -35.879 1.00 22.61 221 LEU B C 1
ATOM 5785 O O . LEU B 1 235 ? 29.148 65.385 -36.306 1.00 20.03 221 LEU B O 1
ATOM 5790 N N . ARG B 1 236 ? 27.119 66.160 -35.701 1.00 20.76 222 ARG B N 1
ATOM 5791 C CA . ARG B 1 236 ? 26.500 64.848 -35.831 1.00 23.06 222 ARG B CA 1
ATOM 5792 C C . ARG B 1 236 ? 26.576 64.321 -37.255 1.00 22.52 222 ARG B C 1
ATOM 5793 O O . ARG B 1 236 ? 26.721 63.108 -37.455 1.00 23.65 222 ARG B O 1
ATOM 5801 N N . HIS B 1 237 ? 26.487 65.202 -38.246 1.00 22.05 223 HIS B N 1
ATOM 5802 C CA . HIS B 1 237 ? 26.490 64.805 -39.647 1.00 23.75 223 HIS B CA 1
ATOM 5803 C C . HIS B 1 237 ? 27.876 64.876 -40.278 1.00 24.83 223 HIS B C 1
ATOM 5804 O O . HIS B 1 237 ? 27.988 64.882 -41.509 1.00 25.14 223 HIS B O 1
ATOM 5811 N N . GLY B 1 238 ? 28.927 64.942 -39.463 1.00 24.18 224 GLY B N 1
ATOM 5812 C CA . GLY B 1 238 ? 30.278 64.801 -39.970 1.00 24.39 224 GLY B CA 1
ATOM 5813 C C . GLY B 1 238 ? 30.786 65.978 -40.768 1.00 24.46 224 GLY B C 1
ATOM 5814 O O . GLY B 1 238 ? 31.588 65.788 -41.683 1.00 23.76 224 GLY B O 1
ATOM 5815 N N . LEU B 1 239 ? 30.314 67.188 -40.477 1.00 24.31 225 LEU B N 1
ATOM 5816 C CA . LEU B 1 239 ? 30.615 68.349 -41.307 1.00 23.85 225 LEU B CA 1
ATOM 5817 C C . LEU B 1 239 ? 31.546 69.334 -40.615 1.00 27.27 225 LEU B C 1
ATOM 5818 O O . LEU B 1 239 ? 31.712 70.464 -41.101 1.00 26.45 225 LEU B O 1
ATOM 5823 N N . LYS B 1 240 ? 32.175 68.920 -39.507 1.00 26.46 226 LYS B N 1
ATOM 5824 C CA . LYS B 1 240 ? 33.139 69.767 -38.802 1.00 27.86 226 LYS B CA 1
ATOM 5825 C C . LYS B 1 240 ? 34.227 70.291 -39.734 1.00 27.97 226 LYS B C 1
ATOM 5826 O O . LYS B 1 240 ? 34.507 71.494 -39.766 1.00 28.53 226 LYS B O 1
ATOM 5832 N N . HIS B 1 241 ? 34.870 69.399 -40.487 1.00 30.42 227 HIS B N 1
ATOM 5833 C CA . HIS B 1 241 ? 35.963 69.833 -41.350 1.00 33.43 227 HIS B CA 1
ATOM 5834 C C . HIS B 1 241 ? 35.462 70.768 -42.442 1.00 33.40 227 HIS B C 1
ATOM 5835 O O . HIS B 1 241 ? 36.154 71.725 -42.816 1.00 34.72 227 HIS B O 1
ATOM 5842 N N . ALA B 1 242 ? 34.257 70.517 -42.960 1.00 30.52 228 ALA B N 1
ATOM 5843 C CA . ALA B 1 242 ? 33.697 71.412 -43.971 1.00 30.00 228 ALA B CA 1
ATOM 5844 C C . ALA B 1 242 ? 33.489 72.814 -43.409 1.00 27.85 228 ALA B C 1
ATOM 5845 O O . ALA B 1 242 ? 33.749 73.812 -44.094 1.00 29.20 228 ALA B O 1
ATOM 5847 N N . LEU B 1 243 ? 33.012 72.912 -42.165 1.00 27.51 229 LEU B N 1
ATOM 5848 C CA . LEU B 1 243 ? 32.813 74.227 -41.561 1.00 27.37 229 LEU B CA 1
ATOM 5849 C C . LEU B 1 243 ? 34.141 74.924 -41.269 1.00 28.72 229 LEU B C 1
ATOM 5850 O O . LEU B 1 243 ? 34.255 76.143 -41.443 1.00 28.09 229 LEU B O 1
ATOM 5855 N N . GLN B 1 244 ? 35.152 74.178 -40.817 1.00 26.87 230 GLN B N 1
ATOM 5856 C CA . GLN B 1 244 ? 36.461 74.781 -40.582 1.00 28.95 230 GLN B CA 1
ATOM 5857 C C . GLN B 1 244 ? 37.077 75.291 -41.880 1.00 30.15 230 GLN B C 1
ATOM 5858 O O . GLN B 1 244 ? 37.577 76.421 -41.939 1.00 30.32 230 GLN B O 1
ATOM 5864 N N . LYS B 1 245 ? 37.030 74.482 -42.944 1.00 32.53 231 LYS B N 1
ATOM 5865 C CA . LYS B 1 245 ? 37.626 74.911 -44.210 1.00 32.97 231 LYS B CA 1
ATOM 5866 C C . LYS B 1 245 ? 36.891 76.116 -44.790 1.00 33.16 231 LYS B C 1
ATOM 5867 O O . LYS B 1 245 ? 37.513 76.987 -45.413 1.00 33.83 231 LYS B O 1
ATOM 5873 N N . TRP B 1 246 ? 35.575 76.183 -44.571 1.00 31.70 232 TRP B N 1
ATOM 5874 C CA . TRP B 1 246 ? 34.765 77.310 -45.024 1.00 29.60 232 TRP B CA 1
ATOM 5875 C C . TRP B 1 246 ? 35.301 78.632 -44.479 1.00 31.33 232 TRP B C 1
ATOM 5876 O O . TRP B 1 246 ? 35.582 79.561 -45.247 1.00 31.02 232 TRP B O 1
ATOM 5887 N N . VAL B 1 247 ? 35.493 78.725 -43.157 1.00 30.28 233 VAL B N 1
ATOM 5888 C CA . VAL B 1 247 ? 35.932 79.994 -42.582 1.00 29.96 233 VAL B CA 1
ATOM 5889 C C . VAL B 1 247 ? 37.408 80.227 -42.853 1.00 32.95 233 VAL B C 1
ATOM 5890 O O . VAL B 1 247 ? 37.871 81.372 -42.824 1.00 32.41 233 VAL B O 1
ATOM 5894 N N . LYS B 1 248 ? 38.154 79.171 -43.149 1.00 32.95 234 LYS B N 1
ATOM 5895 C CA . LYS B 1 248 ? 39.524 79.358 -43.598 1.00 35.72 234 LYS B CA 1
ATOM 5896 C C . LYS B 1 248 ? 39.547 79.963 -44.997 1.00 35.33 234 LYS B C 1
ATOM 5897 O O . LYS B 1 248 ? 40.259 80.939 -45.251 1.00 35.77 234 LYS B O 1
ATOM 5903 N N . ASP B 1 249 ? 38.739 79.421 -45.911 1.00 36.28 235 ASP B N 1
ATOM 5904 C CA . ASP B 1 249 ? 38.710 79.954 -47.268 1.00 35.11 235 ASP B CA 1
ATOM 5905 C C . ASP B 1 249 ? 37.985 81.292 -47.330 1.00 36.64 235 ASP B C 1
ATOM 5906 O O . ASP B 1 249 ? 38.310 82.138 -48.174 1.00 35.63 235 ASP B O 1
ATOM 5911 N N . VAL B 1 250 ? 37.007 81.501 -46.455 1.00 34.61 236 VAL B N 1
ATOM 5912 C CA . VAL B 1 250 ? 36.218 82.730 -46.447 1.00 35.32 236 VAL B CA 1
ATOM 5913 C C . VAL B 1 250 ? 36.226 83.319 -45.040 1.00 35.20 236 VAL B C 1
ATOM 5914 O O . VAL B 1 250 ? 35.274 83.093 -44.272 1.00 33.72 236 VAL B O 1
ATOM 5918 N N . PRO B 1 251 ? 37.259 84.072 -44.658 1.00 34.89 237 PRO B N 1
ATOM 5919 C CA . PRO B 1 251 ? 37.302 84.641 -43.304 1.00 36.74 237 PRO B CA 1
ATOM 5920 C C . PRO B 1 251 ? 36.095 85.523 -43.012 1.00 37.75 237 PRO B C 1
ATOM 5921 O O . PRO B 1 251 ? 35.736 86.394 -43.804 1.00 40.15 237 PRO B O 1
ATOM 5925 N N . MET B 1 252 ? 35.503 85.325 -41.838 1.00 33.98 238 MET B N 1
ATOM 5926 C CA . MET B 1 252 ? 34.379 86.136 -41.382 1.00 34.13 238 MET B CA 1
ATOM 5927 C C . MET B 1 252 ? 34.172 85.858 -39.905 1.00 32.87 238 MET B C 1
ATOM 5928 O O . MET B 1 252 ? 34.667 84.862 -39.366 1.00 31.39 238 MET B O 1
ATOM 5933 N N . ALA B 1 253 ? 33.415 86.744 -39.265 1.00 29.93 239 ALA B N 1
ATOM 5934 C CA . ALA B 1 253 ? 33.009 86.507 -37.889 1.00 28.49 239 ALA B CA 1
ATOM 5935 C C . ALA B 1 253 ? 32.222 85.208 -37.822 1.00 29.69 239 ALA B C 1
ATOM 5936 O O . ALA B 1 253 ? 31.362 84.941 -38.671 1.00 27.29 239 ALA B O 1
ATOM 5938 N N . HIS B 1 254 ? 32.540 84.379 -36.832 1.00 28.74 240 HIS B N 1
ATOM 5939 C CA . HIS B 1 254 ? 31.849 83.110 -36.691 1.00 27.49 240 HIS B CA 1
ATOM 5940 C C . HIS B 1 254 ? 31.804 82.707 -35.225 1.00 25.76 240 HIS B C 1
ATOM 5941 O O . HIS B 1 254 ? 32.611 83.158 -34.407 1.00 26.66 240 HIS B O 1
ATOM 5948 N N . ALA B 1 255 ? 30.861 81.824 -34.910 1.00 26.08 241 ALA B N 1
ATOM 5949 C CA . ALA B 1 255 ? 30.678 81.353 -33.545 1.00 23.49 241 ALA B CA 1
ATOM 5950 C C . ALA B 1 255 ? 29.972 80.011 -33.567 1.00 23.89 241 ALA B C 1
ATOM 5951 O O . ALA B 1 255 ? 29.450 79.570 -34.593 1.00 23.52 241 ALA B O 1
ATOM 5953 N N . THR B 1 256 ? 29.968 79.361 -32.411 1.00 23.91 242 THR B N 1
ATOM 5954 C CA . THR B 1 256 ? 29.040 78.284 -32.146 1.00 22.56 242 THR B CA 1
ATOM 5955 C C . THR B 1 256 ? 28.187 78.688 -30.956 1.00 22.98 242 THR B C 1
ATOM 5956 O O . THR B 1 256 ? 28.368 79.756 -30.365 1.00 22.91 242 THR B O 1
ATOM 5960 N N . MET B 1 257 ? 27.234 77.834 -30.630 1.00 21.94 243 MET B N 1
ATOM 5961 C CA . MET B 1 257 ? 26.528 77.907 -29.368 1.00 22.56 243 MET B CA 1
ATOM 5962 C C . MET B 1 257 ? 27.103 76.811 -28.471 1.00 21.22 243 MET B C 1
ATOM 5963 O O . MET B 1 257 ? 28.004 76.070 -28.870 1.00 17.31 243 MET B O 1
ATOM 5968 N N . LEU B 1 258 ? 26.566 76.681 -27.254 1.00 21.74 244 LEU B N 1
ATOM 5969 C CA . LEU B 1 258 ? 27.150 75.738 -26.301 1.00 22.51 244 LEU B CA 1
ATOM 5970 C C . LEU B 1 258 ? 27.202 74.317 -26.858 1.00 21.99 244 LEU B C 1
ATOM 5971 O O . LEU B 1 258 ? 28.220 73.626 -26.708 1.00 21.47 244 LEU B O 1
ATOM 5976 N N . MET B 1 259 ? 26.129 73.864 -27.517 1.00 20.75 245 MET B N 1
ATOM 5977 C CA . MET B 1 259 ? 26.059 72.461 -27.934 1.00 22.58 245 MET B CA 1
ATOM 5978 C C . MET B 1 259 ? 27.126 72.109 -28.959 1.00 22.84 245 MET B C 1
ATOM 5979 O O . MET B 1 259 ? 27.702 71.014 -28.916 1.00 24.30 245 MET B O 1
ATOM 5984 N N . GLY B 1 260 ? 27.391 73.005 -29.897 1.00 21.82 246 GLY B N 1
ATOM 5985 C CA . GLY B 1 260 ? 28.309 72.725 -30.978 1.00 22.15 246 GLY B CA 1
ATOM 5986 C C . GLY B 1 260 ? 29.711 73.206 -30.738 1.00 21.73 246 GLY B C 1
ATOM 5987 O O . GLY B 1 260 ? 30.549 73.102 -31.642 1.00 21.55 246 GLY B O 1
ATOM 5988 N N . LYS B 1 261 ? 29.995 73.733 -29.546 1.00 23.38 247 LYS B N 1
ATOM 5989 C CA . LYS B 1 261 ? 31.335 74.179 -29.214 1.00 23.82 247 LYS B CA 1
ATOM 5990 C C . LYS B 1 261 ? 32.338 73.061 -29.509 1.00 23.63 247 LYS B C 1
ATOM 5991 O O . LYS B 1 261 ? 32.059 71.879 -29.300 1.00 23.52 247 LYS B O 1
ATOM 5997 N N . GLY B 1 262 ? 33.486 73.429 -30.062 1.00 26.28 248 GLY B N 1
ATOM 5998 C CA . GLY B 1 262 ? 34.425 72.455 -30.576 1.00 24.03 248 GLY B CA 1
ATOM 5999 C C . GLY B 1 262 ? 34.442 72.332 -32.091 1.00 25.64 248 GLY B C 1
ATOM 6000 O O . GLY B 1 262 ? 35.400 71.772 -32.639 1.00 26.08 248 GLY B O 1
ATOM 6001 N N . ILE B 1 263 ? 33.443 72.879 -32.787 1.00 24.23 249 ILE B N 1
ATOM 6002 C CA . ILE B 1 263 ? 33.471 72.883 -34.249 1.00 23.64 249 ILE B CA 1
ATOM 6003 C C . ILE B 1 263 ? 34.681 73.659 -34.752 1.00 26.40 249 ILE B C 1
ATOM 6004 O O . ILE B 1 263 ? 35.359 73.249 -35.707 1.00 25.77 249 ILE B O 1
ATOM 6009 N N . PHE B 1 264 ? 34.987 74.776 -34.102 1.0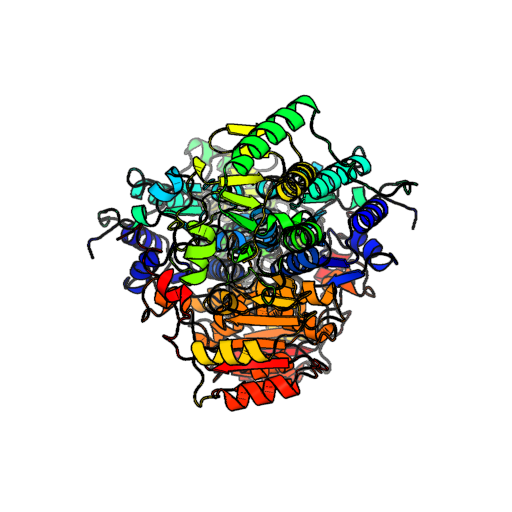0 24.44 250 PHE B N 1
ATOM 6010 C CA . PHE B 1 264 ? 36.024 75.685 -34.551 1.00 24.96 250 PHE B CA 1
ATOM 6011 C C . PHE B 1 264 ? 37.202 75.716 -33.592 1.00 26.83 250 PHE B C 1
ATOM 6012 O O . PHE B 1 264 ? 37.057 75.495 -32.380 1.00 26.60 250 PHE B O 1
ATOM 6020 N N . ASP B 1 265 ? 38.373 75.989 -34.166 1.00 28.09 251 ASP B N 1
ATOM 6021 C CA . ASP B 1 265 ? 39.517 76.490 -33.413 1.00 29.39 251 ASP B CA 1
ATOM 6022 C C . ASP B 1 265 ? 39.179 77.908 -32.984 1.00 29.71 251 ASP B C 1
ATOM 6023 O O . ASP B 1 265 ? 39.062 78.801 -33.831 1.00 29.05 251 ASP B O 1
ATOM 6028 N N . GLU B 1 266 ? 39.022 78.129 -31.684 1.00 27.38 252 GLU B N 1
ATOM 6029 C CA . GLU B 1 266 ? 38.575 79.423 -31.189 1.00 29.49 252 GLU B CA 1
ATOM 6030 C C . GLU B 1 266 ? 39.714 80.413 -30.973 1.00 32.07 252 GLU B C 1
ATOM 6031 O O . GLU B 1 266 ? 39.480 81.501 -30.440 1.00 32.75 252 GLU B O 1
ATOM 6037 N N . ARG B 1 267 ? 40.934 80.063 -31.384 1.00 32.55 253 ARG B N 1
ATOM 6038 C CA . ARG B 1 267 ? 42.035 81.017 -31.446 1.00 35.55 253 ARG B CA 1
ATOM 6039 C C . ARG B 1 267 ? 42.083 81.740 -32.782 1.00 36.80 253 ARG B C 1
ATOM 6040 O O . ARG B 1 267 ? 42.766 82.764 -32.897 1.00 38.04 253 ARG B O 1
ATOM 6048 N N . HIS B 1 268 ? 41.370 81.225 -33.781 1.00 36.53 254 HIS B N 1
ATOM 6049 C CA . HIS B 1 268 ? 41.446 81.726 -35.143 1.00 38.95 254 HIS B CA 1
ATOM 6050 C C . HIS B 1 268 ? 40.850 83.122 -35.253 1.00 39.11 254 HIS B C 1
ATOM 6051 O O . HIS B 1 268 ? 39.997 83.526 -34.460 1.00 37.01 254 HIS B O 1
ATOM 6058 N N . VAL B 1 269 ? 41.335 83.874 -36.242 1.00 39.65 255 VAL B N 1
ATOM 6059 C CA . VAL B 1 269 ? 40.798 85.202 -36.490 1.00 39.00 255 VAL B CA 1
ATOM 6060 C C . VAL B 1 269 ? 39.323 85.077 -36.868 1.00 38.69 255 VAL B C 1
ATOM 6061 O O . VAL B 1 269 ? 38.901 84.101 -37.502 1.00 36.43 255 VAL B O 1
ATOM 6065 N N . GLY B 1 270 ? 38.518 86.034 -36.410 1.00 35.81 256 GLY B N 1
ATOM 6066 C CA . GLY B 1 270 ? 37.092 86.023 -36.654 1.00 34.75 256 GLY B CA 1
ATOM 6067 C C . GLY B 1 270 ? 36.256 85.355 -35.582 1.00 33.41 256 GLY B C 1
ATOM 6068 O O . GLY B 1 270 ? 35.023 85.497 -35.603 1.00 29.99 256 GLY B O 1
ATOM 6069 N N . PHE B 1 271 ? 36.874 84.650 -34.637 1.00 31.82 257 PHE B N 1
ATOM 6070 C CA . PHE B 1 271 ? 36.147 84.059 -33.521 1.00 31.32 257 PHE B CA 1
ATOM 6071 C C . PHE B 1 271 ? 36.328 84.919 -32.278 1.00 32.65 257 PHE B C 1
ATOM 6072 O O . PHE B 1 271 ? 37.461 85.152 -31.844 1.00 32.67 257 PHE B O 1
ATOM 6080 N N . TYR B 1 272 ? 35.212 85.337 -31.675 1.00 30.06 258 TYR B N 1
ATOM 6081 C CA . TYR B 1 272 ? 35.242 86.218 -30.514 1.00 30.58 258 TYR B CA 1
ATOM 6082 C C . TYR B 1 272 ? 34.646 85.588 -29.264 1.00 29.26 258 TYR B C 1
ATOM 6083 O O . TYR B 1 272 ? 34.683 86.210 -28.196 1.00 32.72 258 TYR B O 1
ATOM 6092 N N . GLY B 1 273 ? 34.116 84.376 -29.352 1.00 29.48 259 GLY B N 1
ATOM 6093 C CA . GLY B 1 273 ? 33.479 83.762 -28.202 1.00 29.35 259 GLY B CA 1
ATOM 6094 C C . GLY B 1 273 ? 32.224 83.000 -28.575 1.00 28.04 259 GLY B C 1
ATOM 6095 O O . GLY B 1 273 ? 31.737 83.103 -29.704 1.00 27.07 259 GLY B O 1
ATOM 6096 N N . THR B 1 274 ? 31.701 82.225 -27.634 1.00 25.78 260 THR B N 1
ATOM 6097 C CA . THR B 1 274 ? 30.517 81.423 -27.887 1.00 26.95 260 THR B CA 1
ATOM 6098 C C . THR B 1 274 ? 29.274 82.286 -27.783 1.00 28.18 260 THR B C 1
ATOM 6099 O O . THR B 1 274 ? 29.144 83.108 -26.873 1.00 27.81 260 THR B O 1
ATOM 6103 N N . TYR B 1 275 ? 28.369 82.103 -28.737 1.00 26.79 261 TYR B N 1
ATOM 6104 C CA . TYR B 1 275 ? 27.130 82.860 -28.771 1.00 27.36 261 TYR B CA 1
ATOM 6105 C C . TYR B 1 275 ? 26.130 82.242 -27.805 1.00 26.48 261 TYR B C 1
ATOM 6106 O O . TYR B 1 275 ? 25.893 81.033 -27.832 1.00 26.67 261 TYR B O 1
ATOM 6115 N N . SER B 1 276 ? 25.572 83.060 -26.923 1.00 28.24 262 SER B N 1
ATOM 6116 C CA . SER B 1 276 ? 24.533 82.594 -26.013 1.00 29.31 262 SER B CA 1
ATOM 6117 C C . SER B 1 276 ? 23.468 83.671 -25.829 1.00 32.13 262 SER B C 1
ATOM 6118 O O . SER B 1 276 ? 23.026 83.963 -24.716 1.00 32.35 262 SER B O 1
ATOM 6121 N N . GLY B 1 277 ? 23.031 84.272 -26.939 1.00 31.35 263 GLY B N 1
ATOM 6122 C CA . GLY B 1 277 ? 21.951 85.248 -26.855 1.00 31.22 263 GLY B CA 1
ATOM 6123 C C . GLY B 1 277 ? 22.388 86.495 -26.112 1.00 33.35 263 GLY B C 1
ATOM 6124 O O . GLY B 1 277 ? 23.517 86.981 -26.271 1.00 32.72 263 GLY B O 1
ATOM 6125 N N . SER B 1 278 ? 21.485 87.024 -25.279 1.00 33.73 264 SER B N 1
ATOM 6126 C CA . SER B 1 278 ? 21.795 88.247 -24.543 1.00 34.41 264 SER B CA 1
ATOM 6127 C C . SER B 1 278 ? 22.903 88.047 -23.518 1.00 34.59 264 SER B C 1
ATOM 6128 O O . SER B 1 278 ? 23.460 89.036 -23.032 1.00 38.12 264 SER B O 1
ATOM 6131 N N . ALA B 1 279 ? 23.238 86.806 -23.172 1.00 33.14 265 ALA B N 1
ATOM 6132 C CA . ALA B 1 279 ? 24.324 86.556 -22.232 1.00 36.02 265 ALA B CA 1
ATOM 6133 C C . ALA B 1 279 ? 25.697 86.554 -22.896 1.00 35.11 265 ALA B C 1
ATOM 6134 O O . ALA B 1 279 ? 26.707 86.419 -22.195 1.00 36.04 265 ALA B O 1
ATOM 6136 N N . SER B 1 280 ? 25.752 86.700 -24.219 1.00 35.45 266 SER B N 1
ATOM 6137 C CA . SER B 1 280 ? 27.014 86.694 -24.947 1.00 34.29 266 SER B CA 1
ATOM 6138 C C . SER B 1 280 ? 27.886 87.865 -24.524 1.00 36.10 266 SER B C 1
ATOM 6139 O O . SER B 1 280 ? 27.393 88.932 -24.146 1.00 35.57 266 SER B O 1
ATOM 6142 N N . ALA B 1 281 ? 29.199 87.671 -24.624 1.00 35.03 267 ALA B N 1
ATOM 6143 C CA . ALA B 1 281 ? 30.109 88.803 -24.563 1.00 36.63 267 ALA B CA 1
ATOM 6144 C C . ALA B 1 281 ? 29.737 89.816 -25.640 1.00 36.22 267 ALA B C 1
ATOM 6145 O O . ALA B 1 281 ? 29.246 89.459 -26.716 1.00 36.55 267 ALA B O 1
ATOM 6147 N N . GLY B 1 282 ? 29.960 91.098 -25.337 1.00 36.36 268 GLY B N 1
ATOM 6148 C CA . GLY B 1 282 ? 29.535 92.143 -26.255 1.00 33.84 268 GLY B CA 1
ATOM 6149 C C . GLY B 1 282 ? 30.167 92.015 -27.628 1.00 35.71 268 GLY B C 1
ATOM 6150 O O . GLY B 1 282 ? 29.524 92.289 -28.646 1.00 35.97 268 GLY B O 1
ATOM 6151 N N . ALA B 1 283 ? 31.433 91.585 -27.678 1.00 35.67 269 ALA B N 1
ATOM 6152 C CA . ALA B 1 283 ? 32.085 91.380 -28.969 1.00 34.95 269 ALA B CA 1
ATOM 6153 C C . ALA B 1 283 ? 31.400 90.280 -29.770 1.00 34.15 269 ALA B C 1
ATOM 6154 O O . ALA B 1 283 ? 31.338 90.358 -31.002 1.00 33.01 269 ALA B O 1
ATOM 6156 N N . VAL B 1 284 ? 30.902 89.242 -29.095 1.00 33.05 270 VAL B N 1
ATOM 6157 C CA . VAL B 1 284 ? 30.190 88.179 -29.797 1.00 32.54 270 VAL B CA 1
ATOM 6158 C C . VAL B 1 284 ? 28.845 88.687 -30.296 1.00 32.77 270 VAL B C 1
ATOM 6159 O O . VAL B 1 284 ? 28.448 88.435 -31.440 1.00 29.43 270 VAL B O 1
ATOM 6163 N N . LYS B 1 285 ? 28.125 89.409 -29.441 1.00 33.62 271 LYS B N 1
ATOM 6164 C CA . LYS B 1 285 ? 26.844 89.969 -29.844 1.00 34.93 271 LYS B CA 1
ATOM 6165 C C . LYS B 1 285 ? 27.003 90.828 -31.090 1.00 33.66 271 LYS B C 1
ATOM 6166 O O . LYS B 1 285 ? 26.259 90.674 -32.065 1.00 32.97 271 LYS B O 1
ATOM 6172 N N . GLU B 1 286 ? 28.015 91.697 -31.095 1.00 32.96 272 GLU B N 1
ATOM 6173 C CA . GLU B 1 286 ? 28.239 92.578 -32.235 1.00 35.68 272 GLU B CA 1
ATOM 6174 C C . GLU B 1 286 ? 28.683 91.797 -33.469 1.00 33.04 272 GLU B C 1
ATOM 6175 O O . GLU B 1 286 ? 28.266 92.111 -34.588 1.00 33.57 272 GLU B O 1
ATOM 6181 N N . ALA B 1 287 ? 29.542 90.788 -33.290 1.00 34.50 273 ALA B N 1
ATOM 6182 C CA . ALA B 1 287 ? 30.062 90.045 -34.435 1.00 31.26 273 ALA B CA 1
ATOM 6183 C C . ALA B 1 287 ? 28.970 89.242 -35.127 1.00 30.85 273 ALA B C 1
ATOM 6184 O O . ALA B 1 287 ? 28.957 89.144 -36.359 1.00 31.59 273 ALA B O 1
ATOM 6186 N N . ILE B 1 288 ? 28.045 88.666 -34.353 1.00 28.95 274 ILE B N 1
ATOM 6187 C CA . ILE B 1 288 ? 27.013 87.792 -34.889 1.00 27.89 274 ILE B CA 1
ATOM 6188 C C . ILE B 1 288 ? 25.727 88.579 -35.097 1.00 28.91 274 ILE B C 1
ATOM 6189 O O . ILE B 1 288 ? 25.248 88.722 -36.227 1.00 31.18 274 ILE B O 1
ATOM 6194 N N . GLU B 1 289 ? 25.158 89.100 -34.010 1.00 30.16 275 GLU B N 1
ATOM 6195 C CA . GLU B 1 289 ? 23.883 89.801 -34.108 1.00 30.59 275 GLU B CA 1
ATOM 6196 C C . GLU B 1 289 ? 24.005 91.098 -34.893 1.00 30.72 275 GLU B C 1
ATOM 6197 O O . GLU B 1 289 ? 23.019 91.553 -35.484 1.00 32.05 275 GLU B O 1
ATOM 6203 N N . GLY B 1 290 ? 25.195 91.683 -34.947 1.00 30.95 276 GLY B N 1
ATOM 6204 C CA . GLY B 1 290 ? 25.370 92.912 -35.685 1.00 33.28 276 GLY B CA 1
ATOM 6205 C C . GLY B 1 290 ? 25.560 92.743 -37.175 1.00 32.04 276 GLY B C 1
ATOM 6206 O O . GLY B 1 290 ? 25.490 93.735 -37.902 1.00 32.56 276 GLY B O 1
ATOM 6207 N N . ALA B 1 291 ? 25.818 91.524 -37.644 1.00 29.99 277 ALA B N 1
ATOM 6208 C CA . ALA B 1 291 ? 25.972 91.295 -39.070 1.00 29.52 277 ALA B CA 1
ATOM 6209 C C . ALA B 1 291 ? 24.628 91.424 -39.769 1.00 30.09 277 ALA B C 1
ATOM 6210 O O . ALA B 1 291 ? 23.587 91.042 -39.230 1.00 28.69 277 ALA B O 1
ATOM 6212 N N . ASP B 1 292 ? 24.652 91.923 -41.004 1.00 29.64 278 ASP B N 1
ATOM 6213 C CA . ASP B 1 292 ? 23.376 92.062 -41.686 1.00 29.65 278 ASP B CA 1
ATOM 6214 C C . ASP B 1 292 ? 22.886 90.750 -42.281 1.00 28.80 278 ASP B C 1
ATOM 6215 O O . ASP B 1 292 ? 21.704 90.655 -42.626 1.00 29.32 278 ASP B O 1
ATOM 6220 N N . THR B 1 293 ? 23.742 89.733 -42.369 1.00 28.18 279 THR B N 1
ATOM 6221 C CA . THR B 1 293 ? 23.341 88.391 -42.775 1.00 28.21 279 THR B CA 1
ATOM 6222 C C . THR B 1 293 ? 24.045 87.386 -41.879 1.00 26.68 279 THR B C 1
ATOM 6223 O O . THR B 1 293 ? 25.269 87.452 -41.723 1.00 26.16 279 THR B O 1
ATOM 6227 N N . VAL B 1 294 ? 23.293 86.453 -41.300 1.00 24.42 280 VAL B N 1
ATOM 6228 C CA . VAL B 1 294 ? 23.872 85.450 -40.412 1.00 23.60 280 VAL B CA 1
ATOM 6229 C C . VAL B 1 294 ? 23.488 84.068 -40.926 1.00 23.91 280 VAL B C 1
ATOM 6230 O O . VAL B 1 294 ? 22.299 83.724 -40.966 1.00 21.72 280 VAL B O 1
ATOM 6234 N N . LEU B 1 295 ? 24.496 83.274 -41.288 1.00 22.03 281 LEU B N 1
ATOM 6235 C CA . LEU B 1 295 ? 24.309 81.899 -41.744 1.00 23.08 281 LEU B CA 1
ATOM 6236 C C . LEU B 1 295 ? 24.221 80.980 -40.530 1.00 24.60 281 LEU B C 1
ATOM 6237 O O . LEU B 1 295 ? 25.199 80.827 -39.786 1.00 24.34 281 LEU B O 1
ATOM 6242 N N . CYS B 1 296 ? 23.046 80.375 -40.322 1.00 21.63 282 CYS B N 1
ATOM 6243 C CA . CYS B 1 296 ? 22.783 79.509 -39.177 1.00 23.70 282 CYS B CA 1
ATOM 6244 C C . CYS B 1 296 ? 22.836 78.060 -39.654 1.00 23.30 282 CYS B C 1
ATOM 6245 O O . CYS B 1 296 ? 21.918 77.593 -40.333 1.00 23.53 282 CYS B O 1
ATOM 6248 N N . ILE B 1 297 ? 23.902 77.347 -39.301 1.00 21.57 283 ILE B N 1
ATOM 6249 C CA . ILE B 1 297 ? 24.172 76.030 -39.866 1.00 20.73 283 ILE B CA 1
ATOM 6250 C C . ILE B 1 297 ? 23.977 74.986 -38.772 1.00 21.60 283 ILE B C 1
ATOM 6251 O O . ILE B 1 297 ? 24.774 74.914 -37.828 1.00 20.08 283 ILE B O 1
ATOM 6256 N N . GLY B 1 298 ? 22.970 74.130 -38.934 1.00 21.92 284 GLY B N 1
ATOM 6257 C CA . GLY B 1 298 ? 22.741 73.051 -37.977 1.00 20.59 284 GLY B CA 1
ATOM 6258 C C . GLY B 1 298 ? 22.449 73.547 -36.577 1.00 21.30 284 GLY B C 1
ATOM 6259 O O . GLY B 1 298 ? 22.939 72.976 -35.592 1.00 19.93 284 GLY B O 1
ATOM 6260 N N . THR B 1 299 ? 21.653 74.606 -36.471 1.00 21.93 285 THR B N 1
ATOM 6261 C CA . THR B 1 299 ? 21.445 75.352 -35.242 1.00 23.34 285 THR B CA 1
ATOM 6262 C C . THR B 1 299 ? 20.074 75.063 -34.646 1.00 24.05 285 THR B C 1
ATOM 6263 O O . THR B 1 299 ? 19.083 74.921 -35.371 1.00 22.03 285 THR B O 1
ATOM 6267 N N . ARG B 1 300 ? 20.022 74.990 -33.320 1.00 24.23 286 ARG B N 1
ATOM 6268 C CA . ARG B 1 300 ? 18.765 74.806 -32.599 1.00 23.74 286 ARG B CA 1
ATOM 6269 C C . ARG B 1 300 ? 18.766 75.770 -31.419 1.00 25.44 286 ARG B C 1
ATOM 6270 O O . ARG B 1 300 ? 19.562 75.614 -30.484 1.00 23.95 286 ARG B O 1
ATOM 6278 N N . PHE B 1 301 ? 17.888 76.778 -31.470 1.00 24.50 287 PHE B N 1
ATOM 6279 C CA . PHE B 1 301 ? 17.907 77.865 -30.492 1.00 25.04 287 PHE B CA 1
ATOM 6280 C C . PHE B 1 301 ? 17.127 77.423 -29.254 1.00 25.85 287 PHE B C 1
ATOM 6281 O O . PHE B 1 301 ? 15.957 77.757 -29.060 1.00 27.16 287 PHE B O 1
ATOM 6289 N N . THR B 1 302 ? 17.794 76.643 -28.403 1.00 23.84 288 THR B N 1
ATOM 6290 C CA . THR B 1 302 ? 17.146 76.152 -27.197 1.00 24.90 288 THR B CA 1
ATOM 6291 C C . THR B 1 302 ? 17.171 77.225 -26.108 1.00 26.41 288 THR B C 1
ATOM 6292 O O . THR B 1 302 ? 17.822 78.263 -26.239 1.00 26.19 288 THR B O 1
ATOM 6296 N N . ASP B 1 303 ? 16.425 76.977 -25.024 1.00 26.03 289 ASP B N 1
ATOM 6297 C CA . ASP B 1 303 ? 16.351 77.968 -23.950 1.00 28.17 289 ASP B CA 1
ATOM 6298 C C . ASP B 1 303 ? 17.719 78.203 -23.305 1.00 26.95 289 ASP B C 1
ATOM 6299 O O . ASP B 1 303 ? 18.109 79.351 -23.064 1.00 28.14 289 ASP B O 1
ATOM 6304 N N . THR B 1 304 ? 18.468 77.134 -23.039 1.00 25.82 290 THR B N 1
ATOM 6305 C CA . THR B 1 304 ? 19.794 77.282 -22.443 1.00 27.80 290 THR B CA 1
ATOM 6306 C C . THR B 1 304 ? 20.781 77.948 -23.401 1.00 29.04 290 THR B C 1
ATOM 6307 O O . THR B 1 304 ? 21.587 78.792 -22.986 1.00 30.44 290 THR B O 1
ATOM 6311 N N . LEU B 1 305 ? 20.707 77.613 -24.692 1.00 26.47 291 LEU B N 1
ATOM 6312 C CA . LEU B 1 305 ? 21.682 78.116 -25.656 1.00 26.55 291 LEU B CA 1
ATOM 6313 C C . LEU B 1 305 ? 21.485 79.592 -25.957 1.00 26.57 291 LEU B C 1
ATOM 6314 O O . LEU B 1 305 ? 22.388 80.221 -26.519 1.00 28.53 291 LEU B O 1
ATOM 6319 N N . THR B 1 306 ? 20.326 80.157 -25.599 1.00 27.47 292 THR B N 1
ATOM 6320 C CA . THR B 1 306 ? 19.970 81.526 -25.959 1.00 30.14 292 THR B CA 1
ATOM 6321 C C . THR B 1 306 ? 19.617 82.384 -24.745 1.00 29.99 292 THR B C 1
ATOM 6322 O O . THR B 1 306 ? 19.003 83.439 -24.908 1.00 30.75 292 THR B O 1
ATOM 6326 N N . ALA B 1 307 ? 20.006 81.972 -23.542 1.00 30.11 293 ALA B N 1
ATOM 6327 C CA . ALA B 1 307 ? 19.689 82.709 -22.316 1.00 32.84 293 ALA B CA 1
ATOM 6328 C C . ALA B 1 307 ? 18.196 83.007 -22.211 1.00 33.50 293 ALA B C 1
ATOM 6329 O O . ALA B 1 307 ? 17.773 84.150 -22.020 1.00 35.34 293 ALA B O 1
ATOM 6331 N N . GLY B 1 308 ? 17.391 81.956 -22.323 1.00 30.90 294 GLY B N 1
ATOM 6332 C CA . GLY B 1 308 ? 15.949 82.129 -22.273 1.00 29.75 294 GLY B CA 1
ATOM 6333 C C . GLY B 1 308 ? 15.347 82.776 -23.502 1.00 29.81 294 GLY B C 1
ATOM 6334 O O . GLY B 1 308 ? 14.448 83.618 -23.376 1.00 30.14 294 GLY B O 1
ATOM 6335 N N . PHE B 1 309 ? 15.815 82.397 -24.693 1.00 31.84 295 PHE B N 1
ATOM 6336 C CA . PHE B 1 309 ? 15.261 82.890 -25.961 1.00 29.48 295 PHE B CA 1
ATOM 6337 C C . PHE B 1 309 ? 15.392 84.406 -26.108 1.00 31.70 295 PHE B C 1
ATOM 6338 O O . PHE B 1 309 ? 14.496 85.073 -26.634 1.00 31.21 295 PHE B O 1
ATOM 6346 N N . THR B 1 310 ? 16.521 84.960 -25.654 1.00 31.43 296 THR B N 1
ATOM 6347 C CA . THR B 1 310 ? 16.811 86.381 -25.812 1.00 30.81 296 THR B CA 1
ATOM 6348 C C . THR B 1 310 ? 17.807 86.650 -26.938 1.00 32.50 296 THR B C 1
ATOM 6349 O O . THR B 1 310 ? 18.422 87.722 -26.974 1.00 33.32 296 THR B O 1
ATOM 6353 N N . HIS B 1 311 ? 18.006 85.683 -27.828 1.00 31.16 297 HIS B N 1
ATOM 6354 C CA . HIS B 1 311 ? 18.752 85.918 -29.055 1.00 29.87 297 HIS B CA 1
ATOM 6355 C C . HIS B 1 311 ? 17.987 86.872 -29.962 1.00 32.50 297 HIS B C 1
ATOM 6356 O O . HIS B 1 311 ? 16.759 86.810 -30.051 1.00 34.97 297 HIS B O 1
ATOM 6363 N N . GLN B 1 312 ? 18.726 87.735 -30.662 1.00 32.04 298 GLN B N 1
ATOM 6364 C CA . GLN B 1 312 ? 18.179 88.756 -31.554 1.00 33.47 298 GLN B CA 1
ATOM 6365 C C . GLN B 1 312 ? 18.658 88.463 -32.975 1.00 33.83 298 GLN B C 1
ATOM 6366 O O . GLN B 1 312 ? 19.690 88.979 -33.409 1.00 33.61 298 GLN B O 1
ATOM 6372 N N . LEU B 1 313 ? 17.903 87.630 -33.688 1.00 33.03 299 LEU B N 1
ATOM 6373 C CA . LEU B 1 313 ? 18.187 87.262 -35.071 1.00 32.10 299 LEU B CA 1
ATOM 6374 C C . LEU B 1 313 ? 16.849 87.141 -35.783 1.00 32.48 299 LEU B C 1
ATOM 6375 O O . LEU B 1 313 ? 15.995 86.352 -35.368 1.00 35.42 299 LEU B O 1
ATOM 6380 N N . THR B 1 314 ? 16.654 87.920 -36.809 1.00 30.75 300 THR B N 1
ATOM 6381 C CA . THR B 1 314 ? 15.366 87.917 -37.479 1.00 29.90 300 THR B CA 1
ATOM 6382 C C . THR B 1 314 ? 15.388 86.974 -38.672 1.00 29.52 300 THR B C 1
ATOM 6383 O O . THR B 1 314 ? 16.458 86.590 -39.156 1.00 29.17 300 THR B O 1
ATOM 6387 N N . PRO B 1 315 ? 14.216 86.550 -39.158 1.00 31.86 301 PRO B N 1
ATOM 6388 C CA . PRO B 1 315 ? 14.209 85.717 -40.369 1.00 30.09 301 PRO B CA 1
ATOM 6389 C C . PRO B 1 315 ? 14.840 86.393 -41.577 1.00 27.69 301 PRO B C 1
ATOM 6390 O O . PRO B 1 315 ? 15.561 85.730 -42.330 1.00 26.84 301 PRO B O 1
ATOM 6394 N N . SER B 1 316 ? 14.617 87.694 -41.782 1.00 28.27 302 SER B N 1
ATOM 6395 C CA . SER B 1 316 ? 15.208 88.347 -42.948 1.00 29.19 302 SER B CA 1
ATOM 6396 C C . SER B 1 316 ? 16.720 88.501 -42.799 1.00 29.49 302 SER B C 1
ATOM 6397 O O . SER B 1 316 ? 17.435 88.602 -43.804 1.00 27.75 302 SER B O 1
ATOM 6400 N N . GLN B 1 317 ? 17.218 88.480 -41.566 1.00 27.55 303 GLN B N 1
ATOM 6401 C CA . GLN B 1 317 ? 18.646 88.530 -41.307 1.00 27.07 303 GLN B CA 1
ATOM 6402 C C . GLN B 1 317 ? 19.358 87.206 -41.553 1.00 26.29 303 GLN B C 1
ATOM 6403 O O . GLN B 1 317 ? 20.586 87.196 -41.704 1.00 25.44 303 GLN B O 1
ATOM 6409 N N . THR B 1 318 ? 18.633 86.097 -41.650 1.00 25.21 304 THR B N 1
ATOM 6410 C CA . THR B 1 318 ? 19.270 84.801 -41.505 1.00 23.84 304 THR B CA 1
ATOM 6411 C C . THR B 1 318 ? 19.051 83.894 -42.710 1.00 22.96 304 THR B C 1
ATOM 6412 O O . THR B 1 318 ? 18.109 84.058 -43.494 1.00 24.59 304 THR B O 1
ATOM 6416 N N . ILE B 1 319 ? 19.990 82.971 -42.869 1.00 21.95 305 ILE B N 1
ATOM 6417 C CA . ILE B 1 319 ? 19.873 81.806 -43.735 1.00 21.79 305 ILE B CA 1
ATOM 6418 C C . ILE B 1 319 ? 20.166 80.608 -42.855 1.00 21.60 305 ILE B C 1
ATOM 6419 O O . ILE B 1 319 ? 21.173 80.608 -42.142 1.00 21.72 305 ILE B O 1
ATOM 6424 N N . GLU B 1 320 ? 19.300 79.595 -42.879 1.00 20.30 306 GLU B N 1
ATOM 6425 C CA . GLU B 1 320 ? 19.534 78.465 -41.992 1.00 22.80 306 GLU B CA 1
ATOM 6426 C C . GLU B 1 320 ? 19.465 77.149 -42.748 1.00 23.31 306 GLU B C 1
ATOM 6427 O O . GLU B 1 320 ? 18.694 76.993 -43.702 1.00 20.98 306 GLU B O 1
ATOM 6433 N N . VAL B 1 321 ? 20.289 76.193 -42.305 1.00 22.99 307 VAL B N 1
ATOM 6434 C CA . VAL B 1 321 ? 20.373 74.889 -42.951 1.00 22.59 307 VAL B CA 1
ATOM 6435 C C . VAL B 1 321 ? 20.179 73.804 -41.902 1.00 21.40 307 VAL B C 1
ATOM 6436 O O . VAL B 1 321 ? 20.926 73.721 -40.917 1.00 21.64 307 VAL B O 1
ATOM 6440 N N . GLN B 1 322 ? 19.173 72.990 -42.114 1.00 22.21 308 GLN B N 1
ATOM 6441 C CA . GLN B 1 322 ? 18.805 71.857 -41.296 1.00 20.95 308 GLN B CA 1
ATOM 6442 C C . GLN B 1 322 ? 19.108 70.584 -42.081 1.00 22.25 308 GLN B C 1
ATOM 6443 O O . GLN B 1 322 ? 19.434 70.647 -43.271 1.00 21.58 308 GLN B O 1
ATOM 6449 N N . PRO B 1 323 ? 19.045 69.404 -41.448 1.00 21.68 309 PRO B N 1
ATOM 6450 C CA . PRO B 1 323 ? 19.455 68.182 -42.169 1.00 22.38 309 PRO B CA 1
ATOM 6451 C C . PRO B 1 323 ? 18.754 67.917 -43.506 1.00 24.02 309 PRO B C 1
ATOM 6452 O O . PRO B 1 323 ? 19.388 67.337 -44.403 1.00 24.70 309 PRO B O 1
ATOM 6456 N N . HIS B 1 324 ? 17.479 68.288 -43.683 1.00 22.21 310 HIS B N 1
ATOM 6457 C CA . HIS B 1 324 ? 16.779 67.972 -44.927 1.00 24.51 310 HIS B CA 1
ATOM 6458 C C . HIS B 1 324 ? 16.134 69.175 -45.592 1.00 25.58 310 HIS B C 1
ATOM 6459 O O . HIS B 1 324 ? 15.448 69.007 -46.610 1.00 22.96 310 HIS B O 1
ATOM 6466 N N . ALA B 1 325 ? 16.316 70.371 -45.045 1.00 22.63 311 ALA B N 1
ATOM 6467 C CA . ALA B 1 325 ? 15.675 71.560 -45.573 1.00 22.79 311 ALA B CA 1
ATOM 6468 C C . ALA B 1 325 ? 16.494 72.760 -45.134 1.00 21.50 311 ALA B C 1
ATOM 6469 O O . ALA B 1 325 ? 17.149 72.733 -44.085 1.00 19.96 311 ALA B O 1
ATOM 6471 N N . SER B 1 326 ? 16.427 73.814 -45.938 1.00 18.60 312 SER B N 1
ATOM 6472 C CA . SER B 1 326 ? 17.120 75.065 -45.673 1.00 20.20 312 SER B CA 1
ATOM 6473 C C . SER B 1 326 ? 16.148 76.216 -45.894 1.00 22.07 312 SER B C 1
ATOM 6474 O O . SER B 1 326 ? 15.122 76.074 -46.573 1.00 20.28 312 SER B O 1
ATOM 6477 N N . ARG B 1 327 ? 16.483 77.363 -45.308 1.00 21.48 313 ARG B N 1
ATOM 6478 C CA . ARG B 1 327 ? 15.614 78.529 -45.308 1.00 21.37 313 ARG B CA 1
ATOM 6479 C C . ARG B 1 327 ? 16.396 79.775 -45.696 1.00 22.57 313 ARG B C 1
ATOM 6480 O O . ARG B 1 327 ? 17.538 79.962 -45.264 1.00 21.56 313 ARG B O 1
ATOM 6488 N N . VAL B 1 328 ? 15.794 80.608 -46.544 1.00 20.81 314 VAL B N 1
ATOM 6489 C CA . VAL B 1 328 ? 16.326 81.934 -46.845 1.00 22.32 314 VAL B CA 1
ATOM 6490 C C . VAL B 1 328 ? 15.247 82.941 -46.501 1.00 23.08 314 VAL B C 1
ATOM 6491 O O . VAL B 1 328 ? 14.221 83.022 -47.187 1.00 23.60 314 VAL B O 1
ATOM 6495 N N . GLY B 1 329 ? 15.479 83.721 -45.466 1.00 23.96 315 GLY B N 1
ATOM 6496 C CA . GLY B 1 329 ? 14.477 84.689 -45.074 1.00 26.63 315 GLY B CA 1
ATOM 6497 C C . GLY B 1 329 ? 13.235 83.949 -44.643 1.00 27.55 315 GLY B C 1
ATOM 6498 O O . GLY B 1 329 ? 13.274 83.116 -43.743 1.00 25.81 315 GLY B O 1
ATOM 6499 N N . ASP B 1 330 ? 12.129 84.197 -45.334 1.00 27.12 316 ASP B N 1
ATOM 6500 C CA . ASP B 1 330 ? 10.845 83.616 -44.973 1.00 27.98 316 ASP B CA 1
ATOM 6501 C C . ASP B 1 330 ? 10.536 82.314 -45.692 1.00 26.36 316 ASP B C 1
ATOM 6502 O O . ASP B 1 330 ? 9.504 81.696 -45.406 1.00 26.68 316 ASP B O 1
ATOM 6507 N N . VAL B 1 331 ? 11.374 81.886 -46.624 1.00 24.09 317 VAL B N 1
ATOM 6508 C CA . VAL B 1 331 ? 11.027 80.798 -47.529 1.00 24.32 317 VAL B CA 1
ATOM 6509 C C . VAL B 1 331 ? 11.841 79.565 -47.184 1.00 23.47 317 VAL B C 1
ATOM 6510 O O . VAL B 1 331 ? 13.072 79.636 -47.075 1.00 20.79 317 VAL B O 1
ATOM 6514 N N . TRP B 1 332 ? 11.157 78.433 -47.034 1.00 22.28 318 TRP B N 1
ATOM 6515 C CA . TRP B 1 332 ? 11.802 77.151 -46.807 1.00 22.43 318 TRP B CA 1
ATOM 6516 C C . TRP B 1 332 ? 11.907 76.393 -48.124 1.00 23.50 318 TRP B C 1
ATOM 6517 O O . TRP B 1 332 ? 11.018 76.479 -48.981 1.00 22.14 318 TRP B O 1
ATOM 6528 N N . PHE B 1 333 ? 13.029 75.698 -48.290 1.00 21.67 319 PHE B N 1
ATOM 6529 C CA . PHE B 1 333 ? 13.318 74.841 -49.437 1.00 22.27 319 PHE B CA 1
ATOM 6530 C C . PHE B 1 333 ? 13.559 73.445 -48.878 1.00 23.81 319 PHE B C 1
ATOM 6531 O O . PHE B 1 333 ? 14.609 73.190 -48.283 1.00 22.50 319 PHE B O 1
ATOM 6539 N N . THR B 1 334 ? 12.602 72.544 -49.051 1.00 23.82 320 THR B N 1
ATOM 6540 C CA . THR B 1 334 ? 12.671 71.251 -48.386 1.00 24.89 320 THR B CA 1
ATOM 6541 C C . THR B 1 334 ? 13.181 70.170 -49.336 1.00 26.57 320 THR B C 1
ATOM 6542 O O . THR B 1 334 ? 13.052 70.273 -50.559 1.00 26.15 320 THR B O 1
ATOM 6546 N N . GLY B 1 335 ? 13.776 69.129 -48.761 1.00 26.85 321 GLY B N 1
ATOM 6547 C CA . GLY B 1 335 ? 14.429 68.116 -49.572 1.00 26.08 321 GLY B CA 1
ATOM 6548 C C . GLY B 1 335 ? 15.785 68.492 -50.135 1.00 27.44 321 GLY B C 1
ATOM 6549 O O . GLY B 1 335 ? 16.111 68.109 -51.267 1.00 27.35 321 GLY B O 1
ATOM 6550 N N . ILE B 1 336 ? 16.578 69.249 -49.385 1.00 25.61 322 ILE B N 1
ATOM 6551 C CA . ILE B 1 336 ? 17.962 69.544 -49.726 1.00 27.86 322 ILE B CA 1
ATOM 6552 C C . ILE B 1 336 ? 18.828 68.979 -48.607 1.00 27.74 322 ILE B C 1
ATOM 6553 O O . ILE B 1 336 ? 18.719 69.426 -47.463 1.00 26.35 322 ILE B O 1
ATOM 6558 N N . PRO B 1 337 ? 19.693 68.006 -48.886 1.00 28.38 323 PRO B N 1
ATOM 6559 C CA . PRO B 1 337 ? 20.600 67.506 -47.852 1.00 25.53 323 PRO B CA 1
ATOM 6560 C C . PRO B 1 337 ? 21.479 68.624 -47.324 1.00 26.86 323 PRO B C 1
ATOM 6561 O O . PRO B 1 337 ? 21.949 69.482 -48.072 1.00 25.38 323 PRO B O 1
ATOM 6565 N N . MET B 1 338 ? 21.686 68.610 -46.010 1.00 25.46 324 MET B N 1
ATOM 6566 C CA . MET B 1 338 ? 22.517 69.625 -45.383 1.00 25.16 324 MET B CA 1
ATOM 6567 C C . MET B 1 338 ? 23.924 69.663 -45.984 1.00 25.12 324 MET B C 1
ATOM 6568 O O . MET B 1 338 ? 24.499 70.748 -46.127 1.00 26.47 324 MET B O 1
ATOM 6573 N N . LEU B 1 339 ? 24.467 68.519 -46.412 1.00 28.45 325 LEU B N 1
ATOM 6574 C CA . LEU B 1 339 ? 25.758 68.542 -47.097 1.00 28.32 325 LEU B CA 1
ATOM 6575 C C . LEU B 1 339 ? 25.703 69.444 -48.327 1.00 25.81 325 LEU B C 1
ATOM 6576 O O . LEU B 1 339 ? 26.561 70.318 -48.504 1.00 25.24 325 LEU B O 1
ATOM 6581 N N . GLN B 1 340 ? 24.692 69.254 -49.185 1.00 25.69 326 GLN B N 1
ATOM 6582 C CA . GLN B 1 340 ? 24.599 70.067 -50.401 1.00 28.72 326 GLN B CA 1
ATOM 6583 C C . GLN B 1 340 ? 24.304 71.525 -50.103 1.00 25.78 326 GLN B C 1
ATOM 6584 O O . GLN B 1 340 ? 24.807 72.413 -50.797 1.00 25.44 326 GLN B O 1
ATOM 6590 N N . ALA B 1 341 ? 23.443 71.790 -49.117 1.00 25.38 327 ALA B N 1
ATOM 6591 C CA . ALA B 1 341 ? 23.172 73.170 -48.737 1.00 23.11 327 ALA B CA 1
ATOM 6592 C C . ALA B 1 341 ? 24.454 73.871 -48.320 1.00 24.09 327 ALA B C 1
ATOM 6593 O O . ALA B 1 341 ? 24.731 74.993 -48.761 1.00 22.03 327 ALA B O 1
ATOM 6595 N N . ILE B 1 342 ? 25.274 73.205 -47.500 1.00 23.79 328 ILE B N 1
ATOM 6596 C CA . ILE B 1 342 ? 26.534 73.806 -47.066 1.00 22.76 328 ILE B CA 1
ATOM 6597 C C . ILE B 1 342 ? 27.459 74.021 -48.256 1.00 23.31 328 ILE B C 1
ATOM 6598 O O . ILE B 1 342 ? 28.030 75.104 -48.436 1.00 22.43 328 ILE B O 1
ATOM 6603 N N . GLU B 1 343 ? 27.604 72.998 -49.101 1.00 23.49 329 GLU B N 1
ATOM 6604 C CA . GLU B 1 343 ? 28.454 73.140 -50.279 1.00 25.78 329 GLU B CA 1
ATOM 6605 C C . GLU B 1 343 ? 27.997 74.303 -51.138 1.00 25.38 329 GLU B C 1
ATOM 6606 O O . GLU B 1 343 ? 28.821 75.097 -51.607 1.00 24.92 329 GLU B O 1
ATOM 6612 N N . THR B 1 344 ? 26.685 74.433 -51.339 1.00 23.07 330 THR B N 1
ATOM 6613 C CA . THR B 1 344 ? 26.168 75.568 -52.100 1.00 23.34 330 THR B CA 1
ATOM 6614 C C . THR B 1 344 ? 26.595 76.880 -51.460 1.00 24.34 330 THR B C 1
ATOM 6615 O O . THR B 1 344 ? 27.169 77.751 -52.122 1.00 25.53 330 THR B O 1
ATOM 6619 N N . LEU B 1 345 ? 26.380 77.010 -50.147 1.00 23.13 331 LEU B N 1
ATOM 6620 C CA . LEU B 1 345 ? 26.684 78.264 -49.462 1.00 23.65 331 LEU B CA 1
ATOM 6621 C C . LEU B 1 345 ? 28.186 78.561 -49.441 1.00 25.10 331 LEU B C 1
ATOM 6622 O O . LEU B 1 345 ? 28.582 79.730 -49.503 1.00 24.57 331 LEU B O 1
ATOM 6627 N N . VAL B 1 346 ? 29.030 77.527 -49.371 1.00 24.72 332 VAL B N 1
ATOM 6628 C CA . VAL B 1 346 ? 30.478 77.735 -49.418 1.00 26.08 332 VAL B CA 1
ATOM 6629 C C . VAL B 1 346 ? 30.886 78.343 -50.755 1.00 29.16 332 VAL B C 1
ATOM 6630 O O . VAL B 1 346 ? 31.625 79.336 -50.807 1.00 29.29 332 VAL B O 1
ATOM 6634 N N . GLU B 1 347 ? 30.396 77.766 -51.856 1.00 28.88 333 GLU B N 1
ATOM 6635 C CA . GLU B 1 347 ? 30.711 78.299 -53.181 1.00 32.99 333 GLU B CA 1
ATOM 6636 C C . GLU B 1 347 ? 30.204 79.730 -53.330 1.00 34.02 333 GLU B C 1
ATOM 6637 O O . GLU B 1 347 ? 30.918 80.607 -53.832 1.00 33.07 333 GLU B O 1
ATOM 6643 N N . LEU B 1 348 ? 28.964 79.986 -52.892 1.00 30.97 334 LEU B N 1
ATOM 6644 C CA . LEU B 1 348 ? 28.405 81.332 -52.989 1.00 30.33 334 LEU B CA 1
ATOM 6645 C C . LEU B 1 348 ? 29.216 82.330 -52.167 1.00 34.05 334 LEU B C 1
ATOM 6646 O O . LEU B 1 348 ? 29.482 83.451 -52.618 1.00 35.55 334 LEU B O 1
ATOM 6651 N N . CYS B 1 349 ? 29.651 81.925 -50.970 1.00 32.90 335 CYS B N 1
ATOM 6652 C CA . CYS B 1 349 ? 30.441 82.810 -50.119 1.00 35.04 335 CYS B CA 1
ATOM 6653 C C . CYS B 1 349 ? 31.781 83.132 -50.762 1.00 40.01 335 CYS B C 1
ATOM 6654 O O . CYS B 1 349 ? 32.287 84.254 -50.639 1.00 43.70 335 CYS B O 1
ATOM 6657 N N . LYS B 1 350 ? 32.362 82.134 -51.407 1.00 36.71 336 LYS B N 1
ATOM 6658 C CA . LYS B 1 350 ? 33.612 82.274 -52.108 1.00 40.33 336 LYS B CA 1
ATOM 6659 C C . LYS B 1 350 ? 33.502 83.372 -53.156 1.00 43.82 336 LYS B C 1
ATOM 6660 O O . LYS B 1 350 ? 34.424 84.111 -53.388 1.00 46.05 336 LYS B O 1
ATOM 6666 N N . GLN B 1 351 ? 32.317 83.503 -53.713 1.00 44.06 337 GLN B N 1
ATOM 6667 C CA . GLN B 1 351 ? 31.944 84.490 -54.706 1.00 46.08 337 GLN B CA 1
ATOM 6668 C C . GLN B 1 351 ? 31.705 85.906 -54.159 1.00 49.38 337 GLN B C 1
ATOM 6669 O O . GLN B 1 351 ? 31.514 86.806 -54.907 1.00 53.29 337 GLN B O 1
ATOM 6675 N N . HIS B 1 352 ? 31.631 86.104 -52.864 1.00 51.72 338 HIS B N 1
ATOM 6676 C CA . HIS B 1 352 ? 31.439 87.433 -52.288 1.00 57.26 338 HIS B CA 1
ATOM 6677 C C . HIS B 1 352 ? 32.399 87.638 -51.104 1.00 76.96 338 HIS B C 1
ATOM 6678 O O . HIS B 1 352 ? 33.595 87.897 -51.251 1.00 87.23 338 HIS B O 1
ATOM 6685 N N . VAL B 1 353 ? 31.822 87.471 -49.931 1.00 67.49 339 VAL B N 1
ATOM 6686 C CA . VAL B 1 353 ? 32.482 87.559 -48.621 1.00 74.25 339 VAL B CA 1
ATOM 6687 C C . VAL B 1 353 ? 33.925 88.039 -48.670 1.00 76.83 339 VAL B C 1
ATOM 6688 O O . VAL B 1 353 ? 34.885 87.295 -48.802 1.00 77.80 339 VAL B O 1
ATOM 6692 N N . HIS B 1 354 ? 34.013 89.349 -48.654 1.00 78.63 340 HIS B N 1
ATOM 6693 C CA . HIS B 1 354 ? 35.258 89.961 -48.827 1.00 83.75 340 HIS B CA 1
ATOM 6694 C C . HIS B 1 354 ? 35.440 91.123 -47.817 1.00 92.26 340 HIS B C 1
ATOM 6695 O O . HIS B 1 354 ? 34.550 91.930 -47.669 1.00 114.56 340 HIS B O 1
ATOM 6702 N N . ASP B 1 355 ? 36.561 91.035 -47.089 1.00 88.00 341 ASP B N 1
ATOM 6703 C CA . ASP B 1 355 ? 37.150 91.876 -46.016 1.00 88.97 341 ASP B CA 1
ATOM 6704 C C . ASP B 1 355 ? 37.157 91.269 -44.613 1.00 84.99 341 ASP B C 1
ATOM 6705 O O . ASP B 1 355 ? 36.232 91.365 -43.845 1.00 79.34 341 ASP B O 1
ATOM 6710 N N . THR B 1 356 ? 38.296 90.706 -44.316 1.00 81.14 342 THR B N 1
ATOM 6711 C CA . THR B 1 356 ? 38.551 89.977 -43.108 1.00 74.25 342 THR B CA 1
ATOM 6712 C C . THR B 1 356 ? 38.320 90.683 -41.785 1.00 71.13 342 THR B C 1
ATOM 6713 O O . THR B 1 356 ? 38.558 91.864 -41.643 1.00 70.81 342 THR B O 1
ATOM 6717 N N . PRO B 1 357 ? 37.872 89.875 -40.834 1.00 64.95 343 PRO B N 1
ATOM 6718 C CA . PRO B 1 357 ? 37.538 90.268 -39.483 1.00 61.38 343 PRO B CA 1
ATOM 6719 C C . PRO B 1 357 ? 38.738 90.802 -38.751 1.00 60.68 343 PRO B C 1
ATOM 6720 O O . PRO B 1 357 ? 38.455 91.548 -37.861 1.00 61.00 343 PRO B O 1
ATOM 6724 N N . PRO B 1 370 ? 47.441 84.681 -11.410 1.00 76.79 356 PRO B N 1
ATOM 6725 C CA . PRO B 1 370 ? 47.406 83.633 -10.385 1.00 77.82 356 PRO B CA 1
ATOM 6726 C C . PRO B 1 370 ? 47.124 84.169 -8.971 1.00 76.79 356 PRO B C 1
ATOM 6727 O O . PRO B 1 370 ? 47.932 84.873 -8.361 1.00 76.95 356 PRO B O 1
ATOM 6731 N N . ASP B 1 371 ? 45.972 83.753 -8.459 1.00 71.20 357 ASP B N 1
ATOM 6732 C CA . ASP B 1 371 ? 45.309 84.278 -7.271 1.00 69.65 357 ASP B CA 1
ATOM 6733 C C . ASP B 1 371 ? 45.739 83.553 -5.993 1.00 63.31 357 ASP B C 1
ATOM 6734 O O . ASP B 1 371 ? 46.865 83.056 -5.875 1.00 61.87 357 ASP B O 1
ATOM 6739 N N . GLY B 1 372 ? 44.869 83.618 -4.979 1.00 57.64 358 GLY B N 1
ATOM 6740 C CA . GLY B 1 372 ? 44.833 82.702 -3.853 1.00 48.30 358 GLY B CA 1
ATOM 6741 C C . GLY B 1 372 ? 43.630 81.761 -3.893 1.00 44.63 358 GLY B C 1
ATOM 6742 O O . GLY B 1 372 ? 43.649 80.755 -4.610 1.00 42.99 358 GLY B O 1
ATOM 6743 N N . SER B 1 373 ? 42.574 82.085 -3.143 1.00 41.17 359 SER B N 1
ATOM 6744 C CA . SER B 1 373 ? 41.441 81.181 -2.946 1.00 38.87 359 SER B CA 1
ATOM 6745 C C . SER B 1 373 ? 40.642 80.944 -4.233 1.00 37.79 359 SER B C 1
ATOM 6746 O O . SER B 1 373 ? 40.416 81.866 -5.024 1.00 35.45 359 SER B O 1
ATOM 6749 N N . LEU B 1 374 ? 40.169 79.707 -4.412 1.00 34.61 360 LEU B N 1
ATOM 6750 C CA . LEU B 1 374 ? 39.500 79.322 -5.653 1.00 35.45 360 LEU B CA 1
ATOM 6751 C C . LEU B 1 374 ? 38.112 79.945 -5.769 1.00 35.93 360 LEU B C 1
ATOM 6752 O O . LEU B 1 374 ? 37.278 79.828 -4.864 1.00 35.93 360 LEU B O 1
ATOM 6757 N N . THR B 1 375 ? 37.860 80.589 -6.899 1.00 36.02 361 THR B N 1
ATOM 6758 C CA . THR B 1 375 ? 36.534 81.046 -7.280 1.00 36.45 361 THR B CA 1
ATOM 6759 C C . THR B 1 375 ? 36.199 80.422 -8.624 1.00 36.55 361 THR B C 1
ATOM 6760 O O . THR B 1 375 ? 37.061 79.846 -9.292 1.00 35.23 361 THR B O 1
ATOM 6764 N N . GLN B 1 376 ? 34.932 80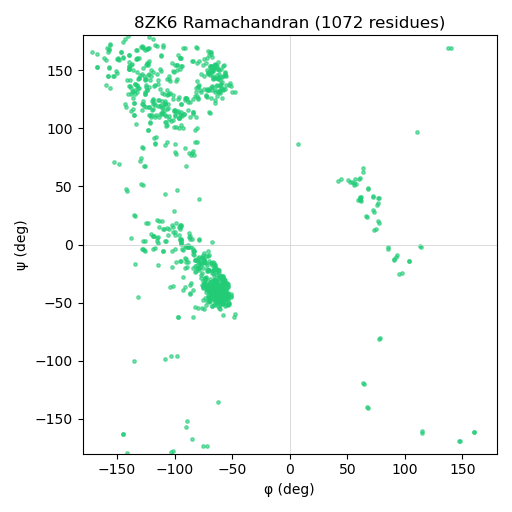.549 -9.028 1.00 37.56 362 GLN B N 1
ATOM 6765 C CA . GLN B 1 376 ? 34.570 80.183 -10.394 1.00 38.46 362 GLN B CA 1
ATOM 6766 C C . GLN B 1 376 ? 35.463 80.914 -11.387 1.00 36.02 362 GLN B C 1
ATOM 6767 O O . GLN B 1 376 ? 35.965 80.321 -12.346 1.00 33.35 362 GLN B O 1
ATOM 6773 N N . ASP B 1 377 ? 35.714 82.196 -11.133 1.00 37.27 363 ASP B N 1
ATOM 6774 C CA . ASP B 1 377 ? 36.488 83.017 -12.053 1.00 38.13 363 ASP B CA 1
ATOM 6775 C C . ASP B 1 377 ? 37.902 82.481 -12.251 1.00 37.16 363 ASP B C 1
ATOM 6776 O O . ASP B 1 377 ? 38.333 82.243 -13.386 1.00 37.03 363 ASP B O 1
ATOM 6781 N N . ASN B 1 378 ? 38.653 82.295 -11.158 1.00 35.19 364 ASN B N 1
ATOM 6782 C CA . ASN B 1 378 ? 40.042 81.877 -11.326 1.00 33.50 364 ASN B CA 1
ATOM 6783 C C . ASN B 1 378 ? 40.166 80.392 -11.645 1.00 30.80 364 ASN B C 1
ATOM 6784 O O . ASN B 1 378 ? 41.193 79.971 -12.183 1.00 31.11 364 ASN B O 1
ATOM 6789 N N . PHE B 1 379 ? 39.135 79.602 -11.360 1.00 31.39 365 PHE B N 1
ATOM 6790 C CA . PHE B 1 379 ? 39.147 78.200 -11.762 1.00 30.25 365 PHE B CA 1
ATOM 6791 C C . PHE B 1 379 ? 39.120 78.058 -13.279 1.00 29.09 365 PHE B C 1
ATOM 6792 O O . PHE B 1 379 ? 39.922 77.316 -13.856 1.00 27.90 365 PHE B O 1
ATOM 6800 N N . TRP B 1 380 ? 38.169 78.727 -13.939 1.00 29.44 366 TRP B N 1
ATOM 6801 C CA . TRP B 1 380 ? 38.089 78.629 -15.394 1.00 29.46 366 TRP B CA 1
ATOM 6802 C C . TRP B 1 380 ? 39.306 79.259 -16.058 1.00 29.56 366 TRP B C 1
ATOM 6803 O O . TRP B 1 380 ? 39.763 78.771 -17.096 1.00 29.93 366 TRP B O 1
ATOM 6814 N N . LYS B 1 381 ? 39.850 80.328 -15.474 1.00 31.61 367 LYS B N 1
ATOM 6815 C CA . LYS B 1 381 ? 41.096 80.888 -15.988 1.00 31.18 367 LYS B CA 1
ATOM 6816 C C . LYS B 1 381 ? 42.255 79.914 -15.816 1.00 29.09 367 LYS B C 1
ATOM 6817 O O . LYS B 1 381 ? 43.097 79.783 -16.710 1.00 29.78 367 LYS B O 1
ATOM 6823 N N . THR B 1 382 ? 42.319 79.217 -14.678 1.00 28.61 368 THR B N 1
ATOM 6824 C CA . THR B 1 382 ? 43.383 78.233 -14.495 1.00 30.46 368 THR B CA 1
ATOM 6825 C C . THR B 1 382 ? 43.226 77.090 -15.485 1.00 29.55 368 THR B C 1
ATOM 6826 O O . THR B 1 382 ? 44.210 76.619 -16.069 1.00 28.93 368 THR B O 1
ATOM 6830 N N . LEU B 1 383 ? 41.992 76.636 -15.691 1.00 28.64 369 LEU B N 1
ATOM 6831 C CA . LEU B 1 383 ? 41.762 75.539 -16.620 1.00 28.45 369 LEU B CA 1
ATOM 6832 C C . LEU B 1 383 ? 42.084 75.958 -18.047 1.00 27.12 369 LEU B C 1
ATOM 6833 O O . LEU B 1 383 ? 42.581 75.148 -18.835 1.00 25.91 369 LEU B O 1
ATOM 6838 N N . GLN B 1 384 ? 41.823 77.223 -18.380 1.00 27.27 370 GLN B N 1
ATOM 6839 C CA . GLN B 1 384 ? 42.123 77.757 -19.707 1.00 27.22 370 GLN B CA 1
ATOM 6840 C C . GLN B 1 384 ? 43.591 77.566 -20.086 1.00 28.56 370 GLN B C 1
ATOM 6841 O O . GLN B 1 384 ? 43.906 77.214 -21.230 1.00 26.84 370 GLN B O 1
ATOM 6847 N N . THR B 1 385 ? 44.508 77.810 -19.149 1.00 29.34 371 THR B N 1
ATOM 6848 C CA . THR B 1 385 ? 45.925 77.640 -19.461 1.00 30.70 371 THR B CA 1
ATOM 6849 C C . THR B 1 385 ? 46.302 76.171 -19.628 1.00 31.24 371 THR B C 1
ATOM 6850 O O . THR B 1 385 ? 47.377 75.881 -20.160 1.00 32.47 371 THR B O 1
ATOM 6854 N N . PHE B 1 386 ? 45.439 75.243 -19.198 1.00 30.44 372 PHE B N 1
ATOM 6855 C CA . PHE B 1 386 ? 45.747 73.814 -19.134 1.00 29.36 372 PHE B CA 1
ATOM 6856 C C . PHE B 1 386 ? 45.347 73.033 -20.388 1.00 27.94 372 PHE B C 1
ATOM 6857 O O . PHE B 1 386 ? 46.069 72.116 -20.804 1.00 26.51 372 PHE B O 1
ATOM 6865 N N . ILE B 1 387 ? 44.195 73.343 -20.985 1.00 26.16 373 ILE B N 1
ATOM 6866 C CA . ILE B 1 387 ? 43.721 72.561 -22.121 1.00 26.24 373 ILE B CA 1
ATOM 6867 C C . ILE B 1 387 ? 44.668 72.697 -23.312 1.00 27.65 373 ILE B C 1
ATOM 6868 O O . ILE B 1 387 ? 45.399 73.689 -23.452 1.00 26.91 373 ILE B O 1
ATOM 6873 N N . ARG B 1 388 ? 44.653 71.684 -24.174 1.00 27.14 374 ARG B N 1
ATOM 6874 C CA . ARG B 1 388 ? 45.618 71.553 -25.258 1.00 28.42 374 ARG B CA 1
ATOM 6875 C C . ARG B 1 388 ? 44.915 70.931 -26.456 1.00 28.37 374 ARG B C 1
ATOM 6876 O O . ARG B 1 388 ? 43.838 70.341 -26.309 1.00 26.25 374 ARG B O 1
ATOM 6884 N N . PRO B 1 389 ? 45.477 71.064 -27.662 1.00 28.37 375 PRO B N 1
ATOM 6885 C CA . PRO B 1 389 ? 44.901 70.348 -28.803 1.00 26.64 375 PRO B CA 1
ATOM 6886 C C . PRO B 1 389 ? 44.840 68.851 -28.530 1.00 27.64 375 PRO B C 1
ATOM 6887 O O . PRO B 1 389 ? 45.671 68.282 -27.814 1.00 27.25 375 PRO B O 1
ATOM 6891 N N . GLY B 1 390 ? 43.799 68.223 -29.060 1.00 28.80 376 GLY B N 1
ATOM 6892 C CA . GLY B 1 390 ? 43.561 66.817 -28.839 1.00 26.47 376 GLY B CA 1
ATOM 6893 C C . GLY B 1 390 ? 42.699 66.495 -27.644 1.00 25.36 376 GLY B C 1
ATOM 6894 O O . GLY B 1 390 ? 42.207 65.360 -27.547 1.00 25.84 376 GLY B O 1
ATOM 6895 N N . ASP B 1 391 ? 42.460 67.456 -26.753 1.00 23.73 377 ASP B N 1
ATOM 6896 C CA . ASP B 1 391 ? 41.679 67.175 -25.557 1.00 23.99 377 ASP B CA 1
ATOM 6897 C C . ASP B 1 391 ? 40.259 66.767 -25.924 1.00 23.43 377 ASP B C 1
ATOM 6898 O O . ASP B 1 391 ? 39.683 67.262 -26.900 1.00 23.59 377 ASP B O 1
ATOM 6903 N N . ILE B 1 392 ? 39.720 65.827 -25.157 1.00 21.09 378 ILE B N 1
ATOM 6904 C CA . ILE B 1 392 ? 38.288 65.555 -25.098 1.00 22.67 378 ILE B CA 1
ATOM 6905 C C . ILE B 1 392 ? 37.790 66.110 -23.770 1.00 22.55 378 ILE B C 1
ATOM 6906 O O . ILE B 1 392 ? 38.236 65.676 -22.699 1.00 21.73 378 ILE B O 1
ATOM 6911 N N . ILE B 1 393 ? 36.897 67.090 -23.840 1.00 21.60 379 ILE B N 1
ATOM 6912 C CA . ILE B 1 393 ? 36.430 67.826 -22.676 1.00 21.10 379 ILE B CA 1
ATOM 6913 C C . ILE B 1 393 ? 34.934 67.606 -22.566 1.00 20.79 379 ILE B C 1
ATOM 6914 O O . ILE B 1 393 ? 34.185 67.918 -23.499 1.00 21.38 379 ILE B O 1
ATOM 6919 N N . LEU B 1 394 ? 34.502 67.052 -21.442 1.00 21.37 380 LEU B N 1
ATOM 6920 C CA . LEU B 1 394 ? 33.096 66.832 -21.158 1.00 18.97 380 LEU B CA 1
ATOM 6921 C C . LEU B 1 394 ? 32.707 67.657 -19.941 1.00 20.54 380 LEU B C 1
ATOM 6922 O O . LEU B 1 394 ? 33.459 67.723 -18.962 1.00 18.54 380 LEU B O 1
ATOM 6927 N N . ALA B 1 395 ? 31.539 68.297 -20.007 1.00 20.02 381 ALA B N 1
ATOM 6928 C CA . ALA B 1 395 ? 31.058 69.101 -18.889 1.00 21.96 381 ALA B CA 1
ATOM 6929 C C . ALA B 1 395 ? 29.588 68.799 -18.631 1.00 21.95 381 ALA B C 1
ATOM 6930 O O . ALA B 1 395 ? 28.798 68.672 -19.573 1.00 17.94 381 ALA B O 1
ATOM 6932 N N . ASP B 1 396 ? 29.221 68.679 -17.353 1.00 19.79 382 ASP B N 1
ATOM 6933 C CA . ASP B 1 396 ? 27.834 68.384 -17.005 1.00 21.46 382 ASP B CA 1
ATOM 6934 C C . ASP B 1 396 ? 27.024 69.656 -16.789 1.00 22.06 382 ASP B C 1
ATOM 6935 O O . ASP B 1 396 ? 27.558 70.756 -16.694 1.00 22.15 382 ASP B O 1
ATOM 6940 N N . GLN B 1 397 ? 25.705 69.487 -16.685 1.00 22.86 383 GLN B N 1
ATOM 6941 C CA . GLN B 1 397 ? 24.829 70.621 -16.425 1.00 22.33 383 GLN B CA 1
ATOM 6942 C C . GLN B 1 397 ? 25.044 71.132 -15.000 1.00 26.58 383 GLN B C 1
ATOM 6943 O O . GLN B 1 397 ? 25.433 70.382 -14.101 1.00 26.24 383 GLN B O 1
ATOM 6949 N N . GLY B 1 398 ? 24.842 72.433 -14.806 1.00 31.93 384 GLY B N 1
ATOM 6950 C CA . GLY B 1 398 ? 25.279 73.095 -13.582 1.00 33.09 384 GLY B CA 1
ATOM 6951 C C . GLY B 1 398 ? 26.357 74.128 -13.853 1.00 37.83 384 GLY B C 1
ATOM 6952 O O . GLY B 1 398 ? 26.549 74.523 -15.002 1.00 37.03 384 GLY B O 1
ATOM 6953 N N . THR B 1 399 ? 27.111 74.549 -12.834 1.00 40.92 385 THR B N 1
ATOM 6954 C CA . THR B 1 399 ? 28.155 75.541 -13.094 1.00 40.45 385 THR B CA 1
ATOM 6955 C C . THR B 1 399 ? 29.266 75.000 -13.999 1.00 39.39 385 THR B C 1
ATOM 6956 O O . THR B 1 399 ? 29.891 75.776 -14.735 1.00 40.96 385 THR B O 1
ATOM 6960 N N . SER B 1 400 ? 29.428 73.677 -14.075 1.00 34.15 386 SER B N 1
ATOM 6961 C CA . SER B 1 400 ? 30.444 73.111 -14.956 1.00 33.61 386 SER B CA 1
ATOM 6962 C C . SER B 1 400 ? 30.230 73.553 -16.402 1.00 33.32 386 SER B C 1
ATOM 6963 O O . SER B 1 400 ? 31.089 74.208 -16.996 1.00 32.71 386 SER B O 1
ATOM 6966 N N . ALA B 1 401 ? 29.076 73.215 -16.983 1.00 40.98 387 ALA B N 1
ATOM 6967 C CA . ALA B 1 401 ? 28.837 73.550 -18.387 1.00 36.34 387 ALA B CA 1
ATOM 6968 C C . ALA B 1 401 ? 28.821 75.060 -18.608 1.00 39.30 387 ALA B C 1
ATOM 6969 O O . ALA B 1 401 ? 29.360 75.556 -19.605 1.00 38.74 387 ALA B O 1
ATOM 6971 N N . PHE B 1 402 ? 28.205 75.813 -17.698 1.00 43.58 388 PHE B N 1
ATOM 6972 C CA . PHE B 1 402 ? 28.085 77.248 -17.923 1.00 45.78 388 PHE B CA 1
ATOM 6973 C C . PHE B 1 402 ? 29.350 78.030 -17.595 1.00 43.22 388 PHE B C 1
ATOM 6974 O O . PHE B 1 402 ? 29.430 79.212 -17.948 1.00 52.15 388 PHE B O 1
ATOM 6982 N N . GLY B 1 403 ? 30.332 77.417 -16.940 1.00 36.23 389 GLY B N 1
ATOM 6983 C CA . GLY B 1 403 ? 31.646 78.014 -16.888 1.00 32.97 389 GLY B CA 1
ATOM 6984 C C . GLY B 1 403 ? 32.484 77.613 -18.087 1.00 30.86 389 GLY B C 1
ATOM 6985 O O . GLY B 1 403 ? 33.190 78.441 -18.669 1.00 30.49 389 GLY B O 1
ATOM 6986 N N . ALA B 1 404 ? 32.410 76.334 -18.462 1.00 29.69 390 ALA B N 1
ATOM 6987 C CA . ALA B 1 404 ? 33.188 75.816 -19.583 1.00 28.54 390 ALA B CA 1
ATOM 6988 C C . ALA B 1 404 ? 32.825 76.470 -20.915 1.00 28.64 390 ALA B C 1
ATOM 6989 O O . ALA B 1 404 ? 33.624 76.416 -21.858 1.00 26.54 390 ALA B O 1
ATOM 6991 N N . ILE B 1 405 ? 31.635 77.069 -21.024 1.00 30.12 391 ILE B N 1
ATOM 6992 C CA . ILE B 1 405 ? 31.262 77.764 -22.252 1.00 27.42 391 ILE B CA 1
ATOM 6993 C C . ILE B 1 405 ? 32.256 78.876 -22.567 1.00 28.11 391 ILE B C 1
ATOM 6994 O O . ILE B 1 405 ? 32.476 79.210 -23.739 1.00 27.49 391 ILE B O 1
ATOM 6999 N N . ASP B 1 406 ? 32.882 79.456 -21.539 1.00 27.86 392 ASP B N 1
ATOM 7000 C CA . ASP B 1 406 ? 33.821 80.559 -21.714 1.00 29.03 392 ASP B CA 1
ATOM 7001 C C . ASP B 1 406 ? 35.237 80.081 -22.021 1.00 29.40 392 ASP B C 1
ATOM 7002 O O . ASP B 1 406 ? 36.129 80.913 -22.206 1.00 28.81 392 ASP B O 1
ATOM 7007 N N . LEU B 1 407 ? 35.480 78.775 -22.062 1.00 27.34 393 LEU B N 1
ATOM 7008 C CA . LEU B 1 407 ? 36.791 78.297 -22.479 1.00 27.59 393 LEU B CA 1
ATOM 7009 C C . LEU B 1 407 ? 37.005 78.619 -23.955 1.00 28.32 393 LEU B C 1
ATOM 7010 O O . LEU B 1 407 ? 36.099 78.458 -24.776 1.00 26.64 393 LEU B O 1
ATOM 7015 N N . ARG B 1 408 ? 38.204 79.106 -24.273 1.00 28.80 394 ARG B N 1
ATOM 7016 C CA . ARG B 1 408 ? 38.642 79.402 -25.637 1.00 29.09 394 ARG B CA 1
ATOM 7017 C C . ARG B 1 408 ? 39.426 78.192 -26.141 1.00 30.23 394 ARG B C 1
ATOM 7018 O O . ARG B 1 408 ? 40.616 78.041 -25.843 1.00 31.06 394 ARG B O 1
ATOM 7026 N N . LEU B 1 409 ? 38.774 77.365 -26.943 1.00 27.81 395 LEU B N 1
ATOM 7027 C CA . LEU B 1 409 ? 39.273 76.031 -27.280 1.00 27.95 395 LEU B CA 1
ATOM 7028 C C . LEU B 1 409 ? 40.315 76.082 -28.401 1.00 29.20 395 LEU B C 1
ATOM 7029 O O . LEU B 1 409 ? 40.111 76.777 -29.404 1.00 29.60 395 LEU B O 1
ATOM 7034 N N . PRO B 1 410 ? 41.440 75.370 -28.266 1.00 28.87 396 PRO B N 1
ATOM 7035 C CA . PRO B 1 410 ? 42.365 75.215 -29.400 1.00 29.96 396 PRO B CA 1
ATOM 7036 C C . PRO B 1 410 ? 41.864 74.224 -30.440 1.00 30.33 396 PRO B C 1
ATOM 7037 O O . PRO B 1 410 ? 40.755 73.696 -30.320 1.00 29.73 396 PRO B O 1
ATOM 7041 N N . ALA B 1 411 ? 42.705 73.928 -31.433 1.00 31.19 397 ALA B N 1
ATOM 7042 C CA . ALA B 1 411 ? 42.353 73.002 -32.503 1.00 31.45 397 ALA B CA 1
ATOM 7043 C C . ALA B 1 411 ? 42.185 71.580 -31.980 1.00 33.69 397 ALA B C 1
ATOM 7044 O O . ALA B 1 411 ? 42.777 71.192 -30.968 1.00 31.43 397 ALA B O 1
ATOM 7046 N N . ASP B 1 412 ? 41.345 70.806 -32.686 1.00 32.64 398 ASP B N 1
ATOM 7047 C CA . ASP B 1 412 ? 41.152 69.370 -32.445 1.00 32.71 398 ASP B CA 1
ATOM 7048 C C . ASP B 1 412 ? 40.743 69.081 -31.005 1.00 30.61 398 ASP B C 1
ATOM 7049 O O . ASP B 1 412 ? 41.315 68.221 -30.330 1.00 29.24 398 ASP B O 1
ATOM 7054 N N . VAL B 1 413 ? 39.715 69.783 -30.545 1.00 28.40 399 VAL B N 1
ATOM 7055 C CA . VAL B 1 413 ? 39.111 69.535 -29.244 1.00 26.66 399 VAL B CA 1
ATOM 7056 C C . VAL B 1 413 ? 37.722 68.961 -29.473 1.00 25.04 399 VAL B C 1
ATOM 7057 O O . VAL B 1 413 ? 36.937 69.506 -30.257 1.00 24.65 399 VAL B O 1
ATOM 7061 N N . ASN B 1 414 ? 37.421 67.860 -28.800 1.00 23.85 400 ASN B N 1
ATOM 7062 C CA . ASN B 1 414 ? 36.072 67.314 -28.788 1.00 24.44 400 ASN B CA 1
ATOM 7063 C C . ASN B 1 414 ? 35.422 67.765 -27.482 1.00 23.07 400 ASN B C 1
ATOM 7064 O O . ASN B 1 414 ? 35.825 67.338 -26.399 1.00 22.32 400 ASN B O 1
ATOM 7069 N N . PHE B 1 415 ? 34.440 68.656 -27.590 1.00 22.42 401 PHE B N 1
ATOM 7070 C CA . PHE B 1 415 ? 33.780 69.259 -26.438 1.00 21.97 401 PHE B CA 1
ATOM 7071 C C . PHE B 1 415 ? 32.375 68.672 -26.357 1.00 19.90 401 PHE B C 1
ATOM 7072 O O . PHE B 1 415 ? 31.533 68.947 -27.215 1.00 20.84 401 PHE B O 1
ATOM 7080 N N . ILE B 1 416 ? 32.125 67.867 -25.332 1.00 20.32 402 ILE B N 1
ATOM 7081 C CA . ILE B 1 416 ? 30.891 67.102 -25.206 1.00 21.00 402 ILE B CA 1
ATOM 7082 C C . ILE B 1 416 ? 30.082 67.682 -24.054 1.00 22.07 402 ILE B C 1
ATOM 7083 O O . ILE B 1 416 ? 30.471 67.565 -22.879 1.00 19.24 402 ILE B O 1
ATOM 7088 N N . VAL B 1 417 ? 28.939 68.278 -24.395 1.00 20.75 403 VAL B N 1
ATOM 7089 C CA . VAL B 1 417 ? 28.008 68.841 -23.428 1.00 21.55 403 VAL B CA 1
ATOM 7090 C C . VAL B 1 417 ? 26.593 68.519 -23.889 1.00 21.73 403 VAL B C 1
ATOM 7091 O O . VAL B 1 417 ? 26.319 68.415 -25.089 1.00 22.81 403 VAL B O 1
ATOM 7095 N N . GLN B 1 418 ? 25.679 68.391 -22.930 1.00 21.82 404 GLN B N 1
ATOM 7096 C CA . GLN B 1 418 ? 24.319 67.908 -23.185 1.00 20.62 404 GLN B CA 1
ATOM 7097 C C . GLN B 1 418 ? 23.313 68.920 -22.648 1.00 22.17 404 GLN B C 1
ATOM 7098 O O . GLN B 1 418 ? 22.554 68.634 -21.715 1.00 23.35 404 GLN B O 1
ATOM 7104 N N . PRO B 1 419 ? 23.251 70.110 -23.254 1.00 21.83 405 PRO B N 1
ATOM 7105 C CA . PRO B 1 419 ? 22.398 71.177 -22.711 1.00 23.44 405 PRO B CA 1
ATOM 7106 C C . PRO B 1 419 ? 20.940 71.086 -23.104 1.00 21.65 405 PRO B C 1
ATOM 7107 O O . PRO B 1 419 ? 20.124 71.766 -22.468 1.00 22.04 405 PRO B O 1
ATOM 7111 N N . LEU B 1 420 ? 20.581 70.339 -24.160 1.00 20.98 406 LEU B N 1
ATOM 7112 C CA . LEU B 1 420 ? 19.165 70.233 -24.521 1.00 21.75 406 LEU B CA 1
ATOM 7113 C C . LEU B 1 420 ? 18.452 69.178 -23.682 1.00 21.28 406 LEU B C 1
ATOM 7114 O O . LEU B 1 420 ? 17.420 69.465 -23.061 1.00 21.94 406 LEU B O 1
ATOM 7119 N N . TRP B 1 421 ? 18.971 67.948 -23.659 1.00 20.48 407 TRP B N 1
ATOM 7120 C CA . TRP B 1 421 ? 18.390 66.942 -22.779 1.00 21.39 407 TRP B CA 1
ATOM 7121 C C . TRP B 1 421 ? 18.628 67.302 -21.313 1.00 20.06 407 TRP B C 1
ATOM 7122 O O . TRP B 1 421 ? 17.676 67.378 -20.526 1.00 20.22 407 TRP B O 1
ATOM 7133 N N . GLY B 1 422 ? 19.881 67.562 -20.945 1.00 21.10 408 GLY B N 1
ATOM 7134 C CA . GLY B 1 422 ? 20.214 68.140 -19.652 1.00 19.07 408 GLY B CA 1
ATOM 7135 C C . GLY B 1 422 ? 20.189 67.205 -18.464 1.00 20.13 408 GLY B C 1
ATOM 7136 O O . GLY B 1 422 ? 19.754 67.604 -17.376 1.00 20.35 408 GLY B O 1
ATOM 7137 N N . SER B 1 423 ? 20.675 65.975 -18.623 1.00 19.07 409 SER B N 1
ATOM 7138 C CA . SER B 1 423 ? 20.592 64.957 -17.579 1.00 19.97 409 SER B CA 1
ATOM 7139 C C . SER B 1 423 ? 21.887 64.915 -16.760 1.00 18.86 409 SER B C 1
ATOM 7140 O O . SER B 1 423 ? 22.913 64.419 -17.237 1.00 18.74 409 SER B O 1
ATOM 7143 N N . ILE B 1 424 ? 21.842 65.375 -15.505 1.00 19.10 410 ILE B N 1
ATOM 7144 C CA . ILE B 1 424 ? 23.066 65.328 -14.719 1.00 16.90 410 ILE B CA 1
ATOM 7145 C C . ILE B 1 424 ? 23.394 63.875 -14.410 1.00 18.10 410 ILE B C 1
ATOM 7146 O O . ILE B 1 424 ? 22.503 63.019 -14.255 1.00 18.90 410 ILE B O 1
ATOM 7151 N N . GLY B 1 425 ? 24.687 63.597 -14.333 1.00 17.91 411 GLY B N 1
ATOM 7152 C CA . GLY B 1 425 ? 25.225 62.257 -14.323 1.00 18.25 411 GLY B CA 1
ATOM 7153 C C . GLY B 1 425 ? 25.698 61.787 -15.682 1.00 16.40 411 GLY B C 1
ATOM 7154 O O . GLY B 1 425 ? 26.588 60.931 -15.754 1.00 15.91 411 GLY B O 1
ATOM 7155 N N . TYR B 1 426 ? 25.150 62.358 -16.757 1.00 18.06 412 TYR B N 1
ATOM 7156 C CA . TYR B 1 426 ? 25.576 61.996 -18.106 1.00 18.43 412 TYR B CA 1
ATOM 7157 C C . TYR B 1 426 ? 27.095 62.067 -18.267 1.00 17.23 412 TYR B C 1
ATOM 7158 O O . TYR B 1 426 ? 27.717 61.153 -18.824 1.00 17.19 412 TYR B O 1
ATOM 7167 N N . THR B 1 427 ? 27.713 63.129 -17.752 1.00 18.31 413 THR B N 1
ATOM 7168 C CA . THR B 1 427 ? 29.090 63.439 -18.112 1.00 17.29 413 THR B CA 1
ATOM 7169 C C . THR B 1 427 ? 30.077 62.376 -17.624 1.00 16.17 413 THR B C 1
ATOM 7170 O O . THR B 1 427 ? 30.930 61.922 -18.389 1.00 17.28 413 THR B O 1
ATOM 7174 N N . LEU B 1 428 ? 29.976 61.944 -16.366 1.00 16.05 414 LEU B N 1
ATOM 7175 C CA . LEU B 1 428 ? 30.958 60.974 -15.874 1.00 17.90 414 LEU B CA 1
ATOM 7176 C C . LEU B 1 428 ? 30.907 59.672 -16.674 1.00 16.16 414 LEU B C 1
ATOM 7177 O O . LEU B 1 428 ? 31.948 59.117 -17.042 1.00 15.74 414 LEU B O 1
ATOM 7182 N N . ALA B 1 429 ? 29.705 59.179 -16.965 1.00 17.58 415 ALA B N 1
ATOM 7183 C CA . ALA B 1 429 ? 29.574 57.929 -17.706 1.00 16.80 415 ALA B CA 1
ATOM 7184 C C . ALA B 1 429 ? 29.884 58.127 -19.185 1.00 15.98 415 ALA B C 1
ATOM 7185 O O . ALA B 1 429 ? 30.452 57.238 -19.823 1.00 18.15 415 ALA B O 1
ATOM 7187 N N . ALA B 1 430 ? 29.503 59.279 -19.748 1.00 16.94 416 ALA B N 1
ATOM 7188 C CA . ALA B 1 430 ? 29.874 59.599 -21.124 1.00 17.07 416 ALA B CA 1
ATOM 7189 C C . ALA B 1 430 ? 31.388 59.652 -21.291 1.00 17.33 416 ALA B C 1
ATOM 7190 O O . ALA B 1 430 ? 31.917 59.261 -22.341 1.00 17.47 416 ALA B O 1
ATOM 7192 N N . ALA B 1 431 ? 32.097 60.161 -20.276 1.00 18.17 417 ALA B N 1
ATOM 7193 C CA . ALA B 1 431 ? 33.556 60.192 -20.322 1.00 17.52 417 ALA B CA 1
ATOM 7194 C C . ALA B 1 431 ? 34.121 58.789 -20.426 1.00 16.72 417 ALA B C 1
ATOM 7195 O O . ALA B 1 431 ? 35.122 58.569 -21.114 1.00 17.69 417 ALA B O 1
ATOM 7197 N N . PHE B 1 432 ? 33.500 57.826 -19.741 1.00 17.06 418 PHE B N 1
ATOM 7198 C CA . PHE B 1 432 ? 33.968 56.448 -19.854 1.00 18.26 418 PHE B CA 1
ATOM 7199 C C . PHE B 1 432 ? 33.801 55.921 -21.276 1.00 17.68 418 PHE B C 1
ATOM 7200 O O . PHE B 1 432 ? 34.695 55.250 -21.806 1.00 19.30 418 PHE B O 1
ATOM 7208 N N . GLY B 1 433 ? 32.668 56.219 -21.914 1.00 17.49 419 GLY B N 1
ATOM 7209 C CA . GLY B 1 433 ? 32.494 55.827 -23.304 1.00 17.27 419 GLY B CA 1
ATOM 7210 C C . GLY B 1 433 ? 33.457 56.540 -24.235 1.00 17.59 419 GLY B C 1
ATOM 7211 O O . GLY B 1 433 ? 33.980 55.941 -25.177 1.00 18.48 419 GLY B O 1
ATOM 7212 N N . ALA B 1 434 ? 33.690 57.833 -24.000 1.00 17.13 420 ALA B N 1
ATOM 7213 C CA . ALA B 1 434 ? 34.587 58.587 -24.869 1.00 18.92 420 ALA B CA 1
ATOM 7214 C C . ALA B 1 434 ? 36.024 58.089 -24.765 1.00 20.88 420 ALA B C 1
ATOM 7215 O O . ALA B 1 434 ? 36.716 57.954 -25.785 1.00 21.11 420 ALA B O 1
ATOM 7217 N N . GLN B 1 435 ? 36.499 57.822 -23.539 1.00 20.72 421 GLN B N 1
ATOM 7218 C CA . GLN B 1 435 ? 37.851 57.294 -23.371 1.00 19.07 421 GLN B CA 1
ATOM 7219 C C . GLN B 1 435 ? 37.989 55.910 -24.004 1.00 20.97 421 GLN B C 1
ATOM 7220 O O . GLN B 1 435 ? 39.051 55.564 -24.536 1.00 23.42 421 GLN B O 1
ATOM 7226 N N . THR B 1 436 ? 36.939 55.087 -23.919 1.00 19.61 422 THR B N 1
ATOM 7227 C CA . THR B 1 436 ? 36.946 53.809 -24.620 1.00 20.31 422 THR B CA 1
ATOM 7228 C C . THR B 1 436 ? 37.156 54.023 -26.117 1.00 22.29 422 THR B C 1
ATOM 7229 O O . THR B 1 436 ? 38.006 53.370 -26.737 1.00 23.20 422 THR B O 1
ATOM 7233 N N . ALA B 1 437 ? 36.433 54.991 -26.698 1.00 19.89 423 ALA B N 1
ATOM 7234 C CA . ALA B 1 437 ? 36.585 55.289 -28.123 1.00 22.68 423 ALA B CA 1
ATOM 7235 C C . ALA B 1 437 ? 37.989 55.770 -28.462 1.00 23.62 423 ALA B C 1
ATOM 7236 O O . ALA B 1 437 ? 38.521 55.424 -29.522 1.00 24.21 423 ALA B O 1
ATOM 7238 N N . CYS B 1 438 ? 38.586 56.604 -27.602 1.00 23.05 424 CYS B N 1
ATOM 7239 C CA . CYS B 1 438 ? 39.842 57.302 -27.897 1.00 23.80 424 CYS B CA 1
ATOM 7240 C C . CYS B 1 438 ? 40.834 57.103 -26.748 1.00 26.19 424 CYS B C 1
ATOM 7241 O O . CYS B 1 438 ? 41.120 58.038 -25.988 1.00 23.53 424 CYS B O 1
ATOM 7244 N N . PRO B 1 439 ? 41.393 55.895 -26.605 1.00 24.55 425 PRO B N 1
ATOM 7245 C CA . PRO B 1 439 ? 42.310 55.636 -25.478 1.00 28.37 425 PRO B CA 1
ATOM 7246 C C . PRO B 1 439 ? 43.536 56.543 -25.450 1.00 29.25 425 PRO B C 1
ATOM 7247 O O . PRO B 1 439 ? 44.088 56.777 -24.368 1.00 29.97 425 PRO B O 1
ATOM 7251 N N . ASN B 1 440 ? 43.988 57.053 -26.597 1.00 28.01 426 ASN B N 1
ATOM 7252 C CA . ASN B 1 440 ? 45.208 57.848 -26.652 1.00 29.27 426 ASN B CA 1
ATOM 7253 C C . ASN B 1 440 ? 44.968 59.347 -26.586 1.00 27.35 426 ASN B C 1
ATOM 7254 O O . ASN B 1 440 ? 45.923 60.123 -26.713 1.00 30.92 426 ASN B O 1
ATOM 7259 N N . ARG B 1 441 ? 43.735 59.782 -26.417 1.00 24.71 427 ARG B N 1
ATOM 7260 C CA . ARG B 1 441 ? 43.455 61.195 -26.239 1.00 25.60 427 ARG B CA 1
ATOM 7261 C C . ARG B 1 441 ? 43.224 61.488 -24.765 1.00 25.88 427 ARG B C 1
ATOM 7262 O O . ARG B 1 441 ? 42.770 60.623 -24.006 1.00 21.98 427 ARG B O 1
ATOM 7270 N N . ARG B 1 442 ? 43.582 62.709 -24.365 1.00 24.07 428 ARG B N 1
ATOM 7271 C CA . ARG B 1 442 ? 43.433 63.156 -22.991 1.00 23.02 428 ARG B CA 1
ATOM 7272 C C . ARG B 1 442 ? 41.987 63.559 -22.748 1.00 22.16 428 ARG B C 1
ATOM 7273 O O . ARG B 1 442 ? 41.431 64.382 -23.479 1.00 23.34 428 ARG B O 1
ATOM 7281 N N . VAL B 1 443 ? 41.377 62.976 -21.727 1.00 21.26 429 VAL B N 1
ATOM 7282 C CA . VAL B 1 443 ? 39.975 63.207 -21.391 1.00 22.65 429 VAL B CA 1
ATOM 7283 C C . VAL B 1 443 ? 39.922 64.031 -20.109 1.00 24.02 429 VAL B C 1
ATOM 7284 O O . VAL B 1 443 ? 40.454 63.604 -19.072 1.00 22.10 429 VAL B O 1
ATOM 7288 N N . ILE B 1 444 ? 39.297 65.212 -20.186 1.00 22.26 430 ILE B N 1
ATOM 7289 C CA . ILE B 1 444 ? 39.065 66.080 -19.033 1.00 22.74 430 ILE B CA 1
ATOM 7290 C C . ILE B 1 444 ? 37.571 66.039 -18.714 1.00 22.81 430 ILE B C 1
ATOM 7291 O O . ILE B 1 444 ? 36.732 66.342 -19.572 1.00 21.54 430 ILE B O 1
ATOM 7296 N N . VAL B 1 445 ? 37.236 65.673 -17.479 1.00 21.68 431 VAL B N 1
ATOM 7297 C CA . VAL B 1 445 ? 35.845 65.538 -17.044 1.00 22.27 431 VAL B CA 1
ATOM 7298 C C . VAL B 1 445 ? 35.551 66.660 -16.059 1.00 20.85 431 VAL B C 1
ATOM 7299 O O . VAL B 1 445 ? 36.174 66.734 -14.992 1.00 20.34 431 VAL B O 1
ATOM 7303 N N . LEU B 1 446 ? 34.598 67.531 -16.408 1.00 19.80 432 LEU B N 1
ATOM 7304 C CA . LEU B 1 446 ? 34.149 68.611 -15.524 1.00 20.30 432 LEU B CA 1
ATOM 7305 C C . LEU B 1 446 ? 32.751 68.287 -14.991 1.00 22.41 432 LEU B C 1
ATOM 7306 O O . LEU B 1 446 ? 31.743 68.491 -15.678 1.00 18.64 432 LEU B O 1
ATOM 7311 N N . THR B 1 447 ? 32.669 67.831 -13.743 1.00 20.48 433 THR B N 1
ATOM 7312 C CA . THR B 1 447 ? 31.361 67.469 -13.221 1.00 20.21 433 THR B CA 1
ATOM 7313 C C . THR B 1 447 ? 31.121 68.101 -11.857 1.00 21.31 433 THR B C 1
ATOM 7314 O O . THR B 1 447 ? 32.036 68.208 -11.044 1.00 21.41 433 THR B O 1
ATOM 7318 N N . GLY B 1 448 ? 29.877 68.511 -11.604 1.00 23.68 434 GLY B N 1
ATOM 7319 C CA . GLY B 1 448 ? 29.518 68.939 -10.268 1.00 22.59 434 GLY B CA 1
ATOM 7320 C C . GLY B 1 448 ? 29.534 67.775 -9.299 1.00 21.95 434 GLY B C 1
ATOM 7321 O O . GLY B 1 448 ? 29.516 66.605 -9.684 1.00 21.17 434 GLY B O 1
ATOM 7322 N N . ASP B 1 449 ? 29.594 68.095 -8.009 1.00 23.99 435 ASP B N 1
ATOM 7323 C CA . ASP B 1 449 ? 29.535 67.024 -7.023 1.00 23.84 435 ASP B CA 1
ATOM 7324 C C . ASP B 1 449 ? 28.179 66.334 -7.066 1.00 22.64 435 ASP B C 1
ATOM 7325 O O . ASP B 1 449 ? 28.102 65.106 -6.977 1.00 21.15 435 ASP B O 1
ATOM 7330 N N . GLY B 1 450 ? 27.106 67.103 -7.251 1.00 22.80 436 GLY B N 1
ATOM 7331 C CA . GLY B 1 450 ? 25.788 66.501 -7.334 1.00 22.16 436 GLY B CA 1
ATOM 7332 C C . GLY B 1 450 ? 25.637 65.595 -8.541 1.00 22.02 436 GLY B C 1
ATOM 7333 O O . GLY B 1 450 ? 25.132 64.474 -8.434 1.00 21.14 436 GLY B O 1
ATOM 7334 N N . ALA B 1 451 ? 26.074 66.071 -9.709 1.00 21.34 437 ALA B N 1
ATOM 7335 C CA . ALA B 1 451 ? 25.935 65.280 -10.928 1.00 20.73 437 ALA B CA 1
ATOM 7336 C C . ALA B 1 451 ? 26.655 63.943 -10.805 1.00 19.73 437 ALA B C 1
ATOM 7337 O O . ALA B 1 451 ? 26.082 62.895 -11.122 1.00 17.22 437 ALA B O 1
ATOM 7339 N N . ALA B 1 452 ? 27.907 63.950 -10.311 1.00 19.05 438 ALA B N 1
ATOM 7340 C CA . ALA B 1 452 ? 28.688 62.714 -10.262 1.00 18.91 438 ALA B CA 1
ATOM 7341 C C . ALA B 1 452 ? 28.061 61.647 -9.375 1.00 19.43 438 ALA B C 1
ATOM 7342 O O . ALA B 1 452 ? 28.380 60.461 -9.545 1.00 17.37 438 ALA B O 1
ATOM 7344 N N . GLN B 1 453 ? 27.190 62.028 -8.429 1.00 19.36 439 GLN B N 1
ATOM 7345 C CA . GLN B 1 453 ? 26.571 61.020 -7.565 1.00 20.24 439 GLN B CA 1
ATOM 7346 C C . GLN B 1 453 ? 25.658 60.081 -8.351 1.00 19.14 439 GLN B C 1
ATOM 7347 O O . GLN B 1 453 ? 25.480 58.913 -7.967 1.00 16.52 439 GLN B O 1
ATOM 7353 N N . LEU B 1 454 ? 25.049 60.576 -9.431 1.00 16.76 440 LEU B N 1
ATOM 7354 C CA . LEU B 1 454 ? 24.033 59.789 -10.115 1.00 17.96 440 LEU B CA 1
ATOM 7355 C C . LEU B 1 454 ? 24.631 58.614 -10.872 1.00 15.32 440 LEU B C 1
ATOM 7356 O O . LEU B 1 454 ? 23.922 57.643 -11.150 1.00 16.90 440 LEU B O 1
ATOM 7361 N N . THR B 1 455 ? 25.916 58.681 -11.220 1.00 18.02 441 THR B N 1
ATOM 7362 C CA . THR B 1 455 ? 26.521 57.667 -12.077 1.00 16.36 441 THR B CA 1
ATOM 7363 C C . THR B 1 455 ? 27.887 57.236 -11.546 1.00 18.18 441 THR B C 1
ATOM 7364 O O . THR B 1 455 ? 28.725 56.753 -12.317 1.00 17.29 441 THR B O 1
ATOM 7368 N N . ILE B 1 456 ? 28.126 57.378 -10.238 1.00 17.88 442 ILE B N 1
ATOM 7369 C CA . ILE B 1 456 ? 29.473 57.204 -9.699 1.00 17.91 442 ILE B CA 1
ATOM 7370 C C . ILE B 1 456 ? 30.048 55.823 -10.001 1.00 16.92 442 ILE B C 1
ATOM 7371 O O . ILE B 1 456 ? 31.269 55.673 -10.142 1.00 16.89 442 ILE B O 1
ATOM 7376 N N . GLN B 1 457 ? 29.206 54.795 -10.094 1.00 17.76 443 GLN B N 1
ATOM 7377 C CA . GLN B 1 457 ? 29.738 53.438 -10.207 1.00 17.05 443 GLN B CA 1
ATOM 7378 C C . GLN B 1 457 ? 30.496 53.201 -11.510 1.00 19.06 443 GLN B C 1
ATOM 7379 O O . GLN B 1 457 ? 31.288 52.248 -11.583 1.00 16.98 443 GLN B O 1
ATOM 7385 N N . GLU B 1 458 ? 30.301 54.055 -12.524 1.00 15.23 444 GLU B N 1
ATOM 7386 C CA . GLU B 1 458 ? 31.095 53.933 -13.740 1.00 17.94 444 GLU B CA 1
ATOM 7387 C C . GLU B 1 458 ? 32.526 54.418 -13.546 1.00 18.20 444 GLU B C 1
ATOM 7388 O O . GLU B 1 458 ? 33.387 54.117 -14.380 1.00 18.41 444 GLU B O 1
ATOM 7394 N N . LEU B 1 459 ? 32.812 55.150 -12.468 1.00 17.68 445 LEU B N 1
ATOM 7395 C CA . LEU B 1 459 ? 34.214 55.369 -12.125 1.00 18.70 445 LEU B CA 1
ATOM 7396 C C . LEU B 1 459 ? 34.928 54.032 -11.945 1.00 19.73 445 LEU B C 1
ATOM 7397 O O . LEU B 1 459 ? 36.092 53.875 -12.341 1.00 20.85 445 LEU B O 1
ATOM 7402 N N . GLY B 1 460 ? 34.221 53.046 -11.385 1.00 19.24 446 GLY B N 1
ATOM 7403 C CA . GLY B 1 460 ? 34.790 51.719 -11.229 1.00 19.27 446 GLY B CA 1
ATOM 7404 C C . GLY B 1 460 ? 35.124 51.061 -12.553 1.00 20.81 446 GLY B C 1
ATOM 7405 O O . GLY B 1 460 ? 36.109 50.319 -12.657 1.00 19.66 446 GLY B O 1
ATOM 7406 N N . SER B 1 461 ? 34.299 51.305 -13.578 1.00 19.10 447 SER B N 1
ATOM 7407 C CA . SER B 1 461 ? 34.603 50.796 -14.918 1.00 20.36 447 SER B CA 1
ATOM 7408 C C . SER B 1 461 ? 35.864 51.433 -15.496 1.00 20.14 447 SER B C 1
ATOM 7409 O O . SER B 1 461 ? 36.679 50.739 -16.123 1.00 21.59 447 SER B O 1
ATOM 7412 N N . MET B 1 462 ? 36.035 52.754 -15.331 1.00 20.41 448 MET B N 1
ATOM 7413 C CA . MET B 1 462 ? 37.274 53.364 -15.807 1.00 20.12 448 MET B CA 1
ATOM 7414 C C . MET B 1 462 ? 38.497 52.761 -15.137 1.00 21.13 448 MET B C 1
ATOM 7415 O O . MET B 1 462 ? 39.523 52.550 -15.798 1.00 21.57 448 MET B O 1
ATOM 7420 N N . LEU B 1 463 ? 38.430 52.514 -13.822 1.00 20.61 449 LEU B N 1
ATOM 7421 C CA . LEU B 1 463 ? 39.576 51.944 -13.121 1.00 20.45 449 LEU B CA 1
ATOM 7422 C C . LEU B 1 463 ? 39.825 50.504 -13.556 1.00 21.16 449 LEU B C 1
ATOM 7423 O O . LEU B 1 463 ? 40.973 50.116 -13.808 1.00 19.54 449 LEU B O 1
ATOM 7428 N N . ARG B 1 464 ? 38.757 49.707 -13.686 1.00 20.59 450 ARG B N 1
ATOM 7429 C CA . ARG B 1 464 ? 38.900 48.340 -14.191 1.00 22.94 450 ARG B CA 1
ATOM 7430 C C . ARG B 1 464 ? 39.617 48.305 -15.541 1.00 22.44 450 ARG B C 1
ATOM 7431 O O . ARG B 1 464 ? 40.485 47.458 -15.770 1.00 22.41 450 ARG B O 1
ATOM 7439 N N . ASP B 1 465 ? 39.256 49.206 -16.448 1.00 20.65 451 ASP B N 1
ATOM 7440 C CA . ASP B 1 465 ? 39.796 49.231 -17.802 1.00 23.08 451 ASP B CA 1
ATOM 7441 C C . ASP B 1 465 ? 41.083 50.044 -17.916 1.00 22.79 451 ASP B C 1
ATOM 7442 O O . ASP B 1 465 ? 41.561 50.260 -19.032 1.00 23.32 451 ASP B O 1
ATOM 7447 N N . LYS B 1 466 ? 41.636 50.506 -16.791 1.00 23.35 452 LYS B N 1
ATOM 7448 C CA . LYS B 1 466 ? 42.932 51.192 -16.739 1.00 24.66 452 LYS B CA 1
ATOM 7449 C C . LYS B 1 466 ? 42.914 52.489 -17.550 1.00 26.53 452 LYS B C 1
ATOM 7450 O O . LYS B 1 466 ? 43.902 52.845 -18.204 1.00 25.55 452 LYS B O 1
ATOM 7456 N N . GLN B 1 467 ? 41.789 53.203 -17.505 1.00 23.24 453 GLN B N 1
ATOM 7457 C CA . GLN B 1 467 ? 41.712 54.502 -18.152 1.00 23.23 453 GLN B CA 1
ATOM 7458 C C . GLN B 1 467 ? 42.335 55.582 -17.276 1.00 25.06 453 GLN B C 1
ATOM 7459 O O . GLN B 1 467 ? 42.409 55.469 -16.045 1.00 25.47 453 GLN B O 1
ATOM 7465 N N . HIS B 1 468 ? 42.761 56.665 -17.930 1.00 24.71 454 HIS B N 1
ATOM 7466 C CA . HIS B 1 468 ? 43.469 57.753 -17.251 1.00 24.29 454 HIS B CA 1
ATOM 7467 C C . HIS B 1 468 ? 42.825 59.108 -17.531 1.00 24.51 454 HIS B C 1
ATOM 7468 O O . HIS B 1 468 ? 43.513 60.056 -17.910 1.00 24.04 454 HIS B O 1
ATOM 7475 N N . PRO B 1 469 ? 41.508 59.247 -17.340 1.00 22.70 455 PRO B N 1
ATOM 7476 C CA . PRO B 1 469 ? 40.917 60.576 -17.459 1.00 21.37 455 PRO B CA 1
ATOM 7477 C C . PRO B 1 469 ? 41.389 61.460 -16.322 1.00 23.22 455 PRO B C 1
ATOM 7478 O O . PRO B 1 469 ? 41.917 60.998 -15.303 1.00 22.70 455 PRO B O 1
ATOM 7482 N N . ILE B 1 470 ? 41.190 62.755 -16.519 1.00 21.59 456 ILE B N 1
ATOM 7483 C CA . ILE B 1 470 ? 41.373 63.753 -15.480 1.00 21.68 456 ILE B CA 1
ATOM 7484 C C . ILE B 1 470 ? 39.974 64.215 -15.080 1.00 22.11 456 ILE B C 1
ATOM 7485 O O . ILE B 1 470 ? 39.317 64.960 -15.818 1.00 21.94 456 ILE B O 1
ATOM 7490 N N . ILE B 1 471 ? 39.512 63.762 -13.918 1.00 22.06 457 ILE B N 1
ATOM 7491 C CA . ILE B 1 471 ? 38.163 64.036 -13.427 1.00 21.95 457 ILE B CA 1
ATOM 7492 C C . ILE B 1 471 ? 38.241 65.180 -12.426 1.00 21.94 457 ILE B C 1
ATOM 7493 O O . ILE B 1 471 ? 38.866 65.048 -11.364 1.00 19.96 457 ILE B O 1
ATOM 7498 N N . LEU B 1 472 ? 37.619 66.308 -12.769 1.00 21.15 458 LEU B N 1
ATOM 7499 C CA . LEU B 1 472 ? 37.539 67.471 -11.890 1.00 22.43 458 LEU B CA 1
ATOM 7500 C C . LEU B 1 472 ? 36.126 67.538 -11.316 1.00 22.31 458 LEU B C 1
ATOM 7501 O O . LEU B 1 472 ? 35.158 67.780 -12.047 1.00 21.30 458 LEU B O 1
ATOM 7506 N N . VAL B 1 473 ? 36.003 67.279 -10.015 1.00 21.60 459 VAL B N 1
ATOM 7507 C CA . VAL B 1 473 ? 34.722 67.330 -9.323 1.00 21.45 459 VAL B CA 1
ATOM 7508 C C . VAL B 1 473 ? 34.590 68.703 -8.684 1.00 24.77 459 VAL B C 1
ATOM 7509 O O . VAL B 1 473 ? 35.303 69.026 -7.723 1.00 22.32 459 VAL B O 1
ATOM 7513 N N . LEU B 1 474 ? 33.655 69.503 -9.190 1.00 23.12 460 LEU B N 1
ATOM 7514 C CA . LEU B 1 474 ? 33.447 70.844 -8.657 1.00 23.85 460 LEU B CA 1
ATOM 7515 C C . LEU B 1 474 ? 32.604 70.705 -7.400 1.00 25.54 460 LEU B C 1
ATOM 7516 O O . LEU B 1 474 ? 31.390 70.497 -7.467 1.00 25.20 460 LEU B O 1
ATOM 7521 N N . ASN B 1 475 ? 33.258 70.766 -6.244 1.00 26.52 461 ASN B N 1
ATOM 7522 C CA . ASN B 1 475 ? 32.601 70.522 -4.966 1.00 27.94 461 ASN B CA 1
ATOM 7523 C C . ASN B 1 475 ? 32.259 71.867 -4.338 1.00 31.62 461 ASN B C 1
ATOM 7524 O O . ASN B 1 475 ? 33.112 72.524 -3.736 1.00 30.79 461 ASN B O 1
ATOM 7529 N N . ASN B 1 476 ? 30.994 72.255 -4.467 1.00 30.76 462 ASN B N 1
ATOM 7530 C CA . ASN B 1 476 ? 30.418 73.383 -3.749 1.00 35.68 462 ASN B CA 1
ATOM 7531 C C . ASN B 1 476 ? 29.349 72.936 -2.758 1.00 36.46 462 ASN B C 1
ATOM 7532 O O . ASN B 1 476 ? 28.561 73.765 -2.292 1.00 37.94 462 ASN B O 1
ATOM 7537 N N . GLU B 1 477 ? 29.299 71.632 -2.454 1.00 35.66 463 GLU B N 1
ATOM 7538 C CA . GLU B 1 477 ? 28.526 71.050 -1.350 1.00 39.47 463 GLU B CA 1
ATOM 7539 C C . GLU B 1 477 ? 27.005 71.143 -1.566 1.00 38.20 463 GLU B C 1
ATOM 7540 O O . GLU B 1 477 ? 26.252 71.500 -0.658 1.00 39.14 463 GLU B O 1
ATOM 7546 N N . GLY B 1 478 ? 26.553 70.768 -2.760 1.00 39.13 464 GLY B N 1
ATOM 7547 C CA . GLY B 1 478 ? 25.130 70.702 -3.047 1.00 39.11 464 GLY B CA 1
ATOM 7548 C C . GLY B 1 478 ? 24.826 71.040 -4.498 1.00 40.47 464 GLY B C 1
ATOM 7549 O O . GLY B 1 478 ? 25.721 71.144 -5.335 1.00 38.05 464 GLY B O 1
ATOM 7550 N N . TYR B 1 479 ? 23.525 71.220 -4.767 1.00 43.15 465 TYR B N 1
ATOM 7551 C CA . TYR B 1 479 ? 22.988 71.542 -6.098 1.00 44.35 465 TYR B CA 1
ATOM 7552 C C . TYR B 1 479 ? 23.002 73.062 -6.281 1.00 48.21 465 TYR B C 1
ATOM 7553 O O . TYR B 1 479 ? 21.978 73.739 -6.159 1.00 51.87 465 TYR B O 1
ATOM 7562 N N . THR B 1 480 ? 24.181 73.611 -6.599 1.00 46.39 466 THR B N 1
ATOM 7563 C CA . THR B 1 480 ? 24.323 75.071 -6.638 1.00 49.34 466 THR B CA 1
ATOM 7564 C C . THR B 1 480 ? 23.455 75.695 -7.722 1.00 54.99 466 THR B C 1
ATOM 7565 O O . THR B 1 480 ? 22.869 76.766 -7.521 1.00 55.48 466 THR B O 1
ATOM 7569 N N . VAL B 1 481 ? 23.382 75.050 -8.885 1.00 58.08 467 VAL B N 1
ATOM 7570 C CA . VAL B 1 481 ? 22.557 75.548 -9.981 1.00 54.94 467 VAL B CA 1
ATOM 7571 C C . VAL B 1 481 ? 21.100 75.675 -9.545 1.00 55.78 467 VAL B C 1
ATOM 7572 O O . VAL B 1 481 ? 20.430 76.664 -9.863 1.00 55.94 467 VAL B O 1
ATOM 7576 N N . GLU B 1 482 ? 20.585 74.678 -8.811 1.00 58.59 468 GLU B N 1
ATOM 7577 C CA . GLU B 1 482 ? 19.202 74.745 -8.344 1.00 55.61 468 GLU B CA 1
ATOM 7578 C C . GLU B 1 482 ? 19.038 75.829 -7.285 1.00 57.08 468 GLU B C 1
ATOM 7579 O O . GLU B 1 482 ? 17.957 76.419 -7.164 1.00 56.90 468 GLU B O 1
ATOM 7585 N N . ARG B 1 483 ? 20.099 76.098 -6.513 1.00 57.36 469 ARG B N 1
ATOM 7586 C CA . ARG B 1 483 ? 20.093 77.230 -5.590 1.00 59.98 469 ARG B CA 1
ATOM 7587 C C . ARG B 1 483 ? 19.892 78.535 -6.349 1.00 59.67 469 ARG B C 1
ATOM 7588 O O . ARG B 1 483 ? 19.149 79.416 -5.903 1.00 59.89 469 ARG B O 1
ATOM 7596 N N . ALA B 1 484 ? 20.578 78.683 -7.487 1.00 60.04 470 ALA B N 1
ATOM 7597 C CA . ALA B 1 484 ? 20.420 79.871 -8.320 1.00 62.76 470 ALA B CA 1
ATOM 7598 C C . ALA B 1 484 ? 18.981 80.034 -8.796 1.00 63.00 470 ALA B C 1
ATOM 7599 O O . ALA B 1 484 ? 18.446 81.149 -8.802 1.00 63.12 470 ALA B O 1
ATOM 7601 N N . ILE B 1 485 ? 18.338 78.939 -9.215 1.00 61.66 471 ILE B N 1
ATOM 7602 C CA . ILE B 1 485 ? 16.985 79.046 -9.759 1.00 61.84 471 ILE B CA 1
ATOM 7603 C C . ILE B 1 485 ? 15.981 79.335 -8.646 1.00 61.54 471 ILE B C 1
ATOM 7604 O O . ILE B 1 485 ? 15.205 80.296 -8.724 1.00 62.31 471 ILE B O 1
ATOM 7609 N N . HIS B 1 486 ? 15.993 78.531 -7.582 1.00 61.40 472 HIS B N 1
ATOM 7610 C CA . HIS B 1 486 ? 14.972 78.673 -6.552 1.00 60.85 472 HIS B CA 1
ATOM 7611 C C . HIS B 1 486 ? 15.427 78.043 -5.241 1.00 59.68 472 HIS B C 1
ATOM 7612 O O . HIS B 1 486 ? 15.997 76.946 -5.237 1.00 58.45 472 HIS B O 1
ATOM 7619 N N . GLY B 1 487 ? 15.168 78.743 -4.134 1.00 60.40 473 GLY B N 1
ATOM 7620 C CA . GLY B 1 487 ? 15.391 78.203 -2.812 1.00 59.43 473 GLY B CA 1
ATOM 7621 C C . GLY B 1 487 ? 16.843 77.891 -2.506 1.00 60.81 473 GLY B C 1
ATOM 7622 O O . GLY B 1 487 ? 17.221 76.729 -2.319 1.00 58.25 473 GLY B O 1
ATOM 7623 N N . PRO B 1 488 ? 17.690 78.922 -2.446 1.00 63.10 474 PRO B N 1
ATOM 7624 C CA . PRO B 1 488 ? 19.118 78.665 -2.192 1.00 63.21 474 PRO B CA 1
ATOM 7625 C C . PRO B 1 488 ? 19.386 78.047 -0.827 1.00 62.92 474 PRO B C 1
ATOM 7626 O O . PRO B 1 488 ? 20.340 77.270 -0.685 1.00 60.71 474 PRO B O 1
ATOM 7630 N N . GLU B 1 489 ? 18.565 78.357 0.176 1.00 66.02 475 GLU B N 1
ATOM 7631 C CA . GLU B 1 489 ? 18.712 77.810 1.518 1.00 66.62 475 GLU B CA 1
ATOM 7632 C C . GLU B 1 489 ? 17.853 76.575 1.755 1.00 62.62 475 GLU B C 1
ATOM 7633 O O . GLU B 1 489 ? 17.832 76.058 2.879 1.00 65.76 475 GLU B O 1
ATOM 7639 N N . GLN B 1 490 ? 17.147 76.090 0.738 1.00 58.33 476 GLN B N 1
ATOM 7640 C CA . GLN B 1 490 ? 16.242 74.968 0.925 1.00 54.47 476 GLN B CA 1
ATOM 7641 C C . GLN B 1 490 ? 17.018 73.658 0.953 1.00 51.75 476 GLN B C 1
ATOM 7642 O O . GLN B 1 490 ? 17.921 73.432 0.140 1.00 48.90 476 GLN B O 1
ATOM 7648 N N . ARG B 1 491 ? 16.645 72.782 1.889 1.00 50.11 477 ARG B N 1
ATOM 7649 C CA . ARG B 1 491 ? 17.396 71.548 2.092 1.00 51.68 477 ARG B CA 1
ATOM 7650 C C . ARG B 1 491 ? 17.277 70.573 0.919 1.00 49.17 477 ARG B C 1
ATOM 7651 O O . ARG B 1 491 ? 18.097 69.652 0.820 1.00 48.37 477 ARG B O 1
ATOM 7659 N N . TYR B 1 492 ? 16.285 70.734 0.034 1.00 45.67 478 TYR B N 1
ATOM 7660 C CA . TYR B 1 492 ? 16.219 69.845 -1.127 1.00 44.10 478 TYR B CA 1
ATOM 7661 C C . TYR B 1 492 ? 17.364 70.076 -2.106 1.00 43.99 478 TYR B C 1
ATOM 7662 O O . TYR B 1 492 ? 17.618 69.216 -2.958 1.00 41.09 478 TYR B O 1
ATOM 7671 N N . ASN B 1 493 ? 18.067 71.201 -1.994 1.00 45.21 479 ASN B N 1
ATOM 7672 C CA . ASN B 1 493 ? 19.256 71.462 -2.793 1.00 48.90 479 ASN B CA 1
ATOM 7673 C C . ASN B 1 493 ? 20.524 70.922 -2.139 1.00 48.00 479 ASN B C 1
ATOM 7674 O O . ASN B 1 493 ? 21.607 71.024 -2.727 1.00 46.65 479 ASN B O 1
ATOM 7679 N N . ASP B 1 494 ? 20.409 70.337 -0.950 1.00 47.25 480 ASP B N 1
ATOM 7680 C CA . ASP B 1 494 ? 21.530 69.666 -0.313 1.00 45.86 480 ASP B CA 1
ATOM 7681 C C . ASP B 1 494 ? 21.657 68.228 -0.815 1.00 42.42 480 ASP B C 1
ATOM 7682 O O . ASP B 1 494 ? 20.710 67.634 -1.342 1.00 42.95 480 ASP B O 1
ATOM 7687 N N . ILE B 1 495 ? 22.863 67.678 -0.668 1.00 41.22 481 ILE B N 1
ATOM 7688 C CA . ILE B 1 495 ? 23.155 66.297 -1.024 1.00 35.33 481 ILE B CA 1
ATOM 7689 C C . ILE B 1 495 ? 23.927 65.659 0.124 1.00 31.54 481 ILE B C 1
ATOM 7690 O O . ILE B 1 495 ? 24.406 66.337 1.032 1.00 31.11 481 ILE B O 1
ATOM 7695 N N . ALA B 1 496 ? 24.044 64.335 0.070 1.00 27.67 482 ALA B N 1
ATOM 7696 C CA . ALA B 1 496 ? 25.031 63.666 0.905 1.00 27.57 482 ALA B CA 1
ATOM 7697 C C . ALA B 1 496 ? 26.417 64.178 0.545 1.00 27.65 482 ALA B C 1
ATOM 7698 O O . ALA B 1 496 ? 26.751 64.336 -0.639 1.00 26.06 482 ALA B O 1
ATOM 7700 N N . LEU B 1 497 ? 27.224 64.438 1.570 1.00 24.60 483 LEU B N 1
ATOM 7701 C CA . LEU B 1 497 ? 28.576 64.948 1.378 1.00 26.18 483 LEU B CA 1
ATOM 7702 C C . LEU B 1 497 ? 29.531 63.767 1.311 1.00 26.12 483 LEU B C 1
ATOM 7703 O O . LEU B 1 497 ? 29.756 63.075 2.311 1.00 26.60 483 LEU B O 1
ATOM 7708 N N . TRP B 1 498 ? 30.109 63.552 0.139 1.00 24.50 484 TRP B N 1
ATOM 7709 C CA . TRP B 1 498 ? 30.974 62.410 -0.096 1.00 23.90 484 TRP B CA 1
ATOM 7710 C C . TRP B 1 498 ? 32.428 62.790 0.132 1.00 26.09 484 TRP B C 1
ATOM 7711 O O . TRP B 1 498 ? 32.790 63.969 0.145 1.00 24.31 484 TRP B O 1
ATOM 7722 N N . ASN B 1 499 ? 33.253 61.759 0.345 1.00 22.98 485 ASN B N 1
ATOM 7723 C CA . ASN B 1 499 ? 34.702 61.893 0.487 1.00 25.10 485 ASN B CA 1
ATOM 7724 C C . ASN B 1 499 ? 35.326 61.521 -0.857 1.00 23.73 485 ASN B C 1
ATOM 7725 O O . ASN B 1 499 ? 35.824 60.415 -1.063 1.00 22.67 485 ASN B O 1
ATOM 7730 N N . TRP B 1 500 ? 35.285 62.484 -1.781 1.00 23.17 486 TRP B N 1
ATOM 7731 C CA . TRP B 1 500 ? 35.575 62.223 -3.191 1.00 23.66 486 TRP B CA 1
ATOM 7732 C C . TRP B 1 500 ? 36.938 61.568 -3.404 1.00 24.55 486 TRP B C 1
ATOM 7733 O O . TRP B 1 500 ? 37.057 60.620 -4.192 1.00 21.46 486 TRP B O 1
ATOM 7744 N N . THR B 1 501 ? 37.975 62.042 -2.706 1.00 24.27 487 THR B N 1
ATOM 7745 C CA . THR B 1 501 ? 39.316 61.527 -2.974 1.00 25.59 487 THR B CA 1
ATOM 7746 C C . THR B 1 501 ? 39.500 60.088 -2.517 1.00 25.34 487 THR B C 1
ATOM 7747 O O . THR B 1 501 ? 40.508 59.469 -2.873 1.00 27.08 487 THR B O 1
ATOM 7751 N N . GLN B 1 502 ? 38.543 59.528 -1.779 1.00 24.61 488 GLN B N 1
ATOM 7752 C CA . GLN B 1 502 ? 38.609 58.144 -1.331 1.00 25.52 488 GLN B CA 1
ATOM 7753 C C . GLN B 1 502 ? 37.780 57.199 -2.186 1.00 25.20 488 GLN B C 1
ATOM 7754 O O . GLN B 1 502 ? 37.796 55.991 -1.944 1.00 25.34 488 GLN B O 1
ATOM 7760 N N . ILE B 1 503 ? 37.043 57.709 -3.166 1.00 23.94 489 ILE B N 1
ATOM 7761 C CA . ILE B 1 503 ? 36.164 56.847 -3.949 1.00 22.86 489 ILE B CA 1
ATOM 7762 C C . ILE B 1 503 ? 36.950 55.866 -4.818 1.00 22.43 489 ILE B C 1
ATOM 7763 O O . ILE B 1 503 ? 36.616 54.675 -4.814 1.00 23.44 489 ILE B O 1
ATOM 7768 N N . PRO B 1 504 ? 38.002 56.273 -5.555 1.00 25.67 490 PRO B N 1
ATOM 7769 C CA . PRO B 1 504 ? 38.720 55.267 -6.361 1.00 23.94 490 PRO B CA 1
ATOM 7770 C C . PRO B 1 504 ? 39.219 54.078 -5.553 1.00 25.22 490 PRO B C 1
ATOM 7771 O O . PRO B 1 504 ? 39.120 52.937 -6.023 1.00 26.10 490 PRO B O 1
ATOM 7775 N N . GLN B 1 505 ? 39.719 54.292 -4.333 1.00 25.62 491 GLN B N 1
ATOM 7776 C CA . GLN B 1 505 ? 40.172 53.152 -3.544 1.00 26.12 491 GLN B CA 1
ATOM 7777 C C . GLN B 1 505 ? 39.022 52.330 -2.972 1.00 26.79 491 GLN B C 1
ATOM 7778 O O . GLN B 1 505 ? 39.261 51.217 -2.491 1.00 28.51 491 GLN B O 1
ATOM 7784 N N . ALA B 1 506 ? 37.790 52.831 -3.011 1.00 25.51 492 ALA B N 1
ATOM 7785 C CA . ALA B 1 506 ? 36.650 51.987 -2.675 1.00 26.56 492 ALA B CA 1
ATOM 7786 C C . ALA B 1 506 ? 36.146 51.180 -3.870 1.00 24.68 492 ALA B C 1
ATOM 7787 O O . ALA B 1 506 ? 35.661 50.054 -3.687 1.00 22.99 492 ALA B O 1
ATOM 7789 N N . LEU B 1 507 ? 36.238 51.729 -5.084 1.00 24.81 493 LEU B N 1
ATOM 7790 C CA . LEU B 1 507 ? 35.711 51.088 -6.285 1.00 23.81 493 LEU B CA 1
ATOM 7791 C C . LEU B 1 507 ? 36.776 50.295 -7.041 1.00 24.80 493 LEU B C 1
ATOM 7792 O O . LEU B 1 507 ? 36.559 49.914 -8.199 1.00 23.73 493 LEU B O 1
ATOM 7797 N N . SER B 1 508 ? 37.910 50.018 -6.395 1.00 26.42 494 SER B N 1
ATOM 7798 C CA . SER B 1 508 ? 38.975 49.227 -6.988 1.00 25.57 494 SER B CA 1
ATOM 7799 C C . SER B 1 508 ? 39.832 48.653 -5.871 1.00 28.07 494 SER B C 1
ATOM 7800 O O . SER B 1 508 ? 40.011 49.283 -4.829 1.00 28.40 494 SER B O 1
ATOM 7803 N N . LEU B 1 509 ? 40.337 47.441 -6.088 1.00 27.08 495 LEU B N 1
ATOM 7804 C CA . LEU B 1 509 ? 41.310 46.857 -5.178 1.00 29.34 495 LEU B CA 1
ATOM 7805 C C . LEU B 1 509 ? 42.717 47.392 -5.434 1.00 29.84 495 LEU B C 1
ATOM 7806 O O . LEU B 1 509 ? 43.564 47.344 -4.539 1.00 28.75 495 LEU B O 1
ATOM 7811 N N . ASP B 1 510 ? 42.960 47.937 -6.626 1.00 29.34 496 ASP B N 1
ATOM 7812 C CA . ASP B 1 510 ? 44.274 48.450 -7.018 1.00 30.80 496 ASP B CA 1
ATOM 7813 C C . ASP B 1 510 ? 44.038 49.616 -7.968 1.00 29.33 496 ASP B C 1
ATOM 7814 O O . ASP B 1 510 ? 44.297 49.528 -9.171 1.00 30.22 496 ASP B O 1
ATOM 7819 N N . PRO B 1 511 ? 43.517 50.734 -7.450 1.00 29.37 497 PRO B N 1
ATOM 7820 C CA . PRO B 1 511 ? 43.093 51.828 -8.341 1.00 27.49 497 PRO B CA 1
ATOM 7821 C C . PRO B 1 511 ? 44.217 52.489 -9.112 1.00 29.71 497 PRO B C 1
ATOM 7822 O O . PRO B 1 511 ? 44.054 52.782 -10.303 1.00 29.44 497 PRO B O 1
ATOM 7826 N N . GLN B 1 512 ? 45.351 52.747 -8.468 1.00 32.98 498 GLN B N 1
ATOM 7827 C CA . GLN B 1 512 ? 46.437 53.464 -9.115 1.00 35.07 498 GLN B CA 1
ATOM 7828 C C . GLN B 1 512 ? 45.924 54.810 -9.619 1.00 30.60 498 GLN B C 1
ATOM 7829 O O . GLN B 1 512 ? 46.109 55.209 -10.769 1.00 31.64 498 GLN B O 1
ATOM 7835 N N . ALA B 1 513 ? 45.384 55.566 -8.678 1.00 28.30 499 ALA B N 1
ATOM 7836 C CA . ALA B 1 513 ? 44.738 56.821 -8.995 1.00 28.11 499 ALA B CA 1
ATOM 7837 C C . ALA B 1 513 ? 45.488 57.894 -8.235 1.00 27.32 499 ALA B C 1
ATOM 7838 O O . ALA B 1 513 ? 46.027 57.653 -7.154 1.00 29.99 499 ALA B O 1
ATOM 7840 N N . GLN B 1 514 ? 45.513 59.084 -8.796 1.00 25.59 500 GLN B N 1
ATOM 7841 C CA . GLN B 1 514 ? 46.124 60.208 -8.121 1.00 24.97 500 GLN B CA 1
ATOM 7842 C C . GLN B 1 514 ? 45.002 61.162 -7.770 1.00 26.02 500 GLN B C 1
ATOM 7843 O O . GLN B 1 514 ? 44.304 61.662 -8.657 1.00 22.32 500 GLN B O 1
ATOM 7849 N N . CYS B 1 515 ? 44.841 61.423 -6.481 1.00 24.77 501 CYS B N 1
ATOM 7850 C CA . CYS B 1 515 ? 43.732 62.228 -6.011 1.00 24.59 501 CYS B CA 1
ATOM 7851 C C . CYS B 1 515 ? 44.275 63.430 -5.266 1.00 25.33 501 CYS B C 1
ATOM 7852 O O . CYS B 1 515 ? 45.290 63.341 -4.575 1.00 23.57 501 CYS B O 1
ATOM 7855 N N . TRP B 1 516 ? 43.619 64.562 -5.448 1.00 23.71 502 TRP B N 1
ATOM 7856 C CA . TRP B 1 516 ? 43.954 65.760 -4.705 1.00 24.92 502 TRP B CA 1
ATOM 7857 C C . TRP B 1 516 ? 42.654 66.447 -4.335 1.00 27.20 502 TRP B C 1
ATOM 7858 O O . TRP B 1 516 ? 41.658 66.363 -5.062 1.00 24.71 502 TRP B O 1
ATOM 7869 N N . ARG B 1 517 ? 42.694 67.155 -3.220 1.00 27.38 503 ARG B N 1
ATOM 7870 C CA . ARG B 1 517 ? 41.693 68.144 -2.864 1.00 28.00 503 ARG B CA 1
ATOM 7871 C C . ARG B 1 517 ? 42.395 69.494 -2.887 1.00 26.46 503 ARG B C 1
ATOM 7872 O O . ARG B 1 517 ? 43.419 69.669 -2.228 1.00 24.93 503 ARG B O 1
ATOM 7880 N N . VAL B 1 518 ? 41.874 70.436 -3.661 1.00 28.24 504 VAL B N 1
ATOM 7881 C CA . VAL B 1 518 ? 42.523 71.734 -3.814 1.00 29.22 504 VAL B CA 1
ATOM 7882 C C . VAL B 1 518 ? 41.516 72.819 -3.470 1.00 30.05 504 VAL B C 1
ATOM 7883 O O . VAL B 1 518 ? 40.322 72.689 -3.765 1.00 29.63 504 VAL B O 1
ATOM 7887 N N . SER B 1 519 ? 41.999 73.876 -2.817 1.00 30.75 505 SER B N 1
ATOM 7888 C CA . SER B 1 519 ? 41.185 75.033 -2.480 1.00 31.64 505 SER B CA 1
ATOM 7889 C C . SER B 1 519 ? 41.780 76.339 -2.973 1.00 34.12 505 SER B C 1
ATOM 7890 O O . SER B 1 519 ? 41.128 77.381 -2.850 1.00 33.27 505 SER B O 1
ATOM 7893 N N . GLU B 1 520 ? 42.983 76.315 -3.531 1.00 34.91 506 GLU B N 1
ATOM 7894 C CA . GLU B 1 520 ? 43.686 77.508 -3.961 1.00 35.11 506 GLU B CA 1
ATOM 7895 C C . GLU B 1 520 ? 44.012 77.380 -5.438 1.00 35.89 506 GLU B C 1
ATOM 7896 O O . GLU B 1 520 ? 44.278 76.280 -5.934 1.00 34.00 506 GLU B O 1
ATOM 7902 N N . ALA B 1 521 ? 43.991 78.519 -6.131 1.00 36.04 507 ALA B N 1
ATOM 7903 C CA . ALA B 1 521 ? 44.339 78.537 -7.544 1.00 36.09 507 ALA B CA 1
ATOM 7904 C C . ALA B 1 521 ? 45.741 77.977 -7.780 1.00 36.23 507 ALA B C 1
ATOM 7905 O O . ALA B 1 521 ? 45.968 77.247 -8.755 1.00 33.97 507 ALA B O 1
ATOM 7907 N N . GLU B 1 522 ? 46.692 78.297 -6.896 1.00 36.49 508 GLU B N 1
ATOM 7908 C CA . GLU B 1 522 ? 48.065 77.834 -7.096 1.00 37.38 508 GLU B CA 1
ATOM 7909 C C . GLU B 1 522 ? 48.158 76.324 -6.965 1.00 35.38 508 GLU B C 1
ATOM 7910 O O . GLU B 1 522 ? 48.863 75.676 -7.749 1.00 34.10 508 GLU B O 1
ATOM 7916 N N . GLN B 1 523 ? 47.451 75.743 -5.988 1.00 31.99 509 GLN B N 1
ATOM 7917 C CA . GLN B 1 523 ? 47.431 74.290 -5.872 1.00 31.94 509 GLN B CA 1
ATOM 7918 C C . GLN B 1 523 ? 46.862 73.654 -7.131 1.00 30.84 509 GLN B C 1
ATOM 7919 O O . GLN B 1 523 ? 47.368 72.624 -7.588 1.00 28.71 509 GLN B O 1
ATOM 7925 N N . LEU B 1 524 ? 45.772 74.223 -7.671 1.00 29.25 510 LEU B N 1
ATOM 7926 C CA . LEU B 1 524 ? 45.164 73.674 -8.880 1.00 28.80 510 LEU B CA 1
ATOM 7927 C C . LEU B 1 524 ? 46.119 73.759 -10.067 1.00 29.26 510 LEU B C 1
ATOM 7928 O O . LEU B 1 524 ? 46.259 72.801 -10.838 1.00 26.95 510 LEU B O 1
ATOM 7933 N N . ALA B 1 525 ? 46.780 74.910 -10.239 1.00 30.94 511 ALA B N 1
ATOM 7934 C CA . ALA B 1 525 ? 47.745 75.046 -11.325 1.00 30.73 511 ALA B CA 1
ATOM 7935 C C . ALA B 1 525 ? 48.843 73.997 -11.209 1.00 31.04 511 ALA B C 1
ATOM 7936 O O . ALA B 1 525 ? 49.193 73.339 -12.198 1.00 29.62 511 ALA B O 1
ATOM 7938 N N . ASP B 1 526 ? 49.359 73.799 -9.993 1.00 30.38 512 ASP B N 1
ATOM 7939 C CA . ASP B 1 526 ? 50.422 72.826 -9.762 1.00 32.14 512 ASP B CA 1
ATOM 7940 C C . ASP B 1 526 ? 49.938 71.412 -10.057 1.00 30.39 512 ASP B C 1
ATOM 7941 O O . ASP B 1 526 ? 50.595 70.662 -10.783 1.00 30.91 512 ASP B O 1
ATOM 7946 N N . VAL B 1 527 ? 48.764 71.047 -9.536 1.00 27.29 513 VAL B N 1
ATOM 7947 C CA . VAL B 1 527 ? 48.200 69.723 -9.789 1.00 27.68 513 VAL B CA 1
ATOM 7948 C C . VAL B 1 527 ? 47.980 69.507 -11.280 1.00 27.62 513 VAL B C 1
ATOM 7949 O O . VAL B 1 527 ? 48.244 68.422 -11.814 1.00 26.00 513 VAL B O 1
ATOM 7953 N N . LEU B 1 528 ? 47.452 70.519 -11.968 1.00 26.16 514 LEU B N 1
ATOM 7954 C CA . LEU B 1 528 ? 47.208 70.384 -13.398 1.00 27.49 514 LEU B CA 1
ATOM 7955 C C . LEU B 1 528 ? 48.508 70.115 -14.155 1.00 28.55 514 LEU B C 1
ATOM 7956 O O . LEU B 1 528 ? 48.536 69.284 -15.070 1.00 26.94 514 LEU B O 1
ATOM 7961 N N . GLU B 1 529 ? 49.600 70.792 -13.777 1.00 29.20 515 GLU B N 1
ATOM 7962 C CA . GLU B 1 529 ? 50.902 70.463 -14.359 1.00 30.47 515 GLU B CA 1
ATOM 7963 C C . GLU B 1 529 ? 51.275 69.000 -14.118 1.00 28.33 515 GLU B C 1
ATOM 7964 O O . GLU B 1 529 ? 51.755 68.324 -15.034 1.00 27.68 515 GLU B O 1
ATOM 7970 N N . LYS B 1 530 ? 51.041 68.490 -12.898 1.00 29.06 516 LYS B N 1
ATOM 7971 C CA . LYS B 1 530 ? 51.398 67.104 -12.566 1.00 28.65 516 LYS B CA 1
ATOM 7972 C C . LYS B 1 530 ? 50.604 66.073 -13.366 1.00 27.81 516 LYS B C 1
ATOM 7973 O O . LYS B 1 530 ? 51.121 64.988 -13.652 1.00 28.38 516 LYS B O 1
ATOM 7979 N N . VAL B 1 531 ? 49.324 66.326 -13.644 1.00 27.12 517 VAL B N 1
ATOM 7980 C CA . VAL B 1 531 ? 48.516 65.332 -14.346 1.00 25.23 517 VAL B CA 1
ATOM 7981 C C . VAL B 1 531 ? 48.454 65.601 -15.849 1.00 26.16 517 VAL B C 1
ATOM 7982 O O . VAL B 1 531 ? 47.745 64.899 -16.568 1.00 25.27 517 VAL B O 1
ATOM 7986 N N . ALA B 1 532 ? 49.238 66.557 -16.345 1.00 27.59 518 ALA B N 1
ATOM 7987 C CA . ALA B 1 532 ? 49.116 66.981 -17.737 1.00 27.77 518 ALA B CA 1
ATOM 7988 C C . ALA B 1 532 ? 49.251 65.824 -18.721 1.00 27.13 518 ALA B C 1
ATOM 7989 O O . ALA B 1 532 ? 48.626 65.848 -19.788 1.00 28.34 518 ALA B O 1
ATOM 7991 N N . HIS B 1 533 ? 50.074 64.821 -18.406 1.00 28.59 519 HIS B N 1
ATOM 7992 C CA . HIS B 1 533 ? 50.319 63.709 -19.318 1.00 28.80 519 HIS B CA 1
ATOM 7993 C C . HIS B 1 533 ? 49.514 62.466 -18.966 1.00 28.32 519 HIS B C 1
ATOM 7994 O O . HIS B 1 533 ? 49.736 61.406 -19.568 1.00 26.63 519 HIS B O 1
ATOM 8001 N N . HIS B 1 534 ? 48.584 62.583 -18.011 1.00 26.60 520 HIS B N 1
ATOM 8002 C CA . HIS B 1 534 ? 47.548 61.593 -17.724 1.00 26.64 520 HIS B CA 1
ATOM 8003 C C . HIS B 1 534 ? 48.075 60.155 -17.776 1.00 26.77 520 HIS B C 1
ATOM 8004 O O . HIS B 1 534 ? 47.541 59.283 -18.460 1.00 26.40 520 HIS B O 1
ATOM 8011 N N . GLU B 1 535 ? 49.130 59.901 -17.004 1.00 27.34 521 GLU B N 1
ATOM 8012 C CA . GLU B 1 535 ? 49.693 58.560 -16.900 1.00 29.45 521 GLU B CA 1
ATOM 8013 C C . GLU B 1 535 ? 48.902 57.672 -15.954 1.00 26.85 521 GLU B C 1
ATOM 8014 O O . GLU B 1 535 ? 49.113 56.452 -15.941 1.00 25.03 521 GLU B O 1
ATOM 8020 N N . ARG B 1 536 ? 48.027 58.263 -15.146 1.00 27.81 522 ARG B N 1
ATOM 8021 C CA . ARG B 1 536 ? 47.143 57.531 -14.259 1.00 25.78 522 ARG B CA 1
ATOM 8022 C C . ARG B 1 536 ? 45.794 58.220 -14.311 1.00 26.26 522 ARG B C 1
ATOM 8023 O O . ARG B 1 536 ? 45.685 59.356 -14.782 1.00 26.16 522 ARG B O 1
ATOM 8031 N N . LEU B 1 537 ? 44.757 57.526 -13.845 1.00 24.69 523 LEU B N 1
ATOM 8032 C CA . LEU B 1 537 ? 43.502 58.213 -13.579 1.00 23.05 523 LEU B CA 1
ATOM 8033 C C . LEU B 1 537 ? 43.737 59.228 -12.467 1.00 25.45 523 LEU B C 1
ATOM 8034 O O . LEU B 1 537 ? 44.433 58.949 -11.488 1.00 21.51 523 LEU B O 1
ATOM 8039 N N . SER B 1 538 ? 43.193 60.425 -12.632 1.00 23.49 524 SER B N 1
ATOM 8040 C CA . SER B 1 538 ? 43.308 61.440 -11.598 1.00 23.54 524 SER B CA 1
ATOM 8041 C C . SER B 1 538 ? 41.919 61.944 -11.231 1.00 23.52 524 SER B C 1
ATOM 8042 O O . SER B 1 538 ? 41.016 61.981 -12.078 1.00 21.94 524 SER B O 1
ATOM 8045 N N . LEU B 1 539 ? 41.715 62.204 -9.937 1.00 22.00 525 LEU B N 1
ATOM 8046 C CA . LEU B 1 539 ? 40.486 62.831 -9.459 1.00 22.56 525 LEU B CA 1
ATOM 8047 C C . LEU B 1 539 ? 40.862 64.055 -8.637 1.00 22.68 525 LEU B C 1
ATOM 8048 O O . LEU B 1 539 ? 41.565 63.934 -7.630 1.00 22.32 525 LEU B O 1
ATOM 8053 N N . ILE B 1 540 ? 40.415 65.228 -9.076 1.00 20.12 526 ILE B N 1
ATOM 8054 C CA . ILE B 1 540 ? 40.718 66.493 -8.414 1.00 21.45 526 ILE B CA 1
ATOM 8055 C C . ILE B 1 540 ? 39.423 67.028 -7.825 1.00 22.74 526 ILE B C 1
ATOM 8056 O O . ILE B 1 540 ? 38.492 67.389 -8.562 1.00 21.83 526 ILE B O 1
ATOM 8061 N N . GLU B 1 541 ? 39.347 67.053 -6.502 1.00 21.88 527 GLU B N 1
ATOM 8062 C CA . GLU B 1 541 ? 38.195 67.618 -5.814 1.00 23.36 527 GLU B CA 1
ATOM 8063 C C . GLU B 1 541 ? 38.442 69.112 -5.666 1.00 26.12 527 GLU B C 1
ATOM 8064 O O . GLU B 1 541 ? 39.324 69.533 -4.902 1.00 25.33 527 GLU B O 1
ATOM 8070 N N . VAL B 1 542 ? 37.684 69.911 -6.405 1.00 24.82 528 VAL B N 1
ATOM 8071 C CA . VAL B 1 542 ? 37.887 71.351 -6.459 1.00 24.69 528 VAL B CA 1
ATOM 8072 C C . VAL B 1 542 ? 36.918 71.997 -5.494 1.00 26.86 528 VAL B C 1
ATOM 8073 O O . VAL B 1 542 ? 35.703 71.960 -5.718 1.00 26.52 528 VAL B O 1
ATOM 8077 N N . MET B 1 543 ? 37.454 72.634 -4.449 1.00 27.77 529 MET B N 1
ATOM 8078 C CA . MET B 1 543 ? 36.634 73.227 -3.395 1.00 28.93 529 MET B CA 1
ATOM 8079 C C . MET B 1 543 ? 36.193 74.614 -3.845 1.00 31.26 529 MET B C 1
ATOM 8080 O O . MET B 1 543 ? 37.018 75.523 -3.969 1.00 31.20 529 MET B O 1
ATOM 8085 N N . LEU B 1 544 ? 34.894 74.794 -4.066 1.00 35.59 530 LEU B N 1
ATOM 8086 C CA . LEU B 1 544 ? 34.387 76.057 -4.577 1.00 35.79 530 LEU B CA 1
ATOM 8087 C C . LEU B 1 544 ? 33.316 76.607 -3.646 1.00 39.36 530 LEU B C 1
ATOM 8088 O O . LEU B 1 544 ? 32.678 75.847 -2.909 1.00 38.82 530 LEU B O 1
ATOM 8093 N N . PRO B 1 545 ? 33.119 77.926 -3.635 1.00 39.86 531 PRO B N 1
ATOM 8094 C CA . PRO B 1 545 ? 32.124 78.514 -2.730 1.00 43.00 531 PRO B CA 1
ATOM 8095 C C . PRO B 1 545 ? 30.707 78.112 -3.109 1.00 46.59 531 PRO B C 1
ATOM 8096 O O . PRO B 1 545 ? 30.383 77.898 -4.282 1.00 46.90 531 PRO B O 1
ATOM 8100 N N . LYS B 1 546 ? 29.854 78.030 -2.086 1.00 48.36 532 LYS B N 1
ATOM 8101 C CA . LYS B 1 546 ? 28.509 77.495 -2.277 1.00 49.22 532 LYS B CA 1
ATOM 8102 C C . LYS B 1 546 ? 27.670 78.374 -3.199 1.00 52.76 532 LYS B C 1
ATOM 8103 O O . LYS B 1 546 ? 26.941 77.862 -4.058 1.00 53.03 532 LYS B O 1
ATOM 8109 N N . ALA B 1 547 ? 27.764 79.696 -3.054 1.00 52.93 533 ALA B N 1
ATOM 8110 C CA . ALA B 1 547 ? 26.922 80.605 -3.820 1.00 55.42 533 ALA B CA 1
ATOM 8111 C C . ALA B 1 547 ? 27.609 81.146 -5.069 1.00 56.44 533 ALA B C 1
ATOM 8112 O O . ALA B 1 547 ? 27.099 82.091 -5.683 1.00 57.42 533 ALA B O 1
ATOM 8114 N N . ASP B 1 548 ? 28.715 80.536 -5.493 1.00 53.42 534 ASP B N 1
ATOM 8115 C CA . ASP B 1 548 ? 29.490 81.045 -6.616 1.00 53.17 534 ASP B CA 1
ATOM 8116 C C . ASP B 1 548 ? 28.995 80.437 -7.921 1.00 54.12 534 ASP B C 1
ATOM 8117 O O . ASP B 1 548 ? 28.882 79.213 -8.046 1.00 52.62 534 ASP B O 1
ATOM 8122 N N . ILE B 1 549 ? 28.667 81.305 -8.872 1.00 55.25 535 ILE B N 1
ATOM 8123 C CA . ILE B 1 549 ? 28.117 80.902 -10.161 1.00 59.22 535 ILE B CA 1
ATOM 8124 C C . ILE B 1 549 ? 28.882 81.589 -11.291 1.00 59.69 535 ILE B C 1
ATOM 8125 O O . ILE B 1 549 ? 29.294 82.751 -11.145 1.00 59.36 535 ILE B O 1
ATOM 8130 N N . PRO B 1 550 ? 29.104 80.916 -12.420 1.00 61.97 536 PRO B N 1
ATOM 8131 C CA . PRO B 1 550 ? 29.849 81.532 -13.526 1.00 59.05 536 PRO B CA 1
ATOM 8132 C C . PRO B 1 550 ? 29.029 82.641 -14.159 1.00 64.03 536 PRO B C 1
ATOM 8133 O O . PRO B 1 550 ? 27.822 82.746 -13.889 1.00 65.76 536 PRO B O 1
ATOM 8137 N N . PRO B 1 551 ? 29.650 83.502 -14.983 1.00 67.87 537 PRO B N 1
ATOM 8138 C CA . PRO B 1 551 ? 28.899 84.633 -15.580 1.00 64.31 537 PRO B CA 1
ATOM 8139 C C . PRO B 1 551 ? 27.625 84.245 -16.316 1.00 66.06 537 PRO B C 1
ATOM 8140 O O . PRO B 1 551 ? 26.595 84.906 -16.124 1.00 67.81 537 PRO B O 1
ATOM 8144 N N . LEU B 1 552 ? 27.671 83.236 -17.194 1.00 64.34 538 LEU B N 1
ATOM 8145 C CA . LEU B 1 552 ? 26.472 82.880 -17.954 1.00 65.62 538 LEU B CA 1
ATOM 8146 C C . LEU B 1 552 ? 25.363 82.380 -17.037 1.00 69.91 538 LEU B C 1
ATOM 8147 O O . LEU B 1 552 ? 24.179 82.643 -17.285 1.00 71.17 538 LEU B O 1
ATOM 8152 N N . LEU B 1 553 ? 25.725 81.653 -15.974 1.00 68.48 539 LEU B N 1
ATOM 8153 C CA . LEU B 1 553 ? 24.716 81.143 -15.051 1.00 71.90 539 LEU B CA 1
ATOM 8154 C C . LEU B 1 553 ? 23.937 82.285 -14.411 1.00 76.69 539 LEU B C 1
ATOM 8155 O O . LEU B 1 553 ? 22.711 82.209 -14.273 1.00 79.42 539 LEU B O 1
ATOM 8160 N N . GLY B 1 554 ? 24.632 83.351 -14.010 1.00 75.01 540 GLY B N 1
ATOM 8161 C CA . GLY B 1 554 ? 23.941 84.521 -13.492 1.00 76.27 540 GLY B CA 1
ATOM 8162 C C . GLY B 1 554 ? 22.983 85.135 -14.495 1.00 80.09 540 GLY B C 1
ATOM 8163 O O . GLY B 1 554 ? 21.913 85.626 -14.126 1.00 81.04 540 GLY B O 1
ATOM 8164 N N . ALA B 1 555 ? 23.358 85.120 -15.778 1.00 79.66 541 ALA B N 1
ATOM 8165 C CA . ALA B 1 555 ? 22.506 85.684 -16.823 1.00 78.59 541 ALA B CA 1
ATOM 8166 C C . ALA B 1 555 ? 21.324 84.774 -17.151 1.00 79.39 541 ALA B C 1
ATOM 8167 O O . ALA B 1 555 ? 20.228 85.266 -17.452 1.00 80.13 541 ALA B O 1
ATOM 8169 N N . ILE B 1 556 ? 21.547 83.465 -17.102 1.00 79.15 542 ILE B N 1
ATOM 8170 C CA . ILE B 1 556 ? 20.497 82.497 -17.402 1.00 79.42 542 ILE B CA 1
ATOM 8171 C C . ILE B 1 556 ? 19.551 82.312 -16.220 1.00 83.29 542 ILE B C 1
ATOM 8172 O O . ILE B 1 556 ? 18.454 81.774 -16.369 1.00 85.14 542 ILE B O 1
ATOM 8177 N N . THR B 1 557 ? 19.981 82.763 -15.046 1.00 82.88 543 THR B N 1
ATOM 8178 C CA . THR B 1 557 ? 19.171 82.647 -13.839 1.00 84.09 543 THR B CA 1
ATOM 8179 C C . THR B 1 557 ? 18.418 83.943 -13.552 1.00 85.76 543 THR B C 1
ATOM 8180 O O . THR B 1 557 ? 18.416 84.435 -12.424 1.00 87.03 543 THR B O 1
ATOM 8184 N N . LYS B 1 558 ? 17.780 84.490 -14.582 1.00 85.28 544 LYS B N 1
ATOM 8185 C CA . LYS B 1 558 ? 17.021 85.727 -14.446 1.00 86.90 544 LYS B CA 1
ATOM 8186 C C . LYS B 1 558 ? 15.658 85.613 -15.120 1.00 93.68 544 LYS B C 1
ATOM 8187 O O . LYS B 1 558 ? 14.759 86.413 -14.864 1.00 89.02 544 LYS B O 1
ATOM 8193 N N . ALA B 1 559 ? 15.513 84.612 -15.982 1.00 96.95 545 ALA B N 1
ATOM 8194 C CA . ALA B 1 559 ? 14.260 84.390 -16.695 1.00 92.40 545 ALA B CA 1
ATOM 8195 C C . ALA B 1 559 ? 13.906 82.907 -16.736 1.00 97.40 545 ALA B C 1
ATOM 8196 O O . ALA B 1 559 ? 12.935 82.509 -17.380 1.00 98.57 545 ALA B O 1
ATOM 8198 N N . LEU B 1 560 ? 14.699 82.096 -16.044 1.00 95.53 546 LEU B N 1
ATOM 8199 C CA . LEU B 1 560 ? 14.472 80.656 -16.000 1.00 92.33 546 LEU B CA 1
ATOM 8200 C C . LEU B 1 560 ? 13.118 80.331 -15.378 1.00 96.61 546 LEU B C 1
ATOM 8201 O O . LEU B 1 560 ? 12.302 79.629 -15.975 1.00 91.40 546 LEU B O 1
ATOM 8206 N N . GLU B 1 561 ? 12.886 80.846 -14.175 1.00 99.26 547 GLU B N 1
ATOM 8207 C CA . GLU B 1 561 ? 11.630 80.612 -13.471 1.00 104.36 547 GLU B CA 1
ATOM 8208 C C . GLU B 1 561 ? 10.694 81.809 -13.603 1.00 103.31 547 GLU B C 1
ATOM 8209 O O . GLU B 1 561 ? 9.872 82.067 -12.724 1.00 102.06 547 GLU B O 1
ATOM 8215 N N . ALA B 1 562 ? 10.825 82.535 -14.708 1.00 102.19 548 ALA B N 1
ATOM 8216 C CA . ALA B 1 562 ? 9.994 83.707 -14.959 1.00 102.25 548 ALA B CA 1
ATOM 8217 C C . ALA B 1 562 ? 8.563 83.306 -15.303 1.00 104.05 548 ALA B C 1
ATOM 8218 O O . ALA B 1 562 ? 7.618 84.047 -15.029 1.00 101.95 548 ALA B O 1
ATOM 8220 N N . ARG B 1 563 ? 8.410 82.131 -15.903 1.00 104.19 549 ARG B N 1
ATOM 8221 C CA . ARG B 1 563 ? 7.094 81.631 -16.285 1.00 101.68 549 ARG B CA 1
ATOM 8222 C C . ARG B 1 563 ? 6.148 81.594 -15.089 1.00 105.88 549 ARG B C 1
ATOM 8223 O O . ARG B 1 563 ? 5.006 82.045 -15.175 1.00 98.05 549 ARG B O 1
ATOM 8231 N N . ASN B 1 564 ? 6.630 81.053 -13.975 1.00 112.83 550 ASN B N 1
ATOM 8232 C CA . ASN B 1 564 ? 5.828 80.956 -12.762 1.00 101.62 550 ASN B CA 1
ATOM 8233 C C . ASN B 1 564 ? 6.292 81.961 -11.713 1.00 95.58 550 ASN B C 1
ATOM 8234 O O . ASN B 1 564 ? 7.131 81.645 -10.868 1.00 92.99 550 ASN B O 1
ATOM 8239 N N . SER B 1 565 ? 5.738 83.170 -11.778 1.00 99.60 551 SER B N 1
ATOM 8240 C CA . SER B 1 565 ? 6.074 84.246 -10.848 1.00 101.42 551 SER B CA 1
ATOM 8241 C C . SER B 1 565 ? 7.581 84.441 -10.706 1.00 95.42 551 SER B C 1
ATOM 8242 O O . SER B 1 565 ? 8.135 85.435 -11.176 1.00 92.54 551 SER B O 1
#

Nearest PDB structures (foldseek):
  1ovm-assembly1_D  TM=9.992E-01  e=7.907E-100  Enterobacter cloacae
  6vgs-assembly1_AAA  TM=9.607E-01  e=1.065E-60  Lactococcus lactis subsp. lactis
  2vbg-assembly1_B  TM=9.577E-01  e=1.400E-59  Lactococcus lactis
  5npu-assembly2_B  TM=9.422E-01  e=1.731E-50  synthetic construct
  5npu-assembly4_D  TM=9.436E-01  e=6.448E-50  synthetic construct

B-factor: mean 30.64, std 15.02, range [13.1, 119.61]

Solvent-accessible surface area: 35310 Å² total; per-residue (Å²): 160,117,51,6,3,0,28,14,0,6,46,16,0,32,52,13,27,0,58,36,0,0,0,4,11,6,20,10,2,0,31,7,0,25,40,0,44,102,24,136,75,6,57,4,6,13,5,8,6,8,9,0,0,0,4,0,0,2,0,0,3,30,33,72,39,0,0,0,0,0,0,4,1,0,12,0,5,0,4,0,6,0,2,1,0,0,0,32,0,0,11,0,4,0,0,4,0,0,1,0,1,5,37,52,1,24,155,144,27,35,46,2,19,16,0,1,15,67,16,85,9,119,39,1,32,107,3,2,99,23,0,11,45,8,26,2,27,0,48,112,162,26,6,39,143,26,0,30,102,0,0,44,16,0,18,111,35,43,35,0,0,1,0,0,3,1,17,30,2,4,73,68,92,22,102,70,43,151,119,68,24,103,65,84,68,71,143,14,93,92,70,59,37,121,48,0,92,55,32,0,38,101,62,2,59,134,20,190,83,5,0,0,0,0,0,0,0,0,50,28,30,62,15,44,138,34,0,49,129,2,6,138,51,3,48,0,6,2,1,0,0,1,3,0,2,6,0,3,32,2,123,65,65,2,10,60,22,16,0,4,0,50,28,10,63,54,59,1,68,116,8,1,29,39,2,53,0,0,0,0,0,0,3,53,44,0,4,13,1,0,2,18,68,53,49,130,32,72,75,72,23,6,0,31,0,22,18,87,16,0,28,16,14,122,89,117,27,96,50,1,24,5,75,27,0,2,101,16,0,36,117,4,0,120,97,54,12,141,53,125,17,122,149,158,94,35,74,3,53,5,75,10,0,21,131,17,0,58,99,17,6,130,71,26,2,0,0,0,1,3,27,8,13,2,0,12,1,0,6,91,3,127,0,11,26,90,2,32,7,2,1,6,1,3,0,6,5,45,0,2,1,3,0,0,0,0,0,0,10,21,14,22,94,139,77,23,0,0,0,0,1,18,4,5,4,2,6,9,0,5,1,0,0,1,3,0,9,84,65,129,18,45,0,0,2,0,2,4,10,9,56,3,22,6,42,24,19,40,19,37,8,87,175,44,115,4,0,76,16,10,73,7,36,5,23,62,1,0,56,1,6,16,105,119,35,68,19,78,28,42,150,3,48,53,1,70,76,0,42,82,7,3,135,136,10,26,147,50,133,94,0,1,2,0,9,0,50,15,57,95,92,35,56,2,96,8,6,25,38,6,7,148,30,26,67,73,56,19,87,157,118,51,6,4,0,30,16,0,8,47,20,0,31,55,14,26,0,55,35,0,0,0,4,12,5,21,4,2,1,41,6,0,24,41,0,43,99,28,133,82,7,57,5,8,15,6,9,6,10,8,1,0,0,3,0,0,2,0,0,5,31,32,76,31,0,0,0,0,0,0,5,0,0,11,0,4,0,4,0,6,0,3,1,0,0,0,32,1,0,11,0,4,0,0,4,0,0,1,0,0,6,36,54,4,22,157,155,28,29,48,0,17,17,0,1,12,74,18,59,7,109,42,2,32,104,5,4,98,26,1,11,42,9,24,2,33,0,51,115,166,26,5,41,143,24,0,27,102,0,0,29,23,0,18,97,44,48,37,0,0,1,0,0,3,1,8,36,1,4,74,72,96,21,105,73,47,151,116,59,20,106,69,86,75,71,137,14,98,91,70,31,51,128,44,0,84,38,29,0,27,96,34,3,57,137,22,188,94,8,0,0,0,0,0,1,0,0,50,25,45,66,11,56,128,33,0,53,92,1,9,121,50,4,46,8,6,2,0,0,0,2,3,0,1,5,0,4,32,1,118,82,90,4,14,97,20,17,0,4,0,48,27,12,62,53,59,2,62,113,10,0,28,41,2,56,0,0,0,1,0,0,3,57,43,1,7,15,1,0,1,27,67,47,48,134,30,76,73,77,25,5,0,28,0,21,18,87,17,0,27,16,12,122,83,120,26,99,48,0,24,5,87,30,0,1,97,19,0,24,93,4,0,99,103,47,33,144,146,96,58,182,93,35,78,4,49,4,80,12,0,20,129,18,0,60,101,15,6,128,69,24,2,0,0,0,1,3,25,7,8,1,0,13,0,0,9,88,5,124,0,12,28,90,3,32,6,1,0,7,1,5,0,7,4,45,0,2,1,3,0,0,0,0,0,0,8,21,15,22,94,140,76,24,0,0,0,0,0,16,3,4,5,1,4,8,0,4,1,0,1,0,2,0,7,86,62,113,17,57,0,0,2,0,2,0,9,8,68,3,19,4,35,22,18,36,26,54,13,82,172,45,116,3,0,66,16,11,70,6,46,5,24,69,1,2,55,0,6,15,112,96,26,93,32,75,43,64,159,3,44,50,4,83,76,0,40,62,4,4,131,127,4,29,140,48,115,98,2,0,2,0,6,0,40,12,59,100,93,33,57,1,100,10,1,32,32,14,33,112,33,31,37,59,83,12,139

Radius of gyration: 30.0 Å; Cα contacts (8 Å, |Δi|>4): 2618; chains: 2; bounding box: 78×80×78 Å

Sequence (1076 aa):
TPYCVADYLLDRLTDCGADHLFGVPGDYNLQFLDHVIDSPDICWVGCANELNASYAADGYARCKGFAALLTTFGVGELSAMNGIAGSYAEHVPVLHIVGAPGTASQQRGELLHHTLGDGEFRHFYHMSEPITVAQAILTEQNACYEIDRVLTTMLRERRPGYLMLPADVAKKAATPPVNALTLRHAHADSACLKAFRDAAENRLAMSKRTALLADFLVLRHGLKHALQKWVKDVPMAHATMLMGKGIFDERHVGFYGTYSGSASAGAVKEAIEGADTVLCIGTRFTDTLTAGFTHQLTPSQTIEVQPHASRVGDVWFTGIPMLQAIETLVELCKQHVHDTPVPPDGSLTQDNFWKTLQTFIRPGDIILADQGTSAFGAIDLRLPADVNFIVQPLWGSIGYTLAAAFGAQTACPNRRVIVLTGDGAAQLTIQELGSMLRDKQHPIILVLNNEGYTVERAIHGPEQRYNDIALWNWTQIPQALSLDPQAQCWRVSEAEQLADVLEKVAHHERLSLIEVMLPKADIPPLLGAITKALEARNSTPYCVADYLLDRLTDCGADHLFGVPGDYNLQFLDHVIDSPDICWVGCANELNASYAADGYARCKGFAALLTTFGVGELSAMNGIAGSYAEHVPVLHIVGAPGTASQQRGELLHHTLGDGEFRHFYHMSEPITVAQAILTEQNACYEIDRVLTTMLRERRPGYLMLPADVAKKAATPPVNALTLRHAHADSACLKAFRDAAENRLAMSKRTALLADFLVLRHGLKHALQKWVKDVPMAHATMLMGKGIFDERHVGFYGTYSGSASAGAVKEAIEGADTVLCIGTRFTDTLTAGFTHQLTPSQTIEVQPHASRVGDVWFTGIPMLQAIETLVELCKQHVHDTPPDGSLTQDNFWKTLQTFIRPGDIILADQGTSAFGAIDLRLPADVNFIVQPLWGSIGYTLAAAFGAQTACPNRRVIVLTGDGAAQLTIQELGSMLRDKQHPIILVLNNEGYTVERAIHGPEQRYNDIALWNWTQIPQALSLDPQAQCWRVSEAEQLADVLEKVAHHERLSLIEVMLPKADIPPLLGAITKALEARNS

Secondary structure (DSSP, 8-state):
---BHHHHHHHHHHHTT--EEEE---GGGHHHHHHHHH-SS-EEEE-SSHHHHHHHHHHHHHHHS-EEEEEETTHHHHHTHHHHHHHHHTT--EEEEEEE--HHHHHTT---TTS-SSS--SHHHHHTGGG-SEEEE--TTTHHHHHHHHHHHHHHHTS-EEEEEEHHHHTSB----SS----PPP---HHHHHHHHHHHHHHHHT-SSEEEEE-HHHHHTT-HHHHHHHHHHS--EEE--GGGTTSS-TTSTTB----BTBTS-HHHIIIIITSSEEEEES----TGGGTTT-----TTTEEEE-SSEEEETTEEEES--HHHHHHHHHHHHHHH---------SB--HHHHHHHHHHH--TT-EEEE-TTTTHHHHTT----SS-EEEE-TTT--TTHHHHHHHHHHHH-TTS-EEEEEEHHHHHTTTHHHHHHHHTT---EEEEEE-SS-HHHHHHS-TT-GGG------GGGHHHHS-SS--EEEEEE-BHHHHHHHHHHTTT-SSEEEEEEE--TT---HHHHHHTTTTTTT--/---BHHHHHHHHHHHTT--EEEE---GGGHHHHHHHHH-SS-EEEE-SSHHHHHHHHHHHHHHHS-EEEEEETTHHHHHTHHHHHHHHHTT--EEEEEEE--HHHHHTT---TTS-SSS---HHHHHTGGG-SEEEE--TTTHHHHHHHHHHHHHHHT--EEEEEEHHHHTSB----SS----PPP---HHHHHHHHHHHHHHHTT-SSEEEEE-HHHHHTT-HHHHHHHHHHS---EEE-TTTTTSS-TTSTTB-----GGGS-HHHIIIIITSSEEEEES----TTTTTTT-----TTTEEEE-SSEEEETTEEEES--HHHHHHHHHHHHHTS--S----SB--HHHHHHHHHHH--TT-EEEE-TTHHHHHHTT----SS-EEEE-TTT--TTHHHHHHHHHHHH-TTS-EEEEEEHHHHHTTTHHHHHHHHTT---EEEEEESSS-HHHHHHS-TT-GGG------GGGHHHHS-SS--EEEEEE-BHHHHHHHHHHHTT-SSEEEEEEE--TT---HHHHHHTTSTT-S--